Protein AF-A0A085LKD1-F1 (afdb_monomer)

pLDDT: mean 79.9, std 15.81, range [29.48, 95.31]

Solvent-accessible surface area (backbone atoms only — not comparable to full-atom values): 47089 Å² total; per-residue (Å²): 135,89,86,89,82,88,84,86,87,85,82,93,73,91,76,84,74,83,77,72,67,35,49,76,41,69,80,47,36,40,89,38,89,47,85,38,79,27,17,23,39,38,70,87,76,50,39,68,40,81,48,63,28,10,81,38,84,50,58,74,22,63,25,82,37,66,65,57,32,49,74,74,32,82,59,75,80,79,73,93,65,62,33,53,79,41,70,80,49,37,39,89,38,84,48,86,41,78,30,21,22,42,37,72,89,79,70,41,60,43,81,44,64,28,10,82,38,83,54,64,70,20,62,24,86,39,57,65,60,30,31,72,71,62,52,80,79,75,87,76,77,64,37,49,77,45,73,77,48,35,40,90,39,87,47,83,40,76,27,16,23,40,37,74,91,73,74,41,64,41,80,45,65,28,10,81,40,87,55,61,74,20,62,24,84,37,59,66,57,26,33,69,75,51,54,59,79,68,82,71,75,58,35,51,77,42,68,79,48,38,46,62,84,80,45,86,41,80,29,17,25,42,37,71,89,79,67,43,69,42,78,47,65,30,10,82,48,81,59,57,71,19,60,25,86,37,67,67,57,30,34,64,67,50,62,45,61,88,68,73,82,71,53,38,37,71,41,70,71,45,34,38,89,40,86,47,89,40,78,27,15,23,31,39,63,92,74,73,43,64,41,79,46,66,31,11,82,40,88,51,54,75,18,62,23,83,37,61,68,58,24,38,76,73,48,50,75,88,61,86,57,76,54,37,52,76,42,66,78,46,35,41,92,41,87,46,84,39,80,25,20,23,40,38,72,90,80,70,42,68,42,78,47,64,30,10,80,40,86,52,58,76,19,58,24,82,40,65,66,60,31,38,62,73,60,57,70,86,79,82,79,87,71,59,40,55,76,41,65,80,44,32,39,90,39,85,46,86,39,80,28,18,21,39,36,76,88,78,71,40,62,42,78,44,64,28,10,80,39,81,44,56,73,19,60,23,90,36,63,66,57,28,35,64,74,51,61,73,72,67,73,78,72,61,36,47,81,42,68,80,46,32,41,89,39,85,48,87,38,82,28,16,23,41,37,76,92,76,71,42,56,43,78,46,66,30,11,84,40,85,49,56,73,19,60,26,88,35,57,67,58,34,33,66,73,57,63,75,73,84,64,85,87,56,56,46,44,72,42,67,78,47,37,41,90,39,93,44,80,43,79,29,18,22,37,37,67,92,75,68,40,64,40,78,46,62,26,11,82,38,86,54,55,72,17,60,22,87,37,65,66,60,28,35,70,72,45,61,63,82,71,74,72,82,71,55,42,52,76,40,68,78,46,35,42,90,39,88,46,86,39,81,27,18,21,40,37,74,88,78,73,42,65,40,79,45,63,30,10,81,39,84,51,56,75,19,61,24,87,37,63,67,56,27,39,69,74,53,62,77,81,69,80,78,69,63,35,46,75,4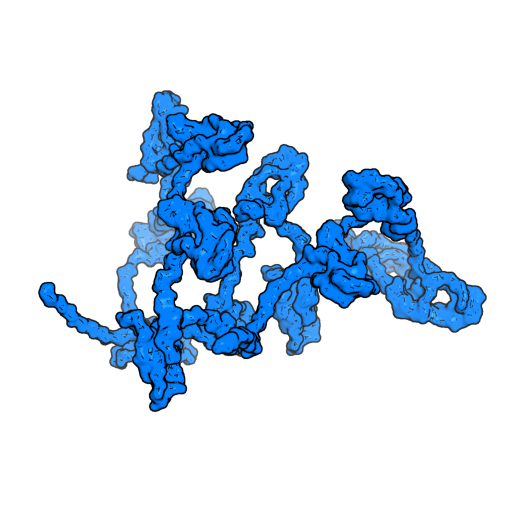2,68,77,46,34,40,90,40,84,46,88,37,81,27,16,23,35,39,66,94,76,70,43,62,42,79,46,66,29,10,81,40,86,49,57,76,22,62,23,85,36,61,68,56,27,40,75,73,53,52,75,93,80,70,81,71,59,37,52,74,43,69,78,46,34,40,88,38,88,46,87,38,79,26,18,21,39,38,74,90,80,66,41,65,44,78,47,64,28,11,82,39,82,52,58,74,20,58,25,83,41,64,66,58,30,36,61,74,58,62,71,78,87,76,98,66,86,77,77,65,41,51,75,42,67,80,45,38,40,89,38,89,45,89,38,80,29,15,21,38,38,75,86,80,64,40,61,43,80,45,64,28,11,80,39,86,49,57,75,19,60,24,86,38,61,67,58,27,42,72,73,48,64,70,88,76,82,82,80,89,80,83,88,80,137

Nearest PDB structures (foldseek):
  4bd9-assembly1_B  TM=3.444E-01  e=9.748E-18  Sabellastarte magnifica
  2ody-assembly2_F  TM=4.723E-01  e=2.040E-12  Rhipicephalus microplus
  1tfx-assembly2_D  TM=9.568E-01  e=2.236E-05  Homo sapiens
  6q61-assembly1_A  TM=9.335E-01  e=1.307E-04  Conus striatus
  3m7q-assembly1_B  TM=8.864E-01  e=9.481E-05  Stichodactyla helianthus

Mean predicted aligned error: 26.65 Å

Structure (mmCIF, N/CA/C/O backbone):
data_AF-A0A085LKD1-F1
#
_entry.id   AF-A0A085LKD1-F1
#
loop_
_atom_site.group_PDB
_atom_site.id
_atom_site.type_symbol
_atom_site.label_atom_id
_atom_site.label_alt_id
_atom_site.label_comp_id
_atom_site.label_asym_id
_atom_site.label_entity_id
_atom_site.label_seq_id
_atom_site.pdbx_PDB_ins_code
_atom_site.Cartn_x
_atom_site.Cartn_y
_atom_site.Cartn_z
_atom_site.occupancy
_atom_site.B_iso_or_equiv
_atom_site.auth_seq_id
_atom_site.auth_comp_id
_atom_site.auth_asym_id
_atom_site.auth_atom_id
_atom_site.pdbx_PDB_model_num
ATOM 1 N N . MET A 1 1 ? -53.765 -31.384 -52.758 1.00 35.12 1 MET A N 1
ATOM 2 C CA . MET A 1 1 ? -52.908 -32.591 -52.743 1.00 35.12 1 MET A CA 1
ATOM 3 C C . MET A 1 1 ? -51.467 -32.168 -53.005 1.00 35.12 1 MET A C 1
ATOM 5 O O . MET A 1 1 ? -51.264 -31.487 -53.996 1.00 35.12 1 MET A O 1
ATOM 9 N N . LYS A 1 2 ? -50.537 -32.622 -52.140 1.00 29.50 2 LYS A N 1
ATOM 10 C CA . LYS A 1 2 ? -49.051 -32.571 -52.216 1.00 29.50 2 LYS A CA 1
ATOM 11 C C . LYS A 1 2 ? -48.419 -31.167 -52.047 1.00 29.50 2 LYS A C 1
ATOM 13 O O . LYS A 1 2 ? -48.647 -30.319 -52.889 1.00 29.50 2 LYS A O 1
ATOM 18 N N . VAL A 1 3 ? -47.817 -30.770 -50.913 1.00 31.39 3 VAL A N 1
ATOM 19 C CA . VAL A 1 3 ? -46.668 -31.255 -50.090 1.00 31.39 3 VAL A CA 1
ATOM 20 C C . VAL A 1 3 ? -45.416 -30.379 -50.326 1.00 31.39 3 VAL A C 1
ATOM 22 O O . VAL A 1 3 ? -44.868 -30.365 -51.419 1.00 31.39 3 VAL A O 1
ATOM 25 N N . THR A 1 4 ? -45.024 -29.678 -49.245 1.00 36.53 4 THR A N 1
ATOM 26 C CA . THR A 1 4 ? -43.712 -29.097 -48.851 1.00 36.53 4 THR A CA 1
ATOM 27 C C . THR A 1 4 ? -42.954 -28.122 -49.763 1.00 36.53 4 THR A C 1
ATOM 29 O O . THR A 1 4 ? -42.397 -28.534 -50.771 1.00 36.53 4 THR A O 1
ATOM 32 N N . ALA A 1 5 ? -42.755 -26.889 -49.271 1.00 29.48 5 ALA A N 1
ATOM 33 C CA . ALA A 1 5 ? -41.447 -26.218 -49.167 1.00 29.48 5 ALA A CA 1
ATOM 34 C C . ALA A 1 5 ? -41.590 -24.929 -48.327 1.00 29.48 5 ALA A C 1
ATOM 36 O O . ALA A 1 5 ? -42.319 -24.014 -48.701 1.00 29.48 5 ALA A O 1
ATOM 37 N N . ILE A 1 6 ? -40.920 -24.880 -47.173 1.00 34.69 6 ILE A N 1
ATOM 38 C CA . ILE A 1 6 ? -40.811 -23.692 -46.317 1.00 34.69 6 ILE A CA 1
ATOM 39 C C . ILE A 1 6 ? -39.774 -22.756 -46.946 1.00 34.69 6 ILE A C 1
ATOM 41 O O . ILE A 1 6 ? -38.615 -23.135 -47.110 1.00 34.69 6 ILE A O 1
ATOM 45 N N . LEU A 1 7 ? -40.208 -21.542 -47.294 1.00 33.16 7 LEU A N 1
ATOM 46 C CA . LEU A 1 7 ? -39.348 -20.426 -47.677 1.00 33.16 7 LEU A CA 1
ATOM 47 C C . LEU A 1 7 ? -38.733 -19.817 -46.405 1.00 33.16 7 LEU A C 1
ATOM 49 O O . LEU A 1 7 ? -39.444 -19.287 -45.554 1.00 33.16 7 LEU A O 1
ATOM 53 N N . LEU A 1 8 ? -37.409 -19.910 -46.291 1.00 35.84 8 LEU A N 1
ATOM 54 C CA . LEU A 1 8 ? -36.569 -19.097 -45.410 1.00 35.84 8 LEU A CA 1
ATOM 55 C C . LEU A 1 8 ? -36.327 -17.723 -46.051 1.00 35.84 8 LEU A C 1
ATOM 57 O O . LEU A 1 8 ? -36.202 -17.667 -47.271 1.00 35.84 8 LEU A O 1
ATOM 61 N N . LEU A 1 9 ? -36.231 -16.686 -45.204 1.00 33.69 9 LEU A N 1
ATOM 62 C CA . LEU A 1 9 ? -35.660 -15.322 -45.337 1.00 33.69 9 LEU A CA 1
ATOM 63 C C . LEU A 1 9 ? -36.594 -14.386 -44.537 1.00 33.69 9 LEU A C 1
ATOM 65 O O . LEU A 1 9 ? -37.790 -14.385 -44.786 1.00 33.69 9 LEU A O 1
ATOM 69 N N . LEU A 1 10 ? -36.218 -13.569 -43.555 1.00 35.81 10 LEU A N 1
ATOM 70 C CA . LEU A 1 10 ? -34.977 -13.013 -43.010 1.00 35.81 10 LEU A CA 1
ATOM 71 C C . LEU A 1 10 ? -35.333 -12.525 -41.592 1.00 35.81 10 LEU A C 1
ATOM 73 O O . LEU A 1 10 ? -36.463 -12.102 -41.403 1.00 35.81 10 LEU A O 1
ATOM 77 N N . PHE A 1 11 ? -34.402 -12.513 -40.638 1.00 33.31 11 PHE A N 1
ATOM 78 C CA . PHE A 1 11 ? -34.105 -11.338 -39.800 1.00 33.31 11 PHE A CA 1
ATOM 79 C C . PHE A 1 11 ? -32.856 -11.636 -38.969 1.00 33.31 11 PHE A C 1
ATOM 81 O O . PHE A 1 11 ? -32.752 -12.662 -38.300 1.00 33.31 11 PHE A O 1
ATOM 88 N N . GLY A 1 12 ? -31.872 -10.750 -39.106 1.00 45.75 12 GLY A N 1
ATOM 89 C CA . GLY A 1 12 ? -30.569 -10.865 -38.480 1.00 45.75 12 GLY A CA 1
ATOM 90 C C . GLY A 1 12 ? -30.642 -10.718 -36.966 1.00 45.75 12 GLY A C 1
ATOM 91 O O . GLY A 1 12 ? -31.277 -9.807 -36.443 1.00 45.75 12 GLY A O 1
ATOM 92 N N . ALA A 1 13 ? -29.914 -11.593 -36.285 1.00 32.91 13 ALA A N 1
ATOM 93 C CA . ALA A 1 13 ? -29.449 -11.381 -34.930 1.00 32.91 13 ALA A CA 1
ATOM 94 C C . ALA A 1 13 ? -27.926 -11.531 -34.954 1.00 32.91 13 ALA A C 1
ATOM 96 O O . ALA A 1 13 ? -27.387 -12.545 -35.398 1.00 32.91 13 ALA A O 1
ATOM 97 N N . THR A 1 14 ? -27.235 -10.481 -34.529 1.00 37.97 14 THR A N 1
ATOM 98 C CA . THR A 1 14 ? -25.791 -10.450 -34.311 1.00 37.97 14 THR A CA 1
ATOM 99 C C . THR A 1 14 ? -25.410 -11.492 -33.262 1.00 37.97 14 THR A C 1
ATOM 101 O O . THR A 1 14 ? -25.705 -11.328 -32.080 1.00 37.97 14 THR A O 1
ATOM 104 N N . ILE A 1 15 ? -24.766 -12.571 -33.707 1.00 35.28 15 ILE A N 1
ATOM 105 C CA . ILE A 1 15 ? -24.223 -13.639 -32.864 1.00 35.28 15 ILE A CA 1
ATOM 106 C C . ILE A 1 15 ? -22.947 -13.120 -32.195 1.00 35.28 15 ILE A C 1
ATOM 108 O O . ILE A 1 15 ? -21.928 -12.915 -32.855 1.00 35.28 15 ILE A O 1
ATOM 112 N N . THR A 1 16 ? -22.969 -12.939 -30.878 1.00 37.75 16 THR A N 1
ATOM 113 C CA . THR A 1 16 ? -21.749 -12.827 -30.072 1.00 37.75 16 THR A CA 1
ATOM 114 C C . THR A 1 16 ? -21.164 -14.225 -29.857 1.00 37.75 16 THR A C 1
ATOM 116 O O . THR A 1 16 ? -21.511 -14.938 -28.919 1.00 37.75 16 THR A O 1
ATOM 119 N N . LEU A 1 17 ? -20.269 -14.636 -30.760 1.00 35.34 17 LEU A N 1
ATOM 120 C CA . LEU A 1 17 ? -19.422 -15.821 -30.600 1.00 35.34 17 LEU A CA 1
ATOM 121 C C . LEU A 1 17 ? -18.491 -15.624 -29.393 1.00 35.34 17 LEU A C 1
ATOM 123 O O . LEU A 1 17 ? -17.621 -14.752 -29.412 1.00 35.34 17 LEU A O 1
ATOM 127 N N . GLN A 1 18 ? -18.635 -16.452 -28.355 1.00 41.47 18 GLN A N 1
ATOM 128 C CA . GLN A 1 18 ? -17.573 -16.623 -27.365 1.00 41.47 18 GLN A CA 1
ATOM 129 C C . GLN A 1 18 ? -16.357 -17.223 -28.078 1.00 41.47 18 GLN A C 1
ATOM 131 O O . GLN A 1 18 ? -16.382 -18.359 -28.542 1.00 41.47 18 GLN A O 1
ATOM 136 N N . LYS A 1 19 ? -15.304 -16.417 -28.221 1.00 42.38 19 LYS A N 1
ATOM 137 C CA . LYS A 1 19 ? -14.072 -16.793 -28.913 1.00 42.38 19 LYS A CA 1
ATOM 138 C C . LYS A 1 19 ? -13.268 -17.728 -28.004 1.00 42.38 19 LYS A C 1
ATOM 140 O O . LYS A 1 19 ? -12.699 -17.278 -27.010 1.00 42.38 19 LYS A O 1
ATOM 145 N N . GLU A 1 20 ? -13.249 -19.023 -28.318 1.00 62.41 20 GLU A N 1
ATOM 146 C CA . GLU A 1 20 ? -12.341 -19.982 -27.677 1.00 62.41 20 GLU A CA 1
ATOM 147 C C . GLU A 1 20 ? -10.892 -19.492 -27.802 1.00 62.41 20 GLU A C 1
ATOM 149 O O . GLU A 1 20 ? -10.513 -18.932 -28.832 1.00 62.41 20 GLU A O 1
ATOM 154 N N . ASN A 1 21 ? -10.084 -19.666 -26.749 1.00 79.25 21 ASN A N 1
ATOM 155 C CA . ASN A 1 21 ? -8.690 -19.220 -26.747 1.00 79.25 21 ASN A CA 1
ATOM 156 C C . ASN A 1 21 ? -7.899 -19.997 -27.821 1.00 79.25 21 ASN A C 1
ATOM 158 O O . ASN A 1 21 ? -7.660 -21.194 -27.621 1.00 79.25 21 ASN A O 1
ATOM 162 N N . PRO A 1 22 ? -7.443 -19.340 -28.906 1.00 85.38 22 PRO A N 1
ATOM 163 C CA . PRO A 1 22 ? -6.765 -20.008 -30.015 1.00 85.38 22 PRO A CA 1
ATOM 164 C C . PRO A 1 22 ? -5.536 -20.804 -29.573 1.00 85.38 22 PRO A C 1
ATOM 166 O O . PRO A 1 22 ? -5.267 -21.877 -30.092 1.00 85.38 22 PRO A O 1
ATOM 169 N N . CYS A 1 23 ? -4.834 -20.343 -28.539 1.00 89.19 23 CYS A N 1
ATOM 170 C CA . CYS A 1 23 ? -3.598 -20.947 -28.046 1.00 89.19 23 CYS A CA 1
ATOM 171 C C . CYS A 1 23 ? -3.794 -22.306 -27.358 1.00 89.19 23 CYS A C 1
ATOM 173 O O . CYS A 1 23 ? -2.817 -22.984 -27.058 1.00 89.19 23 CYS A O 1
ATOM 175 N N . LYS A 1 24 ? -5.035 -22.702 -27.053 1.00 85.38 24 LYS A N 1
ATOM 176 C CA . LYS A 1 24 ? -5.347 -24.008 -26.448 1.00 85.38 24 LYS A CA 1
ATOM 177 C C . LYS A 1 24 ? -5.798 -25.054 -27.469 1.00 85.38 24 LYS A C 1
ATOM 179 O O . LYS A 1 24 ? -6.004 -26.204 -27.090 1.00 85.38 24 LYS A O 1
ATOM 184 N N . LEU A 1 25 ? -5.966 -24.670 -28.734 1.00 88.38 25 LEU A N 1
ATOM 185 C CA . LEU A 1 25 ? -6.400 -25.570 -29.802 1.00 88.38 25 LEU A CA 1
ATOM 186 C C . LEU A 1 25 ? -5.196 -26.350 -30.371 1.00 88.38 25 LEU A C 1
ATOM 188 O O . LEU A 1 25 ? -4.072 -25.858 -30.307 1.00 88.38 25 LEU A O 1
ATOM 192 N N . PRO A 1 26 ? -5.374 -27.561 -30.921 1.00 89.88 26 PRO A N 1
ATOM 193 C CA . PRO A 1 26 ? -4.290 -28.295 -31.580 1.00 89.88 26 PRO A CA 1
ATOM 194 C C . PRO A 1 26 ? -3.935 -27.681 -32.945 1.00 89.88 26 PRO A C 1
ATOM 196 O O . PRO A 1 26 ? -4.736 -26.948 -33.520 1.00 89.88 26 PRO A O 1
ATOM 199 N N . ALA A 1 27 ? -2.772 -28.027 -33.507 1.00 91.69 27 ALA A N 1
ATOM 200 C CA . ALA A 1 27 ? -2.513 -27.771 -34.926 1.00 91.69 27 ALA A CA 1
ATOM 201 C C . ALA A 1 27 ? -3.553 -28.501 -35.784 1.00 91.69 27 ALA A C 1
ATOM 203 O O . ALA A 1 27 ? -3.780 -29.696 -35.585 1.00 91.69 27 ALA A O 1
ATOM 204 N N . ASP A 1 28 ? -4.148 -27.806 -36.750 1.00 95.19 28 ASP A N 1
ATOM 205 C CA . ASP A 1 28 ? -5.132 -28.396 -37.656 1.00 95.19 28 ASP A CA 1
ATOM 206 C C . ASP A 1 28 ? -4.796 -28.069 -39.111 1.00 95.19 28 ASP A C 1
ATOM 208 O O . ASP A 1 28 ? -4.939 -26.934 -39.575 1.00 95.19 28 ASP A O 1
ATOM 212 N N . THR A 1 29 ? -4.322 -29.087 -39.833 1.00 93.88 29 THR A N 1
ATOM 213 C CA . THR A 1 29 ? -4.005 -29.008 -41.262 1.00 93.88 29 THR A CA 1
ATOM 214 C C . THR A 1 29 ? -5.253 -28.739 -42.109 1.00 93.88 29 THR A C 1
ATOM 216 O O . THR A 1 29 ? -5.126 -28.153 -43.181 1.00 93.88 29 THR A O 1
ATOM 219 N N . GLY A 1 30 ? -6.454 -29.073 -41.635 1.00 90.88 30 GLY A N 1
ATOM 220 C CA . GLY A 1 30 ? -7.687 -28.949 -42.405 1.00 90.88 30 GLY A CA 1
ATOM 221 C C . GLY A 1 30 ? -7.795 -29.964 -43.552 1.00 90.88 30 GLY A C 1
ATOM 222 O O . GLY A 1 30 ? -6.888 -30.753 -43.815 1.00 90.88 30 GLY A O 1
ATOM 223 N N . ALA A 1 31 ? -8.940 -29.968 -44.239 1.00 86.75 31 ALA A N 1
ATOM 224 C CA . ALA A 1 31 ? -9.285 -31.000 -45.227 1.00 86.75 31 ALA A CA 1
ATOM 225 C C . ALA A 1 31 ? -8.671 -30.798 -46.629 1.00 86.75 31 ALA A C 1
ATOM 227 O O . ALA A 1 31 ? -8.758 -31.689 -47.478 1.00 86.75 31 ALA A O 1
ATOM 228 N N . CYS A 1 32 ? -8.086 -29.630 -46.909 1.00 92.62 32 CYS A N 1
ATOM 229 C CA . CYS A 1 32 ? -7.493 -29.334 -48.213 1.00 92.62 32 CYS A CA 1
ATOM 230 C C . CYS A 1 32 ? -6.060 -29.873 -48.354 1.00 92.62 32 CYS A C 1
ATOM 232 O O . CYS A 1 32 ? -5.358 -30.098 -47.376 1.00 92.62 32 CYS A O 1
ATOM 234 N N . LYS A 1 33 ? -5.621 -30.073 -49.605 1.00 89.81 33 LYS A N 1
ATOM 235 C CA . LYS A 1 33 ? -4.317 -30.676 -49.959 1.00 89.81 33 LYS A CA 1
ATOM 236 C C . LYS A 1 33 ? -3.232 -29.655 -50.336 1.00 89.81 33 LYS A C 1
ATOM 238 O O . LYS A 1 33 ? -2.241 -30.020 -50.964 1.00 89.81 33 LYS A O 1
ATOM 243 N N . GLY A 1 34 ? -3.432 -28.378 -50.016 1.00 81.75 34 GLY A N 1
ATOM 244 C CA . GLY A 1 34 ? -2.398 -27.355 -50.158 1.00 81.75 34 GLY A CA 1
ATOM 245 C C . GLY A 1 34 ? -1.259 -27.566 -49.158 1.00 81.75 34 GLY A C 1
ATOM 246 O O . GLY A 1 34 ? -1.418 -28.258 -48.159 1.00 81.75 34 GLY A O 1
ATOM 247 N N . SER A 1 35 ? -0.096 -26.976 -49.428 1.00 90.12 35 SER A N 1
ATOM 248 C CA . SER A 1 35 ? 1.066 -27.057 -48.539 1.00 90.12 35 SER A CA 1
ATOM 249 C C . SER A 1 35 ? 1.542 -25.655 -48.199 1.00 90.12 35 SER A C 1
ATOM 251 O O . SER A 1 35 ? 2.404 -25.098 -48.878 1.00 90.12 35 SER A O 1
ATOM 253 N N . PHE A 1 36 ? 0.960 -25.080 -47.150 1.00 90.00 36 PHE A N 1
ATOM 254 C CA . PHE A 1 36 ? 1.289 -23.738 -46.685 1.00 90.00 36 PHE A CA 1
ATOM 255 C C . PHE A 1 36 ? 2.011 -23.817 -45.333 1.00 90.00 36 PHE A C 1
ATOM 257 O O . PHE A 1 36 ? 1.398 -24.251 -44.354 1.00 90.00 36 PHE A O 1
ATOM 264 N N . PRO A 1 37 ? 3.290 -23.405 -45.243 1.00 91.94 37 PRO A N 1
ATOM 265 C CA . PRO A 1 37 ? 3.985 -23.284 -43.966 1.00 91.94 37 PRO A CA 1
ATOM 266 C C . PRO A 1 37 ? 3.269 -22.273 -43.064 1.00 91.94 37 PRO A C 1
ATOM 268 O O . PRO A 1 37 ? 3.077 -21.121 -43.451 1.00 91.94 37 PRO A O 1
ATOM 271 N N . ARG A 1 38 ? 2.851 -22.710 -41.877 1.00 95.25 38 ARG A N 1
ATOM 272 C CA . ARG A 1 38 ? 2.171 -21.896 -40.860 1.00 95.25 38 ARG A CA 1
ATOM 273 C C . ARG A 1 38 ? 2.729 -22.214 -39.481 1.00 95.25 38 ARG A C 1
ATOM 275 O O . ARG A 1 38 ? 3.439 -23.201 -39.319 1.00 95.25 38 ARG A O 1
ATOM 282 N N . TYR A 1 39 ? 2.403 -21.404 -38.483 1.00 94.19 39 TYR A N 1
ATOM 283 C CA . TYR A 1 39 ? 2.813 -21.614 -37.096 1.00 94.19 39 TYR A CA 1
ATOM 284 C C . TYR A 1 39 ? 1.598 -21.860 -36.205 1.00 94.19 39 TYR A C 1
ATOM 286 O O . TYR A 1 39 ? 0.545 -21.274 -36.423 1.00 94.19 39 TYR A O 1
ATOM 294 N N . TYR A 1 40 ? 1.739 -22.707 -35.194 1.00 93.12 40 TYR A N 1
ATOM 295 C CA . TYR A 1 40 ? 0.739 -22.918 -34.149 1.00 93.12 40 TYR A CA 1
ATOM 296 C C . TYR A 1 40 ? 1.426 -22.932 -32.785 1.00 93.12 40 TYR A C 1
ATOM 298 O O . TYR A 1 40 ? 2.612 -23.247 -32.675 1.00 93.12 40 TYR A O 1
ATOM 306 N N . TYR A 1 41 ? 0.688 -22.593 -31.738 1.00 92.19 41 TYR A N 1
ATOM 307 C CA . TYR A 1 41 ? 1.160 -22.656 -30.367 1.00 92.19 41 TYR A CA 1
ATOM 308 C C . TYR A 1 41 ? 0.944 -24.058 -29.792 1.00 92.19 41 TYR A C 1
ATOM 310 O O . TYR A 1 41 ? -0.191 -24.500 -29.611 1.00 92.19 41 TYR A O 1
ATOM 318 N N . ASP A 1 42 ? 2.031 -24.760 -29.487 1.00 86.62 42 ASP A N 1
ATOM 319 C CA . ASP A 1 42 ? 1.993 -26.048 -28.804 1.00 86.62 42 ASP A CA 1
ATOM 320 C C . ASP A 1 42 ? 1.837 -25.811 -27.298 1.00 86.62 42 ASP A C 1
ATOM 322 O O . ASP A 1 42 ? 2.768 -25.385 -26.607 1.00 86.62 42 ASP A O 1
ATOM 326 N N . TRP A 1 43 ? 0.639 -26.091 -26.783 1.00 77.00 43 TRP A N 1
ATOM 327 C CA . TRP A 1 43 ? 0.299 -25.875 -25.379 1.00 77.00 43 TRP A CA 1
ATOM 328 C C . TRP A 1 43 ? 1.146 -26.707 -24.407 1.00 77.00 43 TRP A C 1
ATOM 330 O O . TRP A 1 43 ? 1.312 -26.292 -23.257 1.00 77.00 43 TRP A O 1
ATOM 340 N N . ASN A 1 44 ? 1.681 -27.853 -24.838 1.00 77.75 44 ASN A N 1
ATOM 341 C CA . ASN A 1 44 ? 2.484 -28.727 -23.985 1.00 77.75 44 ASN A CA 1
ATOM 342 C C . ASN A 1 44 ? 3.923 -28.230 -23.877 1.00 77.75 44 ASN A C 1
ATOM 344 O O . ASN A 1 44 ? 4.493 -28.256 -22.790 1.00 77.75 44 ASN A O 1
ATOM 348 N N . SER A 1 45 ? 4.502 -27.754 -24.981 1.00 74.94 45 SER A N 1
ATOM 349 C CA . SER A 1 45 ? 5.859 -27.198 -24.972 1.00 74.94 45 SER A CA 1
ATOM 350 C C . SER A 1 45 ? 5.911 -25.691 -24.743 1.00 74.94 45 SER A C 1
ATOM 352 O O . SER A 1 45 ? 7.006 -25.146 -24.705 1.00 74.94 45 SER A O 1
ATOM 354 N N . LYS A 1 46 ? 4.758 -25.013 -24.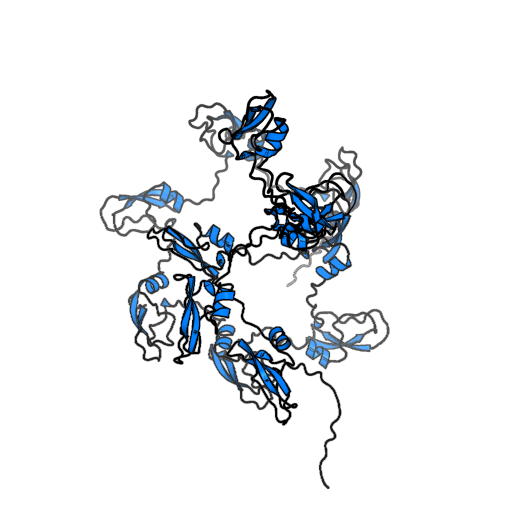657 1.00 81.94 46 LYS A N 1
ATOM 355 C CA . LYS A 1 46 ? 4.634 -23.549 -24.535 1.00 81.94 46 LYS A CA 1
ATOM 356 C C . LYS A 1 46 ? 5.397 -22.780 -25.620 1.00 81.94 46 LYS A C 1
ATOM 358 O O . LYS A 1 46 ? 5.931 -21.701 -25.386 1.00 81.94 46 LYS A O 1
ATOM 363 N N . GLN A 1 47 ? 5.459 -23.348 -26.825 1.00 82.06 47 GLN A N 1
ATOM 364 C CA . GLN A 1 47 ? 6.268 -22.828 -27.929 1.00 82.06 47 GLN A CA 1
ATOM 365 C C . GLN A 1 47 ? 5.465 -22.764 -29.222 1.00 82.06 47 GLN A C 1
ATOM 367 O O . GLN A 1 47 ? 4.684 -23.660 -29.533 1.00 82.06 47 GLN A O 1
ATOM 372 N N . CYS A 1 48 ? 5.733 -21.733 -30.016 1.00 89.38 48 CYS A N 1
ATOM 373 C CA . CYS A 1 48 ? 5.249 -21.642 -31.385 1.00 89.38 48 CYS A CA 1
ATOM 374 C C . CYS A 1 48 ? 6.074 -22.541 -32.309 1.00 89.38 48 CYS A C 1
ATOM 376 O O . CYS A 1 48 ? 7.291 -22.380 -32.415 1.00 89.38 48 CYS A O 1
ATOM 378 N N . ARG A 1 49 ? 5.411 -23.482 -32.981 1.00 90.44 49 ARG A N 1
ATOM 379 C CA . ARG A 1 49 ? 6.018 -24.476 -33.874 1.00 90.44 49 ARG A CA 1
ATOM 380 C C . ARG A 1 49 ? 5.433 -24.366 -35.272 1.00 90.44 49 ARG A C 1
ATOM 382 O O . ARG A 1 49 ? 4.272 -24.006 -35.436 1.00 90.44 49 ARG A O 1
ATOM 389 N N . GLN A 1 50 ? 6.237 -24.684 -36.281 1.00 93.81 50 GLN A N 1
ATOM 390 C CA . GLN A 1 50 ? 5.780 -24.703 -37.666 1.00 93.81 50 GLN A CA 1
ATOM 391 C C . GLN A 1 50 ? 4.977 -25.983 -37.950 1.00 93.81 50 GLN A C 1
ATOM 393 O O . GLN A 1 50 ? 5.358 -27.067 -37.511 1.00 93.81 50 GLN A O 1
ATOM 398 N N . PHE A 1 51 ? 3.890 -25.867 -38.707 1.00 93.62 51 PHE A N 1
ATOM 399 C CA . PHE A 1 51 ? 3.118 -26.981 -39.252 1.00 93.62 51 PHE A CA 1
ATOM 400 C C . PHE A 1 51 ? 2.700 -26.692 -40.702 1.00 93.62 51 PHE A C 1
ATOM 402 O O . PHE A 1 51 ? 2.834 -25.569 -41.192 1.00 93.62 51 PHE A O 1
ATOM 409 N N . THR A 1 52 ? 2.218 -27.719 -41.405 1.00 93.44 52 THR A N 1
ATOM 410 C CA . THR A 1 52 ? 1.700 -27.568 -42.772 1.00 93.44 52 THR A CA 1
ATOM 411 C C . THR A 1 52 ? 0.189 -27.400 -42.721 1.00 93.44 52 THR A C 1
ATOM 413 O O . THR A 1 52 ? -0.519 -28.296 -42.256 1.00 93.44 52 THR A O 1
ATOM 416 N N . TYR A 1 53 ? -0.299 -26.265 -43.211 1.00 94.81 53 TYR A N 1
ATOM 417 C CA . TYR A 1 53 ? -1.720 -25.995 -43.369 1.00 94.81 53 TYR A CA 1
ATOM 418 C C . TYR A 1 53 ? -2.179 -26.330 -44.791 1.00 94.81 53 TYR A C 1
ATOM 420 O O . TYR A 1 53 ? -1.548 -25.935 -45.772 1.00 94.81 53 TYR A O 1
ATOM 428 N N . GLY A 1 54 ? -3.304 -27.036 -44.882 1.00 90.38 54 GLY A N 1
ATOM 429 C CA . GLY A 1 54 ? -3.913 -27.561 -46.100 1.00 90.38 54 GLY A CA 1
ATOM 430 C C . GLY A 1 54 ? -4.551 -26.508 -47.004 1.00 90.38 54 GLY A C 1
ATOM 431 O O . GLY A 1 54 ? -4.862 -26.795 -48.158 1.00 90.38 54 GLY A O 1
ATOM 432 N N . GLY A 1 55 ? -4.753 -25.280 -46.513 1.00 85.81 55 GLY A N 1
ATOM 433 C CA . GLY A 1 55 ? -5.317 -24.161 -47.281 1.00 85.81 55 GLY A CA 1
ATOM 434 C C . GLY A 1 55 ? -6.836 -23.990 -47.182 1.00 85.81 55 GLY A C 1
ATOM 435 O O . GLY A 1 55 ? -7.371 -23.061 -47.779 1.00 85.81 55 GLY A O 1
ATOM 436 N N . CYS A 1 56 ? -7.539 -24.846 -46.437 1.00 86.75 56 CYS A N 1
ATOM 437 C CA . CYS A 1 56 ? -8.939 -24.630 -46.068 1.00 86.75 56 CYS A CA 1
ATOM 438 C C . CYS A 1 56 ? -9.289 -25.352 -44.762 1.00 86.75 56 CYS A C 1
ATOM 440 O O . CYS A 1 56 ? -8.597 -26.291 -44.373 1.00 86.75 56 CYS A O 1
ATOM 442 N N . GLN A 1 57 ? -10.391 -24.943 -44.120 1.00 89.31 57 GLN A N 1
ATOM 443 C CA . GLN A 1 57 ? -10.777 -25.375 -42.767 1.00 89.31 57 GLN A CA 1
ATOM 444 C C . GLN A 1 57 ? -9.680 -25.042 -41.742 1.00 89.31 57 GLN A C 1
ATOM 446 O O . GLN A 1 57 ? -9.057 -23.988 -41.857 1.00 89.31 57 GLN A O 1
ATOM 451 N N . GLY A 1 58 ? -9.437 -25.890 -40.747 1.00 86.31 58 GLY A N 1
ATOM 452 C CA . GLY A 1 58 ? -8.506 -25.584 -39.670 1.00 86.31 58 GLY A CA 1
ATOM 453 C C . GLY A 1 58 ? -9.184 -24.897 -38.488 1.00 86.31 58 GLY A C 1
ATOM 454 O O . GLY A 1 58 ? -10.402 -24.706 -38.451 1.00 86.31 58 GLY A O 1
ATOM 455 N N . ASN A 1 59 ? -8.363 -24.462 -37.538 1.00 91.75 59 ASN A N 1
ATOM 456 C CA . ASN A 1 59 ? -8.805 -23.709 -36.373 1.00 91.75 59 ASN A CA 1
ATOM 457 C C . ASN A 1 59 ? -7.950 -22.446 -36.162 1.00 91.75 59 ASN A C 1
ATOM 459 O O . ASN A 1 59 ? -7.038 -22.155 -36.938 1.00 91.75 59 ASN A O 1
ATOM 463 N N . ALA A 1 60 ? -8.273 -21.670 -35.124 1.00 92.19 60 ALA A N 1
ATOM 464 C CA . ALA A 1 60 ? -7.650 -20.371 -34.876 1.00 92.19 60 ALA A CA 1
ATOM 465 C C . ALA A 1 60 ? -6.173 -20.444 -34.428 1.00 92.19 60 ALA A C 1
ATOM 467 O O . ALA A 1 60 ? -5.513 -19.408 -34.404 1.00 92.19 60 ALA A O 1
ATOM 468 N N . ASN A 1 61 ? -5.632 -21.625 -34.099 1.00 93.00 61 ASN A N 1
ATOM 469 C CA . ASN A 1 61 ? -4.213 -21.811 -33.783 1.00 93.00 61 ASN A CA 1
ATOM 470 C C . ASN A 1 61 ? -3.369 -21.959 -35.059 1.00 93.00 61 ASN A C 1
ATOM 472 O O . ASN A 1 61 ? -2.746 -22.991 -35.307 1.00 93.00 61 ASN A O 1
ATOM 476 N N . ASN A 1 62 ? -3.419 -20.945 -35.918 1.00 94.25 62 ASN A N 1
ATOM 477 C CA . ASN A 1 62 ? -2.785 -20.945 -37.231 1.00 94.25 62 ASN A CA 1
ATOM 478 C C . ASN A 1 62 ? -2.348 -19.522 -37.598 1.00 94.25 62 ASN A C 1
ATOM 480 O O . ASN A 1 62 ? -3.158 -18.697 -38.015 1.00 94.25 62 ASN A O 1
ATOM 484 N N . TYR A 1 63 ? -1.053 -19.263 -37.472 1.00 94.81 63 TYR A N 1
ATOM 485 C CA . TYR A 1 63 ? -0.420 -17.961 -37.655 1.00 94.81 63 TYR A CA 1
ATOM 486 C C . TYR A 1 63 ? 0.483 -17.967 -38.887 1.00 94.81 63 TYR A C 1
ATOM 488 O O . TYR A 1 63 ? 1.103 -18.985 -39.218 1.00 94.81 63 TYR A O 1
ATOM 496 N N . ALA A 1 64 ? 0.565 -16.835 -39.583 1.00 90.69 64 ALA A N 1
ATOM 497 C CA . ALA A 1 64 ? 1.375 -16.710 -40.791 1.00 90.69 64 ALA A CA 1
ATOM 498 C C . ALA A 1 64 ? 2.875 -16.625 -40.473 1.00 90.69 64 ALA A C 1
ATOM 500 O O . ALA A 1 64 ? 3.695 -17.045 -41.289 1.00 90.69 64 ALA A O 1
ATOM 501 N N . SER A 1 65 ? 3.240 -16.134 -39.283 1.00 90.25 65 SER A N 1
ATOM 502 C CA . SER A 1 65 ? 4.631 -16.020 -38.840 1.00 90.25 65 SER A CA 1
ATOM 503 C C . SER A 1 65 ? 4.844 -16.488 -37.398 1.00 90.25 65 SER A C 1
ATOM 505 O O . SER A 1 65 ? 3.925 -16.545 -36.575 1.00 90.25 65 SER A O 1
ATOM 507 N N . LEU A 1 66 ? 6.101 -16.810 -37.081 1.00 83.12 66 LEU A N 1
ATOM 508 C CA . LEU A 1 66 ? 6.524 -17.144 -35.723 1.00 83.12 66 LEU A CA 1
ATOM 509 C C . LEU A 1 66 ? 6.287 -15.978 -34.748 1.00 83.12 66 LEU A C 1
ATOM 511 O O . LEU A 1 66 ? 5.933 -16.210 -33.594 1.00 83.12 66 LEU A O 1
ATOM 515 N N . GLU A 1 67 ? 6.480 -14.739 -35.203 1.00 84.50 67 GLU A N 1
ATOM 516 C CA . GLU A 1 67 ? 6.283 -13.524 -34.403 1.00 84.50 67 GLU A CA 1
ATOM 517 C C . GLU A 1 67 ? 4.809 -13.301 -34.064 1.00 84.50 67 GLU A C 1
ATOM 519 O O . GLU A 1 67 ? 4.483 -13.033 -32.912 1.00 84.50 67 GLU A O 1
ATOM 524 N N . GLU A 1 68 ? 3.912 -13.501 -35.032 1.00 86.19 68 GLU A N 1
ATOM 525 C CA . GLU A 1 68 ? 2.466 -13.384 -34.833 1.00 86.19 68 GLU A CA 1
ATOM 526 C C . GLU A 1 68 ? 1.959 -14.419 -33.818 1.00 86.19 68 GLU A C 1
ATOM 528 O O . GLU A 1 68 ? 1.193 -14.090 -32.910 1.00 86.19 68 GLU A O 1
ATOM 533 N N . CYS A 1 69 ? 2.456 -15.657 -33.908 1.00 87.75 69 CYS A N 1
ATOM 534 C CA . CYS A 1 69 ? 2.147 -16.701 -32.935 1.00 87.75 69 CYS A CA 1
ATOM 535 C C . CYS A 1 69 ? 2.630 -16.334 -31.519 1.00 87.75 69 CYS A C 1
ATOM 537 O O . CYS A 1 69 ? 1.876 -16.471 -30.555 1.00 87.75 69 CYS A O 1
ATOM 539 N N . LYS A 1 70 ? 3.870 -15.836 -31.386 1.00 84.12 70 LYS A N 1
ATOM 540 C CA . LYS A 1 70 ? 4.459 -15.435 -30.094 1.00 84.12 70 LYS A CA 1
ATOM 541 C C . LYS A 1 70 ? 3.789 -14.200 -29.487 1.00 84.12 70 LYS A C 1
ATOM 543 O O . LYS A 1 70 ? 3.707 -14.101 -28.271 1.00 84.12 70 LYS A O 1
ATOM 548 N N . ALA A 1 71 ? 3.329 -13.265 -30.314 1.00 81.50 71 ALA A N 1
ATOM 549 C CA . ALA A 1 71 ? 2.604 -12.082 -29.858 1.00 81.50 71 ALA A CA 1
ATOM 550 C C . ALA A 1 71 ? 1.184 -12.426 -29.382 1.00 81.50 71 ALA A C 1
ATOM 552 O O . ALA A 1 71 ? 0.655 -11.776 -28.483 1.00 81.50 71 ALA A O 1
ATOM 553 N N . THR A 1 72 ? 0.567 -13.449 -29.982 1.00 83.44 72 THR A N 1
ATOM 554 C CA . THR A 1 72 ? -0.826 -13.827 -29.701 1.00 83.44 72 THR A CA 1
ATOM 555 C C . THR A 1 72 ? -0.955 -14.813 -28.537 1.00 83.44 72 THR A C 1
ATOM 557 O O . THR A 1 72 ? -1.954 -14.786 -27.817 1.00 83.44 72 THR A O 1
ATOM 560 N N . CYS A 1 73 ? 0.042 -15.678 -28.327 1.00 85.62 73 CYS A N 1
ATOM 561 C CA . CYS A 1 73 ? 0.022 -16.720 -27.303 1.00 85.62 73 CYS A CA 1
ATOM 562 C C . CYS A 1 73 ? 1.130 -16.533 -26.259 1.00 85.62 73 CYS A C 1
ATOM 564 O O . CYS A 1 73 ? 2.243 -16.168 -26.625 1.00 85.62 73 CYS A O 1
ATOM 566 N N . PRO A 1 74 ? 0.865 -16.812 -24.967 1.00 74.75 74 PRO A N 1
ATOM 567 C CA . PRO A 1 74 ? 1.821 -16.544 -23.895 1.00 74.75 74 PRO A CA 1
ATOM 568 C C . PRO A 1 74 ? 3.127 -17.328 -24.099 1.00 74.75 74 PRO A C 1
ATOM 570 O O . PRO A 1 74 ? 3.121 -18.559 -24.109 1.00 74.75 74 PRO A O 1
ATOM 573 N N . GLY A 1 75 ? 4.244 -16.623 -24.278 1.00 55.12 75 GLY A N 1
ATOM 574 C CA . GLY A 1 75 ? 5.588 -17.206 -24.219 1.00 55.12 75 GLY A CA 1
ATOM 575 C C . GLY A 1 75 ? 6.033 -17.448 -22.773 1.00 55.12 75 GLY A C 1
ATOM 576 O O . GLY A 1 75 ? 5.423 -16.918 -21.847 1.00 55.12 75 GLY A O 1
ATOM 577 N N . GLU A 1 76 ? 7.076 -18.258 -22.578 1.00 37.94 76 GLU A N 1
ATOM 578 C CA . GLU A 1 76 ? 7.754 -18.381 -21.279 1.00 37.94 76 GLU A CA 1
ATOM 579 C C . GLU A 1 76 ? 8.106 -16.990 -20.723 1.00 37.94 76 GLU A C 1
ATOM 581 O O . GLU A 1 76 ? 8.720 -16.178 -21.419 1.00 37.94 76 GLU A O 1
ATOM 586 N N . GLU A 1 77 ? 7.749 -16.732 -19.460 1.00 34.16 77 GLU A N 1
ATOM 587 C CA . GLU A 1 77 ? 8.493 -15.774 -18.644 1.00 34.16 77 GLU A CA 1
ATOM 588 C C . GLU A 1 77 ? 9.946 -16.261 -18.625 1.00 34.16 77 GLU A C 1
ATOM 590 O O . GLU A 1 77 ? 10.234 -17.371 -18.172 1.00 34.16 77 GLU A O 1
ATOM 595 N N . GLN A 1 78 ? 10.862 -15.465 -19.175 1.00 35.03 78 GLN A N 1
ATOM 596 C CA . GLN A 1 78 ? 12.283 -15.693 -18.963 1.00 35.03 78 GLN A CA 1
ATOM 597 C C . GLN A 1 78 ? 12.554 -15.467 -17.475 1.00 35.03 78 GLN A C 1
ATOM 599 O O . GLN A 1 78 ? 12.534 -14.336 -17.001 1.00 35.03 78 GLN A O 1
ATOM 604 N N . ASN A 1 79 ? 12.780 -16.553 -16.738 1.00 34.25 79 ASN A N 1
ATOM 605 C CA . ASN A 1 79 ? 13.526 -16.481 -15.492 1.00 34.25 79 ASN A CA 1
ATOM 606 C C . ASN A 1 79 ? 14.946 -16.023 -15.849 1.00 34.25 79 ASN A C 1
ATOM 608 O O . ASN A 1 79 ? 15.674 -16.748 -16.529 1.00 34.25 79 ASN A O 1
ATOM 612 N N . ASP A 1 80 ? 15.313 -14.824 -15.400 1.00 40.00 80 ASP A N 1
ATOM 613 C CA . ASP A 1 80 ? 16.664 -14.250 -15.451 1.00 40.00 80 ASP A CA 1
ATOM 614 C C . ASP A 1 80 ? 17.628 -14.995 -14.499 1.00 40.00 80 ASP A C 1
ATOM 616 O O . ASP A 1 80 ? 18.288 -14.398 -13.650 1.00 40.00 80 ASP A O 1
ATOM 620 N N . GLU A 1 81 ? 17.720 -16.321 -14.604 1.00 56.28 81 GLU A N 1
ATOM 621 C CA . GLU A 1 81 ? 18.834 -17.071 -14.022 1.00 56.28 81 GLU A CA 1
ATOM 622 C C . GLU A 1 81 ? 19.864 -17.335 -15.120 1.00 56.28 81 GLU A C 1
ATOM 624 O O . GLU A 1 81 ? 19.573 -18.002 -16.117 1.00 56.28 81 GLU A O 1
ATOM 629 N N . ASP A 1 82 ? 21.068 -16.776 -14.950 1.00 76.69 82 ASP A N 1
ATOM 630 C CA . ASP A 1 82 ? 22.173 -16.905 -15.900 1.00 76.69 82 ASP A CA 1
ATOM 631 C C . ASP A 1 82 ? 22.461 -18.394 -16.185 1.00 76.69 82 ASP A C 1
ATOM 633 O O . ASP A 1 82 ? 22.880 -19.124 -15.281 1.00 76.69 82 ASP A O 1
ATOM 637 N N . PRO A 1 83 ? 22.279 -18.872 -17.433 1.00 80.25 83 PRO A N 1
ATOM 638 C CA . PRO A 1 83 ? 22.576 -20.246 -17.822 1.00 80.25 83 PRO A CA 1
ATOM 639 C C . PRO A 1 83 ? 23.977 -20.716 -17.435 1.00 80.25 83 PRO A C 1
ATOM 641 O O . PRO A 1 83 ? 24.175 -21.901 -17.195 1.00 80.25 83 PRO A O 1
ATOM 644 N N . CYS A 1 84 ? 24.946 -19.807 -17.364 1.00 87.19 84 CYS A N 1
ATOM 645 C CA . CYS A 1 84 ? 26.329 -20.117 -17.027 1.00 87.19 84 CYS A CA 1
ATOM 646 C C . CYS A 1 84 ? 26.542 -20.335 -15.513 1.00 87.19 84 CYS A C 1
ATOM 648 O O . CYS A 1 84 ? 27.596 -20.802 -15.091 1.00 87.19 84 CYS A O 1
ATOM 650 N N . GLU A 1 85 ? 25.541 -20.044 -14.682 1.00 83.44 85 GLU A N 1
ATOM 651 C CA . GLU A 1 85 ? 25.577 -20.224 -13.225 1.00 83.44 85 GLU A CA 1
ATOM 652 C C . GLU A 1 85 ? 24.842 -21.498 -12.761 1.00 83.44 85 GLU A C 1
ATOM 654 O O . GLU A 1 85 ? 24.957 -21.910 -11.606 1.00 83.44 85 GLU A O 1
ATOM 659 N N . LEU A 1 86 ? 24.115 -22.161 -13.666 1.00 84.44 86 LEU A N 1
ATOM 660 C CA . LEU A 1 86 ? 23.286 -23.334 -13.374 1.00 84.44 86 LEU A CA 1
ATOM 661 C C . LEU A 1 86 ? 24.069 -24.662 -13.519 1.00 84.44 86 LEU A C 1
ATOM 663 O O . LEU A 1 86 ? 25.034 -24.729 -14.273 1.00 84.44 86 LEU A O 1
ATOM 667 N N . PRO A 1 87 ? 23.679 -25.768 -12.854 1.00 88.50 87 PRO A N 1
ATOM 668 C CA . PRO A 1 87 ? 24.342 -27.072 -13.011 1.00 88.50 87 PRO A CA 1
ATOM 669 C C . PRO A 1 87 ? 23.903 -27.816 -14.286 1.00 88.50 87 PRO A C 1
ATOM 671 O O . PRO A 1 87 ? 22.820 -27.566 -14.807 1.00 88.50 87 PRO A O 1
ATOM 674 N N . ALA A 1 88 ? 24.671 -28.807 -14.754 1.00 89.94 88 ALA A N 1
ATOM 675 C CA . ALA A 1 88 ? 24.214 -29.711 -15.819 1.00 89.94 88 ALA A CA 1
ATOM 676 C C . ALA A 1 88 ? 23.082 -30.630 -15.329 1.00 89.94 88 ALA A C 1
ATOM 678 O O . ALA A 1 88 ? 23.269 -31.405 -14.389 1.00 89.94 88 ALA A O 1
ATOM 679 N N . VAL A 1 89 ? 21.922 -30.613 -15.996 1.00 92.56 89 VAL A N 1
ATOM 680 C CA . VAL A 1 89 ? 20.772 -31.458 -15.626 1.00 92.56 89 VAL A CA 1
ATOM 681 C C . VAL A 1 89 ? 20.403 -32.419 -16.753 1.00 92.56 89 VAL A C 1
ATOM 683 O O . VAL A 1 89 ? 19.951 -32.012 -17.824 1.00 92.56 89 VAL A O 1
ATOM 686 N N . ARG A 1 90 ? 20.538 -33.727 -16.488 1.00 89.88 90 ARG A N 1
ATOM 687 C CA . ARG A 1 90 ? 20.188 -34.805 -17.432 1.00 89.88 90 ARG A CA 1
ATOM 688 C C . ARG A 1 90 ? 18.685 -34.882 -17.736 1.00 89.88 90 ARG A C 1
ATOM 690 O O . ARG A 1 90 ? 18.335 -35.233 -18.858 1.00 89.88 90 ARG A O 1
ATOM 697 N N . GLY A 1 91 ? 17.826 -34.528 -16.779 1.00 84.12 91 GLY A N 1
ATOM 698 C CA . GLY A 1 91 ? 16.366 -34.661 -16.882 1.00 84.12 91 GLY A CA 1
ATOM 699 C C . GLY A 1 91 ? 15.878 -36.113 -16.770 1.00 84.12 91 GLY A C 1
ATOM 700 O O . GLY A 1 91 ? 16.686 -37.044 -16.757 1.00 84.12 91 GLY A O 1
ATOM 701 N N . ARG A 1 92 ? 14.557 -36.330 -16.660 1.00 79.75 92 ARG A N 1
ATOM 702 C CA . ARG A 1 92 ? 13.985 -37.677 -16.438 1.00 79.75 92 ARG A CA 1
ATOM 703 C C . ARG A 1 92 ? 14.045 -38.625 -17.640 1.00 79.75 92 ARG A C 1
ATOM 705 O O . ARG A 1 92 ? 13.890 -39.837 -17.474 1.00 79.75 92 ARG A O 1
ATOM 712 N N . CYS A 1 93 ? 14.188 -38.098 -18.855 1.00 88.69 93 CYS A N 1
ATOM 713 C CA . CYS A 1 93 ? 14.200 -38.926 -20.059 1.00 88.69 93 CYS A CA 1
ATOM 714 C C . CYS A 1 93 ? 15.521 -39.700 -20.210 1.00 88.69 93 CYS A C 1
ATOM 716 O O . CYS A 1 93 ? 16.544 -39.360 -19.618 1.00 88.69 93 CYS A O 1
ATOM 718 N N . LYS A 1 94 ? 15.489 -40.792 -20.983 1.00 86.25 94 LYS A N 1
ATOM 719 C CA . LYS A 1 94 ? 16.590 -41.771 -21.071 1.00 86.25 94 LYS A CA 1
ATOM 720 C C . LYS A 1 94 ? 17.329 -41.778 -22.414 1.00 86.25 94 LYS A C 1
ATOM 722 O O . LYS A 1 94 ? 18.105 -42.698 -22.658 1.00 86.25 94 LYS A O 1
ATOM 727 N N . ALA A 1 95 ? 17.115 -40.785 -23.278 1.00 77.75 95 ALA A N 1
ATOM 728 C CA . ALA A 1 95 ? 17.919 -40.641 -24.489 1.00 77.75 95 ALA A CA 1
ATOM 729 C C . ALA A 1 95 ? 19.381 -40.311 -24.126 1.00 77.75 95 ALA A C 1
ATOM 731 O O . ALA A 1 95 ? 19.660 -39.770 -23.056 1.00 77.75 95 ALA A O 1
ATOM 732 N N . TYR A 1 96 ? 20.322 -40.669 -24.999 1.00 86.81 96 TYR A N 1
ATOM 733 C CA . TYR A 1 96 ? 21.743 -40.366 -24.820 1.00 86.81 96 TYR A CA 1
ATOM 734 C C . TYR A 1 96 ? 22.158 -39.286 -25.819 1.00 86.81 96 TYR A C 1
ATOM 736 O O . TYR A 1 96 ? 22.712 -39.577 -26.877 1.00 86.81 96 TYR A O 1
ATOM 744 N N . ILE A 1 97 ? 21.814 -38.035 -25.508 1.00 86.06 97 ILE A N 1
ATOM 745 C CA . ILE A 1 97 ? 22.086 -36.886 -26.374 1.00 86.06 97 ILE A CA 1
ATOM 746 C C . ILE A 1 97 ? 23.276 -36.127 -25.796 1.00 86.06 97 ILE A C 1
ATOM 748 O O . ILE A 1 97 ? 23.192 -35.579 -24.700 1.00 86.06 97 ILE A O 1
ATOM 752 N N . VAL A 1 98 ? 24.398 -36.107 -26.511 1.00 88.62 98 VAL A N 1
ATOM 753 C CA . VAL A 1 98 ? 25.602 -35.398 -26.063 1.00 88.62 98 VAL A CA 1
ATOM 754 C C . VAL A 1 98 ? 25.466 -33.914 -26.391 1.00 88.62 98 VAL A C 1
ATOM 756 O O . VAL A 1 98 ? 25.330 -33.541 -27.553 1.00 88.62 98 VAL A O 1
ATOM 759 N N . VAL A 1 99 ? 25.511 -33.082 -25.358 1.00 92.19 99 VAL A N 1
ATOM 760 C CA . VAL A 1 99 ? 25.404 -31.616 -25.415 1.00 92.19 99 VAL A CA 1
ATOM 761 C C . VAL A 1 99 ? 26.489 -31.001 -24.527 1.00 92.19 99 VAL A C 1
ATOM 763 O O . VAL A 1 99 ? 27.154 -31.717 -23.782 1.00 92.19 99 VAL A O 1
ATOM 766 N N . PHE A 1 100 ? 26.694 -29.692 -24.603 1.00 93.88 100 PHE A N 1
ATOM 767 C CA . PHE A 1 100 ? 27.679 -28.956 -23.811 1.00 93.88 100 PHE A CA 1
ATOM 768 C C . PHE A 1 100 ? 27.008 -28.192 -22.669 1.00 93.88 100 PHE A C 1
ATOM 770 O O . PHE A 1 100 ? 25.869 -27.753 -22.803 1.00 93.88 100 PHE A O 1
ATOM 777 N N . TYR A 1 101 ? 27.712 -28.010 -21.561 1.00 93.19 101 TYR A N 1
ATOM 778 C CA . TYR A 1 101 ? 27.326 -27.110 -20.477 1.00 93.19 101 TYR A CA 1
ATOM 779 C C . TYR A 1 101 ? 28.562 -26.369 -19.978 1.00 93.19 101 TYR A C 1
ATOM 781 O O . TYR A 1 101 ? 29.681 -26.873 -20.080 1.00 93.19 101 TYR A O 1
ATOM 789 N N . TYR A 1 102 ? 28.372 -25.176 -19.434 1.00 93.44 102 TYR A N 1
ATOM 790 C CA . TYR A 1 102 ? 29.442 -24.437 -18.797 1.00 93.44 102 TYR A CA 1
ATOM 791 C C . TYR A 1 102 ? 29.656 -24.943 -17.375 1.00 93.44 102 TYR A C 1
ATOM 793 O O . TYR A 1 102 ? 28.783 -24.853 -16.513 1.00 93.44 102 TYR A O 1
ATOM 801 N N . ASN A 1 103 ? 30.839 -25.478 -17.124 1.00 90.75 103 ASN A N 1
ATOM 802 C CA . ASN A 1 103 ? 31.255 -25.922 -15.816 1.00 90.75 103 ASN A CA 1
ATOM 803 C C . ASN A 1 103 ? 31.957 -24.767 -15.094 1.00 90.75 103 ASN A C 1
ATOM 805 O O . ASN A 1 103 ? 33.075 -24.379 -15.436 1.00 90.75 103 ASN A O 1
ATOM 809 N N . LYS A 1 104 ? 31.297 -24.228 -14.066 1.00 84.19 104 LYS A N 1
ATOM 810 C CA . LYS A 1 104 ? 31.808 -23.107 -13.268 1.00 84.19 104 LYS A CA 1
ATOM 811 C C . LYS A 1 104 ? 33.103 -23.440 -12.517 1.00 84.19 104 LYS A C 1
ATOM 813 O O . LYS A 1 104 ? 33.921 -22.547 -12.300 1.00 84.19 104 LYS A O 1
ATOM 818 N N . GLU A 1 105 ? 33.310 -24.704 -12.146 1.00 83.25 105 GLU A N 1
ATOM 819 C CA . GLU A 1 105 ? 34.504 -25.150 -11.421 1.00 83.25 105 GLU A CA 1
ATOM 820 C C . GLU A 1 105 ? 35.731 -25.186 -12.341 1.00 83.25 105 GLU A C 1
ATOM 822 O O . GLU A 1 105 ? 36.795 -24.676 -11.990 1.00 83.25 105 GLU A O 1
ATOM 827 N N . SER A 1 106 ? 35.571 -25.706 -13.562 1.00 82.44 106 SER A N 1
ATOM 828 C CA . SER A 1 106 ? 36.652 -25.761 -14.556 1.00 82.44 106 SER A CA 1
ATOM 829 C C . SER A 1 106 ? 36.778 -24.485 -15.400 1.00 82.44 106 SER A C 1
ATOM 831 O O . SER A 1 106 ? 37.797 -24.299 -16.071 1.00 82.44 106 SER A O 1
ATOM 833 N N . LYS A 1 107 ? 35.767 -23.604 -15.359 1.00 83.88 107 LYS A N 1
ATOM 834 C CA . LYS A 1 107 ? 35.586 -22.428 -16.233 1.00 83.88 107 LYS A CA 1
ATOM 835 C C . LYS A 1 107 ? 35.630 -22.782 -17.721 1.00 83.88 107 LYS A C 1
ATOM 837 O O . LYS A 1 107 ? 36.170 -22.030 -18.535 1.00 83.88 107 LYS A O 1
ATOM 842 N N . LYS A 1 108 ? 35.111 -23.959 -18.076 1.00 89.88 108 LYS A N 1
ATOM 843 C CA . LYS A 1 108 ? 35.133 -24.504 -19.438 1.00 89.88 108 LYS A CA 1
ATOM 844 C C . LYS A 1 108 ? 33.780 -25.076 -19.823 1.00 89.88 108 LYS A C 1
ATOM 846 O O . LYS A 1 108 ? 32.960 -25.411 -18.976 1.00 89.88 108 LYS A O 1
ATOM 851 N N . CYS A 1 109 ? 33.574 -25.199 -21.125 1.00 93.31 109 CYS A N 1
ATOM 852 C CA . CYS A 1 109 ? 32.410 -25.855 -21.690 1.00 93.31 109 CYS A CA 1
ATOM 853 C C . CYS A 1 109 ? 32.665 -27.355 -21.850 1.00 93.31 109 CYS A C 1
ATOM 855 O O . CYS A 1 109 ? 33.357 -27.779 -22.775 1.00 93.31 109 CYS A O 1
ATOM 857 N N . ASP A 1 110 ? 32.092 -28.149 -20.947 1.00 94.25 110 ASP A N 1
ATOM 858 C CA . ASP A 1 110 ? 32.253 -29.601 -20.881 1.00 94.25 110 ASP A CA 1
ATOM 859 C C . ASP A 1 110 ? 31.050 -30.316 -21.525 1.00 94.25 110 ASP A C 1
ATOM 861 O O . ASP A 1 110 ? 29.940 -29.785 -21.586 1.00 94.25 110 ASP A O 1
ATOM 865 N N . LYS A 1 111 ? 31.246 -31.543 -22.026 1.00 93.44 111 LYS A N 1
ATOM 866 C CA . LYS A 1 111 ? 30.155 -32.364 -22.585 1.00 93.44 111 LYS A CA 1
ATOM 867 C C . LYS A 1 111 ? 29.395 -33.089 -21.473 1.00 93.44 111 LYS A C 1
ATOM 869 O O . LYS A 1 111 ? 30.018 -33.675 -20.593 1.00 93.44 111 LYS A O 1
ATOM 874 N N . PHE A 1 112 ? 28.068 -33.161 -21.567 1.00 91.88 112 PHE A N 1
ATOM 875 C CA . PHE A 1 112 ? 27.245 -34.025 -20.717 1.00 91.88 112 PHE A CA 1
ATOM 876 C C . PHE A 1 112 ? 26.155 -34.768 -21.507 1.00 91.88 112 PHE A C 1
ATOM 878 O O . PHE A 1 112 ? 25.739 -34.351 -22.590 1.00 91.88 112 PHE A O 1
ATOM 885 N N . ALA A 1 113 ? 25.710 -35.908 -20.966 1.00 91.88 113 ALA A N 1
ATOM 886 C CA . ALA A 1 113 ? 24.661 -36.733 -21.560 1.00 91.88 113 ALA A CA 1
ATOM 887 C C . ALA A 1 113 ? 23.276 -36.254 -21.104 1.00 91.88 113 ALA A C 1
ATOM 889 O O . ALA A 1 113 ? 22.858 -36.516 -19.974 1.00 91.88 113 ALA A O 1
ATOM 890 N N . TYR A 1 114 ? 22.560 -35.579 -21.997 1.00 92.06 114 TYR A N 1
ATOM 891 C CA . TYR A 1 114 ? 21.200 -35.109 -21.788 1.00 92.06 114 TYR A CA 1
ATOM 892 C C . TYR A 1 114 ? 20.166 -36.175 -22.161 1.00 92.06 114 TYR A C 1
ATOM 894 O O . TYR A 1 114 ? 20.237 -36.806 -23.217 1.00 92.06 114 TYR A O 1
ATOM 902 N N . GLY A 1 115 ? 19.182 -36.343 -21.279 1.00 87.31 115 GLY A N 1
ATOM 903 C CA . GLY A 1 115 ? 18.138 -37.358 -21.337 1.00 87.31 115 GLY A CA 1
ATOM 904 C C . GLY A 1 115 ? 17.089 -37.150 -22.426 1.00 87.31 115 GLY A C 1
ATOM 905 O O . GLY A 1 115 ? 16.333 -38.076 -22.712 1.00 87.31 115 GLY A O 1
ATOM 906 N N . GLY A 1 116 ? 17.022 -35.963 -23.039 1.00 80.06 116 GLY A N 1
ATOM 907 C CA . GLY A 1 116 ? 16.076 -35.631 -24.114 1.00 80.06 116 GLY A CA 1
ATOM 908 C C . GLY A 1 116 ? 14.763 -34.981 -23.666 1.00 80.06 116 GLY A C 1
ATOM 909 O O . GLY A 1 116 ? 13.937 -34.656 -24.513 1.00 80.06 116 GLY A O 1
ATOM 910 N N . CYS A 1 117 ? 14.560 -34.767 -22.365 1.00 81.19 117 CYS A N 1
ATOM 911 C CA . CYS A 1 117 ? 13.488 -33.918 -21.844 1.00 81.19 117 CYS A CA 1
ATOM 912 C C . CYS A 1 117 ? 13.866 -33.328 -20.480 1.00 81.19 117 CYS A C 1
ATOM 914 O O . CYS A 1 117 ? 14.771 -33.842 -19.823 1.00 81.19 117 CYS A O 1
ATOM 916 N N . GLU A 1 118 ? 13.155 -32.277 -20.057 1.00 78.88 118 GLU A N 1
ATOM 917 C CA . GLU A 1 118 ? 13.423 -31.509 -18.826 1.00 78.88 118 GLU A CA 1
ATOM 918 C C . GLU A 1 118 ? 14.836 -30.878 -18.819 1.00 78.88 118 GLU A C 1
ATOM 920 O O . GLU A 1 118 ? 15.429 -30.654 -19.877 1.00 78.88 118 GLU A O 1
ATOM 925 N N . GLY A 1 119 ? 15.376 -30.527 -17.653 1.00 78.19 119 GLY A N 1
ATOM 926 C CA . GLY A 1 119 ? 16.664 -29.841 -17.512 1.00 78.19 119 GLY A CA 1
ATOM 927 C C . GLY A 1 119 ? 16.555 -28.316 -17.519 1.00 78.19 119 GLY A C 1
ATOM 928 O O . GLY A 1 119 ? 15.457 -27.773 -17.542 1.00 78.19 119 GLY A O 1
ATOM 929 N N . ASN A 1 120 ? 17.697 -27.633 -17.471 1.00 84.44 120 ASN A N 1
ATOM 930 C CA . ASN A 1 120 ? 17.779 -26.179 -17.311 1.00 84.44 120 ASN A CA 1
ATOM 931 C C . ASN A 1 120 ? 18.533 -25.506 -18.476 1.00 84.44 120 ASN A C 1
ATOM 933 O O . ASN A 1 120 ? 18.862 -26.153 -19.475 1.00 84.44 120 ASN A O 1
ATOM 937 N N . GLY A 1 121 ? 18.761 -24.194 -18.348 1.00 85.69 121 GLY A N 1
ATOM 938 C CA . GLY A 1 121 ? 19.371 -23.352 -19.378 1.00 85.69 121 GLY A CA 1
ATOM 939 C C . GLY A 1 121 ? 20.849 -23.631 -19.660 1.00 85.69 121 GLY A C 1
ATOM 940 O O . GLY A 1 121 ? 21.314 -23.263 -20.737 1.00 85.69 121 GLY A O 1
ATOM 941 N N . ASN A 1 122 ? 21.581 -24.315 -18.767 1.00 91.56 122 ASN A N 1
ATOM 942 C CA . ASN A 1 122 ? 22.995 -24.650 -18.977 1.00 91.56 122 ASN A CA 1
ATOM 943 C C . ASN A 1 122 ? 23.163 -25.851 -19.919 1.00 91.56 122 ASN A C 1
ATOM 945 O O . ASN A 1 122 ? 23.617 -26.933 -19.539 1.00 91.56 122 ASN A O 1
ATOM 949 N N . ARG A 1 123 ? 22.693 -25.691 -21.155 1.00 91.75 123 ARG A N 1
ATOM 950 C CA . ARG A 1 123 ? 22.672 -26.742 -22.164 1.00 91.75 123 ARG A CA 1
ATOM 951 C C . ARG A 1 123 ? 22.791 -26.139 -23.557 1.00 91.75 123 ARG A C 1
ATOM 953 O O . ARG A 1 123 ? 21.852 -25.540 -24.074 1.00 91.75 123 ARG A O 1
ATOM 960 N N . PHE A 1 124 ? 23.920 -26.390 -24.198 1.00 92.69 124 PHE A N 1
ATOM 961 C CA . PHE A 1 124 ? 24.294 -25.862 -25.502 1.00 92.69 124 PHE A CA 1
ATOM 962 C C . PHE A 1 124 ? 24.521 -27.003 -26.488 1.00 92.69 124 PHE A C 1
ATOM 964 O O . PHE A 1 124 ? 25.054 -28.054 -26.137 1.00 92.69 124 PHE A O 1
ATOM 971 N N . THR A 1 125 ? 24.119 -26.819 -27.741 1.00 87.44 125 THR A N 1
ATOM 972 C CA . THR A 1 125 ? 24.257 -27.886 -28.747 1.00 87.44 125 THR A CA 1
ATOM 973 C C . THR A 1 125 ? 25.675 -27.993 -29.302 1.00 87.44 125 THR A C 1
ATOM 975 O O . THR A 1 125 ? 26.071 -29.062 -29.762 1.00 87.44 125 THR A O 1
ATOM 978 N N . THR A 1 126 ? 26.466 -26.922 -29.200 1.00 87.12 126 THR A N 1
ATOM 979 C CA . THR A 1 126 ? 27.868 -26.889 -29.628 1.00 87.12 126 THR A CA 1
ATOM 980 C C . THR A 1 126 ? 28.763 -26.252 -28.568 1.00 87.12 126 THR A C 1
ATOM 982 O O . THR A 1 126 ? 28.310 -25.461 -27.737 1.00 87.12 126 THR A O 1
ATOM 985 N N . GLN A 1 127 ? 30.053 -26.593 -28.611 1.00 88.19 127 GLN A N 1
ATOM 986 C CA . GLN A 1 127 ? 31.067 -26.002 -27.739 1.00 88.19 127 GLN A CA 1
ATOM 987 C C . GLN A 1 127 ? 31.161 -24.488 -27.949 1.00 88.19 127 GLN A C 1
ATOM 989 O O . GLN A 1 127 ? 31.144 -23.744 -26.980 1.00 88.19 127 GLN A O 1
ATOM 994 N N . GLU A 1 128 ? 31.156 -24.032 -29.203 1.00 83.75 128 GLU A N 1
ATOM 995 C CA . GLU A 1 128 ? 31.222 -22.611 -29.571 1.00 83.75 128 GLU A CA 1
ATOM 996 C C . GLU A 1 128 ? 30.039 -21.808 -29.025 1.00 83.75 128 GLU A C 1
ATOM 998 O O . GLU A 1 128 ? 30.224 -20.689 -28.563 1.00 83.75 128 GLU A O 1
ATOM 1003 N N . GLN A 1 129 ? 28.824 -22.372 -29.026 1.00 85.00 129 GLN A N 1
ATOM 1004 C CA . GLN A 1 129 ? 27.655 -21.717 -28.428 1.00 85.00 129 GLN A CA 1
ATOM 1005 C C . GLN A 1 129 ? 27.817 -21.546 -26.918 1.00 85.00 129 GLN A C 1
ATOM 1007 O O . GLN A 1 129 ? 27.474 -20.498 -26.378 1.00 85.00 129 GLN A O 1
ATOM 1012 N N . CYS A 1 130 ? 28.345 -22.571 -26.247 1.00 88.50 130 CYS A N 1
ATOM 1013 C CA . CYS A 1 130 ? 28.625 -22.515 -24.820 1.00 88.50 130 CYS A CA 1
ATOM 1014 C C . CYS A 1 130 ? 29.743 -21.510 -24.513 1.00 88.50 130 CYS A C 1
ATOM 1016 O O . CYS A 1 130 ? 29.602 -20.678 -23.622 1.00 88.50 130 CYS A O 1
ATOM 1018 N N . GLU A 1 131 ? 30.838 -21.540 -25.272 1.00 87.94 131 GLU A N 1
ATOM 1019 C CA . GLU A 1 131 ? 31.986 -20.660 -25.063 1.00 87.94 131 GLU A CA 1
ATOM 1020 C C . GLU A 1 131 ? 31.642 -19.205 -25.392 1.00 87.94 131 GLU A C 1
ATOM 1022 O O . GLU A 1 131 ? 31.931 -18.321 -24.597 1.00 87.94 131 GLU A O 1
ATOM 1027 N N . ALA A 1 132 ? 30.935 -18.935 -26.489 1.00 81.88 132 ALA A N 1
ATOM 1028 C CA . ALA A 1 132 ? 30.480 -17.586 -26.818 1.00 81.88 132 ALA A CA 1
ATOM 1029 C C . ALA A 1 132 ? 29.513 -17.020 -25.767 1.00 81.88 132 ALA A C 1
ATOM 1031 O O . ALA A 1 132 ? 29.484 -15.809 -25.549 1.00 81.88 132 ALA A O 1
ATOM 1032 N N . LYS A 1 133 ? 28.716 -17.884 -25.121 1.00 83.56 133 LYS A N 1
ATOM 1033 C CA . LYS A 1 133 ? 27.749 -17.466 -24.102 1.00 83.56 133 LYS A CA 1
ATOM 1034 C C . LYS A 1 133 ? 28.369 -17.314 -22.711 1.00 83.56 133 LYS A C 1
ATOM 1036 O O . LYS A 1 133 ? 28.002 -16.377 -22.013 1.00 83.56 133 LYS A O 1
ATOM 1041 N N . CYS A 1 134 ? 29.284 -18.203 -22.325 1.00 84.75 134 CYS A N 1
ATOM 1042 C CA . CYS A 1 134 ? 29.772 -18.335 -20.947 1.00 84.75 134 CYS A CA 1
ATOM 1043 C C . CYS A 1 134 ? 31.282 -18.105 -20.772 1.00 84.75 134 CYS A C 1
ATOM 1045 O O . CYS A 1 134 ? 31.746 -17.857 -19.662 1.00 84.75 134 CYS A O 1
ATOM 1047 N N . VAL A 1 135 ? 32.067 -18.159 -21.851 1.00 80.62 135 VAL A N 1
ATOM 1048 C CA . VAL A 1 135 ? 33.524 -17.955 -21.858 1.00 80.62 135 VAL A CA 1
ATOM 1049 C C . VAL A 1 135 ? 33.837 -16.648 -22.596 1.00 80.62 135 VAL A C 1
ATOM 1051 O O . VAL A 1 135 ? 34.298 -16.624 -23.736 1.00 80.62 135 VAL A O 1
ATOM 1054 N N . GLY A 1 136 ? 33.583 -15.518 -21.933 1.00 61.50 136 GLY A N 1
ATOM 1055 C CA . GLY A 1 136 ? 33.927 -14.194 -22.459 1.00 61.50 136 GLY A CA 1
ATOM 1056 C C . GLY A 1 136 ? 35.444 -14.008 -22.593 1.00 61.50 136 GLY A C 1
ATOM 1057 O O . GLY A 1 136 ? 36.174 -14.011 -21.600 1.00 61.50 136 GLY A O 1
ATOM 1058 N N . GLN A 1 137 ? 35.935 -13.837 -23.823 1.00 49.72 137 GLN A N 1
ATOM 1059 C CA . GLN A 1 137 ? 37.340 -13.541 -24.104 1.00 49.72 137 GLN A CA 1
ATOM 1060 C C . GLN A 1 137 ? 37.691 -12.060 -23.855 1.00 49.72 137 GLN A C 1
ATOM 1062 O O . GLN A 1 137 ? 36.979 -11.166 -24.289 1.00 49.72 137 GLN A O 1
ATOM 1067 N N . LYS A 1 138 ? 38.859 -11.863 -23.219 1.00 41.62 138 LYS A N 1
ATOM 1068 C CA . LYS A 1 138 ? 39.829 -10.744 -23.299 1.00 41.62 138 LYS A CA 1
ATOM 1069 C C . LYS A 1 138 ? 39.323 -9.299 -23.108 1.00 41.62 138 LYS A C 1
ATOM 1071 O O . LYS A 1 138 ? 38.654 -8.724 -23.952 1.00 41.62 138 LYS A O 1
ATOM 1076 N N . LYS A 1 139 ? 39.828 -8.658 -22.041 1.00 43.00 139 LYS A N 1
ATOM 1077 C CA . LYS A 1 139 ? 39.950 -7.193 -21.919 1.00 43.00 139 LYS A CA 1
ATOM 1078 C C . LYS A 1 139 ? 40.609 -6.629 -23.187 1.00 43.00 139 LYS A C 1
ATOM 1080 O O . LYS A 1 139 ? 41.799 -6.860 -23.394 1.00 43.00 139 LYS A O 1
ATOM 1085 N N . GLU A 1 140 ? 39.865 -5.876 -23.989 1.00 40.50 140 GLU A N 1
ATOM 1086 C CA . GLU A 1 140 ? 40.457 -4.885 -24.886 1.00 40.50 140 GLU A CA 1
ATOM 1087 C C . GLU A 1 140 ? 41.155 -3.823 -24.026 1.00 40.50 140 GLU A C 1
ATOM 1089 O O . GLU A 1 140 ? 40.577 -3.295 -23.068 1.00 40.50 140 GLU A O 1
ATOM 1094 N N . GLU A 1 141 ? 42.424 -3.539 -24.319 1.00 56.97 141 GLU A N 1
ATOM 1095 C CA . GLU A 1 141 ? 43.101 -2.388 -23.731 1.00 56.97 141 GLU A CA 1
ATOM 1096 C C . GLU A 1 141 ? 42.370 -1.119 -24.159 1.00 56.97 141 GLU A C 1
ATOM 1098 O O . GLU A 1 141 ? 42.059 -0.928 -25.332 1.00 56.97 141 GLU A O 1
ATOM 1103 N N . ASN A 1 142 ? 42.069 -0.265 -23.182 1.00 68.25 142 ASN A N 1
ATOM 1104 C CA . ASN A 1 142 ? 41.315 0.959 -23.398 1.00 68.25 142 ASN A CA 1
ATOM 1105 C C . ASN A 1 142 ? 42.032 1.836 -24.453 1.00 68.25 142 ASN A C 1
ATOM 1107 O O . ASN A 1 142 ? 43.115 2.345 -24.145 1.00 68.25 142 ASN A O 1
ATOM 1111 N N . PRO A 1 143 ? 41.431 2.067 -25.641 1.00 77.50 143 PRO A N 1
ATOM 1112 C CA . PRO A 1 143 ? 42.014 2.875 -26.715 1.00 77.50 143 PRO A CA 1
ATOM 1113 C C . PRO A 1 143 ? 42.506 4.241 -26.243 1.00 77.50 143 PRO A C 1
ATOM 1115 O O . PRO A 1 143 ? 43.544 4.720 -26.674 1.00 77.50 143 PRO A O 1
ATOM 1118 N N . CYS A 1 144 ? 41.811 4.832 -25.278 1.00 84.38 144 CYS A N 1
ATOM 1119 C CA . CYS A 1 144 ? 42.086 6.158 -24.742 1.00 84.38 144 CYS A CA 1
ATOM 1120 C C . CYS A 1 144 ? 43.373 6.239 -23.906 1.00 84.38 144 CYS A C 1
ATOM 1122 O O . CYS A 1 144 ? 43.765 7.331 -23.508 1.00 84.38 144 CYS A O 1
ATOM 1124 N N . LYS A 1 145 ? 44.008 5.102 -23.589 1.00 80.94 145 LYS A N 1
ATOM 1125 C CA . LYS A 1 145 ? 45.277 5.027 -22.843 1.00 80.94 145 LYS A CA 1
ATOM 1126 C C . LYS A 1 145 ? 46.496 4.791 -23.740 1.00 80.94 145 LYS A C 1
ATOM 1128 O O . LYS A 1 145 ? 47.615 4.755 -23.236 1.00 80.94 145 LYS A O 1
ATOM 1133 N N . LEU A 1 146 ? 46.290 4.624 -25.045 1.00 83.75 146 LEU A N 1
ATOM 1134 C CA . LEU A 1 146 ? 47.364 4.429 -26.018 1.00 83.75 146 LEU A CA 1
ATOM 1135 C C . LEU A 1 146 ? 47.936 5.791 -26.465 1.00 83.75 146 LEU A C 1
ATOM 1137 O O . LEU A 1 146 ? 47.213 6.786 -26.448 1.00 83.75 146 LEU A O 1
ATOM 1141 N N . PRO A 1 147 ? 49.215 5.890 -26.857 1.00 87.56 147 PRO A N 1
ATOM 1142 C CA . PRO A 1 147 ? 49.783 7.134 -27.379 1.00 87.56 147 PRO A CA 1
ATOM 1143 C C . PRO A 1 147 ? 49.236 7.466 -28.776 1.00 87.56 147 PRO A C 1
ATOM 1145 O O . PRO A 1 147 ? 48.894 6.566 -29.539 1.00 87.56 147 PRO A O 1
ATOM 1148 N N . ALA A 1 148 ? 49.213 8.747 -29.153 1.00 90.12 148 ALA A N 1
ATOM 1149 C CA . ALA A 1 148 ? 48.909 9.137 -30.530 1.00 90.12 148 ALA A CA 1
ATOM 1150 C C . ALA A 1 148 ? 49.989 8.613 -31.482 1.00 90.12 148 ALA A C 1
ATOM 1152 O O . ALA A 1 148 ? 51.177 8.857 -31.270 1.00 90.12 148 ALA A O 1
ATOM 1153 N N . GLU A 1 149 ? 49.586 7.921 -32.545 1.00 92.88 149 GLU A N 1
ATOM 1154 C CA . GLU A 1 149 ? 50.524 7.336 -33.499 1.00 92.88 149 GLU A CA 1
ATOM 1155 C C . GLU A 1 149 ? 50.198 7.786 -34.923 1.00 92.88 149 GLU A C 1
ATOM 1157 O O . GLU A 1 149 ? 49.182 7.406 -35.505 1.00 92.88 149 GLU A O 1
ATOM 1162 N N . THR A 1 150 ? 51.086 8.595 -35.505 1.00 92.31 150 THR A N 1
ATOM 1163 C CA . THR A 1 150 ? 50.962 9.073 -36.891 1.00 92.31 150 THR A CA 1
ATOM 1164 C C . THR A 1 150 ? 51.018 7.924 -37.902 1.00 92.31 150 THR A C 1
ATOM 1166 O O . THR A 1 150 ? 50.419 8.022 -38.968 1.00 92.31 150 THR A O 1
ATOM 1169 N N . GLY A 1 151 ? 51.680 6.813 -37.572 1.00 88.50 151 GLY A N 1
ATOM 1170 C CA . GLY A 1 151 ? 51.912 5.710 -38.504 1.00 88.50 151 GLY A CA 1
ATOM 1171 C C . GLY A 1 151 ? 52.943 6.057 -39.595 1.00 88.50 151 GLY A C 1
ATOM 1172 O O . GLY A 1 151 ? 53.439 7.182 -39.659 1.00 88.50 151 GLY A O 1
ATOM 1173 N N . PRO A 1 152 ? 53.325 5.091 -40.451 1.00 85.81 152 PRO A N 1
ATOM 1174 C CA . PRO A 1 152 ? 54.429 5.250 -41.403 1.00 85.81 152 PRO A CA 1
ATOM 1175 C C . PRO A 1 152 ? 54.040 5.930 -42.727 1.00 85.81 152 PRO A C 1
ATOM 1177 O O . PRO A 1 152 ? 54.921 6.251 -43.527 1.00 85.81 152 PRO A O 1
ATOM 1180 N N . CYS A 1 153 ? 52.746 6.105 -43.005 1.00 89.62 153 CYS A N 1
ATOM 1181 C CA . CYS A 1 153 ? 52.286 6.781 -44.219 1.00 89.62 153 CYS A CA 1
ATOM 1182 C C . CYS A 1 153 ? 52.435 8.311 -44.110 1.00 89.62 153 CYS A C 1
ATOM 1184 O O . CYS A 1 153 ? 52.556 8.860 -43.019 1.00 89.62 153 CYS A O 1
ATOM 1186 N N . LYS A 1 154 ? 52.463 9.006 -45.256 1.00 88.81 154 LYS A N 1
ATOM 1187 C CA . LYS A 1 154 ? 52.789 10.445 -45.352 1.00 88.81 154 LYS A CA 1
ATOM 1188 C C . LYS A 1 154 ? 51.593 11.351 -45.679 1.00 88.81 154 LYS A C 1
ATOM 1190 O O . LYS A 1 154 ? 51.795 12.488 -46.098 1.00 88.81 154 LYS A O 1
ATOM 1195 N N . ALA A 1 155 ? 50.360 10.865 -45.542 1.00 81.75 155 ALA A N 1
ATOM 1196 C CA . ALA A 1 155 ? 49.194 11.738 -45.644 1.00 81.75 155 ALA A CA 1
ATOM 1197 C C . ALA A 1 155 ? 49.140 12.684 -44.431 1.00 81.75 155 ALA A C 1
ATOM 1199 O O . ALA A 1 155 ? 49.641 12.357 -43.361 1.00 81.75 155 ALA A O 1
ATOM 1200 N N . SER A 1 156 ? 48.546 13.864 -44.591 1.00 88.56 156 SER A N 1
ATOM 1201 C CA . SER A 1 156 ? 48.395 14.838 -43.503 1.00 88.56 156 SER A CA 1
ATOM 1202 C C . SER A 1 156 ? 46.925 14.955 -43.122 1.00 88.56 156 SER A C 1
ATOM 1204 O O . SER A 1 156 ? 46.263 15.933 -43.467 1.00 88.56 156 SER A O 1
ATOM 1206 N N . LEU A 1 157 ? 46.401 13.921 -42.462 1.00 89.38 157 LEU A N 1
ATOM 1207 C CA . LEU A 1 157 ? 45.003 13.870 -42.040 1.00 89.38 157 LEU A CA 1
ATOM 1208 C C . LEU A 1 157 ? 44.883 14.367 -40.601 1.00 89.38 157 LEU A C 1
ATOM 1210 O O . LEU A 1 157 ? 45.511 13.813 -39.701 1.00 89.38 157 LEU A O 1
ATOM 1214 N N . THR A 1 158 ? 44.066 15.392 -40.368 1.00 92.94 158 THR A N 1
ATOM 1215 C CA . THR A 1 158 ? 43.739 15.826 -39.007 1.00 92.94 158 THR A CA 1
ATOM 1216 C C . THR A 1 158 ? 42.835 14.789 -38.354 1.00 92.94 158 THR A C 1
ATOM 1218 O O . THR A 1 158 ? 41.742 14.511 -38.843 1.00 92.94 158 THR A O 1
ATOM 1221 N N . ARG A 1 159 ? 43.310 14.207 -37.257 1.00 94.12 159 ARG A N 1
ATOM 1222 C CA . ARG A 1 159 ? 42.585 13.253 -36.416 1.00 94.12 159 ARG A CA 1
ATOM 1223 C C . ARG A 1 159 ? 42.663 13.707 -34.969 1.00 94.12 159 ARG A C 1
ATOM 1225 O O . ARG A 1 159 ? 43.430 14.608 -34.647 1.00 94.12 159 ARG A O 1
ATOM 1232 N N . TYR A 1 160 ? 41.877 13.102 -34.096 1.00 94.00 160 TYR A N 1
ATOM 1233 C CA . TYR A 1 160 ? 41.826 13.450 -32.680 1.00 94.00 160 TYR A CA 1
ATOM 1234 C C . TYR A 1 160 ? 42.251 12.251 -31.847 1.00 94.00 160 TYR A C 1
ATOM 1236 O O . TYR A 1 160 ? 41.919 11.120 -32.178 1.00 94.00 160 TYR A O 1
ATOM 1244 N N . HIS A 1 161 ? 42.992 12.484 -30.774 1.00 92.50 161 HIS A N 1
ATOM 1245 C CA . HIS A 1 161 ? 43.345 11.452 -29.806 1.00 92.50 161 HIS A CA 1
ATOM 1246 C C . HIS A 1 161 ? 43.111 11.986 -28.397 1.00 92.50 161 HIS A C 1
ATOM 1248 O O . HIS A 1 161 ? 43.154 13.195 -28.159 1.00 92.50 161 HIS A O 1
ATOM 1254 N N . TYR A 1 162 ? 42.882 11.093 -27.447 1.00 91.19 162 TYR A N 1
ATOM 1255 C CA . TYR A 1 162 ? 42.809 11.458 -26.044 1.00 91.19 162 TYR A CA 1
ATOM 1256 C C . TYR A 1 162 ? 44.226 11.622 -25.489 1.00 91.19 162 TYR A C 1
ATOM 1258 O O . TYR A 1 162 ? 44.999 10.661 -25.444 1.00 91.19 162 TYR A O 1
ATOM 1266 N N . ALA A 1 163 ? 44.587 12.847 -25.114 1.00 87.19 163 ALA A N 1
ATOM 1267 C CA . ALA A 1 163 ? 45.859 13.168 -24.483 1.00 87.19 163 ALA A CA 1
ATOM 1268 C C . ALA A 1 163 ? 45.709 12.984 -22.969 1.00 87.19 163 ALA A C 1
ATOM 1270 O O . ALA A 1 163 ? 45.046 13.779 -22.300 1.00 87.19 163 ALA A O 1
ATOM 1271 N N . TRP A 1 164 ? 46.274 11.898 -22.437 1.00 70.69 164 TRP A N 1
ATOM 1272 C CA . TRP A 1 164 ? 46.079 11.504 -21.037 1.00 70.69 164 TRP A CA 1
ATOM 1273 C C . TRP A 1 164 ? 46.685 12.510 -20.044 1.00 70.69 164 TRP A C 1
ATOM 1275 O O . TRP A 1 164 ? 46.127 12.748 -18.977 1.00 70.69 164 TRP A O 1
ATOM 1285 N N . ASP A 1 165 ? 47.788 13.148 -20.427 1.00 79.62 165 ASP A N 1
ATOM 1286 C CA . ASP A 1 165 ? 48.474 14.221 -19.702 1.00 79.62 165 ASP A CA 1
ATOM 1287 C C . ASP A 1 165 ? 47.651 15.515 -19.625 1.00 79.62 165 ASP A C 1
ATOM 1289 O O . ASP A 1 165 ? 47.693 16.227 -18.623 1.00 79.62 165 ASP A O 1
ATOM 1293 N N . LEU A 1 166 ? 46.860 15.800 -20.661 1.00 78.69 166 LEU A N 1
ATOM 1294 C CA . LEU A 1 166 ? 46.007 16.987 -20.737 1.00 78.69 166 LEU A CA 1
ATOM 1295 C C . LEU A 1 166 ? 44.540 16.707 -20.381 1.00 78.69 166 LEU A C 1
ATOM 1297 O O . LEU A 1 166 ? 43.739 17.643 -20.349 1.00 78.69 166 LEU A O 1
ATOM 1301 N N . LYS A 1 167 ? 44.189 15.436 -20.146 1.00 78.88 167 LYS A N 1
ATOM 1302 C CA . LYS A 1 167 ? 42.829 14.932 -19.892 1.00 78.88 167 LYS A CA 1
ATOM 1303 C C . LYS A 1 167 ? 41.779 15.461 -20.878 1.00 78.88 167 LYS A C 1
ATOM 1305 O O . LYS A 1 167 ? 40.657 15.786 -20.495 1.00 78.88 167 LYS A O 1
ATOM 1310 N N . LYS A 1 168 ? 42.150 15.595 -22.152 1.00 86.44 168 LYS A N 1
ATOM 1311 C CA . LYS A 1 168 ? 41.266 16.119 -23.202 1.00 86.44 168 LYS A CA 1
ATOM 1312 C C . LYS A 1 168 ? 41.601 15.532 -24.562 1.00 86.44 168 LYS A C 1
ATOM 1314 O O . LYS A 1 168 ? 42.722 15.085 -24.802 1.00 86.44 168 LYS A O 1
ATOM 1319 N N . CYS A 1 169 ? 40.632 15.582 -25.464 1.00 90.75 169 CYS A N 1
ATOM 1320 C CA . CYS A 1 169 ? 40.847 15.244 -26.860 1.00 90.75 169 CYS A CA 1
ATOM 1321 C C . CYS A 1 169 ? 41.599 16.368 -27.573 1.00 90.75 169 CYS A C 1
ATOM 1323 O O . CYS A 1 169 ? 41.201 17.532 -27.518 1.00 90.75 169 CYS A O 1
ATOM 1325 N N . VAL A 1 170 ? 42.706 16.024 -28.227 1.00 92.75 170 VAL A N 1
ATOM 1326 C CA . VAL A 1 170 ? 43.576 16.965 -28.940 1.00 92.75 170 VAL A CA 1
ATOM 1327 C C . VAL A 1 170 ? 43.759 16.485 -30.375 1.00 92.75 170 VAL A C 1
ATOM 1329 O O . VAL A 1 170 ? 43.816 15.284 -30.639 1.00 92.75 170 VAL A O 1
ATOM 1332 N N . ALA A 1 171 ? 43.813 17.427 -31.315 1.00 93.31 171 ALA A N 1
ATOM 1333 C CA . ALA A 1 171 ? 44.078 17.118 -32.711 1.00 93.31 171 ALA A CA 1
ATOM 1334 C C . ALA A 1 171 ? 45.553 16.730 -32.918 1.00 93.31 171 ALA A C 1
ATOM 1336 O O . ALA A 1 171 ? 46.449 17.370 -32.368 1.00 93.31 171 ALA A O 1
ATOM 1337 N N . PHE A 1 172 ? 45.807 15.733 -33.760 1.00 93.31 172 PHE A N 1
ATOM 1338 C CA . PHE A 1 172 ? 47.136 15.360 -34.235 1.00 93.31 172 PHE A CA 1
ATOM 1339 C C . PHE A 1 172 ? 47.109 15.020 -35.730 1.00 93.31 172 PHE A C 1
ATOM 1341 O O . PHE A 1 172 ? 46.049 14.809 -36.328 1.00 93.31 172 PHE A O 1
ATOM 1348 N N . THR A 1 173 ? 48.291 14.974 -36.343 1.00 92.62 173 THR A N 1
ATOM 1349 C CA . THR A 1 173 ? 48.446 14.597 -37.751 1.00 92.62 173 THR A CA 1
ATOM 1350 C C . THR A 1 173 ? 48.620 13.086 -37.874 1.00 92.62 173 THR A C 1
ATOM 1352 O O . THR A 1 173 ? 49.612 12.527 -37.399 1.00 92.62 173 THR A O 1
ATOM 1355 N N . TYR A 1 174 ? 47.675 12.434 -38.547 1.00 94.50 174 TYR A N 1
ATOM 1356 C CA . TYR A 1 174 ? 47.710 11.015 -38.880 1.00 94.50 174 TYR A CA 1
ATOM 1357 C C . TYR A 1 174 ? 48.148 10.795 -40.333 1.00 94.50 174 TYR A C 1
ATOM 1359 O O . TYR A 1 174 ? 47.609 11.388 -41.268 1.00 94.50 174 TYR A O 1
ATOM 1367 N N . GLY A 1 175 ? 49.108 9.885 -40.502 1.00 89.69 175 GLY A N 1
ATOM 1368 C CA . GLY A 1 175 ? 49.786 9.537 -41.746 1.00 89.69 175 GLY A CA 1
ATOM 1369 C C . GLY A 1 175 ? 48.923 8.801 -42.769 1.00 89.69 175 GLY A C 1
ATOM 1370 O O . GLY A 1 175 ? 49.319 8.687 -43.928 1.00 89.69 175 GLY A O 1
ATOM 1371 N N . GLY A 1 176 ? 47.754 8.292 -42.364 1.00 83.12 176 GLY A N 1
ATOM 1372 C CA . GLY A 1 176 ? 46.788 7.615 -43.239 1.00 83.12 176 GLY A CA 1
ATOM 1373 C C . GLY A 1 176 ? 46.899 6.088 -43.300 1.00 83.12 176 GLY A C 1
ATOM 1374 O O . GLY A 1 176 ? 46.113 5.464 -44.006 1.00 83.12 176 GLY A O 1
ATOM 1375 N N . CYS A 1 177 ? 47.831 5.463 -42.571 1.00 82.94 177 CYS A N 1
ATOM 1376 C CA . CYS A 1 177 ? 47.875 4.005 -42.421 1.00 82.94 177 CYS A CA 1
ATOM 1377 C C . CYS A 1 177 ? 48.560 3.562 -41.115 1.00 82.94 177 CYS A C 1
ATOM 1379 O O . CYS A 1 177 ? 49.415 4.275 -40.588 1.00 82.94 177 CYS A O 1
ATOM 1381 N N . LYS A 1 178 ? 48.246 2.339 -40.658 1.00 88.25 178 LYS A N 1
ATOM 1382 C CA . LYS A 1 178 ? 48.662 1.762 -39.361 1.00 88.25 178 LYS A CA 1
ATOM 1383 C C . LYS A 1 178 ? 48.246 2.648 -38.174 1.00 88.25 178 LYS A C 1
ATOM 1385 O O . LYS A 1 178 ? 47.154 3.197 -38.197 1.00 88.25 178 LYS A O 1
ATOM 1390 N N . GLY A 1 179 ? 49.069 2.753 -37.134 1.00 84.75 179 GLY A N 1
ATOM 1391 C CA . GLY A 1 179 ? 48.696 3.419 -35.893 1.00 84.75 179 GLY A CA 1
ATOM 1392 C C . GLY A 1 179 ? 47.916 2.504 -34.953 1.00 84.75 179 GLY A C 1
ATOM 1393 O O . GLY A 1 179 ? 47.871 1.285 -35.133 1.00 84.75 179 GLY A O 1
ATOM 1394 N N . ASN A 1 180 ? 47.286 3.116 -33.957 1.00 87.88 180 ASN A N 1
ATOM 1395 C CA . ASN A 1 180 ? 46.511 2.427 -32.935 1.00 87.88 180 ASN A CA 1
ATOM 1396 C C . ASN A 1 180 ? 45.128 3.070 -32.743 1.00 87.88 180 ASN A C 1
ATOM 1398 O O . ASN A 1 180 ? 44.774 4.041 -33.413 1.00 87.88 180 ASN A O 1
ATOM 1402 N N . SER A 1 181 ? 44.340 2.502 -31.830 1.00 89.00 181 SER A N 1
ATOM 1403 C CA . SER A 1 181 ? 42.933 2.857 -31.633 1.00 89.00 181 SER A CA 1
ATOM 1404 C C . SER A 1 181 ? 42.695 4.228 -30.975 1.00 89.00 181 SER A C 1
ATOM 1406 O O . SER A 1 181 ? 41.543 4.652 -30.914 1.00 89.00 181 SER A O 1
ATOM 1408 N N . ASN A 1 182 ? 43.729 4.950 -30.513 1.00 90.81 182 ASN A N 1
ATOM 1409 C CA . ASN A 1 182 ? 43.603 6.345 -30.057 1.00 90.81 182 ASN A CA 1
ATOM 1410 C C . ASN A 1 182 ? 43.664 7.325 -31.243 1.00 90.81 182 ASN A C 1
ATOM 1412 O O . ASN A 1 182 ? 44.552 8.172 -31.341 1.00 90.81 182 ASN A O 1
ATOM 1416 N N . ASN A 1 183 ? 42.760 7.146 -32.203 1.00 92.94 183 ASN A N 1
ATOM 1417 C CA . ASN A 1 183 ? 42.727 7.887 -33.460 1.00 92.94 183 ASN A CA 1
ATOM 1418 C C . ASN A 1 183 ? 41.276 8.007 -33.939 1.00 92.94 183 ASN A C 1
ATOM 1420 O O . ASN A 1 183 ? 40.724 7.081 -34.531 1.00 92.94 183 ASN A O 1
ATOM 1424 N N . PHE A 1 184 ? 40.667 9.155 -33.667 1.00 93.62 184 PHE A N 1
ATOM 1425 C CA . PHE A 1 184 ? 39.259 9.458 -33.904 1.00 93.62 184 PHE A CA 1
ATOM 1426 C C . PHE A 1 184 ? 39.103 10.478 -35.029 1.00 93.62 184 PHE A C 1
ATOM 1428 O O . PHE A 1 184 ? 39.962 11.343 -35.232 1.00 93.62 184 PHE A O 1
ATOM 1435 N N . GLU A 1 185 ? 38.002 10.399 -35.771 1.00 91.50 185 GLU A N 1
ATOM 1436 C CA . GLU A 1 185 ? 37.783 11.259 -36.941 1.00 91.50 185 GLU A CA 1
ATOM 1437 C C . GLU A 1 185 ? 37.297 12.655 -36.554 1.00 91.50 185 GLU A C 1
ATOM 1439 O O . GLU A 1 185 ? 37.534 13.624 -37.275 1.00 91.50 185 GLU A O 1
ATOM 1444 N N . SER A 1 186 ? 36.673 12.776 -35.382 1.00 90.56 186 SER A N 1
ATOM 1445 C CA . SER A 1 186 ? 36.199 14.044 -34.840 1.00 90.56 186 SER A CA 1
ATOM 1446 C C . SER A 1 186 ? 36.495 14.178 -33.349 1.00 90.56 186 SER A C 1
ATOM 1448 O O . SER A 1 186 ? 36.640 13.189 -32.625 1.00 90.56 186 SER A O 1
ATOM 1450 N N . ILE A 1 187 ? 36.549 15.426 -32.877 1.00 86.31 187 ILE A N 1
ATOM 1451 C CA . ILE A 1 187 ? 36.679 15.720 -31.448 1.00 86.31 187 ILE A CA 1
ATOM 1452 C C . ILE A 1 187 ? 35.485 15.178 -30.655 1.00 86.31 187 ILE A C 1
ATOM 1454 O O . ILE A 1 187 ? 35.694 14.626 -29.585 1.00 86.31 187 ILE A O 1
ATOM 1458 N N . ALA A 1 188 ? 34.270 15.238 -31.211 1.00 82.50 188 ALA A N 1
ATOM 1459 C CA . ALA A 1 188 ? 33.061 14.719 -30.576 1.00 82.50 188 ALA A CA 1
ATOM 1460 C C . ALA A 1 188 ? 33.121 13.196 -30.393 1.00 82.50 188 ALA A C 1
ATOM 1462 O O . ALA A 1 188 ? 32.805 12.702 -29.320 1.00 82.50 188 ALA A O 1
ATOM 1463 N N . GLU A 1 189 ? 33.603 12.455 -31.395 1.00 88.12 189 GLU A N 1
ATOM 1464 C CA . GLU A 1 189 ? 33.786 11.002 -31.290 1.00 88.12 189 GLU A CA 1
ATOM 1465 C C . GLU A 1 189 ? 34.855 10.642 -30.246 1.00 88.12 189 GLU A C 1
ATOM 1467 O O . GLU A 1 189 ? 34.678 9.713 -29.455 1.00 88.12 189 GLU A O 1
ATOM 1472 N N . CYS A 1 190 ? 35.957 11.398 -30.213 1.00 87.44 190 CYS A N 1
ATOM 1473 C CA . CYS A 1 190 ? 36.988 11.243 -29.192 1.00 87.44 190 CYS A CA 1
ATOM 1474 C C . CYS A 1 190 ? 36.435 11.542 -27.790 1.00 87.44 190 CYS A C 1
ATOM 1476 O O . CYS A 1 190 ? 36.691 10.796 -26.849 1.00 87.44 190 CYS A O 1
ATOM 1478 N N . GLU A 1 191 ? 35.655 12.610 -27.626 1.00 86.38 191 GLU A N 1
ATOM 1479 C CA . GLU A 1 191 ? 35.058 12.998 -26.346 1.00 86.38 191 GLU A CA 1
ATOM 1480 C C . GLU A 1 191 ? 33.949 12.032 -25.907 1.00 86.38 191 GLU A C 1
ATOM 1482 O O . GLU A 1 191 ? 33.821 11.727 -24.727 1.00 86.38 191 GLU A O 1
ATOM 1487 N N . GLU A 1 192 ? 33.189 11.469 -26.837 1.00 83.38 192 GLU A N 1
ATOM 1488 C CA . GLU A 1 192 ? 32.175 10.460 -26.540 1.00 83.38 192 GLU A CA 1
ATOM 1489 C C . GLU A 1 192 ? 32.815 9.139 -26.081 1.00 83.38 192 GLU A C 1
ATOM 1491 O O . GLU A 1 192 ? 32.390 8.536 -25.090 1.00 83.38 192 GLU A O 1
ATOM 1496 N N . LYS A 1 193 ? 33.876 8.697 -26.771 1.00 80.50 193 LYS A N 1
ATOM 1497 C CA . LYS A 1 193 ? 34.554 7.424 -26.478 1.00 80.50 193 LYS A CA 1
ATOM 1498 C C . LYS A 1 193 ? 35.531 7.520 -25.305 1.00 80.50 193 LYS A C 1
ATOM 1500 O O . LYS A 1 193 ? 35.604 6.594 -24.496 1.00 80.50 193 LYS A O 1
ATOM 1505 N N . CYS A 1 194 ? 36.258 8.630 -25.195 1.00 82.00 194 CYS A N 1
ATOM 1506 C CA . CYS A 1 194 ? 37.339 8.839 -24.229 1.00 82.00 194 CYS A CA 1
ATOM 1507 C C . CYS A 1 194 ? 37.100 9.990 -23.252 1.00 82.00 194 CYS A C 1
ATOM 1509 O O . CYS A 1 194 ? 37.614 9.947 -22.139 1.00 82.00 194 CYS A O 1
ATOM 1511 N N . GLY A 1 195 ? 36.289 10.980 -23.618 1.00 68.00 195 GLY A N 1
ATOM 1512 C CA . GLY A 1 195 ? 35.892 12.106 -22.762 1.00 68.00 195 GLY A CA 1
ATOM 1513 C C . GLY A 1 195 ? 34.814 11.758 -21.731 1.00 68.00 195 GLY A C 1
ATOM 1514 O O . GLY A 1 195 ? 34.092 12.639 -21.257 1.00 68.00 195 GLY A O 1
ATOM 1515 N N . LYS A 1 196 ? 34.727 10.485 -21.315 1.00 55.62 196 LYS A N 1
ATOM 1516 C CA . LYS A 1 196 ? 34.069 10.149 -20.051 1.00 55.62 196 LYS A CA 1
ATOM 1517 C C . LYS A 1 196 ? 34.811 10.904 -18.954 1.00 55.62 196 LYS A C 1
ATOM 1519 O O . LYS A 1 196 ? 35.980 10.622 -18.706 1.00 55.62 196 LYS A O 1
ATOM 1524 N N . LYS A 1 197 ? 34.129 11.843 -18.290 1.00 46.12 197 LYS A N 1
ATOM 1525 C CA . LYS A 1 197 ? 34.592 12.401 -17.015 1.00 46.12 197 LYS A CA 1
ATOM 1526 C C . LYS A 1 197 ? 34.933 11.218 -16.114 1.00 46.12 197 LYS A C 1
ATOM 1528 O O . LYS A 1 197 ? 34.041 10.436 -15.776 1.00 46.12 197 LYS A O 1
ATOM 1533 N N . GLU A 1 198 ? 36.217 11.038 -15.809 1.00 41.34 198 GLU A N 1
ATOM 1534 C CA . GLU A 1 198 ? 36.633 10.061 -14.811 1.00 41.34 198 GLU A CA 1
ATOM 1535 C C . GLU A 1 198 ? 35.813 10.321 -13.544 1.00 41.34 198 GLU A C 1
ATOM 1537 O O . GLU A 1 198 ? 35.524 11.471 -13.202 1.00 41.34 198 GLU A O 1
ATOM 1542 N N . LYS A 1 199 ? 35.400 9.248 -12.862 1.00 43.38 199 LYS A N 1
ATOM 1543 C CA . LYS A 1 199 ? 35.054 9.358 -11.449 1.00 43.38 199 LYS A CA 1
ATOM 1544 C C . LYS A 1 199 ? 36.280 9.974 -10.786 1.00 43.38 199 LYS A C 1
ATOM 1546 O O . LYS A 1 199 ? 37.287 9.285 -10.656 1.00 43.38 199 LYS A O 1
ATOM 1551 N N . ASP A 1 200 ? 36.198 11.262 -10.464 1.00 38.84 200 ASP A N 1
ATOM 1552 C CA . ASP A 1 200 ? 37.173 11.944 -9.628 1.00 38.84 200 ASP A CA 1
ATOM 1553 C C . ASP A 1 200 ? 37.390 11.048 -8.406 1.00 38.84 200 ASP A C 1
ATOM 1555 O O . ASP A 1 200 ? 36.450 10.809 -7.640 1.00 38.84 200 ASP A O 1
ATOM 1559 N N . GLU A 1 201 ? 38.597 10.502 -8.240 1.00 57.41 201 GLU A N 1
ATOM 1560 C CA . GLU A 1 201 ? 38.993 10.004 -6.928 1.00 57.41 201 GLU A CA 1
ATOM 1561 C C . GLU A 1 201 ? 38.777 11.160 -5.966 1.00 57.41 201 GLU A C 1
ATOM 1563 O O . GLU A 1 201 ? 39.287 12.261 -6.192 1.00 57.41 201 GLU A O 1
ATOM 1568 N N . ASN A 1 202 ? 37.923 10.929 -4.969 1.00 68.69 202 ASN A N 1
ATOM 1569 C CA . ASN A 1 202 ? 37.423 11.976 -4.102 1.00 68.69 202 ASN A CA 1
ATOM 1570 C C . ASN A 1 202 ? 38.623 12.718 -3.497 1.00 68.69 202 ASN A C 1
ATOM 1572 O O . ASN A 1 202 ? 39.344 12.120 -2.694 1.00 68.69 202 ASN A O 1
ATOM 1576 N N . PRO A 1 203 ? 38.860 13.999 -3.846 1.00 77.94 203 PRO A N 1
ATOM 1577 C CA . PRO A 1 203 ? 40.011 14.745 -3.342 1.00 77.94 203 PRO A CA 1
ATOM 1578 C C . PRO A 1 203 ? 40.072 14.757 -1.813 1.00 77.94 203 PRO A C 1
ATOM 1580 O O . PRO A 1 203 ? 41.139 14.806 -1.222 1.00 77.94 203 PRO A O 1
ATOM 1583 N N . CYS A 1 204 ? 38.915 14.623 -1.173 1.00 84.88 204 CYS A N 1
ATOM 1584 C CA . CYS A 1 204 ? 38.726 14.598 0.268 1.00 84.88 204 CYS A CA 1
ATOM 1585 C C . CYS A 1 204 ? 39.146 13.267 0.924 1.00 84.88 204 CYS A C 1
ATOM 1587 O O . CYS A 1 204 ? 39.127 13.138 2.146 1.00 84.88 204 CYS A O 1
ATOM 1589 N N . GLU A 1 205 ? 39.507 12.254 0.136 1.00 80.62 205 GLU A N 1
ATOM 1590 C CA . GLU A 1 205 ? 39.997 10.958 0.619 1.00 80.62 205 GLU A CA 1
ATOM 1591 C C . GLU A 1 205 ? 41.514 10.793 0.467 1.00 80.62 205 GLU A C 1
ATOM 1593 O O . GLU A 1 205 ? 42.078 9.832 0.993 1.00 80.62 205 GLU A O 1
ATOM 1598 N N . LEU A 1 206 ? 42.178 11.740 -0.202 1.00 83.00 206 LEU A N 1
ATOM 1599 C CA . LEU A 1 206 ? 43.621 11.739 -0.438 1.00 83.00 206 LEU A CA 1
ATOM 1600 C C . LEU A 1 206 ? 44.371 12.430 0.722 1.00 83.00 206 LEU A C 1
ATOM 1602 O O . LEU A 1 206 ? 43.803 13.285 1.398 1.00 83.00 206 LEU A O 1
ATOM 1606 N N . PRO A 1 207 ? 45.640 12.090 1.003 1.00 84.75 207 PRO A N 1
ATOM 1607 C CA . PRO A 1 207 ? 46.436 12.765 2.037 1.00 84.75 207 PRO A CA 1
ATOM 1608 C C . PRO A 1 207 ? 46.892 14.168 1.595 1.00 84.75 207 PRO A C 1
ATOM 1610 O O . PRO A 1 207 ? 46.963 14.443 0.406 1.00 84.75 207 PRO A O 1
ATOM 1613 N N . ALA A 1 208 ? 47.276 15.054 2.519 1.00 86.94 208 ALA A N 1
ATOM 1614 C CA . ALA A 1 208 ? 47.909 16.325 2.142 1.00 86.94 208 ALA A CA 1
ATOM 1615 C C . ALA A 1 208 ? 49.330 16.097 1.600 1.00 86.94 208 ALA A C 1
ATOM 1617 O O . ALA A 1 208 ? 50.187 15.572 2.314 1.00 86.94 208 ALA A O 1
ATOM 1618 N N . GLU A 1 209 ? 49.608 16.537 0.371 1.00 88.44 209 GLU A N 1
ATOM 1619 C CA . GLU A 1 209 ? 50.934 16.413 -0.244 1.00 88.44 209 GLU A CA 1
ATOM 1620 C C . GLU A 1 209 ? 51.590 17.772 -0.502 1.00 88.44 209 GLU A C 1
ATOM 1622 O O . GLU A 1 209 ? 51.230 18.509 -1.417 1.00 88.44 209 GLU A O 1
ATOM 1627 N N . THR A 1 210 ? 52.618 18.082 0.292 1.00 81.69 210 THR A N 1
ATOM 1628 C CA . THR A 1 210 ? 53.404 19.324 0.204 1.00 81.69 210 THR A CA 1
ATOM 1629 C C . THR A 1 210 ? 54.161 19.471 -1.122 1.00 81.69 210 THR A C 1
ATOM 1631 O O . THR A 1 210 ? 54.361 20.594 -1.580 1.00 81.69 210 THR A O 1
ATOM 1634 N N . GLY A 1 211 ? 54.579 18.367 -1.753 1.00 75.00 211 GLY A N 1
ATOM 1635 C CA . GLY A 1 211 ? 55.449 18.387 -2.936 1.00 75.00 211 GLY A CA 1
ATOM 1636 C C . GLY A 1 211 ? 56.859 18.964 -2.669 1.00 75.00 211 GLY A C 1
ATOM 1637 O O . GLY A 1 211 ? 57.178 19.360 -1.542 1.00 75.00 211 GLY A O 1
ATOM 1638 N N . PRO A 1 212 ? 57.748 19.005 -3.681 1.00 72.50 212 PRO A N 1
ATOM 1639 C CA . PRO A 1 212 ? 59.100 19.548 -3.554 1.00 72.50 212 PRO A CA 1
ATOM 1640 C C . PRO A 1 212 ? 59.083 21.060 -3.307 1.00 72.50 212 PRO A C 1
ATOM 1642 O O . PRO A 1 212 ? 58.365 21.812 -3.965 1.00 72.50 212 PRO A O 1
ATOM 1645 N N . ARG A 1 213 ? 59.904 21.527 -2.363 1.00 62.88 213 ARG A N 1
ATOM 1646 C CA . ARG A 1 213 ? 59.855 22.902 -1.848 1.00 62.88 213 ARG A CA 1
ATOM 1647 C C . ARG A 1 213 ? 60.588 23.887 -2.767 1.00 62.88 213 ARG A C 1
ATOM 1649 O O . ARG A 1 213 ? 61.743 24.221 -2.525 1.00 62.88 213 ARG A O 1
ATOM 1656 N N . MET A 1 214 ? 59.910 24.342 -3.820 1.00 60.62 214 MET A N 1
ATOM 1657 C CA . MET A 1 214 ? 60.411 25.392 -4.722 1.00 60.62 214 MET A CA 1
ATOM 1658 C C . MET A 1 214 ? 59.756 26.762 -4.476 1.00 60.62 214 MET A C 1
ATOM 1660 O O . MET A 1 214 ? 60.344 27.788 -4.807 1.00 60.62 214 MET A O 1
ATOM 1664 N N . ALA A 1 215 ? 58.578 26.785 -3.849 1.00 64.31 215 ALA A N 1
ATOM 1665 C CA . ALA A 1 215 ? 57.866 27.968 -3.362 1.00 64.31 215 ALA A CA 1
ATOM 1666 C C . ALA A 1 215 ? 57.047 27.606 -2.101 1.00 64.31 215 ALA A C 1
ATOM 1668 O O . ALA A 1 215 ? 56.968 26.435 -1.738 1.00 64.31 215 ALA A O 1
ATOM 1669 N N . SER A 1 216 ? 56.475 28.588 -1.394 1.00 78.50 216 SER A N 1
ATOM 1670 C CA . SER A 1 216 ? 55.706 28.355 -0.159 1.00 78.50 216 SER A CA 1
ATOM 1671 C C . SER A 1 216 ? 54.336 29.018 -0.242 1.00 78.50 216 SER A C 1
ATOM 1673 O O . SER A 1 216 ? 54.205 30.210 0.029 1.00 78.50 216 SER A O 1
ATOM 1675 N N . PHE A 1 217 ? 53.315 28.240 -0.598 1.00 82.38 217 PHE A N 1
ATOM 1676 C CA . PHE A 1 217 ? 51.928 28.696 -0.663 1.00 82.38 217 PHE A CA 1
ATOM 1677 C C . PHE A 1 217 ? 51.120 28.101 0.489 1.00 82.38 217 PHE A C 1
ATOM 1679 O O . PHE A 1 217 ? 51.206 26.902 0.745 1.00 82.38 217 PHE A O 1
ATOM 1686 N N . ILE A 1 218 ? 50.327 28.921 1.180 1.00 86.38 218 ILE A N 1
ATOM 1687 C CA . ILE A 1 218 ? 49.351 28.418 2.154 1.00 86.38 218 ILE A CA 1
ATOM 1688 C C . ILE A 1 218 ? 48.133 27.929 1.368 1.00 86.38 218 ILE A C 1
ATOM 1690 O O . ILE A 1 218 ? 47.541 28.692 0.608 1.00 86.38 218 ILE A O 1
ATOM 1694 N N . ARG A 1 219 ? 47.795 26.651 1.533 1.00 91.56 219 ARG A N 1
ATOM 1695 C CA . ARG A 1 219 ? 46.664 25.972 0.888 1.00 91.56 219 ARG A CA 1
ATOM 1696 C C . ARG A 1 219 ? 45.823 25.255 1.937 1.00 91.56 219 ARG A C 1
ATOM 1698 O O . ARG A 1 219 ? 46.243 25.143 3.088 1.00 91.56 219 ARG A O 1
ATOM 1705 N N . PHE A 1 220 ? 44.647 24.775 1.553 1.00 92.12 220 PHE A N 1
ATOM 1706 C CA . PHE A 1 220 ? 43.734 24.041 2.429 1.00 92.12 220 PHE A CA 1
ATOM 1707 C C . PHE A 1 220 ? 43.625 22.582 1.982 1.00 92.12 220 PHE A C 1
ATOM 1709 O O . PHE A 1 220 ? 43.685 22.298 0.794 1.00 92.12 220 PHE A O 1
ATOM 1716 N N . TYR A 1 221 ? 43.467 21.653 2.917 1.00 91.19 221 TYR A N 1
ATOM 1717 C CA . TYR A 1 221 ? 43.204 20.241 2.645 1.00 91.19 221 TYR A CA 1
ATOM 1718 C C . TYR A 1 221 ? 42.167 19.715 3.636 1.00 91.19 221 TYR A C 1
ATOM 1720 O O . TYR A 1 221 ? 42.062 20.206 4.761 1.00 91.19 221 TYR A O 1
ATOM 1728 N N . TYR A 1 222 ? 41.401 18.711 3.236 1.00 90.19 222 TYR A N 1
ATOM 1729 C CA . TYR A 1 222 ? 40.442 18.046 4.099 1.00 90.19 222 TYR A CA 1
ATOM 1730 C C . TYR A 1 222 ? 41.118 16.943 4.912 1.00 90.19 222 TYR A C 1
ATOM 1732 O O . TYR A 1 222 ? 41.630 15.970 4.357 1.00 90.19 222 TYR A O 1
ATOM 1740 N N . ASP A 1 223 ? 41.097 17.079 6.235 1.00 89.00 223 ASP A N 1
ATOM 1741 C CA . ASP A 1 223 ? 41.573 16.047 7.148 1.00 89.00 223 ASP A CA 1
ATOM 1742 C C . ASP A 1 223 ? 40.426 15.100 7.514 1.00 89.00 223 ASP A C 1
ATOM 1744 O O . ASP A 1 223 ? 39.521 15.448 8.280 1.00 89.00 223 ASP A O 1
ATOM 1748 N N . LYS A 1 224 ? 40.493 13.871 6.994 1.00 81.62 224 LYS A N 1
ATOM 1749 C CA . LYS A 1 224 ? 39.498 12.817 7.224 1.00 81.62 224 LYS A CA 1
ATOM 1750 C C . LYS A 1 224 ? 39.370 12.423 8.700 1.00 81.62 224 LYS A C 1
ATOM 1752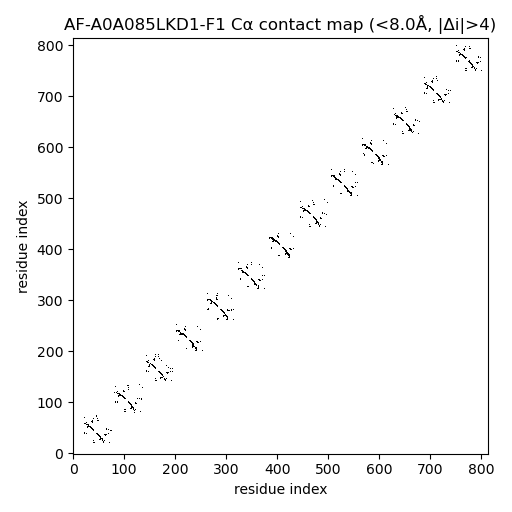 O O . LYS A 1 224 ? 38.290 11.995 9.105 1.00 81.62 224 LYS A O 1
ATOM 1757 N N . GLN A 1 225 ? 40.425 12.569 9.511 1.00 81.25 225 GLN A N 1
ATOM 1758 C CA . GLN A 1 225 ? 40.377 12.207 10.933 1.00 81.25 225 GLN A CA 1
ATOM 1759 C C . GLN A 1 225 ? 39.559 13.214 11.741 1.00 81.25 225 GLN A C 1
ATOM 1761 O O . GLN A 1 225 ? 38.700 12.820 12.528 1.00 81.25 225 GLN A O 1
ATOM 1766 N N . SER A 1 226 ? 39.780 14.512 11.520 1.00 80.06 226 SER A N 1
ATOM 1767 C CA . SER A 1 226 ? 39.014 15.561 12.201 1.00 80.06 226 SER A CA 1
ATOM 1768 C C . SER A 1 226 ? 37.743 15.985 11.466 1.00 80.06 226 SER A C 1
ATOM 1770 O O . SER A 1 226 ? 36.976 16.769 12.015 1.00 80.06 226 SER A O 1
ATOM 1772 N N . LYS A 1 227 ? 37.524 15.501 10.235 1.00 81.50 227 LYS A N 1
ATOM 1773 C CA . LYS A 1 227 ? 36.429 15.899 9.331 1.00 81.50 227 LYS A CA 1
ATOM 1774 C C . LYS A 1 227 ? 36.355 17.413 9.094 1.00 81.50 227 LYS A C 1
ATOM 1776 O O . LYS A 1 227 ? 35.270 17.981 9.018 1.00 81.50 227 LYS A O 1
ATOM 1781 N N . GLN A 1 228 ? 37.509 18.071 9.014 1.00 84.56 228 GLN A N 1
ATOM 1782 C CA . GLN A 1 228 ? 37.613 19.527 8.880 1.00 84.56 228 GLN A CA 1
ATOM 1783 C C . GLN A 1 228 ? 38.663 19.891 7.837 1.00 84.56 228 GLN A C 1
ATOM 1785 O O . GLN A 1 228 ? 39.665 19.191 7.683 1.00 84.56 228 GLN A O 1
ATOM 1790 N N . CYS A 1 229 ? 38.450 21.017 7.162 1.00 90.62 229 CYS A N 1
ATOM 1791 C CA . CYS A 1 229 ? 39.445 21.615 6.287 1.00 90.62 229 CYS A CA 1
ATOM 1792 C C . CYS A 1 229 ? 40.508 22.352 7.109 1.00 90.62 229 CYS A C 1
ATOM 1794 O O . CYS A 1 229 ? 40.196 23.232 7.908 1.00 90.62 229 CYS A O 1
ATOM 1796 N N . LYS A 1 230 ? 41.775 21.984 6.918 1.00 92.06 230 LYS A N 1
ATOM 1797 C CA . LYS A 1 230 ? 42.943 22.540 7.614 1.00 92.06 230 LYS A CA 1
ATOM 1798 C C . LYS A 1 230 ? 43.914 23.148 6.613 1.00 92.06 230 LYS A C 1
ATOM 1800 O O . LYS A 1 230 ? 43.909 22.792 5.440 1.00 92.06 230 LYS A O 1
ATOM 1805 N N . THR A 1 231 ? 44.770 24.057 7.066 1.00 91.62 231 THR A N 1
ATOM 1806 C CA . THR A 1 231 ? 45.818 24.633 6.218 1.00 91.62 231 THR A CA 1
ATOM 1807 C C . THR A 1 231 ? 47.061 23.745 6.165 1.00 91.62 231 THR A C 1
ATOM 1809 O O . THR A 1 231 ? 47.404 23.066 7.133 1.00 91.62 231 THR A O 1
ATOM 1812 N N . PHE A 1 232 ? 47.769 23.772 5.038 1.00 90.19 232 PHE A N 1
ATOM 1813 C CA . PHE A 1 232 ? 49.106 23.200 4.898 1.00 90.19 232 PHE A CA 1
ATOM 1814 C C . PHE A 1 232 ? 49.971 24.041 3.948 1.00 90.19 232 PHE A C 1
ATOM 1816 O O . PHE A 1 232 ? 49.478 24.915 3.232 1.00 90.19 232 PHE A O 1
ATOM 1823 N N . THR A 1 233 ? 51.286 23.806 3.976 1.00 85.25 233 THR A N 1
ATOM 1824 C CA . THR A 1 233 ? 52.232 24.480 3.073 1.00 85.25 233 THR A CA 1
ATOM 1825 C C . THR A 1 233 ? 52.388 23.657 1.801 1.00 85.25 233 THR A C 1
ATOM 1827 O O . THR A 1 233 ? 52.788 22.503 1.889 1.00 85.25 233 THR A O 1
ATOM 1830 N N . TYR A 1 234 ? 52.141 24.253 0.637 1.00 86.62 234 TYR A N 1
ATOM 1831 C CA . TYR A 1 234 ? 52.315 23.625 -0.671 1.00 86.62 234 TYR A CA 1
ATOM 1832 C C . TYR A 1 234 ? 53.512 24.216 -1.435 1.00 86.62 234 TYR A C 1
ATOM 1834 O O . TYR A 1 234 ? 53.678 25.436 -1.524 1.00 86.62 234 TYR A O 1
ATOM 1842 N N . GLY A 1 235 ? 54.338 23.330 -1.998 1.00 79.94 235 GLY A N 1
ATOM 1843 C CA . GLY A 1 235 ? 55.625 23.600 -2.644 1.00 79.94 235 GLY A CA 1
ATOM 1844 C C . GLY A 1 235 ? 55.557 24.236 -4.037 1.00 79.94 235 GLY A C 1
ATOM 1845 O O . GLY A 1 235 ? 56.584 24.668 -4.562 1.00 79.94 235 GLY A O 1
ATOM 1846 N N . GLY A 1 236 ? 54.362 24.307 -4.639 1.00 69.88 236 GLY A N 1
ATOM 1847 C CA . GLY A 1 236 ? 54.103 24.969 -5.923 1.00 69.88 236 GLY A CA 1
ATOM 1848 C C . GLY A 1 236 ? 54.169 24.077 -7.172 1.00 69.88 236 GLY A C 1
ATOM 1849 O O . GLY A 1 236 ? 53.775 24.537 -8.242 1.00 69.88 236 GLY A O 1
ATOM 1850 N N . ARG A 1 237 ? 54.631 22.822 -7.068 1.00 73.81 237 ARG A N 1
ATOM 1851 C CA . ARG A 1 237 ? 54.576 21.790 -8.129 1.00 73.81 237 ARG A CA 1
ATOM 1852 C C . ARG A 1 237 ? 54.412 20.392 -7.506 1.00 73.81 237 ARG A C 1
ATOM 1854 O O . ARG A 1 237 ? 54.893 20.178 -6.397 1.00 73.81 237 ARG A O 1
ATOM 1861 N N . GLN A 1 238 ? 53.841 19.444 -8.263 1.00 71.25 238 GLN A N 1
ATOM 1862 C CA . GLN A 1 238 ? 53.482 18.073 -7.823 1.00 71.25 238 GLN A CA 1
ATOM 1863 C C . GLN A 1 238 ? 52.378 18.054 -6.743 1.00 71.25 238 GLN A C 1
ATOM 1865 O O . GLN A 1 238 ? 51.724 19.063 -6.536 1.00 71.25 238 GLN A O 1
ATOM 1870 N N . GLY A 1 239 ? 52.117 16.918 -6.093 1.00 71.94 239 GLY A N 1
ATOM 1871 C CA . GLY A 1 239 ? 51.043 16.769 -5.105 1.00 71.94 239 GLY A CA 1
ATOM 1872 C C . GLY A 1 239 ? 49.738 16.225 -5.689 1.00 71.94 239 GLY A C 1
ATOM 1873 O O . GLY A 1 239 ? 49.643 15.942 -6.886 1.00 71.94 239 GLY A O 1
ATOM 1874 N N . ASN A 1 240 ? 48.732 16.072 -4.830 1.00 83.56 240 ASN A N 1
ATOM 1875 C CA . ASN A 1 240 ? 47.443 15.480 -5.182 1.00 83.56 240 ASN A CA 1
ATOM 1876 C C . ASN A 1 240 ? 46.280 16.480 -5.044 1.00 83.56 240 ASN A C 1
ATOM 1878 O O . ASN A 1 240 ? 46.476 17.656 -4.731 1.00 83.56 240 ASN A O 1
ATOM 1882 N N . ALA A 1 241 ? 45.061 16.016 -5.329 1.00 84.56 241 ALA A N 1
ATOM 1883 C CA . ALA A 1 241 ? 43.883 16.873 -5.412 1.00 84.56 241 ALA A CA 1
ATOM 1884 C C . ALA A 1 241 ? 43.370 17.387 -4.051 1.00 84.56 241 ALA A C 1
ATOM 1886 O O . ALA A 1 241 ? 42.539 18.296 -4.049 1.00 84.56 241 ALA A O 1
ATOM 1887 N N . ASN A 1 242 ? 43.856 16.875 -2.908 1.00 88.56 242 ASN A N 1
ATOM 1888 C CA . ASN A 1 242 ? 43.522 17.411 -1.581 1.00 88.56 242 ASN A CA 1
ATOM 1889 C C . ASN A 1 242 ? 44.316 18.697 -1.280 1.00 88.56 242 ASN A C 1
ATOM 1891 O O . ASN A 1 242 ? 45.104 18.774 -0.337 1.00 88.56 242 ASN A O 1
ATOM 1895 N N . ASN A 1 243 ? 44.177 19.686 -2.160 1.00 90.19 243 ASN A N 1
ATOM 1896 C CA . ASN A 1 243 ? 44.956 20.916 -2.180 1.00 90.19 243 ASN A CA 1
ATOM 1897 C C . ASN A 1 243 ? 44.108 22.053 -2.771 1.00 90.19 243 ASN A C 1
ATOM 1899 O O . ASN A 1 243 ? 44.106 22.291 -3.978 1.00 90.19 243 ASN A O 1
ATOM 1903 N N . PHE A 1 244 ? 43.381 22.748 -1.903 1.00 91.06 244 PHE A N 1
ATOM 1904 C CA . PHE A 1 244 ? 42.413 23.790 -2.235 1.00 91.06 244 PHE A CA 1
ATOM 1905 C C . PHE A 1 244 ? 42.985 25.190 -2.018 1.00 91.06 244 PHE A C 1
ATOM 1907 O O . PHE A 1 244 ? 43.821 25.418 -1.136 1.00 91.06 244 PHE A O 1
ATOM 1914 N N . GLU A 1 245 ? 42.515 26.151 -2.810 1.00 86.94 245 GLU A N 1
ATOM 1915 C CA . GLU A 1 245 ? 42.998 27.536 -2.767 1.00 86.94 245 GLU A CA 1
ATOM 1916 C C . GLU A 1 245 ? 42.393 28.337 -1.621 1.00 86.94 245 GLU A C 1
ATOM 1918 O O . GLU A 1 245 ? 43.010 29.283 -1.131 1.00 86.94 245 GLU A O 1
ATOM 1923 N N . SER A 1 246 ? 41.217 27.931 -1.146 1.00 86.00 246 SER A N 1
ATOM 1924 C CA . SER A 1 246 ? 40.519 28.593 -0.049 1.00 86.00 246 SER A CA 1
ATOM 1925 C C . SER A 1 246 ? 39.820 27.601 0.876 1.00 86.00 246 SER A C 1
ATOM 1927 O O . SER A 1 246 ? 39.480 26.482 0.485 1.00 86.00 246 SER A O 1
ATOM 1929 N N . LEU A 1 247 ? 39.567 28.045 2.111 1.00 84.38 247 LEU A N 1
ATOM 1930 C CA . LEU A 1 247 ? 38.762 27.299 3.074 1.00 84.38 247 LEU A CA 1
ATOM 1931 C C . LEU A 1 247 ? 37.364 27.010 2.514 1.00 84.38 247 LEU A C 1
ATOM 1933 O O . LEU A 1 247 ? 36.913 25.876 2.581 1.00 84.38 247 LEU A O 1
ATOM 1937 N N . GLN A 1 248 ? 36.732 28.005 1.885 1.00 79.50 248 GLN A N 1
ATOM 1938 C CA . GLN A 1 248 ? 35.392 27.887 1.308 1.00 79.50 248 GLN A CA 1
ATOM 1939 C C . GLN A 1 248 ? 35.331 26.840 0.188 1.00 79.50 248 GLN A C 1
ATOM 1941 O O . GLN A 1 248 ? 34.371 26.083 0.110 1.00 79.50 248 GLN A O 1
ATOM 1946 N N . GLU A 1 249 ? 36.358 26.766 -0.662 1.00 85.31 249 GLU A N 1
ATOM 1947 C CA . GLU A 1 249 ? 36.448 25.742 -1.707 1.00 85.31 249 GLU A CA 1
ATOM 1948 C C . GLU A 1 249 ? 36.630 24.342 -1.106 1.00 85.31 249 GLU A C 1
ATOM 1950 O O . GLU A 1 249 ? 35.951 23.405 -1.523 1.00 85.31 249 GLU A O 1
ATOM 1955 N N . CYS A 1 250 ? 37.499 24.204 -0.099 1.00 85.12 250 CYS A N 1
ATOM 1956 C CA . CYS A 1 250 ? 37.697 22.940 0.609 1.00 85.12 250 CYS A CA 1
ATOM 1957 C C . CYS A 1 250 ? 36.415 22.482 1.319 1.00 85.12 250 CYS A C 1
ATOM 1959 O O . CYS A 1 250 ? 36.014 21.326 1.200 1.00 85.12 250 CYS A O 1
ATOM 1961 N N . GLU A 1 251 ? 35.738 23.381 2.035 1.00 84.69 251 GLU A N 1
ATOM 1962 C CA . GLU A 1 251 ? 34.512 23.073 2.772 1.00 84.69 251 GLU A CA 1
ATOM 1963 C C . GLU A 1 251 ? 33.367 22.721 1.820 1.00 84.69 251 GLU A C 1
ATOM 1965 O O . GLU A 1 251 ? 32.767 21.658 1.969 1.00 84.69 251 GLU A O 1
ATOM 1970 N N . ALA A 1 252 ? 33.142 23.523 0.776 1.00 76.12 252 ALA A N 1
ATOM 1971 C CA . ALA A 1 252 ? 32.122 23.249 -0.236 1.00 76.12 252 ALA A CA 1
ATOM 1972 C C . ALA A 1 252 ? 32.376 21.929 -0.983 1.00 76.12 252 ALA A C 1
ATOM 1974 O O . ALA A 1 252 ? 31.441 21.260 -1.426 1.00 76.12 252 ALA A O 1
ATOM 1975 N N . ARG A 1 253 ? 33.648 21.542 -1.144 1.00 79.25 253 ARG A N 1
ATOM 1976 C CA . ARG A 1 253 ? 34.025 20.330 -1.875 1.00 79.25 253 ARG A CA 1
ATOM 1977 C C . ARG A 1 253 ? 34.101 19.081 -0.998 1.00 79.25 253 ARG A C 1
ATOM 1979 O O . ARG A 1 253 ? 33.865 18.002 -1.534 1.00 79.25 253 ARG A O 1
ATOM 1986 N N . CYS A 1 254 ? 34.390 19.208 0.301 1.00 79.75 254 CYS A N 1
ATOM 1987 C CA . CYS A 1 254 ? 34.688 18.081 1.198 1.00 79.75 254 CYS A CA 1
ATOM 1988 C C . CYS A 1 254 ? 33.879 18.017 2.499 1.00 79.75 254 CYS A C 1
ATOM 1990 O O . CYS A 1 254 ? 33.638 16.923 3.005 1.00 79.75 254 CYS A O 1
ATOM 1992 N N . VAL A 1 255 ? 33.455 19.152 3.053 1.00 71.81 255 VAL A N 1
ATOM 1993 C CA . VAL A 1 255 ? 32.614 19.207 4.264 1.00 71.81 255 VAL A CA 1
ATOM 1994 C C . VAL A 1 255 ? 31.129 19.144 3.882 1.00 71.81 255 VAL A C 1
ATOM 1996 O O . VAL A 1 255 ? 30.352 18.462 4.548 1.00 71.81 255 VAL A O 1
ATOM 1999 N N . ASP A 1 256 ? 30.759 19.736 2.742 1.00 60.19 256 ASP A N 1
ATOM 2000 C CA . ASP A 1 256 ? 29.402 19.730 2.172 1.00 60.19 256 ASP A CA 1
ATOM 2001 C C . ASP A 1 256 ? 29.035 18.445 1.399 1.00 60.19 256 ASP A C 1
ATOM 2003 O O . ASP A 1 256 ? 27.955 18.345 0.815 1.00 60.19 256 ASP A O 1
ATOM 2007 N N . GLN A 1 257 ? 29.864 17.393 1.442 1.00 53.03 257 GLN A N 1
ATOM 2008 C CA . GLN A 1 257 ? 29.544 16.096 0.816 1.00 53.03 257 GLN A CA 1
ATOM 2009 C C . GLN A 1 257 ? 28.409 15.312 1.509 1.00 53.03 257 GLN A C 1
ATOM 2011 O O . GLN A 1 257 ? 28.060 14.221 1.070 1.00 53.03 257 GLN A O 1
ATOM 2016 N N . ASN A 1 258 ? 27.747 15.893 2.515 1.00 46.56 258 ASN A N 1
ATOM 2017 C CA . ASN A 1 258 ? 26.410 15.460 2.940 1.00 46.56 258 ASN A CA 1
ATOM 2018 C C . ASN A 1 258 ? 25.260 16.079 2.110 1.00 46.56 258 ASN A C 1
ATOM 2020 O O . ASN A 1 258 ? 24.098 15.896 2.464 1.00 46.56 258 ASN A O 1
ATOM 2024 N N . LYS A 1 259 ? 25.542 16.755 0.984 1.00 47.91 259 LYS A N 1
ATOM 2025 C CA . LYS A 1 259 ? 24.535 17.188 -0.005 1.00 47.91 259 LYS A CA 1
ATOM 2026 C C . LYS A 1 259 ? 24.930 16.884 -1.457 1.00 47.91 259 LYS A C 1
ATOM 2028 O O . LYS A 1 259 ? 25.153 17.778 -2.267 1.00 47.91 259 LYS A O 1
ATOM 2033 N N . LYS A 1 260 ? 24.981 15.594 -1.795 1.00 38.44 260 LYS A N 1
ATOM 2034 C CA . LYS A 1 260 ? 24.766 14.994 -3.136 1.00 38.44 260 LYS A CA 1
ATOM 2035 C C . LYS A 1 260 ? 24.879 13.480 -2.920 1.00 38.44 260 LYS A C 1
ATOM 2037 O O . LYS A 1 260 ? 25.979 12.961 -2.855 1.00 38.44 260 LYS A O 1
ATOM 2042 N N . GLU A 1 261 ? 23.825 12.728 -2.639 1.00 40.06 261 GLU A N 1
ATOM 2043 C CA . GLU A 1 261 ? 22.519 12.679 -3.290 1.00 40.06 261 GLU A CA 1
ATOM 2044 C C . GLU A 1 261 ? 21.384 12.961 -2.289 1.00 40.06 261 GLU A C 1
ATOM 2046 O O . GLU A 1 261 ? 20.873 12.055 -1.629 1.00 40.06 261 GLU A O 1
ATOM 2051 N N . GLU A 1 262 ? 20.917 14.209 -2.191 1.00 52.12 262 GLU A N 1
ATOM 2052 C CA . GLU A 1 262 ? 19.531 14.386 -1.757 1.00 52.12 262 GLU A CA 1
ATOM 2053 C C . GLU A 1 262 ? 18.670 13.909 -2.920 1.00 52.12 262 GLU A C 1
ATOM 2055 O O . GLU A 1 262 ? 18.602 14.552 -3.968 1.00 52.12 262 GLU A O 1
ATOM 2060 N N . ASN A 1 263 ? 18.096 12.718 -2.748 1.00 65.19 263 ASN A N 1
ATOM 2061 C CA . ASN A 1 263 ? 17.103 12.159 -3.648 1.00 65.19 263 ASN A CA 1
ATOM 2062 C C . ASN A 1 263 ? 16.140 13.298 -4.058 1.00 65.19 263 ASN A C 1
ATOM 2064 O O . ASN A 1 263 ? 15.498 13.853 -3.161 1.00 65.19 263 ASN A O 1
ATOM 2068 N N . PRO A 1 264 ? 16.033 13.666 -5.356 1.00 74.75 264 PRO A N 1
ATOM 2069 C CA . PRO A 1 264 ? 15.141 14.731 -5.822 1.00 74.75 264 PRO A CA 1
ATOM 2070 C C . PRO A 1 264 ? 13.726 14.573 -5.267 1.00 74.75 264 PRO A C 1
ATOM 2072 O O . PRO A 1 264 ? 13.062 15.537 -4.919 1.00 74.75 264 PRO A O 1
ATOM 2075 N N . CYS A 1 265 ? 13.319 13.330 -5.064 1.00 83.38 265 CYS A N 1
ATOM 2076 C CA . CYS A 1 265 ? 12.022 12.914 -4.572 1.00 83.38 265 CYS A CA 1
ATOM 2077 C C . CYS A 1 265 ? 11.819 13.168 -3.065 1.00 83.38 265 CYS A C 1
ATOM 2079 O O . CYS A 1 265 ? 10.717 13.034 -2.549 1.00 83.38 265 CYS A O 1
ATOM 2081 N N . LYS A 1 266 ? 12.870 13.533 -2.327 1.00 78.31 266 LYS A N 1
ATOM 2082 C CA . LYS A 1 266 ? 12.806 13.937 -0.912 1.00 78.31 266 LYS A CA 1
ATOM 2083 C C . LYS A 1 266 ? 12.823 15.453 -0.723 1.00 78.31 266 LYS A C 1
ATOM 2085 O O . LYS A 1 266 ? 12.607 15.929 0.389 1.00 78.31 266 LYS A O 1
ATOM 2090 N N . LEU A 1 267 ? 13.079 16.214 -1.786 1.00 80.31 267 LEU A N 1
ATOM 2091 C CA . LEU A 1 267 ? 13.023 17.672 -1.755 1.00 80.31 267 LEU A CA 1
ATOM 2092 C C . LEU A 1 267 ? 11.561 18.128 -1.854 1.00 80.31 267 LEU A C 1
ATOM 2094 O O . LEU A 1 267 ? 10.728 17.441 -2.430 1.00 80.31 267 LEU A O 1
ATOM 2098 N N . ARG A 1 268 ? 11.211 19.297 -1.317 1.00 81.44 268 ARG A N 1
ATOM 2099 C CA . ARG A 1 268 ? 9.893 19.905 -1.592 1.00 81.44 268 ARG A CA 1
ATOM 2100 C C . ARG A 1 268 ? 9.911 20.566 -2.964 1.00 81.44 268 ARG A C 1
ATOM 2102 O O . ARG A 1 268 ? 10.960 21.050 -3.358 1.00 81.44 268 ARG A O 1
ATOM 2109 N N . ALA A 1 269 ? 8.783 20.645 -3.664 1.00 86.94 269 ALA A N 1
ATOM 2110 C CA . ALA A 1 269 ? 8.720 21.403 -4.915 1.00 86.94 269 ALA A CA 1
ATOM 2111 C C . ALA A 1 269 ? 9.110 22.870 -4.680 1.00 86.94 269 ALA A C 1
ATOM 2113 O O . ALA A 1 269 ? 8.574 23.507 -3.770 1.00 86.94 269 ALA A O 1
ATOM 2114 N N . ASP A 1 270 ? 10.011 23.401 -5.503 1.00 90.31 270 ASP A N 1
ATOM 2115 C CA . ASP A 1 270 ? 10.413 24.807 -5.460 1.00 90.31 270 ASP A CA 1
ATOM 2116 C C . ASP A 1 270 ? 10.093 25.490 -6.801 1.00 90.31 270 ASP A C 1
ATOM 2118 O O . ASP A 1 270 ? 10.737 25.195 -7.814 1.00 90.31 270 ASP A O 1
ATOM 2122 N N . PRO A 1 271 ? 9.082 26.379 -6.834 1.00 88.38 271 PRO A N 1
ATOM 2123 C CA . PRO A 1 271 ? 8.718 27.157 -8.015 1.00 88.38 271 PRO A CA 1
ATOM 2124 C C . PRO A 1 271 ? 9.819 28.089 -8.538 1.00 88.38 271 PRO A C 1
ATOM 2126 O O . PRO A 1 271 ? 9.739 28.492 -9.698 1.00 88.38 271 PRO A O 1
ATOM 2129 N N . GLY A 1 272 ? 10.817 28.435 -7.719 1.00 85.69 272 GLY A N 1
ATOM 2130 C CA . GLY A 1 272 ? 11.801 29.467 -8.035 1.00 85.69 272 GLY A CA 1
ATOM 2131 C C . GLY A 1 272 ? 11.220 30.894 -8.014 1.00 85.69 272 GLY A C 1
ATOM 2132 O O . GLY A 1 272 ? 10.018 31.089 -7.804 1.00 85.69 272 GLY A O 1
ATOM 2133 N N . PRO A 1 273 ? 12.056 31.930 -8.212 1.00 81.88 273 PRO A N 1
ATOM 2134 C CA . PRO A 1 273 ? 11.660 33.332 -8.064 1.00 81.88 273 PRO A CA 1
ATOM 2135 C C . PRO A 1 273 ? 10.983 33.923 -9.311 1.00 81.88 273 PRO A C 1
ATOM 2137 O O . PRO A 1 273 ? 10.381 34.999 -9.235 1.00 81.88 273 PRO A O 1
ATOM 2140 N N . CYS A 1 274 ? 11.082 33.261 -10.467 1.00 89.25 274 CYS A N 1
ATOM 2141 C CA . CYS A 1 274 ? 10.427 33.716 -11.691 1.00 89.25 274 CYS A CA 1
ATOM 2142 C C . CYS A 1 274 ? 8.902 33.493 -11.653 1.00 89.25 274 CYS A C 1
ATOM 2144 O O . CYS A 1 274 ? 8.382 32.711 -10.864 1.00 89.25 274 CYS A O 1
ATOM 2146 N N . LYS A 1 275 ? 8.163 34.219 -12.504 1.00 86.25 275 LYS A N 1
ATOM 2147 C CA . LYS A 1 275 ? 6.684 34.259 -12.492 1.00 86.25 275 LYS A CA 1
ATOM 2148 C C . LYS A 1 275 ? 6.023 33.706 -13.760 1.00 86.25 275 LYS A C 1
ATOM 2150 O O . LYS A 1 275 ? 4.850 33.987 -14.003 1.00 86.25 275 LYS A O 1
ATOM 2155 N N . ALA A 1 276 ? 6.753 32.959 -14.588 1.00 72.19 276 ALA A N 1
ATOM 2156 C CA . ALA A 1 276 ? 6.145 32.241 -15.703 1.00 72.19 276 ALA A CA 1
ATOM 2157 C C . ALA A 1 276 ? 5.325 31.046 -15.182 1.00 72.19 276 ALA A C 1
ATOM 2159 O O . ALA A 1 276 ? 5.557 30.555 -14.081 1.00 72.19 276 ALA A O 1
ATOM 2160 N N . VAL A 1 277 ? 4.339 30.591 -15.956 1.00 83.75 277 VAL A N 1
ATOM 2161 C CA . VAL A 1 277 ? 3.437 29.504 -15.547 1.00 83.75 277 VAL A CA 1
ATOM 2162 C C . VAL A 1 277 ? 3.760 28.262 -16.368 1.00 83.75 277 VAL A C 1
ATOM 2164 O O . VAL A 1 277 ? 3.169 28.037 -17.422 1.00 83.75 277 VAL A O 1
ATOM 2167 N N . PHE A 1 278 ? 4.707 27.456 -15.887 1.00 81.81 278 PHE A N 1
ATOM 2168 C CA . PHE A 1 278 ? 4.995 26.137 -16.448 1.00 81.81 278 PHE A CA 1
ATOM 2169 C C . PHE A 1 278 ? 4.415 25.052 -15.543 1.00 81.81 278 PHE A C 1
ATOM 2171 O O . PHE A 1 278 ? 4.732 25.000 -14.358 1.00 81.81 278 PHE A O 1
ATOM 2178 N N . ILE A 1 279 ? 3.572 24.169 -16.081 1.00 86.38 279 ILE A N 1
ATOM 2179 C CA . ILE A 1 279 ? 3.083 23.013 -15.321 1.00 86.38 279 ILE A CA 1
ATOM 2180 C C . ILE A 1 279 ? 4.170 21.940 -15.323 1.00 86.38 279 ILE A C 1
ATOM 2182 O O . ILE A 1 279 ? 4.571 21.458 -16.380 1.00 86.38 279 ILE A O 1
ATOM 2186 N N . ARG A 1 280 ? 4.648 21.591 -14.133 1.00 92.62 280 ARG A N 1
ATOM 2187 C CA . ARG A 1 280 ? 5.666 20.568 -13.881 1.00 92.62 280 ARG A CA 1
ATOM 2188 C C . ARG A 1 280 ? 5.149 19.581 -12.840 1.00 92.62 280 ARG A C 1
ATOM 2190 O O . ARG A 1 280 ? 4.089 19.796 -12.257 1.00 92.62 280 ARG A O 1
ATOM 2197 N N . TYR A 1 281 ? 5.874 18.498 -12.613 1.00 91.44 281 TYR A N 1
ATOM 2198 C CA . TYR A 1 281 ? 5.536 17.453 -11.651 1.00 91.44 281 TYR A CA 1
ATOM 2199 C C . TYR A 1 281 ? 6.627 17.343 -10.589 1.00 91.44 281 TYR A C 1
ATOM 2201 O O . TYR A 1 281 ? 7.788 17.596 -10.873 1.00 91.44 281 TYR A O 1
ATOM 2209 N N . TYR A 1 282 ? 6.280 16.981 -9.366 1.00 90.44 282 TYR A N 1
ATOM 2210 C CA . TYR A 1 282 ? 7.212 16.749 -8.270 1.00 90.44 282 TYR A CA 1
ATOM 2211 C C . TYR A 1 282 ? 6.726 15.546 -7.466 1.00 90.44 282 TYR A C 1
ATOM 2213 O O . TYR A 1 282 ? 5.525 15.298 -7.379 1.00 90.44 282 TYR A O 1
ATOM 2221 N N . TYR A 1 283 ? 7.634 14.788 -6.876 1.00 88.00 283 TYR A N 1
ATOM 2222 C CA . TYR A 1 283 ? 7.286 13.674 -6.012 1.00 88.00 283 TYR A CA 1
ATOM 2223 C C . TYR A 1 283 ? 7.070 14.161 -4.588 1.00 88.00 283 TYR A C 1
ATOM 2225 O O . TYR A 1 283 ? 7.965 14.729 -3.962 1.00 88.00 283 TYR A O 1
ATOM 2233 N N . ASN A 1 284 ? 5.873 13.944 -4.067 1.00 80.88 284 ASN A N 1
ATOM 2234 C CA . ASN A 1 284 ? 5.553 14.261 -2.694 1.00 80.88 284 ASN A CA 1
ATOM 2235 C C . ASN A 1 284 ? 5.939 13.075 -1.804 1.00 80.88 284 ASN A C 1
ATOM 2237 O O . ASN A 1 284 ? 5.272 12.044 -1.819 1.00 80.88 284 ASN A O 1
ATOM 2241 N N . TRP A 1 285 ? 7.003 13.228 -1.014 1.00 63.06 285 TRP A N 1
ATOM 2242 C CA . TRP A 1 285 ? 7.485 12.172 -0.121 1.00 63.06 285 TRP A CA 1
ATOM 2243 C C . TRP A 1 285 ? 6.463 11.759 0.953 1.00 63.06 285 TRP A C 1
ATOM 2245 O O . TRP A 1 285 ? 6.418 10.587 1.324 1.00 63.06 285 TRP A O 1
ATOM 2255 N N . ASP A 1 286 ? 5.618 12.685 1.417 1.00 68.12 286 ASP A N 1
ATOM 2256 C CA . ASP A 1 286 ? 4.618 12.408 2.457 1.00 68.12 286 ASP A CA 1
ATOM 2257 C C . ASP A 1 286 ? 3.494 11.495 1.938 1.00 68.12 286 ASP A C 1
ATOM 2259 O O . ASP A 1 286 ? 2.939 10.697 2.692 1.00 68.12 286 ASP A O 1
ATOM 2263 N N . TRP A 1 287 ? 3.179 11.583 0.641 1.00 65.00 287 TRP A N 1
ATOM 2264 C CA . TRP A 1 287 ? 2.115 10.802 -0.008 1.00 65.00 287 TRP A CA 1
ATOM 2265 C C . TRP A 1 287 ? 2.631 9.726 -0.960 1.00 65.00 287 TRP A C 1
ATOM 2267 O O . TRP A 1 287 ? 1.850 8.913 -1.436 1.00 65.00 287 TRP A O 1
ATOM 2277 N N . LYS A 1 288 ? 3.947 9.676 -1.187 1.00 73.31 288 LYS A N 1
ATOM 2278 C CA . LYS A 1 288 ? 4.624 8.729 -2.084 1.00 73.31 288 LYS A CA 1
ATOM 2279 C C . LYS A 1 288 ? 4.068 8.741 -3.512 1.00 73.31 288 LYS A C 1
ATOM 2281 O O . LYS A 1 288 ? 4.009 7.708 -4.174 1.00 73.31 288 LYS A O 1
ATOM 2286 N N . GLU A 1 289 ? 3.676 9.919 -3.987 1.00 77.25 289 GLU A N 1
ATOM 2287 C CA . GLU A 1 289 ? 3.022 10.104 -5.284 1.00 77.25 289 GLU A CA 1
ATOM 2288 C C . GLU A 1 289 ? 3.574 11.317 -6.036 1.00 77.25 289 GLU A C 1
ATOM 2290 O O . GLU A 1 289 ? 4.006 12.311 -5.446 1.00 77.25 289 GLU A O 1
ATOM 2295 N N . CYS A 1 290 ? 3.531 11.243 -7.366 1.00 85.31 290 CYS A N 1
ATOM 2296 C CA . CYS A 1 290 ? 3.891 12.341 -8.255 1.00 85.31 290 CYS A CA 1
ATOM 2297 C C . CYS A 1 290 ? 2.723 13.308 -8.450 1.00 85.31 290 CYS A C 1
ATOM 2299 O O . CYS A 1 290 ? 1.662 12.948 -8.951 1.00 85.31 290 CYS A O 1
ATOM 2301 N N . MET A 1 291 ? 2.941 14.571 -8.105 1.00 83.50 291 MET A N 1
ATOM 2302 C CA . MET A 1 291 ? 1.942 15.635 -8.120 1.00 83.50 291 MET A CA 1
ATOM 2303 C C . MET A 1 291 ? 2.346 16.771 -9.055 1.00 83.50 291 MET A C 1
ATOM 2305 O O . MET A 1 291 ? 3.527 17.014 -9.260 1.00 83.50 291 MET A O 1
ATOM 2309 N N . LYS A 1 292 ? 1.382 17.522 -9.600 1.00 90.38 292 LYS A N 1
ATOM 2310 C CA . LYS A 1 292 ? 1.669 18.706 -10.431 1.00 90.38 292 LYS A CA 1
ATOM 2311 C C . LYS A 1 292 ? 1.886 19.973 -9.593 1.00 90.38 292 LYS A C 1
ATOM 2313 O O . LYS A 1 292 ? 1.181 20.186 -8.610 1.00 90.38 292 LYS A O 1
ATOM 2318 N N . PHE A 1 293 ? 2.788 20.851 -10.023 1.00 90.06 293 PHE A N 1
ATOM 2319 C CA . PHE A 1 293 ? 2.998 22.189 -9.462 1.00 90.06 293 PHE A CA 1
ATOM 2320 C C . PHE A 1 293 ? 3.339 23.216 -10.554 1.00 90.06 293 PHE A C 1
ATOM 2322 O O . PHE A 1 293 ? 3.668 22.855 -11.686 1.00 90.06 293 PHE A O 1
ATOM 2329 N N . THR A 1 294 ? 3.232 24.505 -10.219 1.00 88.00 294 THR A N 1
ATOM 2330 C CA . THR A 1 294 ? 3.589 25.605 -11.124 1.00 88.00 294 THR A CA 1
ATOM 2331 C C . THR A 1 294 ? 5.046 25.994 -10.913 1.00 88.00 294 THR A C 1
ATOM 2333 O O . THR A 1 294 ? 5.402 26.488 -9.845 1.00 88.00 294 THR A O 1
ATOM 2336 N N . TYR A 1 295 ? 5.868 25.807 -11.939 1.00 91.88 295 TYR A N 1
ATOM 2337 C CA . TYR A 1 295 ? 7.255 26.243 -11.973 1.00 91.88 295 TYR A CA 1
ATOM 2338 C C . TYR A 1 295 ? 7.379 27.619 -12.634 1.00 91.88 295 TYR A C 1
ATOM 2340 O O . TYR A 1 295 ? 6.879 27.837 -13.739 1.00 91.88 295 TYR A O 1
ATOM 2348 N N . GLY A 1 296 ? 8.082 28.524 -11.953 1.00 84.56 296 GLY A N 1
ATOM 2349 C CA . GLY A 1 296 ? 8.253 29.931 -12.299 1.00 84.56 296 GLY A CA 1
ATOM 2350 C C . GLY A 1 296 ? 9.102 30.198 -13.540 1.00 84.56 296 GLY A C 1
ATOM 2351 O O . GLY A 1 296 ? 9.076 31.313 -14.060 1.00 84.56 296 GLY A O 1
ATOM 2352 N N . GLY A 1 297 ? 9.847 29.201 -14.030 1.00 81.12 297 GLY A N 1
ATOM 2353 C CA . GLY A 1 297 ? 10.662 29.292 -15.248 1.00 81.12 297 GLY A CA 1
ATOM 2354 C C . GLY A 1 297 ? 12.137 29.646 -15.038 1.00 81.12 297 GLY A C 1
ATOM 2355 O O . GLY A 1 297 ? 12.869 29.735 -16.019 1.00 81.12 297 GLY A O 1
ATOM 2356 N N . CYS A 1 298 ? 12.586 29.837 -13.796 1.00 82.62 298 CYS A N 1
ATOM 2357 C CA . CYS A 1 298 ? 14.005 29.944 -13.456 1.00 82.62 298 CYS A CA 1
ATOM 2358 C C . CYS A 1 298 ? 14.265 29.463 -12.021 1.00 82.62 298 CYS A C 1
ATOM 2360 O O . CYS A 1 298 ? 13.351 29.470 -11.197 1.00 82.62 298 CYS A O 1
ATOM 2362 N N . GLU A 1 299 ? 15.508 29.062 -11.739 1.00 87.69 299 GLU A N 1
ATOM 2363 C CA . GLU A 1 299 ? 15.960 28.491 -10.456 1.00 87.69 299 GLU A CA 1
ATOM 2364 C C . GLU A 1 299 ? 15.098 27.299 -9.989 1.00 87.69 299 GLU A C 1
ATOM 2366 O O . GLU A 1 299 ? 14.674 26.497 -10.822 1.00 87.69 299 GLU A O 1
ATOM 2371 N N . GLY A 1 300 ? 14.873 27.136 -8.684 1.00 82.50 300 GLY A N 1
ATOM 2372 C CA . GLY A 1 300 ? 14.178 25.990 -8.098 1.00 82.50 300 GLY A CA 1
ATOM 2373 C C . GLY A 1 300 ? 15.109 24.822 -7.762 1.00 82.50 300 GLY A C 1
ATOM 2374 O O . GLY A 1 300 ? 16.335 24.945 -7.786 1.00 82.50 300 GLY A O 1
ATOM 2375 N N . ASN A 1 301 ? 14.526 23.663 -7.451 1.00 85.12 301 ASN A N 1
ATOM 2376 C CA . ASN A 1 301 ? 15.274 22.454 -7.102 1.00 85.12 301 ASN A CA 1
ATOM 2377 C C . ASN A 1 301 ? 14.929 21.254 -7.996 1.00 85.12 301 ASN A C 1
ATOM 2379 O O . ASN A 1 301 ? 14.109 21.342 -8.909 1.00 85.12 301 ASN A O 1
ATOM 2383 N N . ALA A 1 302 ? 15.601 20.127 -7.743 1.00 87.19 302 ALA A N 1
ATOM 2384 C CA . ALA A 1 302 ? 15.544 18.944 -8.596 1.00 87.19 302 ALA A CA 1
ATOM 2385 C C . ALA A 1 302 ? 14.205 18.184 -8.548 1.00 87.19 302 ALA A C 1
ATOM 2387 O O . ALA A 1 302 ? 13.984 17.328 -9.403 1.00 87.19 302 ALA A O 1
ATOM 2388 N N . ASN A 1 303 ? 13.299 18.488 -7.607 1.00 89.19 303 ASN A N 1
ATOM 2389 C CA . ASN A 1 303 ? 11.956 17.906 -7.584 1.00 89.19 303 ASN A CA 1
ATOM 2390 C C . ASN A 1 303 ? 11.021 18.629 -8.565 1.00 89.19 303 ASN A C 1
ATOM 2392 O O . ASN A 1 303 ? 10.046 19.275 -8.182 1.00 89.19 303 ASN A O 1
ATOM 2396 N N . ASN A 1 304 ? 11.400 18.603 -9.840 1.00 91.12 304 ASN A N 1
ATOM 2397 C CA . ASN A 1 304 ? 10.789 19.373 -10.913 1.00 91.12 304 ASN A CA 1
ATOM 2398 C C . ASN A 1 304 ? 10.916 18.615 -12.244 1.00 91.12 304 ASN A C 1
ATOM 2400 O O . ASN A 1 304 ? 11.889 18.763 -12.982 1.00 91.12 304 ASN A O 1
ATOM 2404 N N . PHE A 1 305 ? 9.914 17.799 -12.543 1.00 92.81 305 PHE A N 1
ATOM 2405 C CA . PHE A 1 305 ? 9.822 16.907 -13.692 1.00 92.81 305 PHE A CA 1
ATOM 2406 C C . PHE A 1 305 ? 8.883 17.465 -14.762 1.00 92.81 305 PHE A C 1
ATOM 2408 O O . PHE A 1 305 ? 7.888 18.125 -14.469 1.00 92.81 305 PHE A O 1
ATOM 2415 N N . GLU A 1 306 ? 9.173 17.180 -16.025 1.00 88.88 306 GLU A N 1
ATOM 2416 C CA . GLU A 1 306 ? 8.390 17.669 -17.163 1.00 88.88 306 GLU A CA 1
ATOM 2417 C C . GLU A 1 306 ? 7.082 16.889 -17.354 1.00 88.88 306 GLU A C 1
ATOM 2419 O O . GLU A 1 306 ? 6.087 17.430 -17.832 1.00 88.88 306 GLU A O 1
ATOM 2424 N N . SER A 1 307 ? 7.054 15.628 -16.917 1.00 88.06 307 SER A N 1
ATOM 2425 C CA . SER A 1 307 ? 5.878 14.762 -17.000 1.00 88.06 307 SER A CA 1
ATOM 2426 C C . SER A 1 307 ? 5.704 13.903 -15.752 1.00 88.06 307 SER A C 1
ATOM 2428 O O . SER A 1 307 ? 6.665 13.608 -15.036 1.00 88.06 307 SER A O 1
ATOM 2430 N N . ILE A 1 308 ? 4.467 13.453 -15.526 1.00 83.12 308 ILE A N 1
ATOM 2431 C CA . ILE A 1 308 ? 4.154 12.494 -14.464 1.00 83.12 308 ILE A CA 1
ATOM 2432 C C . ILE A 1 308 ? 4.944 11.192 -14.640 1.00 83.12 308 ILE A C 1
ATOM 2434 O O . ILE A 1 308 ? 5.514 10.709 -13.674 1.00 83.12 308 ILE A O 1
ATOM 2438 N N . ALA A 1 309 ? 5.110 10.702 -15.874 1.00 78.25 309 ALA A N 1
ATOM 2439 C CA . ALA A 1 309 ? 5.881 9.495 -16.167 1.00 78.25 309 ALA A CA 1
ATOM 2440 C C . ALA A 1 309 ? 7.375 9.649 -15.838 1.00 78.25 309 ALA A C 1
ATOM 2442 O O . ALA A 1 309 ? 7.997 8.711 -15.351 1.00 78.25 309 ALA A O 1
ATOM 2443 N N . GLN A 1 310 ? 7.961 10.829 -16.073 1.00 85.88 310 GLN A N 1
ATOM 2444 C CA . GLN A 1 310 ? 9.351 11.109 -15.698 1.00 85.88 310 GLN A CA 1
ATOM 2445 C C . GLN A 1 310 ? 9.511 11.179 -14.178 1.00 85.88 310 GLN A C 1
ATOM 2447 O O . GLN A 1 310 ? 10.479 10.643 -13.641 1.00 85.88 310 GLN A O 1
ATOM 2452 N N . CYS A 1 311 ? 8.559 11.816 -13.494 1.00 85.50 311 CYS A N 1
ATOM 2453 C CA . CYS A 1 311 ? 8.505 11.844 -12.039 1.00 85.50 311 CYS A CA 1
ATOM 2454 C C . CYS A 1 311 ? 8.379 10.423 -11.474 1.00 85.50 311 CYS A C 1
ATOM 2456 O O . CYS A 1 311 ? 9.182 10.029 -10.641 1.00 85.50 311 CYS A O 1
ATOM 2458 N N . GLU A 1 312 ? 7.442 9.615 -11.970 1.00 84.56 312 GLU A N 1
ATOM 2459 C CA . GLU A 1 312 ? 7.230 8.240 -11.515 1.00 84.56 312 GLU A CA 1
ATOM 2460 C C . GLU A 1 312 ? 8.438 7.354 -11.828 1.00 84.56 312 GLU A C 1
ATOM 2462 O O . GLU A 1 312 ? 8.914 6.630 -10.966 1.00 84.56 312 GLU A O 1
ATOM 2467 N N . ALA A 1 313 ? 9.014 7.441 -13.026 1.00 78.25 313 ALA A N 1
ATOM 2468 C CA . ALA A 1 313 ? 10.195 6.655 -13.376 1.00 78.25 313 ALA A CA 1
ATOM 2469 C C . ALA A 1 313 ? 11.424 6.999 -12.514 1.00 78.25 313 ALA A C 1
ATOM 2471 O O . ALA A 1 313 ? 12.264 6.129 -12.286 1.00 78.25 313 ALA A O 1
ATOM 2472 N N . THR A 1 314 ? 11.523 8.252 -12.059 1.00 80.75 314 THR A N 1
ATOM 2473 C CA . THR A 1 314 ? 12.655 8.764 -11.273 1.00 80.75 314 THR A CA 1
ATOM 2474 C C . THR A 1 314 ? 12.440 8.597 -9.765 1.00 80.75 314 THR A C 1
ATOM 2476 O O . THR A 1 314 ? 13.404 8.373 -9.037 1.00 80.75 314 THR A O 1
ATOM 2479 N N . CYS A 1 315 ? 11.192 8.699 -9.297 1.00 80.25 315 CYS A N 1
ATOM 2480 C CA . CYS A 1 315 ? 10.837 8.810 -7.884 1.00 80.25 315 CYS A CA 1
ATOM 2481 C C . CYS A 1 315 ? 9.894 7.750 -7.343 1.00 80.25 315 CYS A C 1
ATOM 2483 O O . CYS A 1 315 ? 9.875 7.550 -6.128 1.00 80.25 315 CYS A O 1
ATOM 2485 N N . ALA A 1 316 ? 9.112 7.080 -8.192 1.00 69.81 316 ALA A N 1
ATOM 2486 C CA . ALA A 1 316 ? 8.355 5.932 -7.730 1.00 69.81 316 ALA A CA 1
ATOM 2487 C C . ALA A 1 316 ? 9.371 4.849 -7.373 1.00 69.81 316 ALA A C 1
ATOM 2489 O O . ALA A 1 316 ? 10.086 4.335 -8.238 1.00 69.81 316 ALA A O 1
ATOM 2490 N N . ASP A 1 317 ? 9.465 4.542 -6.081 1.00 59.16 317 ASP A N 1
ATOM 2491 C CA . ASP A 1 317 ? 10.349 3.513 -5.555 1.00 59.16 317 ASP A CA 1
ATOM 2492 C C . ASP A 1 317 ? 10.119 2.201 -6.319 1.00 59.16 317 ASP A C 1
ATOM 2494 O O . ASP A 1 317 ? 9.198 1.432 -6.035 1.00 59.16 317 ASP A O 1
ATOM 2498 N N . LYS A 1 318 ? 11.012 1.878 -7.261 1.00 45.62 318 LYS A N 1
ATOM 2499 C CA . LYS A 1 318 ? 11.159 0.519 -7.790 1.00 45.62 318 LYS A CA 1
ATOM 2500 C C . LYS A 1 318 ? 11.902 -0.339 -6.770 1.00 45.62 318 LYS A C 1
ATOM 2502 O O . LYS A 1 318 ? 12.959 -0.900 -7.032 1.00 45.62 318 LYS A O 1
ATOM 2507 N N . LYS A 1 319 ? 11.291 -0.481 -5.598 1.00 39.50 319 LYS A N 1
ATOM 2508 C CA . LYS A 1 319 ? 11.331 -1.719 -4.834 1.00 39.50 319 LYS A CA 1
ATOM 2509 C C . LYS A 1 319 ? 9.924 -2.300 -4.860 1.00 39.50 319 LYS A C 1
ATOM 2511 O O . LYS A 1 319 ? 9.154 -2.130 -3.923 1.00 39.50 319 LYS A O 1
ATOM 2516 N N . LYS A 1 320 ? 9.662 -3.149 -5.856 1.00 40.47 320 LYS A N 1
ATOM 2517 C CA . LYS A 1 320 ? 9.154 -4.470 -5.480 1.00 40.47 320 LYS A CA 1
ATOM 2518 C C . LYS A 1 320 ? 10.280 -5.145 -4.687 1.00 40.47 320 LYS A C 1
ATOM 2520 O O . LYS A 1 320 ? 11.079 -5.885 -5.238 1.00 40.47 320 LYS A O 1
ATOM 2525 N N . LYS A 1 321 ? 10.409 -4.792 -3.407 1.00 37.88 321 LYS A N 1
ATOM 2526 C CA . LYS A 1 321 ? 10.679 -5.826 -2.418 1.00 37.88 321 LYS A CA 1
ATOM 2527 C C . LYS A 1 321 ? 9.342 -6.521 -2.278 1.00 37.88 321 LYS A C 1
ATOM 2529 O O . LYS A 1 321 ? 8.332 -5.819 -2.167 1.00 37.88 321 LYS A O 1
ATOM 2534 N N . ASP A 1 322 ? 9.341 -7.841 -2.395 1.00 47.44 322 ASP A N 1
ATOM 2535 C CA . ASP A 1 322 ? 8.162 -8.652 -2.135 1.00 47.44 322 ASP A CA 1
ATOM 2536 C C . ASP A 1 322 ? 7.453 -8.072 -0.924 1.00 47.44 322 ASP A C 1
ATOM 2538 O O . ASP A 1 322 ? 8.067 -7.846 0.120 1.00 47.44 322 ASP A O 1
ATOM 2542 N N . ASN A 1 323 ? 6.194 -7.686 -1.116 1.00 64.62 323 ASN A N 1
ATOM 2543 C CA . ASN A 1 323 ? 5.369 -7.213 -0.023 1.00 64.62 323 ASN A CA 1
ATOM 2544 C C . ASN A 1 323 ? 5.566 -8.216 1.129 1.00 64.62 323 ASN A C 1
ATOM 2546 O O . ASN A 1 323 ? 5.400 -9.406 0.885 1.00 64.62 323 ASN A O 1
ATOM 2550 N N . PRO A 1 324 ? 5.981 -7.803 2.339 1.00 76.25 324 PRO A N 1
ATOM 2551 C CA . PRO A 1 324 ? 6.277 -8.740 3.423 1.00 76.25 324 PRO A CA 1
ATOM 2552 C C . PRO A 1 324 ? 5.114 -9.690 3.708 1.00 76.25 324 PRO A C 1
ATOM 2554 O O . PRO A 1 324 ? 5.294 -10.873 3.953 1.00 76.25 324 PRO A O 1
ATOM 2557 N N . CYS A 1 325 ? 3.895 -9.195 3.521 1.00 84.44 325 CYS A N 1
ATOM 2558 C CA . CYS A 1 325 ? 2.652 -9.948 3.630 1.00 84.44 325 CYS A CA 1
ATOM 2559 C C . CYS A 1 325 ? 2.480 -11.010 2.528 1.00 84.44 325 CYS A C 1
ATOM 2561 O O . CYS A 1 325 ? 1.549 -11.814 2.558 1.00 84.44 325 CYS A O 1
ATOM 2563 N N . ASP A 1 326 ? 3.341 -10.979 1.512 1.00 80.12 326 ASP A N 1
ATOM 2564 C CA . ASP A 1 326 ? 3.364 -11.907 0.404 1.00 80.12 326 ASP A CA 1
ATOM 2565 C C . ASP A 1 326 ? 4.302 -13.117 0.596 1.00 80.12 326 ASP A C 1
ATOM 2567 O O . ASP A 1 326 ? 4.156 -14.108 -0.131 1.00 80.12 326 ASP A O 1
ATOM 2571 N N . LEU A 1 327 ? 5.188 -13.063 1.595 1.00 82.62 327 LEU A N 1
ATOM 2572 C CA . LEU A 1 327 ? 6.214 -14.064 1.910 1.00 82.62 327 LEU A CA 1
ATOM 2573 C C . LEU A 1 327 ? 5.710 -15.116 2.933 1.00 82.62 327 LEU A C 1
ATOM 2575 O O . LEU A 1 327 ? 4.729 -14.863 3.629 1.00 82.62 327 LEU A O 1
ATOM 2579 N N . PRO A 1 328 ? 6.313 -16.315 3.042 1.00 86.81 328 PRO A N 1
ATOM 2580 C CA . PRO A 1 328 ? 5.968 -17.305 4.075 1.00 86.81 328 PRO A CA 1
ATOM 2581 C C . PRO A 1 328 ? 6.589 -16.966 5.444 1.00 86.81 328 PRO A C 1
ATOM 2583 O O . PRO A 1 328 ? 7.522 -16.177 5.512 1.00 86.81 328 PRO A O 1
ATOM 2586 N N . ALA A 1 329 ? 6.135 -17.593 6.535 1.00 89.75 329 ALA A N 1
ATOM 2587 C CA . ALA A 1 329 ? 6.877 -17.560 7.803 1.00 89.7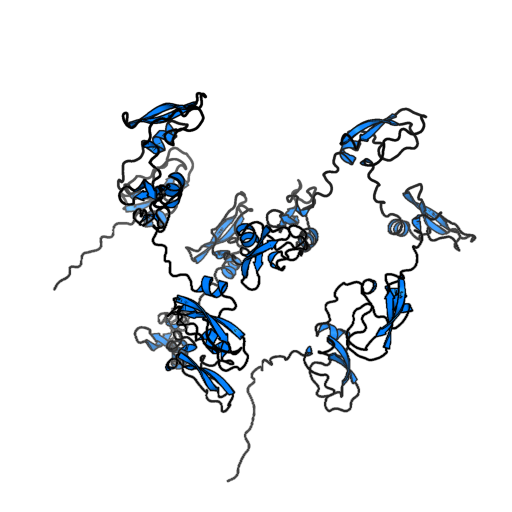5 329 ALA A CA 1
ATOM 2588 C C . ALA A 1 329 ? 8.188 -18.352 7.677 1.00 89.75 329 ALA A C 1
ATOM 2590 O O . ALA A 1 329 ? 8.151 -19.542 7.360 1.00 89.75 329 ALA A O 1
ATOM 2591 N N . GLU A 1 330 ? 9.331 -17.730 7.978 1.00 92.50 330 GLU A N 1
ATOM 2592 C CA . GLU A 1 330 ? 10.639 -18.396 7.946 1.00 92.50 330 GLU A CA 1
ATOM 2593 C C . GLU A 1 330 ? 11.350 -18.351 9.306 1.00 92.50 330 GLU A C 1
ATOM 2595 O O . GLU A 1 330 ? 11.865 -17.303 9.701 1.00 92.50 330 GLU A O 1
ATOM 2600 N N . PRO A 1 331 ? 11.440 -19.492 10.018 1.00 89.94 331 PRO A N 1
ATOM 2601 C CA . PRO A 1 331 ? 12.183 -19.596 11.273 1.00 89.94 331 PRO A CA 1
ATOM 2602 C C . PRO A 1 331 ? 13.683 -19.288 11.150 1.00 89.94 331 PRO A C 1
ATOM 2604 O O . PRO A 1 331 ? 14.290 -18.872 12.129 1.00 89.94 331 PRO A O 1
ATOM 2607 N N . GLY A 1 332 ? 14.290 -19.472 9.976 1.00 85.38 332 GLY A N 1
ATOM 2608 C CA . GLY A 1 332 ? 15.745 -19.400 9.810 1.00 85.38 332 GLY A CA 1
ATOM 2609 C C . GLY A 1 332 ? 16.488 -20.599 10.436 1.00 85.38 332 GLY A C 1
ATOM 2610 O O . GLY A 1 332 ? 15.872 -21.455 11.076 1.00 85.38 332 GLY A O 1
ATOM 2611 N N . PRO A 1 333 ? 17.814 -20.715 10.236 1.00 83.25 333 PRO A N 1
ATOM 2612 C CA . PRO A 1 333 ? 18.598 -21.888 10.634 1.00 83.25 333 PRO A CA 1
ATOM 2613 C C . PRO A 1 333 ? 19.072 -21.852 12.096 1.00 83.25 333 PRO A C 1
ATOM 2615 O O . PRO A 1 333 ? 19.578 -22.855 12.609 1.00 83.25 333 PRO A O 1
ATOM 2618 N N . CYS A 1 334 ? 18.949 -20.709 12.777 1.00 88.31 334 CYS A N 1
ATOM 2619 C CA . CYS A 1 334 ? 19.329 -20.580 14.180 1.00 88.31 334 CYS A CA 1
ATOM 2620 C C . CYS A 1 334 ? 18.315 -21.243 15.128 1.00 88.31 334 CYS A C 1
ATOM 2622 O O . CYS A 1 334 ? 17.172 -21.513 14.775 1.00 88.31 334 CYS A O 1
ATOM 2624 N N . ARG A 1 335 ? 18.763 -21.538 16.357 1.00 85.31 335 ARG A N 1
ATOM 2625 C CA . ARG A 1 335 ? 18.015 -22.328 17.357 1.00 85.31 335 ARG A CA 1
ATOM 2626 C C . ARG A 1 335 ? 17.501 -21.519 18.552 1.00 85.31 335 ARG A C 1
ATOM 2628 O O . ARG A 1 335 ? 17.107 -22.111 19.555 1.00 85.31 335 ARG A O 1
ATOM 2635 N N . ALA A 1 336 ? 17.546 -20.190 18.492 1.00 71.62 336 ALA A N 1
ATOM 2636 C CA . ALA A 1 336 ? 16.869 -19.367 19.489 1.00 71.62 336 ALA A CA 1
ATOM 2637 C C . ALA A 1 336 ? 15.349 -19.426 19.259 1.00 71.62 336 ALA A C 1
ATOM 2639 O O . ALA A 1 336 ? 14.896 -19.777 18.177 1.00 71.62 336 ALA A O 1
ATOM 2640 N N . SER A 1 337 ? 14.548 -19.120 20.277 1.00 86.69 337 SER A N 1
ATOM 2641 C CA . SER A 1 337 ? 13.087 -19.197 20.183 1.00 86.69 337 SER A CA 1
ATOM 2642 C C . SER A 1 337 ? 12.482 -17.835 20.482 1.00 86.69 337 SER A C 1
ATOM 2644 O O . SER A 1 337 ? 12.231 -17.505 21.640 1.00 86.69 337 SER A O 1
ATOM 2646 N N . PHE A 1 338 ? 12.243 -17.051 19.434 1.00 83.44 338 PHE A N 1
ATOM 2647 C CA . PHE A 1 338 ? 11.541 -15.774 19.521 1.00 83.44 338 PHE A CA 1
ATOM 2648 C C . PHE A 1 338 ? 10.135 -15.920 18.945 1.00 83.44 338 PHE A C 1
ATOM 2650 O O . PHE A 1 338 ? 9.975 -16.364 17.813 1.00 83.44 338 PHE A O 1
ATOM 2657 N N . ILE A 1 339 ? 9.108 -15.532 19.700 1.00 83.56 339 ILE A N 1
ATOM 2658 C CA . ILE A 1 339 ? 7.745 -15.464 19.161 1.00 83.56 339 ILE A CA 1
ATOM 2659 C C . ILE A 1 339 ? 7.657 -14.212 18.285 1.00 83.56 339 ILE A C 1
ATOM 2661 O O . ILE A 1 339 ? 7.906 -13.105 18.759 1.00 83.56 339 ILE A O 1
ATOM 2665 N N . ARG A 1 340 ? 7.325 -14.398 17.008 1.00 91.25 340 ARG A N 1
ATOM 2666 C CA . ARG A 1 340 ? 7.091 -13.335 16.022 1.00 91.25 340 ARG A CA 1
ATOM 2667 C C . ARG A 1 340 ? 5.719 -13.523 15.385 1.00 91.25 340 ARG A C 1
ATOM 2669 O O . ARG A 1 340 ? 5.141 -14.603 15.477 1.00 91.25 340 ARG A O 1
ATOM 2676 N N . TYR A 1 341 ? 5.206 -12.487 14.740 1.00 92.06 341 TYR A N 1
ATOM 2677 C CA . TYR A 1 341 ? 3.957 -12.502 13.987 1.00 92.06 341 TYR A CA 1
ATOM 2678 C C . TYR A 1 341 ? 4.255 -12.497 12.488 1.00 92.06 341 TYR A C 1
ATOM 2680 O O . TYR A 1 341 ? 5.195 -11.847 12.049 1.00 92.06 341 TYR A O 1
ATOM 2688 N N . TYR A 1 342 ? 3.462 -13.200 11.693 1.00 93.12 342 TYR A N 1
ATOM 2689 C CA . TYR A 1 342 ? 3.542 -13.186 10.236 1.00 93.12 342 TYR A CA 1
ATOM 2690 C C . TYR A 1 342 ? 2.136 -13.151 9.645 1.00 93.12 342 TYR A C 1
ATOM 2692 O O . TYR A 1 342 ? 1.181 -13.659 10.234 1.00 93.12 342 TYR A O 1
ATOM 2700 N N . TYR A 1 343 ? 1.990 -12.557 8.470 1.00 91.94 343 TYR A N 1
ATOM 2701 C CA . TYR A 1 343 ? 0.729 -12.546 7.753 1.00 91.94 343 TYR A CA 1
ATOM 2702 C C . TYR A 1 343 ? 0.552 -13.838 6.958 1.00 91.94 343 TYR A C 1
ATOM 2704 O O . TYR A 1 343 ? 1.300 -14.123 6.019 1.00 91.94 343 TYR A O 1
ATOM 2712 N N . ASN A 1 344 ? -0.478 -14.601 7.303 1.00 89.38 344 ASN A N 1
ATOM 2713 C CA . ASN A 1 344 ? -0.853 -15.816 6.606 1.00 89.38 344 ASN A CA 1
ATOM 2714 C C . ASN A 1 344 ? -1.877 -15.494 5.506 1.00 89.38 344 ASN A C 1
ATOM 2716 O O . ASN A 1 344 ? -3.027 -15.138 5.770 1.00 89.38 344 ASN A O 1
ATOM 2720 N N . LYS A 1 345 ? -1.483 -15.673 4.241 1.00 80.88 345 LYS A N 1
ATOM 2721 C CA . LYS A 1 345 ? -2.363 -15.459 3.076 1.00 80.88 345 LYS A CA 1
ATOM 2722 C C . LYS A 1 345 ? -3.605 -16.343 3.049 1.00 80.88 345 LYS A C 1
ATOM 2724 O O . LYS A 1 345 ? -4.618 -15.939 2.478 1.00 80.88 345 LYS A O 1
ATOM 2729 N N . GLN A 1 346 ? -3.513 -17.556 3.590 1.00 78.62 346 GLN A N 1
ATOM 2730 C CA . GLN A 1 346 ? -4.590 -18.544 3.537 1.00 78.62 346 GLN A CA 1
ATOM 2731 C C . GLN A 1 346 ? -5.707 -18.155 4.504 1.00 78.62 346 GLN A C 1
ATOM 2733 O O . GLN A 1 346 ? -6.878 -18.140 4.125 1.00 78.62 346 GLN A O 1
ATOM 2738 N N . SER A 1 347 ? -5.344 -17.767 5.727 1.00 79.38 347 SER A N 1
ATOM 2739 C CA . SER A 1 347 ? -6.299 -17.302 6.738 1.00 79.38 347 SER A CA 1
ATOM 2740 C C . SER A 1 347 ? -6.627 -15.809 6.620 1.00 79.38 347 SER A C 1
ATOM 2742 O O . SER A 1 347 ? -7.640 -15.366 7.164 1.00 79.38 347 SER A O 1
ATOM 2744 N N . LYS A 1 348 ? -5.810 -15.047 5.878 1.00 79.81 348 LYS A N 1
ATOM 2745 C CA . LYS A 1 348 ? -5.835 -13.578 5.767 1.00 79.81 348 LYS A CA 1
ATOM 2746 C C . LYS A 1 348 ? -5.673 -12.876 7.120 1.00 79.81 348 LYS A C 1
ATOM 2748 O O . LYS A 1 348 ? -6.251 -11.808 7.325 1.00 79.81 348 LYS A O 1
ATOM 2753 N N . LYS A 1 349 ? -4.926 -13.485 8.043 1.00 84.56 349 LYS A N 1
ATOM 2754 C CA . LYS A 1 349 ? -4.711 -13.001 9.412 1.00 84.56 349 LYS A CA 1
ATOM 2755 C C . LYS A 1 349 ? -3.229 -12.967 9.756 1.00 84.56 349 LYS A C 1
ATOM 2757 O O . LYS A 1 349 ? -2.431 -13.678 9.152 1.00 84.56 349 LYS A O 1
ATOM 2762 N N . CYS A 1 350 ? -2.895 -12.161 10.754 1.00 90.56 350 CYS A N 1
ATOM 2763 C CA . CYS A 1 350 ? -1.599 -12.206 11.408 1.00 90.56 350 CYS A CA 1
ATOM 2764 C C . CYS A 1 350 ? -1.588 -13.314 12.464 1.00 90.56 350 CYS A C 1
ATOM 2766 O O . CYS A 1 350 ? -2.430 -13.341 13.359 1.00 90.56 350 CYS A O 1
ATOM 2768 N N . GLU A 1 351 ? -0.659 -14.252 12.326 1.00 93.31 351 GLU A N 1
ATOM 2769 C CA . GLU A 1 351 ? -0.505 -15.440 13.170 1.00 93.31 351 GLU A CA 1
ATOM 2770 C C . GLU A 1 351 ? 0.903 -15.470 13.768 1.00 93.31 351 GLU A C 1
ATOM 2772 O O . GLU A 1 351 ? 1.809 -14.823 13.250 1.00 93.31 351 GLU A O 1
ATOM 2777 N N . THR A 1 352 ? 1.112 -16.205 14.860 1.00 90.19 352 THR A N 1
ATOM 2778 C CA . THR A 1 352 ? 2.440 -16.328 15.473 1.00 90.19 352 THR A CA 1
ATOM 2779 C C . THR A 1 352 ? 3.261 -17.456 14.848 1.00 90.19 352 THR A C 1
ATOM 2781 O O . THR A 1 352 ? 2.725 -18.481 14.429 1.00 90.19 352 THR A O 1
ATOM 2784 N N . PHE A 1 353 ? 4.582 -17.294 14.819 1.00 92.88 353 PHE A N 1
ATOM 2785 C CA . PHE A 1 353 ? 5.537 -18.355 14.501 1.00 92.88 353 PHE A CA 1
ATOM 2786 C C . PHE A 1 353 ? 6.805 -18.222 15.361 1.00 92.88 353 PHE A C 1
ATOM 2788 O O . PHE A 1 353 ? 7.050 -17.183 15.979 1.00 92.88 353 PHE A O 1
ATOM 2795 N N . VAL A 1 354 ? 7.605 -19.293 15.426 1.00 89.19 354 VAL A N 1
ATOM 2796 C CA . VAL A 1 354 ? 8.880 -19.306 16.160 1.00 89.19 354 VAL A CA 1
ATOM 2797 C C . VAL A 1 354 ? 10.009 -18.903 15.218 1.00 89.19 354 VAL A C 1
ATOM 2799 O O . VAL A 1 354 ? 10.331 -19.630 14.281 1.00 89.19 354 VAL A O 1
ATOM 2802 N N . TYR A 1 355 ? 10.622 -17.757 15.489 1.00 92.50 355 TYR A N 1
ATOM 2803 C CA . TYR A 1 355 ? 11.803 -17.267 14.796 1.00 92.50 355 TYR A CA 1
ATOM 2804 C C . TYR A 1 355 ? 13.082 -17.708 15.520 1.00 92.50 355 TYR A C 1
ATOM 2806 O O . TYR A 1 355 ? 13.265 -17.452 16.712 1.00 92.50 355 TYR A O 1
ATOM 2814 N N . GLY A 1 356 ? 13.973 -18.340 14.760 1.00 86.94 356 GLY A N 1
ATOM 2815 C CA . GLY A 1 356 ? 15.231 -18.968 15.158 1.00 86.94 356 GLY A CA 1
ATOM 2816 C C . GLY A 1 356 ? 16.310 -18.007 15.656 1.00 86.94 356 GLY A C 1
ATOM 2817 O O . GLY A 1 356 ? 17.315 -18.446 16.214 1.00 86.94 356 GLY A O 1
ATOM 2818 N N . GLY A 1 357 ? 16.130 -16.696 15.462 1.00 78.81 357 GLY A N 1
ATOM 2819 C CA . GLY A 1 357 ? 17.055 -15.652 15.918 1.00 78.81 357 GLY A CA 1
ATOM 2820 C C . GLY A 1 357 ? 18.112 -15.212 14.906 1.00 78.81 357 GLY A C 1
ATOM 2821 O O . GLY A 1 357 ? 18.878 -14.301 15.209 1.00 78.81 357 GLY A O 1
ATOM 2822 N N . CYS A 1 358 ? 18.156 -15.816 13.719 1.00 79.50 358 CYS A N 1
ATOM 2823 C CA . CYS A 1 358 ? 18.952 -15.333 12.594 1.00 79.50 358 CYS A CA 1
ATOM 2824 C C . CYS A 1 358 ? 18.305 -15.715 11.256 1.00 79.50 358 CYS A C 1
ATOM 2826 O O . CYS A 1 358 ? 17.532 -16.671 11.197 1.00 79.50 358 CYS A O 1
ATOM 2828 N N . GLU A 1 359 ? 18.679 -14.994 10.196 1.00 84.06 359 GLU A N 1
ATOM 2829 C CA . GLU A 1 359 ? 18.123 -15.119 8.839 1.00 84.06 359 GLU A CA 1
ATOM 2830 C C . GLU A 1 359 ? 16.594 -14.933 8.794 1.00 84.06 359 GLU A C 1
ATOM 2832 O O . GLU A 1 359 ? 16.067 -14.040 9.455 1.00 84.06 359 GLU A O 1
ATOM 2837 N N . GLY A 1 360 ? 15.889 -15.714 7.976 1.00 81.19 360 GLY A N 1
ATOM 2838 C CA . GLY A 1 360 ? 14.465 -15.546 7.704 1.00 81.19 360 GLY A CA 1
ATOM 2839 C C . GLY A 1 360 ? 14.169 -14.404 6.731 1.00 81.19 360 GLY A C 1
ATOM 2840 O O . GLY A 1 360 ? 15.057 -13.881 6.053 1.00 81.19 360 GLY A O 1
ATOM 2841 N N . ASN A 1 361 ? 12.897 -14.014 6.666 1.00 85.62 361 ASN A N 1
ATOM 2842 C CA . ASN A 1 361 ? 12.405 -13.022 5.714 1.00 85.62 361 ASN A CA 1
ATOM 2843 C C . ASN A 1 361 ? 11.598 -11.898 6.394 1.00 85.62 361 ASN A C 1
ATOM 2845 O O . ASN A 1 361 ? 11.438 -11.865 7.615 1.00 85.62 361 ASN A O 1
ATOM 2849 N N . GLU A 1 362 ? 11.114 -10.937 5.598 1.00 86.62 362 GLU A N 1
ATOM 2850 C CA . GLU A 1 362 ? 10.438 -9.737 6.114 1.00 86.62 362 GLU A CA 1
ATOM 2851 C C . GLU A 1 362 ? 9.020 -10.001 6.660 1.00 86.62 362 GLU A C 1
ATOM 2853 O O . GLU A 1 362 ? 8.472 -9.120 7.322 1.00 86.62 362 GLU A O 1
ATOM 2858 N N . ASN A 1 363 ? 8.433 -11.193 6.463 1.00 90.81 363 ASN A N 1
ATOM 2859 C CA . ASN A 1 363 ? 7.168 -11.586 7.101 1.00 90.81 363 ASN A CA 1
ATOM 2860 C C . ASN A 1 363 ? 7.396 -12.052 8.548 1.00 90.81 363 ASN A C 1
ATOM 2862 O O . ASN A 1 363 ? 7.082 -13.178 8.928 1.00 90.81 363 ASN A O 1
ATOM 2866 N N . SER A 1 364 ? 8.025 -11.189 9.343 1.00 90.62 364 SER A N 1
ATOM 2867 C CA . SER A 1 364 ? 8.430 -11.459 10.720 1.00 90.62 364 SER A CA 1
ATOM 2868 C C . SER A 1 364 ? 8.344 -10.184 11.554 1.00 90.62 364 SER A C 1
ATOM 2870 O O . SER A 1 364 ? 9.304 -9.426 11.701 1.00 90.62 364 SER A O 1
ATOM 2872 N N . PHE A 1 365 ? 7.163 -9.941 12.104 1.00 92.31 365 PHE A N 1
ATOM 2873 C CA . PHE A 1 365 ? 6.815 -8.775 12.906 1.00 92.31 365 PHE A CA 1
ATOM 2874 C C . PHE A 1 365 ? 6.974 -9.068 14.399 1.00 92.31 365 PHE A C 1
ATOM 2876 O O . PHE A 1 365 ? 6.762 -10.188 14.861 1.00 92.31 365 PHE A O 1
ATOM 2883 N N . GLU A 1 366 ? 7.369 -8.064 15.174 1.00 85.75 366 GLU A N 1
ATOM 2884 C CA . GLU A 1 366 ? 7.548 -8.202 16.623 1.00 85.75 366 GLU A CA 1
ATOM 2885 C C . GLU A 1 366 ? 6.209 -8.192 17.369 1.00 85.75 366 GLU A C 1
ATOM 2887 O O . GLU A 1 366 ? 6.040 -8.912 18.353 1.00 85.75 366 GLU A O 1
ATOM 2892 N N . THR A 1 367 ? 5.227 -7.449 16.851 1.00 81.69 367 THR A N 1
ATOM 2893 C CA . THR A 1 367 ? 3.894 -7.329 17.443 1.00 81.69 367 THR A CA 1
ATOM 2894 C C . THR A 1 367 ? 2.788 -7.674 16.445 1.00 81.69 367 THR A C 1
ATOM 2896 O O . THR A 1 367 ? 2.966 -7.607 15.225 1.00 81.69 367 THR A O 1
ATOM 2899 N N . LEU A 1 368 ? 1.621 -8.047 16.978 1.00 83.06 368 LEU A N 1
ATOM 2900 C CA . LEU A 1 368 ? 0.411 -8.247 16.183 1.00 83.06 368 LEU A CA 1
ATOM 2901 C C . LEU A 1 368 ? 0.001 -6.947 15.476 1.00 83.06 368 LEU A C 1
ATOM 2903 O O . LEU A 1 368 ? -0.314 -6.983 14.295 1.00 83.06 368 LEU A O 1
ATOM 2907 N N . GLU A 1 369 ? 0.069 -5.813 16.175 1.00 77.56 369 GLU A N 1
ATOM 2908 C CA . GLU A 1 369 ? -0.307 -4.494 15.653 1.00 77.56 369 GLU A CA 1
ATOM 2909 C C . GLU A 1 369 ? 0.543 -4.099 14.440 1.00 77.56 369 GLU A C 1
ATOM 2911 O O . GLU A 1 369 ? -0.007 -3.685 13.422 1.00 77.56 369 GLU A O 1
ATOM 2916 N N . ASP A 1 370 ? 1.859 -4.334 14.487 1.00 78.25 370 ASP A N 1
ATOM 2917 C CA . ASP A 1 370 ? 2.750 -4.069 13.351 1.00 78.25 370 ASP A CA 1
ATOM 2918 C C . ASP A 1 370 ? 2.401 -4.939 12.139 1.00 78.25 370 ASP A C 1
ATOM 2920 O O . ASP A 1 370 ? 2.399 -4.464 11.002 1.00 78.25 370 ASP A O 1
ATOM 2924 N N . CYS A 1 371 ? 2.073 -6.213 12.373 1.00 86.00 371 CYS A N 1
ATOM 2925 C CA . CYS A 1 371 ? 1.646 -7.120 11.314 1.00 86.00 371 CYS A CA 1
ATOM 2926 C C . CYS A 1 371 ? 0.299 -6.687 10.708 1.00 86.00 371 CYS A C 1
ATOM 2928 O O . CYS A 1 371 ? 0.152 -6.630 9.485 1.00 86.00 371 CYS A O 1
ATOM 2930 N N . GLU A 1 372 ? -0.692 -6.355 11.540 1.00 85.44 372 GLU A N 1
ATOM 2931 C CA . GLU A 1 372 ? -2.032 -5.970 11.088 1.00 85.44 372 GLU A CA 1
ATOM 2932 C C . GLU A 1 372 ? -2.022 -4.616 10.369 1.00 85.44 372 GLU A C 1
ATOM 2934 O O . GLU A 1 372 ? -2.567 -4.500 9.268 1.00 85.44 372 GLU A O 1
ATOM 2939 N N . ALA A 1 373 ? -1.328 -3.618 10.915 1.00 75.06 373 ALA A N 1
ATOM 2940 C CA . ALA A 1 373 ? -1.153 -2.319 10.273 1.00 75.06 373 ALA A CA 1
ATOM 2941 C C . ALA A 1 373 ? -0.449 -2.460 8.917 1.00 75.06 373 ALA A C 1
ATOM 2943 O O . ALA A 1 373 ? -0.820 -1.814 7.935 1.00 75.06 373 ALA A O 1
ATOM 2944 N N . ARG A 1 374 ? 0.544 -3.355 8.822 1.00 81.06 374 ARG A N 1
ATOM 2945 C CA . ARG A 1 374 ? 1.315 -3.540 7.591 1.00 81.06 374 ARG A CA 1
ATOM 2946 C C . ARG A 1 374 ? 0.592 -4.363 6.523 1.00 81.06 374 ARG A C 1
ATOM 2948 O O . ARG A 1 374 ? 0.836 -4.117 5.336 1.00 81.06 374 ARG A O 1
ATOM 2955 N N . CYS A 1 375 ? -0.256 -5.316 6.921 1.00 81.88 375 CYS A N 1
ATOM 2956 C CA . CYS A 1 375 ? -0.808 -6.346 6.033 1.00 81.88 375 CYS A CA 1
ATOM 2957 C C . CYS A 1 375 ? -2.342 -6.398 5.928 1.00 81.88 375 CYS A C 1
ATOM 2959 O O . CYS A 1 375 ? -2.858 -6.983 4.973 1.00 81.88 375 CYS A O 1
ATOM 2961 N N . ILE A 1 376 ? -3.084 -5.789 6.858 1.00 78.44 376 ILE A N 1
ATOM 2962 C CA . ILE A 1 376 ? -4.558 -5.806 6.897 1.00 78.44 376 ILE A CA 1
ATOM 2963 C C . ILE A 1 376 ? -5.155 -4.440 6.508 1.00 78.44 376 ILE A C 1
ATOM 2965 O O . ILE A 1 376 ? -6.156 -4.405 5.787 1.00 78.44 376 ILE A O 1
ATOM 2969 N N . GLU A 1 377 ? -4.528 -3.314 6.868 1.00 62.28 377 GLU A N 1
ATOM 2970 C CA . GLU A 1 377 ? -5.100 -1.964 6.663 1.00 62.28 377 GLU A CA 1
ATOM 2971 C C . GLU A 1 377 ? -5.022 -1.372 5.236 1.00 62.28 377 GLU A C 1
ATOM 2973 O O . GLU A 1 377 ? -5.463 -0.249 5.009 1.00 62.28 377 GLU A O 1
ATOM 2978 N N . HIS A 1 378 ? -4.598 -2.121 4.211 1.00 48.94 378 HIS A N 1
ATOM 2979 C CA . HIS A 1 378 ? -4.577 -1.621 2.819 1.00 48.94 378 HIS A CA 1
ATOM 2980 C C . HIS A 1 378 ? -5.698 -2.142 1.901 1.00 48.94 378 HIS A C 1
ATOM 2982 O O . HIS A 1 378 ? -5.606 -2.040 0.677 1.00 48.94 378 HIS A O 1
ATOM 2988 N N . LYS A 1 379 ? -6.813 -2.651 2.447 1.00 49.12 379 LYS A N 1
ATOM 2989 C CA . LYS A 1 379 ? -8.018 -2.958 1.646 1.00 49.12 379 LYS A CA 1
ATOM 2990 C C . LYS A 1 379 ? -9.312 -2.430 2.270 1.00 49.12 379 LYS A C 1
ATOM 2992 O O . LYS A 1 379 ? -10.161 -3.224 2.666 1.00 49.12 379 LYS A O 1
ATOM 2997 N N . LYS A 1 380 ? -9.471 -1.099 2.289 1.00 46.25 380 LYS A N 1
ATOM 2998 C CA . LYS A 1 380 ? -10.714 -0.326 2.027 1.00 46.25 380 LYS A CA 1
ATOM 2999 C C . LYS A 1 380 ? -10.605 1.080 2.630 1.00 46.25 380 LYS A C 1
ATOM 3001 O O . LYS A 1 380 ? -10.839 1.218 3.818 1.00 46.25 380 LYS A O 1
ATOM 3006 N N . THR A 1 381 ? -10.415 2.097 1.789 1.00 36.31 381 THR A N 1
ATOM 3007 C CA . THR A 1 381 ? -11.224 3.333 1.786 1.00 36.31 381 THR A CA 1
ATOM 3008 C C . THR A 1 381 ? -10.900 4.150 0.534 1.00 36.31 381 THR A C 1
ATOM 3010 O O . THR A 1 381 ? -10.094 5.071 0.585 1.00 36.31 381 THR A O 1
ATOM 3013 N N . GLU A 1 382 ? -11.583 3.878 -0.577 1.00 42.50 382 GLU A N 1
ATOM 3014 C CA . GLU A 1 382 ? -12.025 4.996 -1.411 1.00 42.50 382 GLU A CA 1
ATOM 3015 C C . GLU A 1 382 ? -13.254 5.571 -0.701 1.00 42.50 382 GLU A C 1
ATOM 3017 O O . GLU A 1 382 ? -14.341 4.988 -0.742 1.00 42.50 382 GLU A O 1
ATOM 3022 N N . LYS A 1 383 ? -13.088 6.660 0.058 1.00 51.44 383 LYS A N 1
ATOM 3023 C CA . LYS A 1 383 ? -14.255 7.473 0.413 1.00 51.44 383 LYS A CA 1
ATOM 3024 C C . LYS A 1 383 ? -14.642 8.197 -0.864 1.00 51.44 383 LYS A C 1
ATOM 3026 O O . LYS A 1 383 ? -13.829 8.940 -1.394 1.00 51.44 383 LYS A O 1
ATOM 3031 N N . ASN A 1 384 ? -15.855 7.948 -1.352 1.00 67.25 384 ASN A N 1
ATOM 3032 C CA . ASN A 1 384 ? -16.373 8.590 -2.553 1.00 67.25 384 ASN A CA 1
ATOM 3033 C C . ASN A 1 384 ? -16.142 10.117 -2.451 1.00 67.25 384 ASN A C 1
ATOM 3035 O O . ASN A 1 384 ? -16.565 10.706 -1.455 1.00 67.25 384 ASN A O 1
ATOM 3039 N N . PRO A 1 385 ? -15.491 10.772 -3.428 1.00 79.88 385 PRO A N 1
ATOM 3040 C CA . PRO A 1 385 ? -15.249 12.217 -3.420 1.00 79.88 385 PRO A CA 1
ATOM 3041 C C . PRO A 1 385 ? -16.516 13.038 -3.173 1.00 79.88 385 PRO A C 1
ATOM 3043 O O . PRO A 1 385 ? -16.511 14.009 -2.424 1.00 79.88 385 PRO A O 1
ATOM 3046 N N . CYS A 1 386 ? -17.645 12.579 -3.712 1.00 85.44 386 CYS A N 1
ATOM 3047 C CA . CYS A 1 386 ? -18.959 13.194 -3.543 1.00 85.44 386 CYS A CA 1
ATOM 3048 C C . CYS A 1 386 ? -19.475 13.105 -2.097 1.00 85.44 386 CYS A C 1
ATOM 3050 O O . CYS A 1 386 ? -20.476 13.733 -1.745 1.00 85.44 386 CYS A O 1
ATOM 3052 N N . ASP A 1 387 ? -18.805 12.312 -1.252 1.00 82.25 387 ASP A N 1
ATOM 3053 C CA . ASP A 1 387 ? -19.143 12.152 0.145 1.00 82.25 387 ASP A CA 1
ATOM 3054 C C . ASP A 1 387 ? -18.512 13.188 1.093 1.00 82.25 387 ASP A C 1
ATOM 3056 O O . ASP A 1 387 ? -18.912 13.267 2.264 1.00 82.25 387 ASP A O 1
ATOM 3060 N N . LEU A 1 388 ? -17.560 13.976 0.592 1.00 84.19 388 LEU A N 1
ATOM 3061 C CA . LEU A 1 388 ? -16.732 14.913 1.353 1.00 84.19 388 LEU A CA 1
ATOM 3062 C C . LEU A 1 388 ? -17.351 16.331 1.370 1.00 84.19 388 LEU A C 1
ATOM 3064 O O . LEU A 1 388 ? -18.186 16.645 0.526 1.00 84.19 388 LEU A O 1
ATOM 3068 N N . PRO A 1 389 ? -17.019 17.209 2.334 1.00 88.06 389 PRO A N 1
ATOM 3069 C CA . PRO A 1 389 ? -17.501 18.598 2.345 1.00 88.06 389 PRO A CA 1
ATOM 3070 C C . PRO A 1 389 ? -16.773 19.471 1.308 1.00 88.06 389 PRO A C 1
ATOM 3072 O O . PRO A 1 389 ? -15.675 19.126 0.894 1.00 88.06 389 PRO A O 1
ATOM 3075 N N . ALA A 1 390 ? -17.314 20.637 0.938 1.00 88.94 390 ALA A N 1
ATOM 3076 C CA . ALA A 1 390 ? -16.517 21.638 0.218 1.00 88.94 390 ALA A CA 1
ATOM 3077 C C . ALA A 1 390 ? -15.360 22.107 1.109 1.00 88.94 390 ALA A C 1
ATOM 3079 O O . ALA A 1 390 ? -15.587 22.521 2.248 1.00 88.94 390 ALA A O 1
ATOM 3080 N N . ASP A 1 391 ? -14.136 22.063 0.592 1.00 93.06 391 ASP A N 1
ATOM 3081 C CA . ASP A 1 391 ? -12.942 22.426 1.349 1.00 93.06 391 ASP A CA 1
ATOM 3082 C C . ASP A 1 391 ? -12.083 23.412 0.564 1.00 93.06 391 ASP A C 1
ATOM 3084 O O . ASP A 1 391 ? -11.457 23.077 -0.445 1.00 93.06 391 ASP A O 1
ATOM 3088 N N . ALA A 1 392 ? -12.091 24.662 1.028 1.00 89.62 392 ALA A N 1
ATOM 3089 C CA . ALA A 1 392 ? -11.314 25.742 0.439 1.00 89.62 392 ALA A CA 1
ATOM 3090 C C . ALA A 1 392 ? -9.804 25.546 0.642 1.00 89.62 392 ALA A C 1
ATOM 3092 O O . ALA A 1 392 ? -9.017 26.104 -0.123 1.00 89.62 392 ALA A O 1
ATOM 3093 N N . GLY A 1 393 ? -9.403 24.757 1.639 1.00 84.19 393 GLY A N 1
ATOM 3094 C CA . GLY A 1 393 ? -8.027 24.658 2.087 1.00 84.19 393 GLY A CA 1
ATOM 3095 C C . GLY A 1 393 ? -7.466 25.969 2.667 1.00 84.19 393 GLY A C 1
ATOM 3096 O O . GLY A 1 393 ? -8.171 26.972 2.796 1.00 84.19 393 GLY A O 1
ATOM 3097 N N . PRO A 1 394 ? -6.183 25.980 3.063 1.00 73.94 394 PRO A N 1
ATOM 3098 C CA . PRO A 1 394 ? -5.544 27.075 3.788 1.00 73.94 394 PRO A CA 1
ATOM 3099 C C . PRO A 1 394 ? -5.032 28.205 2.881 1.00 73.94 394 PRO A C 1
ATOM 3101 O O . PRO A 1 394 ? -4.683 29.279 3.377 1.00 73.94 394 PRO A O 1
ATOM 3104 N N . CYS A 1 395 ? -4.948 27.983 1.564 1.00 84.88 395 CYS A N 1
ATOM 3105 C CA . CYS A 1 395 ? -4.525 29.019 0.624 1.00 84.88 395 CYS A CA 1
ATOM 3106 C C . CYS A 1 395 ? -5.622 30.073 0.402 1.00 84.88 395 CYS A C 1
ATOM 3108 O O . CYS A 1 395 ? -6.796 29.854 0.685 1.00 84.88 395 CYS A O 1
ATOM 3110 N N . LYS A 1 396 ? -5.224 31.254 -0.087 1.00 85.38 396 LYS A N 1
ATOM 3111 C CA . LYS A 1 396 ? -6.093 32.442 -0.182 1.00 85.38 396 LYS A CA 1
ATOM 3112 C C . LYS A 1 396 ? -6.390 32.890 -1.618 1.00 85.38 396 LYS A C 1
ATOM 3114 O O . LYS A 1 396 ? -6.800 34.030 -1.823 1.00 85.38 396 LYS A O 1
ATOM 3119 N N . ALA A 1 397 ? -6.158 32.037 -2.616 1.00 71.19 397 ALA A N 1
ATOM 3120 C CA . ALA A 1 397 ? -6.606 32.320 -3.975 1.00 71.19 397 ALA A CA 1
ATOM 3121 C C . ALA A 1 397 ? -8.140 32.234 -4.044 1.00 71.19 397 ALA A C 1
ATOM 3123 O O . ALA A 1 397 ? -8.755 31.454 -3.327 1.00 71.19 397 ALA A O 1
ATOM 3124 N N . SER A 1 398 ? -8.767 33.040 -4.900 1.00 86.56 398 SER A N 1
ATOM 3125 C CA . SER A 1 398 ? -10.221 33.006 -5.096 1.00 86.56 398 SER A CA 1
ATOM 3126 C C . SER A 1 398 ? -10.540 32.265 -6.389 1.00 86.56 398 SER A C 1
ATOM 3128 O O . SER A 1 398 ? -10.713 32.883 -7.440 1.00 86.56 398 SER A O 1
ATOM 3130 N N . ILE A 1 399 ? -10.523 30.930 -6.337 1.00 85.06 399 ILE A N 1
ATOM 3131 C CA . ILE A 1 399 ? -10.747 30.083 -7.514 1.00 85.06 399 ILE A CA 1
ATOM 3132 C C . ILE A 1 399 ? -12.160 29.492 -7.433 1.00 85.06 399 ILE A C 1
ATOM 3134 O O . ILE A 1 399 ? -12.401 28.644 -6.574 1.00 85.06 399 ILE A O 1
ATOM 3138 N N . PRO A 1 400 ? -13.109 29.894 -8.298 1.00 87.56 400 PRO A N 1
ATOM 3139 C CA . PRO A 1 400 ? -14.438 29.296 -8.309 1.00 87.56 400 PRO A CA 1
ATOM 3140 C C . PRO A 1 400 ? -14.352 27.831 -8.755 1.00 87.56 400 PRO A C 1
ATOM 3142 O O . PRO A 1 400 ? -13.801 27.520 -9.812 1.00 87.56 400 PRO A O 1
ATOM 3145 N N . ARG A 1 401 ? -14.882 26.929 -7.930 1.00 93.25 401 ARG A N 1
ATOM 3146 C CA . ARG A 1 401 ? -14.935 25.479 -8.157 1.00 93.25 401 ARG A CA 1
ATOM 3147 C C . ARG A 1 401 ? -16.326 24.950 -7.838 1.00 93.25 401 ARG A C 1
ATOM 3149 O O . ARG A 1 401 ? -17.116 25.642 -7.204 1.00 93.25 401 ARG A O 1
ATOM 3156 N N . TYR A 1 402 ? -16.624 23.731 -8.269 1.00 93.19 402 TYR A N 1
ATOM 3157 C CA . TYR A 1 402 ? -17.888 23.053 -7.985 1.00 93.19 402 TYR A CA 1
ATOM 3158 C C . TYR A 1 402 ? -17.663 21.922 -6.985 1.00 93.19 402 TYR A C 1
ATOM 3160 O O . TYR A 1 402 ? -16.639 21.251 -7.042 1.00 93.19 402 TYR A O 1
ATOM 3168 N N . TYR A 1 403 ? -18.610 21.689 -6.085 1.00 92.88 403 TYR A N 1
ATOM 3169 C CA . TYR A 1 403 ? -18.614 20.535 -5.190 1.00 92.88 403 TYR A CA 1
ATOM 3170 C C . TYR A 1 403 ? -20.023 19.960 -5.101 1.00 92.88 403 TYR A C 1
ATOM 3172 O O . TYR A 1 403 ? -21.018 20.677 -5.214 1.00 92.88 403 TYR A O 1
ATOM 3180 N N . TYR A 1 404 ? -20.125 18.657 -4.890 1.00 92.06 404 TYR A N 1
ATOM 3181 C CA . TYR A 1 404 ? -21.387 17.986 -4.661 1.00 92.06 404 TYR A CA 1
ATOM 3182 C C . TYR A 1 404 ? -21.844 18.193 -3.221 1.00 92.06 404 TYR A C 1
ATOM 3184 O O . TYR A 1 404 ? -21.274 17.661 -2.267 1.00 92.06 404 TYR A O 1
ATOM 3192 N N . ASN A 1 405 ? -22.907 18.964 -3.058 1.00 87.44 405 ASN A N 1
ATOM 3193 C CA . ASN A 1 405 ? -23.517 19.215 -1.773 1.00 87.44 405 ASN A CA 1
ATOM 3194 C C . ASN A 1 405 ? -24.561 18.133 -1.480 1.00 87.44 405 ASN A C 1
ATOM 3196 O O . ASN A 1 405 ? -25.623 18.064 -2.101 1.00 87.44 405 ASN A O 1
ATOM 3200 N N . LYS A 1 406 ? -24.283 17.300 -0.475 1.00 81.00 406 LYS A N 1
ATOM 3201 C CA . LYS A 1 406 ? -25.194 16.233 -0.033 1.00 81.00 406 LYS A CA 1
ATOM 3202 C C . LYS A 1 406 ? -26.563 16.720 0.416 1.00 81.00 406 LYS A C 1
ATOM 3204 O O . LYS A 1 406 ? -27.535 15.979 0.285 1.00 81.00 406 LYS A O 1
ATOM 3209 N N . ASN A 1 407 ? -26.634 17.927 0.974 1.00 79.56 407 ASN A N 1
ATOM 3210 C CA . ASN A 1 407 ? -27.872 18.463 1.528 1.00 79.56 407 ASN A CA 1
ATOM 3211 C C . ASN A 1 407 ? -28.810 18.916 0.407 1.00 79.56 407 ASN A C 1
ATOM 3213 O O . ASN A 1 407 ? -30.001 18.617 0.447 1.00 79.56 407 ASN A O 1
ATOM 3217 N N . SER A 1 408 ? -28.272 19.591 -0.613 1.00 77.69 408 SER A N 1
ATOM 3218 C CA . SER A 1 408 ? -29.040 20.017 -1.789 1.00 77.69 408 SER A CA 1
ATOM 3219 C C . SER A 1 408 ? -29.164 18.920 -2.854 1.00 77.69 408 SER A C 1
ATOM 3221 O O . SER A 1 408 ? -30.008 19.034 -3.744 1.00 77.69 408 SER A O 1
ATOM 3223 N N . LYS A 1 409 ? -28.348 17.857 -2.760 1.00 78.94 409 LYS A N 1
ATOM 3224 C CA . LYS A 1 409 ? -28.149 16.821 -3.790 1.00 78.94 409 LYS A CA 1
ATOM 3225 C C . LYS A 1 409 ? -27.780 17.415 -5.154 1.00 78.94 409 LYS A C 1
ATOM 3227 O O . LYS A 1 409 ? -28.181 16.902 -6.198 1.00 78.94 409 LYS A O 1
ATOM 3232 N N . LYS A 1 410 ? -27.061 18.538 -5.145 1.00 86.25 410 LYS A N 1
ATOM 3233 C CA . LYS A 1 410 ? -26.670 19.290 -6.338 1.00 86.25 410 LYS A CA 1
ATOM 3234 C C . LYS A 1 410 ? -25.198 19.658 -6.274 1.00 86.25 410 LYS A C 1
ATOM 3236 O O . LYS A 1 410 ? -24.589 19.702 -5.210 1.00 86.25 410 LYS A O 1
ATOM 3241 N N . CYS A 1 411 ? -24.646 19.922 -7.446 1.00 91.25 411 CYS A N 1
ATOM 3242 C CA . CYS A 1 411 ? -23.325 20.501 -7.587 1.00 91.25 411 CYS A CA 1
ATOM 3243 C C . CYS A 1 411 ? -23.413 22.017 -7.422 1.00 91.25 411 CYS A C 1
ATOM 3245 O O . CYS A 1 411 ? -23.910 22.702 -8.315 1.00 91.25 411 CYS A O 1
ATOM 3247 N N . ASP A 1 412 ? -22.948 22.511 -6.279 1.00 92.56 412 ASP A N 1
ATOM 3248 C CA . ASP A 1 412 ? -22.941 23.927 -5.921 1.00 92.56 412 ASP A CA 1
ATOM 3249 C C . ASP A 1 412 ? -21.532 24.512 -6.119 1.00 92.56 412 ASP A C 1
ATOM 3251 O O . ASP A 1 412 ? -20.533 23.790 -6.106 1.00 92.56 412 ASP A O 1
ATOM 3255 N N . THR A 1 413 ? -21.424 25.828 -6.302 1.00 91.12 413 THR A N 1
ATOM 3256 C CA . THR A 1 413 ? -20.120 26.502 -6.401 1.00 91.12 413 THR A CA 1
ATOM 3257 C C . THR A 1 413 ? -19.540 26.811 -5.024 1.00 91.12 413 THR A C 1
ATOM 3259 O O . THR A 1 413 ? -20.269 27.237 -4.128 1.00 91.12 413 THR A O 1
ATOM 3262 N N . PHE A 1 414 ? -18.224 26.706 -4.872 1.00 91.88 414 PHE A N 1
ATOM 3263 C CA . PHE A 1 414 ? -17.487 27.190 -3.707 1.00 91.88 414 PHE A CA 1
ATOM 3264 C C . PHE A 1 414 ? -16.172 27.866 -4.124 1.00 91.88 414 PHE A C 1
ATOM 3266 O O . PHE A 1 414 ? -15.679 27.673 -5.238 1.00 91.88 414 PHE A O 1
ATOM 3273 N N . VAL A 1 415 ? -15.614 28.692 -3.236 1.00 89.88 415 VAL A N 1
ATOM 3274 C CA . VAL A 1 415 ? -14.324 29.355 -3.464 1.00 89.88 415 VAL A CA 1
ATOM 3275 C C . VAL A 1 415 ? -13.216 28.447 -2.954 1.00 89.88 415 VAL A C 1
ATOM 3277 O O . VAL A 1 415 ? -13.062 28.258 -1.749 1.00 89.88 415 VAL A O 1
ATOM 3280 N N . TYR A 1 416 ? -12.443 27.891 -3.878 1.00 91.81 416 TYR A N 1
ATOM 3281 C CA . TYR A 1 416 ? -11.267 27.106 -3.563 1.00 91.81 416 TYR A CA 1
ATOM 3282 C C . TYR A 1 416 ? -10.050 28.015 -3.384 1.00 91.81 416 TYR A C 1
ATOM 3284 O O . TYR A 1 416 ? -9.684 28.768 -4.288 1.00 91.81 416 TYR A O 1
ATOM 3292 N N . GLY A 1 417 ? -9.402 27.888 -2.227 1.00 85.25 417 GLY A N 1
ATOM 3293 C CA . GLY A 1 417 ? -8.223 28.642 -1.812 1.00 85.25 417 GLY A CA 1
ATOM 3294 C C . GLY A 1 417 ? -6.984 28.402 -2.671 1.00 85.25 417 GLY A C 1
ATOM 3295 O O . GLY A 1 417 ? -6.032 29.176 -2.599 1.00 85.25 417 GLY A O 1
ATOM 3296 N N . GLY A 1 418 ? -6.979 27.348 -3.493 1.00 77.69 418 GLY A N 1
ATOM 3297 C C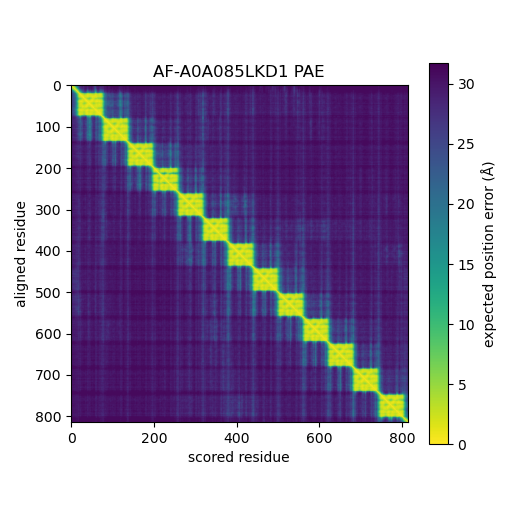A . GLY A 1 418 ? -5.903 27.018 -4.431 1.00 77.69 418 GLY A CA 1
ATOM 3298 C C . GLY A 1 418 ? -4.898 25.975 -3.937 1.00 77.69 418 GLY A C 1
ATOM 3299 O O . GLY A 1 418 ? -4.004 25.616 -4.698 1.00 77.69 418 GLY A O 1
ATOM 3300 N N . CYS A 1 419 ? -5.038 25.464 -2.710 1.00 76.12 419 CYS A N 1
ATOM 3301 C CA . CYS A 1 419 ? -4.249 24.336 -2.201 1.00 76.12 419 CYS A CA 1
ATOM 3302 C C . CYS A 1 419 ? -4.989 23.586 -1.080 1.00 76.12 419 CYS A C 1
ATOM 3304 O O . CYS A 1 419 ? -5.907 24.150 -0.496 1.00 76.12 419 CYS A O 1
ATOM 3306 N N . HIS A 1 420 ? -4.588 22.338 -0.788 1.00 75.50 420 HIS A N 1
ATOM 3307 C CA . HIS A 1 420 ? -5.100 21.468 0.295 1.00 75.50 420 HIS A CA 1
ATOM 3308 C C . HIS A 1 420 ? -6.626 21.509 0.509 1.00 75.50 420 HIS A C 1
ATOM 3310 O O . HIS A 1 420 ? -7.088 21.666 1.633 1.00 75.50 420 HIS A O 1
ATOM 3316 N N . GLY A 1 421 ? -7.391 21.388 -0.576 1.00 80.94 421 GLY A N 1
ATOM 3317 C CA . GLY A 1 421 ? -8.816 21.062 -0.501 1.00 80.94 421 GLY A CA 1
ATOM 3318 C C . GLY A 1 421 ? -8.989 19.575 -0.777 1.00 80.94 421 GLY A C 1
ATOM 3319 O O . GLY A 1 421 ? -8.093 18.951 -1.349 1.00 80.94 421 GLY A O 1
ATOM 3320 N N . ASN A 1 422 ? -10.121 19.008 -0.387 1.00 86.31 422 ASN A N 1
ATOM 3321 C CA . ASN A 1 422 ? -10.422 17.603 -0.641 1.00 86.31 422 ASN A CA 1
ATOM 3322 C C . ASN A 1 422 ? -10.962 17.349 -2.066 1.00 86.31 422 ASN A C 1
ATOM 3324 O O . ASN A 1 422 ? -11.131 18.272 -2.865 1.00 86.31 422 ASN A O 1
ATOM 3328 N N . GLU A 1 423 ? -11.217 16.077 -2.384 1.00 88.31 423 GLU A N 1
ATOM 3329 C CA . GLU A 1 423 ? -11.588 15.620 -3.731 1.00 88.31 423 GLU A CA 1
ATOM 3330 C C . GLU A 1 423 ? -12.996 16.036 -4.190 1.00 88.31 423 GLU A C 1
ATOM 3332 O O . GLU A 1 423 ? -13.309 15.901 -5.373 1.00 88.31 423 GLU A O 1
ATOM 3337 N N . ASN A 1 424 ? -13.838 16.595 -3.310 1.00 91.19 424 ASN A N 1
ATOM 3338 C CA . ASN A 1 424 ? -15.107 17.210 -3.704 1.00 91.19 424 ASN A CA 1
ATOM 3339 C C . ASN A 1 424 ? -14.872 18.611 -4.298 1.00 91.19 424 ASN A C 1
ATOM 3341 O O . ASN A 1 424 ? -15.301 19.629 -3.754 1.00 91.19 424 ASN A O 1
ATOM 3345 N N . ASN A 1 425 ? -14.097 18.670 -5.381 1.00 91.94 425 ASN A N 1
ATOM 3346 C CA . ASN A 1 425 ? -13.610 19.901 -5.993 1.00 91.94 425 ASN A CA 1
ATOM 3347 C C . ASN A 1 425 ? -13.425 19.715 -7.505 1.00 91.94 425 ASN A C 1
ATOM 3349 O O . ASN A 1 425 ? -12.389 19.250 -7.982 1.00 91.94 425 ASN A O 1
ATOM 3353 N N . PHE A 1 426 ? -14.432 20.122 -8.265 1.00 93.31 426 PHE A N 1
ATOM 3354 C CA . PHE A 1 426 ? -14.529 19.937 -9.708 1.00 93.31 426 PHE A CA 1
ATOM 3355 C C . PHE A 1 426 ? -14.337 21.257 -10.453 1.00 93.31 426 PHE A C 1
ATOM 3357 O O . PHE A 1 426 ? -14.712 22.333 -9.972 1.00 93.31 426 PHE A O 1
ATOM 3364 N N . GLY A 1 427 ? -13.740 21.178 -11.643 1.00 86.69 427 GLY A N 1
ATOM 3365 C CA . GLY A 1 427 ? -13.467 22.347 -12.478 1.00 86.69 427 GLY A CA 1
ATOM 3366 C C . GLY A 1 427 ? -14.715 22.905 -13.164 1.00 86.69 427 GLY A C 1
ATOM 3367 O O . GLY A 1 427 ? -14.748 24.088 -13.496 1.00 86.69 427 GLY A O 1
ATOM 3368 N N . SER A 1 428 ? -15.751 22.081 -13.346 1.00 88.44 428 SER A N 1
ATOM 3369 C CA . SER A 1 428 ? -17.004 22.469 -13.995 1.00 88.44 428 SER A CA 1
ATOM 3370 C C . SER A 1 428 ? -18.229 21.812 -13.353 1.00 88.44 428 SER A C 1
ATOM 3372 O O . SER A 1 428 ? -18.137 20.786 -12.672 1.00 88.44 428 SER A O 1
ATOM 3374 N N . LEU A 1 429 ? -19.398 22.409 -13.602 1.00 86.19 429 LEU A N 1
ATOM 3375 C CA . LEU A 1 429 ? -20.689 21.856 -13.196 1.00 86.19 429 LEU A CA 1
ATOM 3376 C C . LEU A 1 429 ? -20.927 20.473 -13.819 1.00 86.19 429 LEU A C 1
ATOM 3378 O O . LEU A 1 429 ? -21.380 19.569 -13.125 1.00 86.19 429 LEU A O 1
ATOM 3382 N N . GLU A 1 430 ? -20.585 20.305 -15.098 1.00 82.38 430 GLU A N 1
ATOM 3383 C CA . GLU A 1 430 ? -20.728 19.045 -15.838 1.00 82.38 430 GLU A CA 1
ATOM 3384 C C . GLU A 1 430 ? -19.840 17.942 -15.264 1.00 82.38 430 GLU A C 1
ATOM 3386 O O . GLU A 1 430 ? -20.301 16.819 -15.100 1.00 82.38 430 GLU A O 1
ATOM 3391 N N . GLU A 1 431 ? -18.595 18.254 -14.891 1.00 85.00 431 GLU A N 1
ATOM 3392 C CA . GLU A 1 431 ? -17.686 17.285 -14.271 1.00 85.00 431 GLU A CA 1
ATOM 3393 C C . GLU A 1 431 ? -18.218 16.829 -12.907 1.00 85.00 431 GLU A C 1
ATOM 3395 O O . GLU A 1 431 ? -18.247 15.633 -12.614 1.00 85.00 431 GLU A O 1
ATOM 3400 N N . CYS A 1 432 ? -18.687 17.778 -12.093 1.00 88.38 432 CYS A N 1
ATOM 3401 C CA . CYS A 1 432 ? -19.297 17.472 -10.806 1.00 88.38 432 CYS A CA 1
ATOM 3402 C C . CYS A 1 432 ? -20.563 16.621 -10.973 1.00 88.38 432 CYS A C 1
ATOM 3404 O O . CYS A 1 432 ? -20.753 15.635 -10.263 1.00 88.38 432 CYS A O 1
ATOM 3406 N N . GLN A 1 433 ? -21.432 16.969 -11.925 1.00 86.06 433 GLN A N 1
ATOM 3407 C CA . GLN A 1 433 ? -22.663 16.225 -12.180 1.00 86.06 433 GLN A CA 1
ATOM 3408 C C . GLN A 1 433 ? -22.372 14.835 -12.754 1.00 86.06 433 GLN A C 1
ATOM 3410 O O . GLN A 1 433 ? -22.951 13.863 -12.288 1.00 86.06 433 GLN A O 1
ATOM 3415 N N . ALA A 1 434 ? -21.440 14.694 -13.692 1.00 78.38 434 ALA A N 1
ATOM 3416 C CA . ALA A 1 434 ? -21.066 13.392 -14.236 1.00 78.38 434 ALA A CA 1
ATOM 3417 C C . ALA A 1 434 ? -20.475 12.469 -13.156 1.00 78.38 434 ALA A C 1
ATOM 3419 O O . ALA A 1 434 ? -20.813 11.292 -13.102 1.00 78.38 434 ALA A O 1
ATOM 3420 N N . LYS A 1 435 ? -19.635 13.004 -12.259 1.00 81.88 435 LYS A N 1
ATOM 3421 C CA . LYS A 1 435 ? -19.001 12.212 -11.192 1.00 81.88 435 LYS A CA 1
ATOM 3422 C C . LYS A 1 435 ? -19.924 11.926 -10.004 1.00 81.88 435 LYS A C 1
ATOM 3424 O O . LYS A 1 435 ? -19.819 10.858 -9.410 1.00 81.88 435 LYS A O 1
ATOM 3429 N N . CYS A 1 436 ? -20.818 12.852 -9.650 1.00 82.31 436 CYS A N 1
ATOM 3430 C CA . CYS A 1 436 ? -21.606 12.773 -8.413 1.00 82.31 436 CYS A CA 1
ATOM 3431 C C . CYS A 1 436 ? -23.122 12.671 -8.605 1.00 82.31 436 CYS A C 1
ATOM 3433 O O . CYS A 1 436 ? -23.811 12.165 -7.719 1.00 82.31 436 CYS A O 1
ATOM 3435 N N . ALA A 1 437 ? -23.663 13.119 -9.740 1.00 70.38 437 ALA A N 1
ATOM 3436 C CA . ALA A 1 437 ? -25.089 13.007 -10.053 1.00 70.38 437 ALA A CA 1
ATOM 3437 C C . ALA A 1 437 ? -25.469 11.655 -10.697 1.00 70.38 437 ALA A C 1
ATOM 3439 O O . ALA A 1 437 ? -26.658 11.355 -10.801 1.00 70.38 437 ALA A O 1
ATOM 3440 N N . GLU A 1 438 ? -24.501 10.786 -11.023 1.00 56.62 438 GLU A N 1
ATOM 3441 C CA . GLU A 1 438 ? -24.730 9.382 -11.423 1.00 56.62 438 GLU A CA 1
ATOM 3442 C C . GLU A 1 438 ? -24.956 8.423 -10.233 1.00 56.62 438 GLU A C 1
ATOM 3444 O O . GLU A 1 438 ? -24.618 7.243 -10.262 1.00 56.62 438 GLU A O 1
ATOM 3449 N N . GLN A 1 439 ? -25.631 8.891 -9.182 1.00 51.41 439 GLN A N 1
ATOM 3450 C CA . GLN A 1 439 ? -26.353 8.000 -8.266 1.00 51.41 439 GLN A CA 1
ATOM 3451 C C . GLN A 1 439 ? -27.864 8.085 -8.481 1.00 51.41 439 GLN A C 1
ATOM 3453 O O . GLN A 1 439 ? -28.649 8.206 -7.540 1.00 51.41 439 GLN A O 1
ATOM 3458 N N . LYS A 1 440 ? -28.296 7.927 -9.737 1.00 40.75 440 LYS A N 1
ATOM 3459 C CA . LYS A 1 440 ? -29.621 7.370 -10.008 1.00 40.75 440 LYS A CA 1
ATOM 3460 C C . LYS A 1 440 ? -29.548 5.857 -9.802 1.00 40.75 440 LYS A C 1
ATOM 3462 O O . LYS A 1 440 ? -29.342 5.097 -10.742 1.00 40.75 440 LYS A O 1
ATOM 3467 N N . LYS A 1 441 ? -29.830 5.393 -8.578 1.00 44.78 441 LYS A N 1
ATOM 3468 C CA . LYS A 1 441 ? -30.665 4.187 -8.495 1.00 44.78 441 LYS A CA 1
ATOM 3469 C C . LYS A 1 441 ? -31.933 4.540 -9.259 1.00 44.78 441 LYS A C 1
ATOM 3471 O O . LYS A 1 441 ? -32.583 5.523 -8.920 1.00 44.78 441 LYS A O 1
ATOM 3476 N N . GLN A 1 442 ? -32.205 3.795 -10.319 1.00 39.47 442 GLN A N 1
ATOM 3477 C CA . GLN A 1 442 ? -33.423 3.888 -11.110 1.00 39.47 442 GLN A CA 1
ATOM 3478 C C . GLN A 1 442 ? -34.612 3.906 -10.131 1.00 39.47 442 GLN A C 1
ATOM 3480 O O . GLN A 1 442 ? -34.893 2.892 -9.487 1.00 39.47 442 GLN A O 1
ATOM 3485 N N . GLU A 1 443 ? -35.236 5.071 -9.909 1.00 51.66 443 GLU A N 1
ATOM 3486 C CA . GLU A 1 443 ? -36.485 5.128 -9.147 1.00 51.66 443 GLU A CA 1
ATOM 3487 C C . GLU A 1 443 ? -37.468 4.237 -9.894 1.00 51.66 443 GLU A C 1
ATOM 3489 O O . GLU A 1 443 ? -37.615 4.373 -11.108 1.00 51.66 443 GLU A O 1
ATOM 3494 N N . ASN A 1 444 ? -38.046 3.260 -9.191 1.00 63.75 444 ASN A N 1
ATOM 3495 C CA . ASN A 1 444 ? -38.907 2.258 -9.803 1.00 63.75 444 ASN A CA 1
ATOM 3496 C C . ASN A 1 444 ? -40.055 2.986 -10.529 1.00 63.75 444 ASN A C 1
ATOM 3498 O O . ASN A 1 444 ? -40.896 3.558 -9.829 1.00 63.75 444 ASN A O 1
ATOM 3502 N N . PRO A 1 445 ? -40.109 2.968 -11.878 1.00 76.00 445 PRO A N 1
ATOM 3503 C CA . PRO A 1 445 ? -41.094 3.719 -12.657 1.00 76.00 445 PRO A CA 1
ATOM 3504 C C . PRO A 1 445 ? -42.516 3.455 -12.186 1.00 76.00 445 PRO A C 1
ATOM 3506 O O . PRO A 1 445 ? -43.324 4.364 -12.078 1.00 76.00 445 PRO A O 1
ATOM 3509 N N . CYS A 1 446 ? -42.776 2.217 -11.779 1.00 83.31 446 CYS A N 1
ATOM 3510 C CA . CYS A 1 446 ? -44.071 1.764 -11.321 1.00 83.31 446 CYS A CA 1
ATOM 3511 C C . CYS A 1 446 ? -44.564 2.515 -10.080 1.00 83.31 446 CYS A C 1
ATOM 3513 O O . CYS A 1 446 ? -45.763 2.545 -9.866 1.00 83.31 446 CYS A O 1
ATOM 3515 N N . MET A 1 447 ? -43.680 3.082 -9.242 1.00 77.75 447 MET A N 1
ATOM 3516 C CA . MET A 1 447 ? -44.005 3.809 -7.995 1.00 77.75 447 MET A CA 1
ATOM 3517 C C . MET A 1 447 ? -44.310 5.296 -8.185 1.00 77.75 447 MET A C 1
ATOM 3519 O O . MET A 1 447 ? -44.604 5.985 -7.208 1.00 77.75 447 MET A O 1
ATOM 3523 N N . LEU A 1 448 ? -44.250 5.789 -9.419 1.00 82.00 448 LEU A N 1
ATOM 3524 C CA . LEU A 1 448 ? -44.582 7.169 -9.753 1.00 82.00 448 LEU A CA 1
ATOM 3525 C C . LEU A 1 448 ? -46.089 7.290 -10.063 1.00 82.00 448 LEU A C 1
ATOM 3527 O O . LEU A 1 448 ? -46.695 6.318 -10.505 1.00 82.00 448 LEU A O 1
ATOM 3531 N N . PRO A 1 449 ? -46.736 8.442 -9.831 1.00 85.00 449 PRO A N 1
ATOM 3532 C CA . PRO A 1 449 ? -48.143 8.638 -10.194 1.00 85.00 449 PRO A CA 1
ATOM 3533 C C . PRO A 1 449 ? -48.326 8.723 -11.717 1.00 85.00 449 PRO A C 1
ATOM 3535 O O . PRO A 1 449 ? -47.385 9.062 -12.428 1.00 85.00 449 PRO A O 1
ATOM 3538 N N . ALA A 1 450 ? -49.539 8.502 -12.227 1.00 88.50 450 ALA A N 1
ATOM 3539 C CA . ALA A 1 450 ? -49.854 8.836 -13.617 1.00 88.50 450 ALA A CA 1
ATOM 3540 C C . ALA A 1 450 ? -49.670 10.342 -13.854 1.00 88.50 450 ALA A C 1
ATOM 3542 O O . ALA A 1 450 ? -50.280 11.154 -13.156 1.00 88.50 450 ALA A O 1
ATOM 3543 N N . ASP A 1 451 ? -48.848 10.716 -14.832 1.00 93.31 451 ASP A N 1
ATOM 3544 C CA . ASP A 1 451 ? -48.593 12.117 -15.168 1.00 93.31 451 ASP A CA 1
ATOM 3545 C C . ASP A 1 451 ? -48.881 12.378 -16.645 1.00 93.31 451 ASP A C 1
ATOM 3547 O O . ASP A 1 451 ? -48.151 11.950 -17.542 1.00 93.31 451 ASP A O 1
ATOM 3551 N N . SER A 1 452 ? -49.983 13.085 -16.888 1.00 92.06 452 SER A N 1
ATOM 3552 C CA . SER A 1 452 ? -50.437 13.472 -18.220 1.00 92.06 452 SER A CA 1
ATOM 3553 C C . SER A 1 452 ? -49.509 14.484 -18.895 1.00 92.06 452 SER A C 1
ATOM 3555 O O . SER A 1 452 ? -49.575 14.626 -20.115 1.00 92.06 452 SER A O 1
ATOM 3557 N N . GLY A 1 453 ? -48.641 15.170 -18.145 1.00 88.62 453 GLY A N 1
ATOM 3558 C CA . GLY A 1 453 ? -47.839 16.276 -18.654 1.00 88.62 453 GLY A CA 1
ATOM 3559 C C . GLY A 1 453 ? -48.681 17.491 -19.089 1.00 88.62 453 GLY A C 1
ATOM 3560 O O . GLY A 1 453 ? -49.911 17.483 -19.004 1.00 88.62 453 GLY A O 1
ATOM 3561 N N . PRO A 1 454 ? -48.037 18.583 -19.543 1.00 82.88 454 PRO A N 1
ATOM 3562 C CA . PRO A 1 454 ? -48.715 19.846 -19.840 1.00 82.88 454 PRO A CA 1
ATOM 3563 C C . PRO A 1 454 ? -49.292 19.937 -21.262 1.00 82.88 454 PRO A C 1
ATOM 3565 O O . PRO A 1 454 ? -50.036 20.875 -21.560 1.00 82.88 454 PRO A O 1
ATOM 3568 N N . CYS A 1 455 ? -48.937 19.017 -22.165 1.00 89.69 455 CYS A N 1
ATOM 3569 C CA . CYS A 1 455 ? -49.464 19.015 -23.530 1.00 89.69 455 CYS A CA 1
ATOM 3570 C C . CYS A 1 455 ? -50.925 18.536 -23.582 1.00 89.69 455 CYS A C 1
ATOM 3572 O O . CYS A 1 455 ? -51.397 17.826 -22.702 1.00 89.69 455 CYS A O 1
ATOM 3574 N N . LYS A 1 456 ? -51.661 18.958 -24.621 1.00 86.94 456 LYS A N 1
ATOM 3575 C CA . LYS A 1 456 ? -53.119 18.751 -24.743 1.00 86.94 456 LYS A CA 1
ATOM 3576 C C . LYS A 1 456 ? -53.533 17.690 -25.770 1.00 86.94 456 LYS A C 1
ATOM 3578 O O . LYS A 1 456 ? -54.720 17.578 -26.069 1.00 86.94 456 LYS A O 1
ATOM 3583 N N . ALA A 1 457 ? -52.589 16.951 -26.351 1.00 77.00 457 ALA A N 1
ATOM 3584 C CA . ALA A 1 457 ? -52.936 15.823 -27.211 1.00 77.00 457 ALA A CA 1
ATOM 3585 C C . ALA A 1 457 ? -53.462 14.659 -26.351 1.00 77.00 457 ALA A C 1
ATOM 3587 O O . ALA A 1 457 ? -53.151 14.578 -25.169 1.00 77.00 457 ALA A O 1
ATOM 3588 N N . SER A 1 458 ? -54.293 13.781 -26.913 1.00 89.50 458 SER A N 1
ATOM 3589 C CA . SER A 1 458 ? -54.924 12.694 -26.153 1.00 89.50 458 SER A CA 1
ATOM 3590 C C . SER A 1 458 ? -54.397 11.347 -26.623 1.00 89.50 458 SER A C 1
ATOM 3592 O O . SER A 1 458 ? -54.826 10.828 -27.654 1.00 89.50 458 SER A O 1
ATOM 3594 N N . PHE A 1 459 ? -53.450 10.790 -25.871 1.00 89.81 459 PHE A N 1
ATOM 3595 C CA . PHE A 1 459 ? -52.923 9.448 -26.095 1.00 89.81 459 PHE A CA 1
ATOM 3596 C C . PHE A 1 459 ? -53.349 8.533 -24.951 1.00 89.81 459 PHE A C 1
ATOM 3598 O O . PHE A 1 459 ? -53.117 8.848 -23.786 1.00 89.81 459 PHE A O 1
ATOM 3605 N N . THR A 1 460 ? -53.958 7.388 -25.264 1.00 91.19 460 THR A N 1
ATOM 3606 C CA . THR A 1 460 ? -54.249 6.372 -24.241 1.00 91.19 460 THR A CA 1
ATOM 3607 C C . THR A 1 460 ? -52.971 5.596 -23.946 1.00 91.19 460 THR A C 1
ATOM 3609 O O . THR A 1 460 ? -52.407 4.980 -24.847 1.00 91.19 460 THR A O 1
ATOM 3612 N N . LYS A 1 461 ? -52.512 5.658 -22.698 1.00 93.88 461 LYS A N 1
ATOM 3613 C CA . LYS A 1 461 ? -51.323 4.961 -22.189 1.00 93.88 461 LYS A CA 1
ATOM 3614 C C . LYS A 1 461 ? -51.680 4.176 -20.940 1.00 93.88 461 LYS A C 1
ATOM 3616 O O . LYS A 1 461 ? -52.753 4.376 -20.380 1.00 93.88 461 LYS A O 1
ATOM 3621 N N . TYR A 1 462 ? -50.794 3.304 -20.489 1.00 93.19 462 TYR A N 1
ATOM 3622 C CA . TYR A 1 462 ? -50.964 2.519 -19.271 1.00 93.19 462 TYR A CA 1
ATOM 3623 C C . TYR A 1 462 ? -50.010 3.008 -18.183 1.00 93.19 462 TYR A C 1
ATOM 3625 O O . TYR A 1 462 ? -48.874 3.361 -18.473 1.00 93.19 462 TYR A O 1
ATOM 3633 N N . TYR A 1 463 ? -50.455 3.010 -16.933 1.00 92.19 463 TYR A N 1
ATOM 3634 C CA . TYR A 1 463 ? -49.597 3.207 -15.768 1.00 92.19 463 TYR A CA 1
ATOM 3635 C C . TYR A 1 463 ? -49.944 2.171 -14.702 1.00 92.19 463 TYR A C 1
ATOM 3637 O O . TYR A 1 463 ? -51.063 1.654 -14.651 1.00 92.19 463 TYR A O 1
ATOM 3645 N N . TYR A 1 464 ? -48.977 1.844 -13.858 1.00 89.94 464 TYR A N 1
ATOM 3646 C CA . TYR A 1 464 ? -49.170 0.942 -12.740 1.00 89.94 464 TYR A CA 1
ATOM 3647 C C . TYR A 1 464 ? -49.737 1.697 -11.542 1.00 89.94 464 TYR A C 1
ATOM 3649 O O . TYR A 1 464 ? -49.066 2.548 -10.957 1.00 89.94 464 TYR A O 1
ATOM 3657 N N . ASP A 1 465 ? -50.967 1.366 -11.168 1.00 84.88 465 ASP A N 1
ATOM 3658 C CA . ASP A 1 465 ? -51.624 1.920 -9.995 1.00 84.88 465 ASP A CA 1
ATOM 3659 C C . ASP A 1 465 ? -51.329 1.038 -8.776 1.00 84.88 465 ASP A C 1
ATOM 3661 O O . ASP A 1 465 ? -51.648 -0.155 -8.763 1.00 84.88 465 ASP A O 1
ATOM 3665 N N . TRP A 1 466 ? -50.693 1.608 -7.750 1.00 71.50 466 TRP A N 1
ATOM 3666 C CA . TRP A 1 466 ? -50.319 0.866 -6.541 1.00 71.50 466 TRP A CA 1
ATOM 3667 C C . TRP A 1 466 ? -51.487 0.552 -5.620 1.00 71.50 466 TRP A C 1
ATOM 3669 O O . TRP A 1 466 ? -51.441 -0.478 -4.940 1.00 71.50 466 TRP A O 1
ATOM 3679 N N . ASP A 1 467 ? -52.514 1.399 -5.598 1.00 79.31 467 ASP A N 1
ATOM 3680 C CA . ASP A 1 467 ? -53.692 1.182 -4.762 1.00 79.31 467 ASP A CA 1
ATOM 3681 C C . ASP A 1 467 ? -54.504 0.006 -5.313 1.00 79.31 467 ASP A C 1
ATOM 3683 O O . ASP A 1 467 ? -54.979 -0.850 -4.562 1.00 79.31 467 ASP A O 1
ATOM 3687 N N . LEU A 1 468 ? -54.574 -0.101 -6.642 1.00 78.81 468 LEU A N 1
ATOM 3688 C CA . LEU A 1 468 ? -55.248 -1.194 -7.343 1.00 78.81 468 LEU A CA 1
ATOM 3689 C C . LEU A 1 468 ? -54.339 -2.399 -7.633 1.00 78.81 468 LEU A C 1
ATOM 3691 O O . LEU A 1 468 ? -54.839 -3.472 -7.975 1.00 78.81 468 LEU A O 1
ATOM 3695 N N . LYS A 1 469 ? -53.017 -2.235 -7.496 1.00 79.00 469 LYS A N 1
ATOM 3696 C CA . LYS A 1 469 ? -51.974 -3.219 -7.845 1.00 79.00 469 LYS A CA 1
ATOM 3697 C C . LYS A 1 469 ? -52.136 -3.776 -9.263 1.00 79.00 469 LYS A C 1
ATOM 3699 O O . LYS A 1 469 ? -52.005 -4.982 -9.484 1.00 79.00 469 LYS A O 1
ATOM 3704 N N . LYS A 1 470 ? -52.475 -2.907 -10.217 1.00 86.50 470 LYS A N 1
ATOM 3705 C CA . LYS A 1 470 ? -52.749 -3.286 -11.606 1.00 86.50 470 LYS A CA 1
ATOM 3706 C C . LYS A 1 470 ? -52.366 -2.162 -12.564 1.00 86.50 470 LYS A C 1
ATOM 3708 O O . LYS A 1 470 ? -52.467 -0.986 -12.229 1.00 86.50 470 LYS A O 1
ATOM 3713 N N . CYS A 1 471 ? -51.983 -2.538 -13.779 1.00 90.69 471 CYS A N 1
ATOM 3714 C CA . CYS A 1 471 ? -51.853 -1.606 -14.888 1.00 90.69 471 CYS A CA 1
ATOM 3715 C C . CYS A 1 471 ? -53.223 -1.135 -15.378 1.00 90.69 471 CYS A C 1
ATOM 3717 O O . CYS A 1 471 ? -54.070 -1.938 -15.776 1.00 90.69 471 CYS A O 1
ATOM 3719 N N . VAL A 1 472 ? -53.433 0.176 -15.353 1.00 92.81 472 VAL A N 1
ATOM 3720 C CA . VAL A 1 472 ? -54.677 0.843 -15.752 1.00 92.81 472 VAL A CA 1
ATOM 3721 C C . VAL A 1 472 ? -54.375 1.924 -16.787 1.00 92.81 472 VAL A C 1
ATOM 3723 O O . VAL A 1 472 ? -53.259 2.432 -16.866 1.00 92.81 472 VAL A O 1
ATOM 3726 N N . THR A 1 473 ? -55.354 2.258 -17.624 1.00 93.12 473 THR A N 1
ATOM 3727 C CA . THR A 1 473 ? -55.178 3.276 -18.667 1.00 93.12 473 THR A CA 1
ATOM 3728 C C . THR A 1 473 ? -55.304 4.691 -18.113 1.00 93.12 473 THR A C 1
ATOM 3730 O O . THR A 1 473 ? -56.192 4.953 -17.303 1.00 93.12 473 THR A O 1
ATOM 3733 N N . PHE A 1 474 ? -54.516 5.626 -18.633 1.00 92.62 474 PHE A N 1
ATOM 3734 C CA . PHE A 1 474 ? -54.678 7.063 -18.424 1.00 92.62 474 PHE A CA 1
ATOM 3735 C C . PHE A 1 474 ? -54.466 7.845 -19.729 1.00 92.62 474 PHE A C 1
ATOM 3737 O O . PHE A 1 474 ? -53.982 7.306 -20.727 1.00 92.62 474 PHE A O 1
ATOM 3744 N N . THR A 1 475 ? -54.863 9.121 -19.734 1.00 92.62 475 THR A N 1
ATOM 3745 C CA . THR A 1 475 ? -54.651 10.019 -20.881 1.00 92.62 475 THR A CA 1
ATOM 3746 C C . THR A 1 475 ? -53.326 10.756 -20.724 1.00 92.62 475 THR A C 1
ATOM 3748 O O . THR A 1 475 ? -53.157 11.536 -19.786 1.00 92.62 475 THR A O 1
ATOM 3751 N N . TYR A 1 476 ? -52.401 10.530 -21.652 1.00 93.50 476 TYR A N 1
ATOM 3752 C CA . TYR A 1 476 ? -51.125 11.227 -21.742 1.00 93.50 476 TYR A CA 1
ATOM 3753 C C . TYR A 1 476 ? -51.187 12.344 -22.789 1.00 93.50 476 TYR A C 1
ATOM 3755 O O . TYR A 1 476 ? -51.599 12.124 -23.928 1.00 93.50 476 TYR A O 1
ATOM 3763 N N . GLY A 1 477 ? -50.736 13.532 -22.385 1.00 88.81 477 GLY A N 1
ATOM 3764 C CA . GLY A 1 477 ? -50.777 14.796 -23.117 1.00 88.81 477 GLY A CA 1
ATOM 3765 C C . GLY A 1 477 ? -49.876 14.874 -24.349 1.00 88.81 477 GLY A C 1
ATOM 3766 O O . GLY A 1 477 ? -50.031 15.777 -25.173 1.00 88.81 477 GLY A O 1
ATOM 3767 N N . GLY A 1 478 ? -48.908 13.957 -24.471 1.00 81.69 478 GLY A N 1
ATOM 3768 C CA . GLY A 1 478 ? -47.950 13.889 -25.580 1.00 81.69 478 GLY A CA 1
ATOM 3769 C C . GLY A 1 478 ? -46.593 14.546 -25.327 1.00 81.69 478 GLY A C 1
ATOM 3770 O O . GLY A 1 478 ? -45.722 14.464 -26.188 1.00 81.69 478 GLY A O 1
ATOM 3771 N N . CYS A 1 479 ? -46.385 15.184 -24.172 1.00 81.44 479 CYS A N 1
ATOM 3772 C CA . CYS A 1 479 ? -45.072 15.688 -23.774 1.00 81.44 479 CYS A CA 1
ATOM 3773 C C . CYS A 1 479 ? -44.896 15.701 -22.250 1.00 81.44 479 CYS A C 1
ATOM 3775 O O . CYS A 1 479 ? -45.872 15.821 -21.512 1.00 81.44 479 CYS A O 1
ATOM 3777 N N . GLN A 1 480 ? -43.636 15.660 -21.804 1.00 85.69 480 GLN A N 1
ATOM 3778 C CA . GLN A 1 480 ? -43.233 15.533 -20.396 1.00 85.69 480 GLN A CA 1
ATOM 3779 C C . GLN A 1 480 ? -43.801 14.262 -19.743 1.00 85.69 480 GLN A C 1
ATOM 3781 O O . GLN A 1 480 ? -43.680 13.187 -20.321 1.00 85.69 480 GLN A O 1
ATOM 3786 N N . GLY A 1 481 ? -44.361 14.352 -18.538 1.00 83.94 481 GLY A N 1
ATOM 3787 C CA . GLY A 1 481 ? -44.781 13.184 -17.778 1.00 83.94 481 GLY A CA 1
ATOM 3788 C C . GLY A 1 481 ? -43.627 12.521 -17.026 1.00 83.94 481 GLY A C 1
ATOM 3789 O O . GLY A 1 481 ? -42.520 13.057 -16.915 1.00 83.94 481 GLY A O 1
ATOM 3790 N N . ASN A 1 482 ? -43.887 11.316 -16.526 1.00 86.31 482 ASN A N 1
ATOM 3791 C CA . ASN A 1 482 ? -42.893 10.495 -15.846 1.00 86.31 482 ASN A CA 1
ATOM 3792 C C . ASN A 1 482 ? -42.871 9.059 -16.395 1.00 86.31 482 ASN A C 1
ATOM 3794 O O . ASN A 1 482 ? -43.600 8.720 -17.325 1.00 86.31 482 AS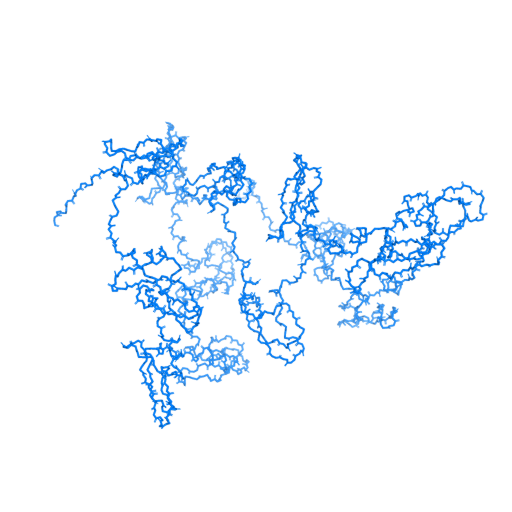N A O 1
ATOM 3798 N N . ALA A 1 483 ? -41.990 8.228 -15.835 1.00 86.81 483 ALA A N 1
ATOM 3799 C CA . ALA A 1 483 ? -41.702 6.896 -16.356 1.00 86.81 483 ALA A CA 1
ATOM 3800 C C . ALA A 1 483 ? -42.812 5.850 -16.105 1.00 86.81 483 ALA A C 1
ATOM 3802 O O . ALA A 1 483 ? -42.722 4.760 -16.663 1.00 86.81 483 ALA A O 1
ATOM 3803 N N . ASN A 1 484 ? -43.856 6.147 -15.315 1.00 89.88 484 ASN A N 1
ATOM 3804 C CA . ASN A 1 484 ? -45.035 5.279 -15.189 1.00 89.88 484 ASN A CA 1
ATOM 3805 C C . ASN A 1 484 ? -45.996 5.499 -16.369 1.00 89.88 484 ASN A C 1
ATOM 3807 O O . ASN A 1 484 ? -47.119 5.972 -16.207 1.00 89.88 484 ASN A O 1
ATOM 3811 N N . ASN A 1 485 ? -45.508 5.257 -17.581 1.00 91.50 485 ASN A N 1
ATOM 3812 C CA . ASN A 1 485 ? -46.206 5.567 -18.820 1.00 91.50 485 ASN A CA 1
ATOM 3813 C C . ASN A 1 485 ? -45.796 4.555 -19.895 1.00 91.50 485 ASN A C 1
ATOM 3815 O O . ASN A 1 485 ? -44.716 4.653 -20.471 1.00 91.50 485 ASN A O 1
ATOM 3819 N N . PHE A 1 486 ? -46.657 3.571 -20.128 1.00 92.38 486 PHE A N 1
ATOM 3820 C CA . PHE A 1 486 ? -46.410 2.407 -20.973 1.00 92.38 486 PHE A CA 1
ATOM 3821 C C . PHE A 1 486 ? -47.355 2.388 -22.175 1.00 92.38 486 PHE A C 1
ATOM 3823 O O . PHE A 1 486 ? -48.507 2.825 -22.089 1.00 92.38 486 PHE A O 1
ATOM 3830 N N . GLU A 1 487 ? -46.896 1.833 -23.296 1.00 89.06 487 GLU A N 1
ATOM 3831 C CA . GLU A 1 487 ? -47.697 1.740 -24.524 1.00 89.06 487 GLU A CA 1
ATOM 3832 C C . GLU A 1 487 ? -48.817 0.701 -24.401 1.00 89.06 487 GLU A C 1
ATOM 3834 O O . GLU A 1 487 ? -49.878 0.842 -25.009 1.00 89.06 487 GLU A O 1
ATOM 3839 N N . SER A 1 488 ? -48.604 -0.347 -23.600 1.00 89.88 488 SER A N 1
ATOM 3840 C CA . SER A 1 488 ? -49.545 -1.460 -23.469 1.00 89.88 488 SER A CA 1
ATOM 3841 C C . SER A 1 488 ? -49.665 -1.986 -22.039 1.00 89.88 488 SER A C 1
ATOM 3843 O O . SER A 1 488 ? -48.737 -1.885 -21.233 1.00 89.88 488 SER A O 1
ATOM 3845 N N . ALA A 1 489 ? -50.804 -2.618 -21.740 1.00 84.50 489 ALA A N 1
ATOM 3846 C CA . ALA A 1 489 ? -51.014 -3.312 -20.470 1.00 84.50 489 ALA A CA 1
ATOM 3847 C C . ALA A 1 489 ? -49.957 -4.402 -20.232 1.00 84.50 489 ALA A C 1
ATOM 3849 O O . ALA A 1 489 ? -49.458 -4.514 -19.123 1.00 84.50 489 ALA A O 1
ATOM 3850 N N . ALA A 1 490 ? -49.574 -5.156 -21.269 1.00 81.06 490 ALA A N 1
ATOM 3851 C CA . ALA A 1 490 ? -48.600 -6.244 -21.159 1.00 81.06 490 ALA A CA 1
ATOM 3852 C C . ALA A 1 490 ? -47.189 -5.741 -20.821 1.00 81.06 490 ALA A C 1
ATOM 3854 O O . ALA A 1 490 ? -46.503 -6.345 -20.005 1.00 81.06 490 ALA A O 1
ATOM 3855 N N . GLU A 1 491 ? -46.766 -4.621 -21.411 1.00 86.38 491 GLU A N 1
ATOM 3856 C CA . GLU A 1 491 ? -45.484 -3.982 -21.093 1.00 86.38 491 GLU A CA 1
ATOM 3857 C C . GLU A 1 491 ? -45.474 -3.444 -19.659 1.00 86.38 491 GLU A C 1
ATOM 3859 O O . GLU A 1 491 ? -44.530 -3.684 -18.904 1.00 86.38 491 GLU A O 1
ATOM 3864 N N . CYS A 1 492 ? -46.556 -2.771 -19.264 1.00 87.38 492 CYS A N 1
ATOM 3865 C CA . CYS A 1 492 ? -46.732 -2.288 -17.902 1.00 87.38 492 CYS A CA 1
ATOM 3866 C C . CYS A 1 492 ? -46.729 -3.452 -16.895 1.00 87.38 492 CYS A C 1
ATOM 3868 O O . CYS A 1 492 ? -46.050 -3.386 -15.874 1.00 87.38 492 CYS A O 1
ATOM 3870 N N . GLU A 1 493 ? -47.441 -4.546 -17.176 1.00 85.56 493 GLU A N 1
ATOM 3871 C CA . GLU A 1 493 ? -47.518 -5.712 -16.292 1.00 85.56 493 GLU A CA 1
ATOM 3872 C C . GLU A 1 493 ? -46.182 -6.459 -16.235 1.00 85.56 493 GLU A C 1
ATOM 3874 O O . GLU A 1 493 ? -45.716 -6.778 -15.148 1.00 85.56 493 GLU A O 1
ATOM 3879 N N . ALA A 1 494 ? -45.496 -6.664 -17.358 1.00 78.56 494 ALA A N 1
ATOM 3880 C CA . ALA A 1 494 ? -44.163 -7.266 -17.356 1.00 78.56 494 ALA A CA 1
ATOM 3881 C C . ALA A 1 494 ? -43.152 -6.423 -16.560 1.00 78.56 494 ALA A C 1
ATOM 3883 O O . ALA A 1 494 ? -42.307 -6.966 -15.849 1.00 78.56 494 ALA A O 1
ATOM 3884 N N . THR A 1 495 ? -43.262 -5.094 -16.639 1.00 80.94 495 THR A N 1
ATOM 3885 C CA . THR A 1 495 ? -42.350 -4.173 -15.947 1.00 80.94 495 THR A CA 1
ATOM 3886 C C . THR A 1 495 ? -42.689 -4.022 -14.460 1.00 80.94 495 THR A C 1
ATOM 3888 O O . THR A 1 495 ? -41.787 -3.901 -13.631 1.00 80.94 495 THR A O 1
ATOM 3891 N N . CYS A 1 496 ? -43.977 -4.040 -14.099 1.00 81.81 496 CYS A N 1
ATOM 3892 C CA . CYS A 1 496 ? -44.454 -3.654 -12.768 1.00 81.81 496 CYS A CA 1
ATOM 3893 C C . CYS A 1 496 ? -45.125 -4.770 -11.954 1.00 81.81 496 CYS A C 1
ATOM 3895 O O . CYS A 1 496 ? -45.143 -4.689 -10.725 1.00 81.81 496 CYS A O 1
ATOM 3897 N N . ALA A 1 497 ? -45.658 -5.815 -12.593 1.00 70.44 497 ALA A N 1
ATOM 3898 C CA . ALA A 1 497 ? -46.325 -6.938 -11.927 1.00 70.44 497 ALA A CA 1
ATOM 3899 C C . ALA A 1 497 ? -45.349 -8.048 -11.477 1.00 70.44 497 ALA A C 1
ATOM 3901 O O . ALA A 1 497 ? -45.683 -8.854 -10.604 1.00 70.44 497 ALA A O 1
ATOM 3902 N N . GLU A 1 498 ? -44.111 -8.055 -11.979 1.00 58.72 498 GLU A N 1
ATOM 3903 C CA . GLU A 1 498 ? -43.040 -8.991 -11.602 1.00 58.72 498 GLU A CA 1
ATOM 3904 C C . GLU A 1 498 ? -42.313 -8.546 -10.313 1.00 58.72 498 GLU A C 1
ATOM 3906 O O . GLU A 1 498 ? -41.107 -8.310 -10.268 1.00 58.72 498 GLU A O 1
ATOM 3911 N N . ARG A 1 499 ? -43.054 -8.451 -9.202 1.00 55.84 499 ARG A N 1
ATOM 3912 C CA . ARG A 1 499 ? -42.477 -8.498 -7.842 1.00 55.84 499 ARG A CA 1
ATOM 3913 C C . ARG A 1 499 ? -43.184 -9.522 -6.969 1.00 55.84 499 ARG A C 1
ATOM 3915 O O . ARG A 1 499 ? -43.676 -9.222 -5.884 1.00 55.84 499 ARG A O 1
ATOM 3922 N N . LYS A 1 500 ? -43.197 -10.771 -7.435 1.00 47.69 500 LYS A N 1
ATOM 3923 C CA . LYS A 1 500 ? -43.480 -11.931 -6.574 1.00 47.69 500 LYS A CA 1
ATOM 3924 C C . LYS A 1 500 ? -42.292 -12.867 -6.344 1.00 47.69 500 LYS A C 1
ATOM 3926 O O . LYS A 1 500 ? -42.449 -13.822 -5.594 1.00 47.69 500 LYS A O 1
ATOM 3931 N N . ASN A 1 501 ? -41.109 -12.588 -6.896 1.00 46.50 501 ASN A N 1
ATOM 3932 C CA . ASN A 1 501 ? -39.945 -13.468 -6.714 1.00 46.50 501 ASN A CA 1
ATOM 3933 C C . ASN A 1 501 ? -38.589 -12.756 -6.578 1.00 46.50 501 ASN A C 1
ATOM 3935 O O . ASN A 1 501 ? -37.549 -13.370 -6.781 1.00 46.50 501 ASN A O 1
ATOM 3939 N N . SER A 1 502 ? -38.575 -11.483 -6.183 1.00 43.44 502 SER A N 1
ATOM 3940 C CA . SER A 1 502 ? -37.321 -10.776 -5.866 1.00 43.44 502 SER A CA 1
ATOM 3941 C C . SER A 1 502 ? -36.917 -10.868 -4.386 1.00 43.44 502 SER A C 1
ATOM 3943 O O . SER A 1 502 ? -35.839 -10.400 -4.041 1.00 43.44 502 SER A O 1
ATOM 3945 N N . ASP A 1 503 ? -37.741 -11.498 -3.538 1.00 50.78 503 ASP A N 1
ATOM 3946 C CA . ASP A 1 503 ? -37.470 -11.694 -2.100 1.00 50.78 503 ASP A CA 1
ATOM 3947 C C . ASP A 1 503 ? -37.197 -13.158 -1.707 1.00 50.78 503 ASP A C 1
ATOM 3949 O O . ASP A 1 503 ? -36.923 -13.442 -0.544 1.00 50.78 503 ASP A O 1
ATOM 3953 N N . LYS A 1 504 ? -37.248 -14.106 -2.653 1.00 54.81 504 LYS A N 1
ATOM 3954 C CA . LYS A 1 504 ? -36.893 -15.510 -2.401 1.00 54.81 504 LYS A CA 1
ATOM 3955 C C . LYS A 1 504 ? -35.570 -15.821 -3.070 1.00 54.81 504 LYS A C 1
ATOM 3957 O O . LYS A 1 504 ? -35.457 -15.770 -4.292 1.00 54.81 504 LYS A O 1
ATOM 3962 N N . GLY A 1 505 ? -34.564 -16.119 -2.253 1.00 69.38 505 GLY A N 1
ATOM 3963 C CA . GLY A 1 505 ? -33.243 -16.477 -2.749 1.00 69.38 505 GLY A CA 1
ATOM 3964 C C . GLY A 1 505 ? -33.292 -17.717 -3.656 1.00 69.38 505 GLY A C 1
ATOM 3965 O O . GLY A 1 505 ? -34.248 -18.491 -3.590 1.00 69.38 505 GLY A O 1
ATOM 3966 N N . PRO A 1 506 ? -32.239 -17.967 -4.456 1.00 81.44 506 PRO A N 1
ATOM 3967 C CA . PRO A 1 506 ? -32.114 -19.139 -5.334 1.00 81.44 506 PRO A CA 1
ATOM 3968 C C . PRO A 1 506 ? -32.497 -20.470 -4.676 1.00 81.44 506 PRO A C 1
ATOM 3970 O O . PRO A 1 506 ? -32.997 -21.372 -5.322 1.00 81.44 506 PRO A O 1
ATOM 3973 N N . CYS A 1 507 ? -32.296 -20.568 -3.369 1.00 85.44 507 CYS A N 1
ATOM 3974 C CA . CYS A 1 507 ? -32.496 -21.752 -2.546 1.00 85.44 507 CYS A CA 1
ATOM 3975 C C . CYS A 1 507 ? -33.953 -21.970 -2.107 1.00 85.44 507 CYS A C 1
ATOM 3977 O O . CYS A 1 507 ? -34.280 -22.979 -1.496 1.00 85.44 507 CYS A O 1
ATOM 3979 N N . GLU A 1 508 ? -34.840 -21.020 -2.379 1.00 80.88 508 GLU A N 1
ATOM 3980 C CA . GLU A 1 508 ? -36.257 -21.088 -2.013 1.00 80.88 508 GLU A CA 1
ATOM 3981 C C . GLU A 1 508 ? -37.174 -21.344 -3.214 1.00 80.88 508 GLU A C 1
ATOM 3983 O O . GLU A 1 508 ? -38.391 -21.470 -3.050 1.00 80.88 508 GLU A O 1
ATOM 3988 N N . LEU A 1 509 ? -36.595 -21.423 -4.414 1.00 83.50 509 LEU A N 1
ATOM 3989 C CA . LEU A 1 509 ? -37.292 -21.709 -5.664 1.00 83.50 509 LEU A CA 1
ATOM 3990 C C . LEU A 1 509 ? -37.380 -23.236 -5.890 1.00 83.50 509 LEU A C 1
ATOM 3992 O O . LEU A 1 509 ? -36.572 -23.980 -5.339 1.00 83.50 509 LEU A O 1
ATOM 3996 N N . PRO A 1 510 ? -38.347 -23.758 -6.662 1.00 86.25 510 PRO A N 1
ATOM 3997 C CA . PRO A 1 510 ? -38.411 -25.187 -6.997 1.00 86.25 510 PRO A CA 1
ATOM 3998 C C . PRO A 1 510 ? -37.331 -25.586 -8.018 1.00 86.25 510 PRO A C 1
ATOM 4000 O O . PRO A 1 510 ? -36.802 -24.727 -8.714 1.00 86.25 510 PRO A O 1
ATOM 4003 N N . ALA A 1 511 ? -37.032 -26.881 -8.172 1.00 87.69 511 ALA A N 1
ATOM 4004 C CA . ALA A 1 511 ? -36.254 -27.340 -9.329 1.00 87.69 511 ALA A CA 1
ATOM 4005 C C . ALA A 1 511 ? -37.080 -27.116 -10.603 1.00 87.69 511 ALA A C 1
ATOM 4007 O O . ALA A 1 511 ? -38.212 -27.594 -10.682 1.00 87.69 511 ALA A O 1
ATOM 4008 N N . ASP A 1 512 ? -36.527 -26.410 -11.585 1.00 90.00 512 ASP A N 1
ATOM 4009 C CA . ASP A 1 512 ? -37.217 -26.112 -12.839 1.00 90.00 512 ASP A CA 1
ATOM 4010 C C . ASP A 1 512 ? -36.426 -26.658 -14.024 1.00 90.00 512 ASP A C 1
ATOM 4012 O O . ASP A 1 512 ? -35.304 -26.232 -14.302 1.00 90.00 512 ASP A O 1
ATOM 4016 N N . THR A 1 513 ? -37.026 -27.642 -14.695 1.00 88.81 513 THR A N 1
ATOM 4017 C CA . THR A 1 513 ? -36.434 -28.335 -15.845 1.00 88.81 513 THR A CA 1
ATOM 4018 C C . THR A 1 513 ? -36.334 -27.415 -17.063 1.00 88.81 513 THR A C 1
ATOM 4020 O O . THR A 1 513 ? -35.442 -27.613 -17.883 1.00 88.81 513 THR A O 1
ATOM 4023 N N . GLY A 1 514 ? -37.166 -26.373 -17.158 1.00 82.50 514 GLY A N 1
ATOM 4024 C CA . GLY A 1 514 ? -37.298 -25.562 -18.365 1.00 82.50 514 GLY A CA 1
ATOM 4025 C C . GLY A 1 514 ? -37.987 -26.311 -19.522 1.00 82.50 514 GLY A C 1
ATOM 4026 O O . GLY A 1 514 ? -38.276 -27.501 -19.402 1.00 82.50 514 GLY A O 1
ATOM 4027 N N . PRO A 1 515 ? -38.286 -25.626 -20.644 1.00 72.44 515 PRO A N 1
ATOM 4028 C CA . PRO A 1 515 ? -39.081 -26.172 -21.748 1.00 72.44 515 PRO A CA 1
ATOM 4029 C C . PRO A 1 515 ? -38.260 -26.897 -22.825 1.00 72.44 515 PRO A C 1
ATOM 4031 O O . PRO A 1 515 ? -38.838 -27.356 -23.804 1.00 72.44 515 PRO A O 1
ATOM 4034 N N . CYS A 1 516 ? -36.930 -26.940 -22.707 1.00 81.50 516 CYS A N 1
ATOM 4035 C CA . CYS A 1 516 ? -36.077 -27.644 -23.665 1.00 81.50 516 CYS A CA 1
ATOM 4036 C C . CYS A 1 516 ? -35.925 -29.130 -23.311 1.00 81.50 516 CYS A C 1
ATOM 4038 O O . CYS A 1 516 ? -35.967 -29.503 -22.142 1.00 81.50 516 CYS A O 1
ATOM 4040 N N . ASP A 1 517 ? -35.663 -29.961 -24.322 1.00 84.19 517 ASP A N 1
ATOM 4041 C CA . ASP A 1 517 ? -35.614 -31.428 -24.195 1.00 84.19 517 ASP A CA 1
ATOM 4042 C C . ASP A 1 517 ? -34.216 -31.994 -23.860 1.00 84.19 517 ASP A C 1
ATOM 4044 O O . ASP A 1 517 ? -33.943 -33.185 -24.028 1.00 84.19 517 ASP A O 1
ATOM 4048 N N . GLY A 1 518 ? -33.290 -31.154 -23.394 1.00 67.81 518 GLY A N 1
ATOM 4049 C CA . GLY A 1 518 ? -31.983 -31.598 -22.910 1.00 67.81 518 GLY A CA 1
ATOM 4050 C C . GLY A 1 518 ? -32.084 -32.402 -21.607 1.00 67.81 518 GLY A C 1
ATOM 4051 O O . GLY A 1 518 ? -33.012 -32.253 -20.820 1.00 67.81 518 GLY A O 1
ATOM 4052 N N . SER A 1 519 ? -31.107 -33.270 -21.338 1.00 82.12 519 SER A N 1
ATOM 4053 C CA . SER A 1 519 ? -31.068 -34.066 -20.099 1.00 82.12 519 SER A CA 1
ATOM 4054 C C . SER A 1 519 ? -29.760 -33.848 -19.340 1.00 82.12 519 SER A C 1
ATOM 4056 O O . SER A 1 519 ? -29.018 -34.793 -19.064 1.00 82.12 519 SER A O 1
ATOM 4058 N N . LEU A 1 520 ? -29.474 -32.591 -18.998 1.00 74.06 520 LEU A N 1
ATOM 4059 C CA . LEU A 1 520 ? -28.304 -32.225 -18.202 1.00 74.06 520 LEU A CA 1
ATOM 4060 C C . LEU A 1 520 ? -28.567 -32.520 -16.723 1.00 74.06 520 LEU A C 1
ATOM 4062 O O . LEU A 1 520 ? -29.578 -32.088 -16.177 1.00 74.06 520 LEU A O 1
ATOM 4066 N N . ILE A 1 521 ? -27.662 -33.227 -16.047 1.00 81.81 521 ILE A N 1
ATOM 4067 C CA . ILE A 1 521 ? -27.772 -33.417 -14.595 1.00 81.81 521 ILE A CA 1
ATOM 4068 C C . ILE A 1 521 ? -27.278 -32.146 -13.902 1.00 81.81 521 ILE A C 1
ATOM 4070 O O . ILE A 1 521 ? -26.120 -31.762 -14.046 1.00 81.81 521 ILE A O 1
ATOM 4074 N N . ARG A 1 522 ? -28.169 -31.493 -13.156 1.00 89.56 522 ARG A N 1
ATOM 4075 C CA . ARG A 1 522 ? -27.898 -30.286 -12.363 1.00 89.56 522 ARG A CA 1
ATOM 4076 C C . ARG A 1 522 ? -28.299 -30.512 -10.912 1.00 89.56 522 ARG A C 1
ATOM 4078 O O . ARG A 1 522 ? -28.962 -31.495 -10.598 1.00 89.56 522 ARG A O 1
ATOM 4085 N N . PHE A 1 523 ? -27.898 -29.616 -10.022 1.00 91.06 523 PHE A N 1
ATOM 4086 C CA . PHE A 1 523 ? -28.213 -29.662 -8.598 1.00 91.06 523 PHE A CA 1
ATOM 4087 C C . PHE A 1 523 ? -29.204 -28.557 -8.239 1.00 91.06 523 PHE A C 1
ATOM 4089 O O . PHE A 1 523 ? -29.102 -27.447 -8.744 1.00 91.06 523 PHE A O 1
ATOM 4096 N N . TYR A 1 524 ? -30.149 -28.842 -7.355 1.00 91.69 524 TYR A N 1
ATOM 4097 C CA . TYR A 1 524 ? -31.066 -27.861 -6.784 1.00 91.69 524 TYR A CA 1
ATOM 4098 C C . TYR A 1 524 ? -31.177 -28.086 -5.278 1.00 91.69 524 TYR A C 1
ATOM 4100 O O . TYR A 1 524 ? -31.071 -29.214 -4.789 1.00 91.69 524 TYR A O 1
ATOM 4108 N N . TYR A 1 525 ? -31.393 -27.022 -4.522 1.00 91.50 525 TYR A N 1
ATOM 4109 C CA . TYR A 1 525 ? -31.644 -27.088 -3.097 1.00 91.50 525 TYR A CA 1
ATOM 4110 C C . TYR A 1 525 ? -33.096 -27.474 -2.837 1.00 91.50 525 TYR A C 1
ATOM 4112 O O . TYR A 1 525 ? -34.027 -26.736 -3.157 1.00 91.50 525 TYR A O 1
ATOM 4120 N N . ASN A 1 526 ? -33.301 -28.641 -2.239 1.00 88.31 526 ASN A N 1
ATOM 4121 C CA . ASN A 1 526 ? -34.619 -29.086 -1.832 1.00 88.31 526 ASN A CA 1
ATOM 4122 C C . ASN A 1 526 ? -34.888 -28.585 -0.407 1.00 88.31 526 ASN A C 1
ATOM 4124 O O . ASN A 1 526 ? -34.329 -29.119 0.553 1.00 88.31 526 ASN A O 1
ATOM 4128 N N . LYS A 1 527 ? -35.751 -27.571 -0.283 1.00 79.06 527 LYS A N 1
ATOM 4129 C CA . LYS A 1 527 ? -36.100 -26.936 0.996 1.00 79.06 527 LYS A CA 1
ATOM 4130 C C . LYS A 1 527 ? -36.688 -27.915 2.016 1.00 79.06 527 LYS A C 1
ATOM 4132 O O . LYS A 1 527 ? -36.341 -27.824 3.189 1.00 79.06 527 LYS A O 1
ATOM 4137 N N . ASP A 1 528 ? -37.513 -28.864 1.579 1.00 82.50 528 ASP A N 1
ATOM 4138 C CA . ASP A 1 528 ? -38.160 -29.838 2.472 1.00 82.50 528 ASP A CA 1
ATOM 4139 C C . ASP A 1 528 ? -37.159 -30.856 3.028 1.00 82.50 528 ASP A C 1
ATOM 4141 O O . ASP A 1 528 ? -37.252 -31.284 4.174 1.00 82.50 528 ASP A O 1
ATOM 4145 N N . ALA A 1 529 ? -36.162 -31.224 2.222 1.00 78.12 529 ALA A N 1
ATOM 4146 C CA . ALA A 1 529 ? -35.093 -32.128 2.627 1.00 78.12 529 ALA A CA 1
ATOM 4147 C C . ALA A 1 529 ? -33.899 -31.409 3.278 1.00 78.12 529 ALA A C 1
ATOM 4149 O O . ALA A 1 529 ? -32.962 -32.080 3.711 1.00 78.12 529 ALA A O 1
ATOM 4150 N N . GLY A 1 530 ? -33.890 -30.072 3.278 1.00 79.50 530 GLY A N 1
ATOM 4151 C CA . GLY A 1 530 ? -32.793 -29.242 3.775 1.00 79.50 530 GLY A CA 1
ATOM 4152 C C . GLY A 1 530 ? -31.452 -29.446 3.059 1.00 79.50 530 GLY A C 1
ATOM 4153 O O . GLY A 1 530 ? -30.421 -29.055 3.600 1.00 79.50 530 GLY A O 1
ATOM 4154 N N . LYS A 1 531 ? -31.439 -30.073 1.874 1.00 85.81 531 LYS A N 1
ATOM 4155 C CA . LYS A 1 531 ? -30.211 -30.501 1.184 1.00 85.81 531 LYS A CA 1
ATOM 4156 C C . LYS A 1 531 ? -30.287 -30.343 -0.326 1.00 85.81 531 LYS A C 1
ATOM 4158 O O . LYS A 1 531 ? -31.363 -30.400 -0.926 1.00 85.81 531 LYS A O 1
ATOM 4163 N N . CYS A 1 532 ? -29.119 -30.215 -0.940 1.00 90.12 532 CYS A N 1
ATOM 4164 C CA . CYS A 1 532 ? -28.974 -30.218 -2.385 1.00 90.12 532 CYS A CA 1
ATOM 4165 C C . CYS A 1 532 ? -29.190 -31.621 -2.962 1.00 90.12 532 CYS A C 1
ATOM 4167 O O . CYS A 1 532 ? -28.677 -32.613 -2.447 1.00 90.12 532 CYS A O 1
ATOM 4169 N N . LYS A 1 533 ? -29.987 -31.709 -4.026 1.00 90.69 533 LYS A N 1
ATOM 4170 C CA . LYS A 1 533 ? -30.299 -32.939 -4.765 1.00 90.69 533 LYS A CA 1
ATOM 4171 C C . LYS A 1 533 ? -30.082 -32.707 -6.254 1.00 90.69 533 LYS A C 1
ATOM 4173 O O . LYS A 1 533 ? -30.087 -31.568 -6.707 1.00 90.69 533 LYS A O 1
ATOM 4178 N N . THR A 1 534 ? -29.914 -33.775 -7.024 1.00 89.44 534 THR A N 1
ATOM 4179 C CA . THR A 1 534 ? -29.838 -33.680 -8.483 1.00 89.44 534 THR A CA 1
ATOM 4180 C C . THR A 1 534 ? -31.227 -33.600 -9.120 1.00 89.44 534 THR A C 1
ATOM 4182 O O . THR A 1 534 ? -32.199 -34.137 -8.588 1.00 89.44 534 THR A O 1
ATOM 4185 N N . PHE A 1 535 ? -31.325 -32.943 -10.273 1.00 90.88 535 PHE A N 1
ATOM 4186 C CA . PHE A 1 535 ? -32.491 -32.964 -11.153 1.00 90.88 535 PHE A CA 1
ATOM 4187 C C . PHE A 1 535 ? -32.052 -32.897 -12.625 1.00 90.88 535 PHE A C 1
ATOM 4189 O O . PHE A 1 535 ? -30.906 -32.550 -12.926 1.00 90.88 535 PHE A O 1
ATOM 4196 N N . LYS A 1 536 ? -32.948 -33.275 -13.544 1.00 87.81 536 LYS A N 1
ATOM 4197 C CA . LYS A 1 536 ? -32.708 -33.175 -14.990 1.00 87.81 536 LYS A CA 1
ATOM 4198 C C . LYS A 1 536 ? -33.092 -31.779 -15.462 1.00 87.81 536 LYS A C 1
ATOM 4200 O O . LYS A 1 536 ? -34.225 -31.365 -15.262 1.00 87.81 536 LYS A O 1
ATOM 4205 N N . TYR A 1 537 ? -32.155 -31.079 -16.081 1.00 87.94 537 TYR A N 1
ATOM 4206 C CA . TYR A 1 5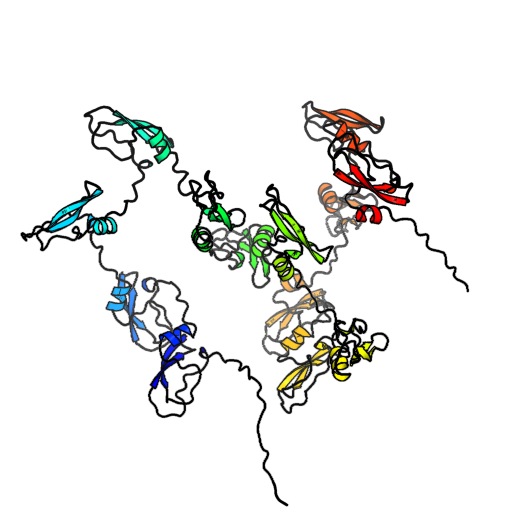37 ? -32.348 -29.759 -16.655 1.00 87.94 537 TYR A CA 1
ATOM 4207 C C . TYR A 1 537 ? -32.353 -29.836 -18.184 1.00 87.94 537 TYR A C 1
ATOM 4209 O O . TYR A 1 537 ? -31.417 -30.362 -18.793 1.00 87.94 537 TYR A O 1
ATOM 4217 N N . GLY A 1 538 ? -33.395 -29.248 -18.771 1.00 81.88 538 GLY A N 1
ATOM 4218 C CA . GLY A 1 538 ? -33.714 -29.185 -20.196 1.00 81.88 538 GLY A CA 1
ATOM 4219 C C . GLY A 1 538 ? -32.682 -28.478 -21.068 1.00 81.88 538 GLY A C 1
ATOM 4220 O O . GLY A 1 538 ? -32.707 -28.595 -22.288 1.00 81.88 538 GLY A O 1
ATOM 4221 N N . GLY A 1 539 ? -31.756 -27.730 -20.464 1.00 73.81 539 GLY A N 1
ATOM 4222 C CA . GLY A 1 539 ? -30.718 -26.987 -21.181 1.00 73.81 539 GLY A CA 1
ATOM 4223 C C . GLY A 1 539 ? -31.124 -25.580 -21.624 1.00 73.81 539 GLY A C 1
ATOM 4224 O O . GLY A 1 539 ? -30.292 -24.880 -22.193 1.00 73.81 539 GLY A O 1
ATOM 4225 N N . CYS A 1 540 ? -32.351 -25.133 -21.335 1.00 71.25 540 CYS A N 1
ATOM 4226 C CA . CYS A 1 540 ? -32.753 -23.737 -21.514 1.00 71.25 540 CYS A CA 1
ATOM 4227 C C . CYS A 1 540 ? -33.824 -23.296 -20.504 1.00 71.25 540 CYS A C 1
ATOM 4229 O O . CYS A 1 540 ? -34.527 -24.127 -19.931 1.00 71.25 540 CYS A O 1
ATOM 4231 N N . LEU A 1 541 ? -33.948 -21.976 -20.310 1.00 78.12 541 LEU A N 1
ATOM 4232 C CA . LEU A 1 541 ? -34.798 -21.320 -19.300 1.00 78.12 541 LEU A CA 1
ATOM 4233 C C . LEU A 1 541 ? -34.615 -21.933 -17.898 1.00 78.12 541 LEU A C 1
ATOM 4235 O O . LEU A 1 541 ? -33.510 -22.343 -17.551 1.00 78.12 541 LEU A O 1
ATOM 4239 N N . GLY A 1 542 ? -35.652 -21.965 -17.068 1.00 78.00 542 GLY A N 1
ATOM 4240 C CA . GLY A 1 542 ? -35.567 -22.426 -15.687 1.00 78.00 542 GLY A CA 1
ATOM 4241 C C . GLY A 1 542 ? -35.345 -21.289 -14.691 1.00 78.00 542 GLY A C 1
ATOM 4242 O O . GLY A 1 542 ? -35.317 -20.111 -15.049 1.00 78.00 542 GLY A O 1
ATOM 4243 N N . ASN A 1 543 ? -35.167 -21.646 -13.421 1.00 84.94 543 ASN A N 1
ATOM 4244 C CA . ASN A 1 543 ? -34.963 -20.680 -12.345 1.00 84.94 543 ASN A CA 1
ATOM 4245 C C . ASN A 1 543 ? -33.588 -20.829 -11.669 1.00 84.94 543 ASN A C 1
ATOM 4247 O O . ASN A 1 543 ? -32.777 -21.683 -12.026 1.00 84.94 543 ASN A O 1
ATOM 4251 N N . GLN A 1 544 ? -33.309 -19.957 -10.696 1.00 85.12 544 GLN A N 1
ATOM 4252 C CA . GLN A 1 544 ? -31.989 -19.848 -10.069 1.00 85.12 544 GLN A CA 1
ATOM 4253 C C . GLN A 1 544 ? -31.640 -21.011 -9.123 1.00 85.12 544 GLN A C 1
ATOM 4255 O O . GLN A 1 544 ? -30.481 -21.108 -8.717 1.00 85.12 544 GLN A O 1
ATOM 4260 N N . ASN A 1 545 ? -32.582 -21.908 -8.798 1.00 90.06 545 ASN A N 1
ATOM 4261 C CA . ASN A 1 545 ? -32.302 -23.147 -8.068 1.00 90.06 545 ASN A CA 1
ATOM 4262 C C . ASN A 1 545 ? -31.751 -24.237 -9.002 1.00 90.06 545 ASN A C 1
ATOM 4264 O O . ASN A 1 545 ? -32.280 -25.342 -9.101 1.00 90.06 545 ASN A O 1
ATOM 4268 N N . ASN A 1 546 ? -30.712 -23.888 -9.752 1.00 90.31 546 ASN A N 1
ATOM 4269 C CA . ASN A 1 546 ? -30.083 -24.731 -10.754 1.00 90.31 546 ASN A CA 1
ATOM 4270 C C . ASN A 1 546 ? -28.575 -24.485 -10.709 1.00 90.31 546 ASN A C 1
ATOM 4272 O O . ASN A 1 546 ? -28.069 -23.470 -11.187 1.00 90.31 546 ASN A O 1
ATOM 4276 N N . PHE A 1 547 ? -27.860 -25.420 -10.103 1.00 91.06 547 PHE A N 1
ATOM 4277 C CA . PHE A 1 547 ? -26.433 -25.360 -9.849 1.00 91.06 547 PHE A CA 1
ATOM 4278 C C . PHE A 1 547 ? -25.711 -26.437 -10.647 1.00 91.06 547 PHE A C 1
ATOM 4280 O O . PHE A 1 547 ? -26.182 -27.561 -10.805 1.00 91.06 547 PHE A O 1
ATOM 4287 N N . GLU A 1 548 ? -24.530 -26.093 -11.136 1.00 86.19 548 GLU A N 1
ATOM 4288 C CA . GLU A 1 548 ? -23.699 -26.999 -11.926 1.00 86.19 548 GLU A CA 1
ATOM 4289 C C . GLU A 1 548 ? -23.039 -28.096 -11.077 1.00 86.19 548 GLU A C 1
ATOM 4291 O O . GLU A 1 548 ? -22.785 -29.191 -11.570 1.00 86.19 548 GLU A O 1
ATOM 4296 N N . SER A 1 549 ? -22.816 -27.838 -9.785 1.00 85.62 549 SER A N 1
ATOM 4297 C CA . SER A 1 549 ? -22.185 -28.779 -8.860 1.00 85.62 549 SER A CA 1
ATOM 4298 C C . SER A 1 549 ? -22.882 -28.805 -7.500 1.00 85.62 549 SER A C 1
ATOM 4300 O O . SER A 1 549 ? -23.488 -27.817 -7.069 1.00 85.62 549 SER A O 1
ATOM 4302 N N . LEU A 1 550 ? -22.749 -29.938 -6.802 1.00 83.38 550 LEU A N 1
ATOM 4303 C CA . LEU A 1 550 ? -23.218 -30.099 -5.426 1.00 83.38 550 LEU A CA 1
ATOM 4304 C C . LEU A 1 550 ? -22.605 -29.034 -4.507 1.00 83.38 550 LEU A C 1
ATOM 4306 O O . LEU A 1 550 ? -23.333 -28.379 -3.771 1.00 83.38 550 LEU A O 1
ATOM 4310 N N . GLN A 1 551 ? -21.297 -28.788 -4.635 1.00 79.19 551 GLN A N 1
ATOM 4311 C CA . GLN A 1 551 ? -20.560 -27.805 -3.838 1.00 79.19 551 GLN A CA 1
ATOM 4312 C C . GLN A 1 551 ? -21.104 -26.380 -4.015 1.00 79.19 551 GLN A C 1
ATOM 4314 O O . GLN A 1 551 ? -21.252 -25.659 -3.033 1.00 79.19 551 GLN A O 1
ATOM 4319 N N . ASN A 1 552 ? -21.455 -25.975 -5.241 1.00 81.56 552 ASN A N 1
ATOM 4320 C CA . ASN A 1 552 ? -22.022 -24.647 -5.495 1.00 81.56 552 ASN A CA 1
ATOM 4321 C C . ASN A 1 552 ? -23.436 -24.517 -4.922 1.00 81.56 552 ASN A C 1
ATOM 4323 O O . ASN A 1 552 ? -23.791 -23.464 -4.395 1.00 81.56 552 ASN A O 1
ATOM 4327 N N . CYS A 1 553 ? -24.226 -25.589 -5.005 1.00 83.81 553 CYS A N 1
ATOM 4328 C CA . CYS A 1 553 ? -25.544 -25.644 -4.390 1.00 83.81 553 CYS A CA 1
ATOM 4329 C C . CYS A 1 553 ? -25.442 -25.557 -2.860 1.00 83.81 553 CYS A C 1
ATOM 4331 O O . CYS A 1 553 ? -26.118 -24.742 -2.237 1.00 83.81 553 CYS A O 1
ATOM 4333 N N . GLU A 1 554 ? -24.567 -26.350 -2.242 1.00 84.62 554 GLU A N 1
ATOM 4334 C CA . GLU A 1 554 ? -24.398 -26.388 -0.789 1.00 84.62 554 GLU A CA 1
ATOM 4335 C C . GLU A 1 554 ? -23.795 -25.086 -0.257 1.00 84.62 554 GLU A C 1
ATOM 4337 O O . GLU A 1 554 ? -24.344 -24.497 0.670 1.00 84.62 554 GLU A O 1
ATOM 4342 N N . ALA A 1 555 ? -22.750 -24.551 -0.888 1.00 78.94 555 ALA A N 1
ATOM 4343 C CA . ALA A 1 555 ? -22.157 -23.275 -0.491 1.00 78.94 555 ALA A CA 1
ATOM 4344 C C . ALA A 1 555 ? -23.167 -22.117 -0.556 1.00 78.94 555 ALA A C 1
ATOM 4346 O O . ALA A 1 555 ? -23.146 -21.220 0.287 1.00 78.94 555 ALA A O 1
ATOM 4347 N N . LYS A 1 556 ? -24.065 -22.138 -1.549 1.00 82.06 556 LYS A N 1
ATOM 4348 C CA . LYS A 1 556 ? -25.052 -21.076 -1.763 1.00 82.06 556 LYS A CA 1
ATOM 4349 C C . LYS A 1 556 ? -26.320 -21.251 -0.924 1.00 82.06 556 LYS A C 1
ATOM 4351 O O . LYS A 1 556 ? -26.913 -20.248 -0.538 1.00 82.06 556 LYS A O 1
ATOM 4356 N N . CYS A 1 557 ? -26.717 -22.488 -0.620 1.00 81.94 557 CYS A N 1
ATOM 4357 C CA . CYS A 1 557 ? -28.019 -22.797 -0.021 1.00 81.94 557 CYS A CA 1
ATOM 4358 C C . CYS A 1 557 ? -27.978 -23.532 1.317 1.00 81.94 557 CYS A C 1
ATOM 4360 O O . CYS A 1 557 ? -28.845 -23.304 2.159 1.00 81.94 557 CYS A O 1
ATOM 4362 N N . ALA A 1 558 ? -26.959 -24.351 1.574 1.00 70.00 558 ALA A N 1
ATOM 4363 C CA . ALA A 1 558 ? -26.778 -25.008 2.870 1.00 70.00 558 ALA A CA 1
ATOM 4364 C C . ALA A 1 558 ? -26.245 -24.047 3.961 1.00 70.00 558 ALA A C 1
ATOM 4366 O O . ALA A 1 558 ? -26.074 -24.445 5.109 1.00 70.00 558 ALA A O 1
ATOM 4367 N N . GLY A 1 559 ? -26.030 -22.763 3.634 1.00 58.78 559 GLY A N 1
ATOM 4368 C CA . GLY A 1 559 ? -25.518 -21.731 4.543 1.00 58.78 559 GLY A CA 1
ATOM 4369 C C . GLY A 1 559 ? -26.554 -20.943 5.362 1.00 58.78 559 GLY A C 1
ATOM 4370 O O . GLY A 1 559 ? -26.148 -20.095 6.152 1.00 58.78 559 GLY A O 1
ATOM 4371 N N . GLN A 1 560 ? -27.868 -21.176 5.217 1.00 50.34 560 GLN A N 1
ATOM 4372 C CA . GLN A 1 560 ? -28.893 -20.319 5.855 1.00 50.34 560 GLN A CA 1
ATOM 4373 C C . GLN A 1 560 ? -29.572 -20.872 7.121 1.00 50.34 560 GLN A C 1
ATOM 4375 O O . GLN A 1 560 ? -30.492 -20.250 7.647 1.00 50.34 560 GLN A O 1
ATOM 4380 N N . LYS A 1 561 ? -29.052 -21.955 7.710 1.00 42.16 561 LYS A N 1
ATOM 4381 C CA . LYS A 1 561 ? -29.238 -22.256 9.141 1.00 42.16 561 LYS A CA 1
ATOM 4382 C C . LYS A 1 561 ? -27.970 -22.876 9.732 1.00 42.16 561 LYS A C 1
ATOM 4384 O O . LYS A 1 561 ? -27.919 -24.075 9.968 1.00 42.16 561 LYS A O 1
ATOM 4389 N N . LYS A 1 562 ? -26.967 -22.053 10.054 1.00 35.06 562 LYS A N 1
ATOM 4390 C CA . LYS A 1 562 ? -26.099 -22.374 11.195 1.00 35.06 562 LYS A CA 1
ATOM 4391 C C . LYS A 1 562 ? -26.804 -21.893 12.461 1.00 35.06 562 LYS A C 1
ATOM 4393 O O . LYS A 1 562 ? -26.525 -20.815 12.971 1.00 35.06 562 LYS A O 1
ATOM 4398 N N . THR A 1 563 ? -27.693 -22.718 13.007 1.00 37.16 563 THR A N 1
ATOM 4399 C CA . THR A 1 563 ? -27.550 -22.973 14.442 1.00 37.16 563 THR A CA 1
ATOM 4400 C C . THR A 1 563 ? -26.164 -23.584 14.571 1.00 37.16 563 THR A C 1
ATOM 4402 O O . THR A 1 563 ? -25.927 -24.654 14.015 1.00 37.16 563 THR A O 1
ATOM 4405 N N . GLN A 1 564 ? -25.219 -22.848 15.155 1.00 43.41 564 GLN A N 1
ATOM 4406 C CA . GLN A 1 564 ? -23.913 -23.389 15.517 1.00 43.41 564 GLN A CA 1
ATOM 4407 C C . GLN A 1 564 ? -24.154 -24.538 16.500 1.00 43.41 564 GLN A C 1
ATOM 4409 O O . GLN A 1 564 ? -24.221 -24.320 17.705 1.00 43.41 564 GLN A O 1
ATOM 4414 N N . GLN A 1 565 ? -24.368 -25.745 15.983 1.00 52.31 565 GLN A N 1
ATOM 4415 C CA . GLN A 1 565 ? -24.257 -26.943 16.788 1.00 52.31 565 GLN A CA 1
ATOM 4416 C C . GLN A 1 565 ? -22.767 -27.243 16.840 1.00 52.31 565 GLN A C 1
ATOM 4418 O O . GLN A 1 565 ? -22.129 -27.411 15.800 1.00 52.31 565 GLN A O 1
ATOM 4423 N N . SER A 1 566 ? -22.203 -27.136 18.040 1.00 70.38 566 SER A N 1
ATOM 4424 C CA . SER A 1 566 ? -20.763 -27.247 18.245 1.00 70.38 566 SER A CA 1
ATOM 4425 C C . SER A 1 566 ? -20.271 -28.599 17.711 1.00 70.38 566 SER A C 1
ATOM 4427 O O . SER A 1 566 ? -20.939 -29.605 17.965 1.00 70.38 566 SER A O 1
ATOM 4429 N N . PRO A 1 567 ? -19.113 -28.667 17.024 1.00 81.25 567 PRO A N 1
ATOM 4430 C CA . PRO A 1 567 ? -18.480 -29.931 16.636 1.00 81.25 567 PRO A CA 1
ATOM 4431 C C . PRO A 1 567 ? -18.415 -30.938 17.790 1.00 81.25 567 PRO A C 1
ATOM 4433 O O . PRO A 1 567 ? -18.602 -32.130 17.602 1.00 81.25 567 PRO A O 1
ATOM 4436 N N . CYS A 1 568 ? -18.275 -30.442 19.015 1.00 86.06 568 CYS A N 1
ATOM 4437 C CA . CYS A 1 568 ? -18.190 -31.213 20.251 1.00 86.06 568 CYS A CA 1
ATOM 4438 C C . CYS A 1 568 ? -19.518 -31.860 20.690 1.00 86.06 568 CYS A C 1
ATOM 4440 O O . CYS A 1 568 ? -19.566 -32.596 21.672 1.00 86.06 568 CYS A O 1
ATOM 4442 N N . GLU A 1 569 ? -20.621 -31.570 20.001 1.00 82.25 569 GLU A N 1
ATOM 4443 C CA . GLU A 1 569 ? -21.929 -32.190 20.232 1.00 82.25 569 GLU A CA 1
ATOM 4444 C C . GLU A 1 569 ? -22.243 -33.312 19.232 1.00 82.25 569 GLU A C 1
ATOM 4446 O O . GLU A 1 569 ? -23.237 -34.020 19.413 1.00 82.25 569 GLU A O 1
ATOM 4451 N N . LEU A 1 570 ? -21.413 -33.482 18.197 1.00 86.06 570 LEU A N 1
ATOM 4452 C CA . LEU A 1 570 ? -21.570 -34.505 17.161 1.00 86.06 570 LEU A CA 1
ATOM 4453 C C . LEU A 1 570 ? -20.944 -35.844 17.616 1.00 86.06 570 LEU A C 1
ATOM 4455 O O . LEU A 1 570 ? -20.064 -35.846 18.473 1.00 86.06 570 LEU A O 1
ATOM 4459 N N . PRO A 1 571 ? -21.377 -37.006 17.099 1.00 89.75 571 PRO A N 1
ATOM 4460 C CA . PRO A 1 571 ? -20.759 -38.302 17.412 1.00 89.75 571 PRO A CA 1
ATOM 4461 C C . PRO A 1 571 ? -19.449 -38.526 16.634 1.00 89.75 571 PRO A C 1
ATOM 4463 O O . PRO A 1 571 ? -19.274 -37.953 15.564 1.00 89.75 571 PRO A O 1
ATOM 4466 N N . ALA A 1 572 ? -18.561 -39.415 17.096 1.00 90.56 572 ALA A N 1
ATOM 4467 C CA . ALA A 1 572 ? -17.456 -39.895 16.255 1.00 90.56 572 ALA A CA 1
ATOM 4468 C C . ALA A 1 572 ? -18.006 -40.640 15.030 1.00 90.56 572 ALA A C 1
ATOM 4470 O O . ALA A 1 572 ? -18.841 -41.536 15.172 1.00 90.56 572 ALA A O 1
ATOM 4471 N N . GLU A 1 573 ? -17.519 -40.306 13.835 1.00 94.25 573 GLU A N 1
ATOM 4472 C CA . GLU A 1 573 ? -17.996 -40.908 12.590 1.00 94.25 573 GLU A CA 1
ATOM 4473 C C . GLU A 1 573 ? -16.834 -41.357 11.705 1.00 94.25 573 GLU A C 1
ATOM 4475 O O . GLU A 1 573 ? -16.102 -40.546 11.139 1.00 94.25 573 GLU A O 1
ATOM 4480 N N . THR A 1 574 ? -16.673 -42.677 11.573 1.00 92.88 574 THR A N 1
ATOM 4481 C CA . THR A 1 574 ? -15.626 -43.297 10.749 1.00 92.88 574 THR A CA 1
ATOM 4482 C C . THR A 1 574 ? -15.778 -42.955 9.264 1.00 92.88 574 THR A C 1
ATOM 4484 O O . THR A 1 574 ? -14.777 -42.844 8.568 1.00 92.88 574 THR A O 1
ATOM 4487 N N . GLY A 1 575 ? -16.998 -42.727 8.773 1.00 87.19 575 GLY A N 1
ATOM 4488 C CA . GLY A 1 575 ? -17.267 -42.558 7.342 1.00 87.19 575 GLY A CA 1
ATOM 4489 C C . GLY A 1 575 ? -17.174 -43.880 6.554 1.00 87.19 575 GLY A C 1
ATOM 4490 O O . GLY A 1 575 ? -16.841 -44.919 7.125 1.00 87.19 575 GLY A O 1
ATOM 4491 N N . PRO A 1 576 ? -17.506 -43.888 5.248 1.00 81.56 576 PRO A N 1
ATOM 4492 C CA . PRO A 1 576 ? -17.661 -45.116 4.461 1.00 81.56 576 PRO A CA 1
ATOM 4493 C C . PRO A 1 576 ? -16.367 -45.617 3.803 1.00 81.56 576 PRO A C 1
ATOM 4495 O O . PRO A 1 576 ? -16.376 -46.675 3.175 1.00 81.56 576 PRO A O 1
ATOM 4498 N N . CYS A 1 577 ? -15.270 -44.861 3.882 1.00 87.44 577 CYS A N 1
ATOM 4499 C CA . CYS A 1 577 ? -13.983 -45.293 3.340 1.00 87.44 577 CYS A CA 1
ATOM 4500 C C . CYS A 1 577 ? -13.271 -46.285 4.272 1.00 87.44 577 CYS A C 1
ATOM 4502 O O . CYS A 1 577 ? -13.523 -46.325 5.473 1.00 87.44 577 CYS A O 1
ATOM 4504 N N . MET A 1 578 ? -12.373 -47.094 3.699 1.00 86.25 578 MET A N 1
ATOM 4505 C CA . MET A 1 578 ? -11.704 -48.209 4.387 1.00 86.25 578 MET A CA 1
ATOM 4506 C C . MET A 1 578 ? -10.257 -47.908 4.815 1.00 86.25 578 MET A C 1
ATOM 4508 O O . MET A 1 578 ? -9.511 -48.830 5.141 1.00 86.25 578 MET A O 1
ATOM 4512 N N . ALA A 1 579 ? -9.823 -46.644 4.795 1.00 68.56 579 ALA A N 1
ATOM 4513 C CA . ALA A 1 579 ? -8.528 -46.280 5.367 1.00 68.56 579 ALA A CA 1
ATOM 4514 C C . ALA A 1 579 ? -8.622 -46.251 6.903 1.00 68.56 579 ALA A C 1
ATOM 4516 O O . ALA A 1 579 ? -9.690 -46.028 7.456 1.00 68.56 579 ALA A O 1
ATOM 4517 N N . SER A 1 580 ? -7.518 -46.488 7.610 1.00 88.00 580 SER A N 1
ATOM 4518 C CA . SER A 1 580 ? -7.516 -46.557 9.077 1.00 88.00 580 SER A CA 1
ATOM 4519 C C . SER A 1 580 ? -6.637 -45.458 9.657 1.00 88.00 580 SER A C 1
ATOM 4521 O O . SER A 1 580 ? -5.443 -45.663 9.875 1.00 88.00 580 SER A O 1
ATOM 4523 N N . PHE A 1 581 ? -7.226 -44.292 9.914 1.00 88.06 581 PHE A N 1
ATOM 4524 C CA . PHE A 1 581 ? -6.553 -43.175 10.575 1.00 88.06 581 PHE A CA 1
ATOM 4525 C C . PHE A 1 581 ? -6.999 -43.074 12.033 1.00 88.06 581 PHE A C 1
ATOM 4527 O O . PHE A 1 581 ? -8.191 -42.969 12.303 1.00 88.06 581 PHE A O 1
ATOM 4534 N N . ILE A 1 582 ? -6.064 -43.067 12.983 1.00 88.38 582 ILE A N 1
ATOM 4535 C CA . ILE A 1 582 ? -6.396 -42.781 14.384 1.00 88.38 582 ILE A CA 1
ATOM 4536 C C . ILE A 1 582 ? -6.617 -41.273 14.512 1.00 88.38 582 ILE A C 1
ATOM 4538 O O . ILE A 1 582 ? -5.731 -40.484 14.190 1.00 88.38 582 ILE A O 1
ATOM 4542 N N . ARG A 1 583 ? -7.809 -40.880 14.954 1.00 94.50 583 ARG A N 1
ATOM 4543 C CA . ARG A 1 583 ? -8.226 -39.489 15.168 1.00 94.50 583 ARG A CA 1
ATOM 4544 C C . ARG A 1 583 ? -8.789 -39.326 16.571 1.00 94.50 583 ARG A C 1
ATOM 4546 O O . ARG A 1 583 ? -9.089 -40.318 17.225 1.00 94.50 583 ARG A O 1
ATOM 4553 N N . PHE A 1 584 ? -8.933 -38.092 17.031 1.00 94.19 584 PHE A N 1
ATOM 4554 C CA . PHE A 1 584 ? -9.530 -37.757 18.321 1.00 94.19 584 PHE A CA 1
ATOM 4555 C C . PHE A 1 584 ? -10.934 -37.192 18.118 1.00 94.19 584 PHE A C 1
ATOM 4557 O O . PHE A 1 584 ? -11.173 -36.452 17.171 1.00 94.19 584 PHE A O 1
ATOM 4564 N N . TYR A 1 585 ? -11.865 -37.520 19.001 1.00 93.12 585 TYR A N 1
ATOM 4565 C CA . TYR A 1 585 ? -13.198 -36.929 19.039 1.00 93.12 585 TYR A CA 1
ATOM 4566 C C . TYR A 1 585 ? -13.584 -36.648 20.487 1.00 93.12 585 TYR A C 1
ATOM 4568 O O . TYR A 1 585 ? -13.146 -37.331 21.413 1.00 93.12 585 TYR A O 1
ATOM 4576 N N . TYR A 1 586 ? -14.415 -35.639 20.698 1.00 91.38 586 TYR A N 1
ATOM 4577 C CA . TYR A 1 586 ? -14.960 -35.322 22.001 1.00 91.38 586 TYR A CA 1
ATOM 4578 C C . TYR A 1 586 ? -16.140 -36.238 22.316 1.00 91.38 586 TYR A C 1
ATOM 4580 O O . TYR A 1 586 ? -17.201 -36.158 21.693 1.00 91.38 586 TYR A O 1
ATOM 4588 N N . ASN A 1 587 ? -15.971 -37.101 23.310 1.00 89.69 587 ASN A N 1
ATOM 4589 C CA . ASN A 1 587 ? -17.026 -37.967 23.795 1.00 89.69 587 ASN A CA 1
ATOM 4590 C C . ASN A 1 587 ? -17.855 -37.225 24.854 1.00 89.69 587 ASN A C 1
ATOM 4592 O O . ASN A 1 587 ? -17.413 -36.982 25.978 1.00 89.69 587 ASN A O 1
ATOM 4596 N N . LYS A 1 588 ? -19.105 -36.896 24.512 1.00 82.56 588 LYS A N 1
ATOM 4597 C CA . LYS A 1 588 ? -20.035 -36.193 25.410 1.00 82.56 588 LYS A CA 1
ATOM 4598 C C . LYS A 1 588 ? -20.377 -36.983 26.681 1.00 82.56 588 LYS A C 1
ATOM 4600 O O . LYS A 1 588 ? -20.690 -36.371 27.701 1.00 82.56 588 LYS A O 1
ATOM 4605 N N . ALA A 1 589 ? -20.333 -38.317 26.638 1.00 83.25 589 ALA A N 1
ATOM 4606 C CA . ALA A 1 589 ? -20.643 -39.163 27.789 1.00 83.25 589 ALA A CA 1
ATOM 4607 C C . ALA A 1 589 ? -19.513 -39.142 28.827 1.00 83.25 589 ALA A C 1
ATOM 4609 O O . ALA A 1 589 ? -19.779 -39.001 30.019 1.00 83.25 589 ALA A O 1
ATOM 4610 N N . SER A 1 590 ? -18.258 -39.225 28.380 1.00 81.94 590 SER A N 1
ATOM 4611 C CA . SER A 1 590 ? -17.089 -39.165 29.267 1.00 81.94 590 SER A CA 1
ATOM 4612 C C . SER A 1 590 ? -16.587 -37.740 29.521 1.00 81.94 590 SER A C 1
ATOM 4614 O O . SER A 1 590 ? -15.789 -37.530 30.436 1.00 81.94 590 SER A O 1
ATOM 4616 N N . LYS A 1 591 ? -17.074 -36.760 28.745 1.00 81.31 591 LYS A N 1
ATOM 4617 C CA . LYS A 1 591 ? -16.618 -35.360 28.709 1.00 81.31 591 LYS A CA 1
ATOM 4618 C C . LYS A 1 591 ? -15.123 -35.222 28.399 1.00 81.31 591 LYS A C 1
ATOM 4620 O O . LYS A 1 591 ? -14.484 -34.276 28.860 1.00 81.31 591 LYS A O 1
ATOM 4625 N N . LYS A 1 592 ? -14.560 -36.172 27.650 1.00 86.31 592 LYS A N 1
ATOM 4626 C CA . LYS A 1 592 ? -13.133 -36.240 27.315 1.00 86.31 592 LYS A CA 1
ATOM 4627 C C . LYS A 1 592 ? -12.933 -36.426 25.821 1.00 86.31 592 LYS A C 1
ATOM 4629 O O . LYS A 1 592 ? -13.794 -36.956 25.125 1.00 86.31 592 LYS A O 1
ATOM 4634 N N . CYS A 1 593 ? -11.765 -36.012 25.353 1.00 92.19 593 CYS A N 1
ATOM 4635 C CA . CYS A 1 593 ? -11.295 -36.338 24.021 1.00 92.19 593 CYS A CA 1
ATOM 4636 C C . CYS A 1 593 ? -10.726 -37.758 24.000 1.00 92.19 593 CYS A C 1
ATOM 4638 O O . CYS A 1 593 ? -9.794 -38.077 24.736 1.00 92.19 593 CYS A O 1
ATOM 4640 N N . GLU A 1 594 ? -11.312 -38.614 23.173 1.00 93.75 594 GLU A N 1
ATOM 4641 C CA . GLU A 1 594 ? -10.974 -40.030 23.030 1.00 93.75 594 GLU A CA 1
ATOM 4642 C C . GLU A 1 594 ? -10.568 -40.326 21.587 1.00 93.75 594 GLU A C 1
ATOM 4644 O O . GLU A 1 594 ? -10.893 -39.567 20.675 1.00 93.75 594 GLU A O 1
ATOM 4649 N N . THR A 1 595 ? -9.851 -41.424 21.353 1.00 93.44 595 THR A N 1
ATOM 4650 C CA . THR A 1 595 ? -9.478 -41.823 19.994 1.00 93.44 595 THR A CA 1
ATOM 4651 C C . THR A 1 595 ? -10.586 -42.621 19.309 1.00 93.44 595 THR A C 1
ATOM 4653 O O . THR A 1 595 ? -11.314 -43.385 19.939 1.00 93.44 595 THR A O 1
ATOM 4656 N N . PHE A 1 596 ? -10.699 -42.478 17.991 1.00 94.00 596 PHE A N 1
ATOM 4657 C CA . PHE A 1 596 ? -11.527 -43.324 17.135 1.00 94.00 596 PHE A CA 1
ATOM 4658 C C . PHE A 1 596 ? -10.828 -43.575 15.791 1.00 94.00 596 PHE A C 1
ATOM 4660 O O . PHE A 1 596 ? -9.862 -42.895 15.438 1.00 94.00 596 PHE A O 1
ATOM 4667 N N . THR A 1 597 ? -11.298 -44.575 15.041 1.00 92.12 597 THR A N 1
ATOM 4668 C CA . THR A 1 597 ? -10.779 -44.863 13.694 1.00 92.12 597 THR A CA 1
ATOM 4669 C C . THR A 1 597 ? -11.583 -44.085 12.660 1.00 92.12 597 THR A C 1
ATOM 4671 O O . THR A 1 597 ? -12.793 -44.276 12.546 1.00 92.12 597 THR A O 1
ATOM 4674 N N . TYR A 1 598 ? -10.911 -43.230 11.896 1.00 94.56 598 TYR A N 1
ATOM 4675 C CA . TYR A 1 598 ? -11.462 -42.489 10.773 1.00 94.56 598 TYR A CA 1
ATOM 4676 C C . TYR A 1 598 ? -11.095 -43.162 9.445 1.00 94.56 598 TYR A C 1
ATOM 4678 O O . TYR A 1 598 ? -9.924 -43.403 9.154 1.00 94.56 598 TYR A O 1
ATOM 4686 N N . GLY A 1 599 ? -12.123 -43.409 8.635 1.00 89.19 599 GLY A N 1
ATOM 4687 C CA . GLY A 1 599 ? -12.127 -44.132 7.363 1.00 89.19 599 GLY A CA 1
ATOM 4688 C C . GLY A 1 599 ? -11.376 -43.446 6.223 1.00 89.19 599 GLY A C 1
ATOM 4689 O O . GLY A 1 599 ? -11.172 -44.038 5.165 1.00 89.19 599 GLY A O 1
ATOM 4690 N N . GLY A 1 600 ? -10.990 -42.177 6.400 1.00 81.12 600 GLY A N 1
ATOM 4691 C CA . GLY A 1 600 ? -10.295 -41.369 5.394 1.00 81.12 600 GLY A CA 1
ATOM 4692 C C . GLY A 1 600 ? -11.201 -40.578 4.450 1.00 81.12 600 GLY A C 1
ATOM 4693 O O . GLY A 1 600 ? -10.689 -39.812 3.638 1.00 81.12 600 GLY A O 1
ATOM 4694 N N . CYS A 1 601 ? -12.526 -40.719 4.548 1.00 78.56 601 CYS A N 1
ATOM 4695 C CA . CYS A 1 601 ? -13.470 -39.860 3.835 1.00 78.56 601 CYS A CA 1
ATOM 4696 C C . CYS A 1 601 ? -14.806 -39.719 4.574 1.00 78.56 601 CYS A C 1
ATOM 4698 O O . CYS A 1 601 ? -15.191 -40.599 5.341 1.00 78.56 601 CYS A O 1
ATOM 4700 N N . GLN A 1 602 ? -15.537 -38.643 4.263 1.00 84.25 602 GLN A N 1
ATOM 4701 C CA . GLN A 1 602 ? -16.779 -38.230 4.935 1.00 84.25 602 GLN A CA 1
ATOM 4702 C C . GLN A 1 602 ? -16.579 -38.024 6.446 1.00 84.25 602 GLN A C 1
ATOM 4704 O O . GLN A 1 602 ? -15.565 -37.458 6.844 1.00 84.25 602 GLN A O 1
ATOM 4709 N N . GLY A 1 603 ? -17.540 -38.419 7.280 1.00 82.50 603 GLY A N 1
ATOM 4710 C CA . GLY A 1 603 ? -17.534 -38.113 8.706 1.00 82.50 603 GLY A CA 1
ATOM 4711 C C . GLY A 1 603 ? -18.058 -36.710 9.010 1.00 82.50 603 GLY A C 1
ATOM 4712 O O . GLY A 1 603 ? -18.626 -36.032 8.151 1.00 82.50 603 GLY A O 1
ATOM 4713 N N . ASN A 1 604 ? -17.850 -36.272 10.248 1.00 88.00 604 ASN A N 1
ATOM 4714 C CA . ASN A 1 604 ? -18.306 -34.975 10.737 1.00 88.00 604 ASN A CA 1
ATOM 4715 C C . ASN A 1 604 ? -17.189 -34.203 11.461 1.00 88.00 604 ASN A C 1
ATOM 4717 O O . ASN A 1 604 ? -16.057 -34.674 11.566 1.00 88.00 604 ASN A O 1
ATOM 4721 N N . GLU A 1 605 ? -17.503 -32.989 11.924 1.00 89.44 605 GLU A N 1
ATOM 4722 C CA . GLU A 1 605 ? -16.516 -32.063 12.498 1.00 89.44 605 GLU A CA 1
ATOM 4723 C C . GLU A 1 605 ? -15.983 -32.489 13.884 1.00 89.44 605 GLU A C 1
ATOM 4725 O O . GLU A 1 605 ? -15.000 -31.905 14.340 1.00 89.44 605 GLU A O 1
ATOM 4730 N N . ASN A 1 606 ? -16.551 -33.515 14.543 1.00 91.81 606 ASN A N 1
ATOM 4731 C CA . ASN A 1 606 ? -15.971 -34.118 15.753 1.00 91.81 606 ASN A CA 1
ATOM 4732 C C . ASN A 1 606 ? -14.850 -35.109 15.402 1.00 91.81 606 ASN A C 1
ATOM 4734 O O . ASN A 1 606 ? -14.913 -36.303 15.696 1.00 91.81 606 ASN A O 1
ATOM 4738 N N . ASN A 1 607 ? -13.851 -34.615 14.680 1.00 93.38 607 ASN A N 1
ATOM 4739 C CA . ASN A 1 607 ? -12.737 -35.389 14.155 1.00 93.38 607 ASN A CA 1
ATOM 4740 C C . ASN A 1 607 ? -11.490 -34.503 14.129 1.00 93.38 607 ASN A C 1
ATOM 4742 O O . ASN A 1 607 ? -11.302 -33.688 13.227 1.00 93.38 607 ASN A O 1
ATOM 4746 N N . PHE A 1 608 ? -10.644 -34.679 15.132 1.00 93.50 608 PHE A N 1
ATOM 4747 C CA . PHE A 1 608 ? -9.449 -33.888 15.384 1.00 93.50 608 PHE A CA 1
ATOM 4748 C C . PHE A 1 608 ? -8.199 -34.728 15.153 1.00 93.50 608 PHE A C 1
ATOM 4750 O O . PHE A 1 608 ? -8.182 -35.940 15.382 1.00 93.50 608 PHE A O 1
ATOM 4757 N N . GLU A 1 609 ? -7.131 -34.088 14.696 1.00 89.50 609 GLU A N 1
ATOM 4758 C CA . GLU A 1 609 ? -5.881 -34.781 14.386 1.00 89.50 609 GLU A CA 1
ATOM 4759 C C . GLU A 1 609 ? -5.050 -35.054 15.647 1.00 89.50 609 GLU A C 1
ATOM 4761 O O . GLU A 1 609 ? -4.284 -36.014 15.696 1.00 89.50 609 GLU A O 1
ATOM 4766 N N . SER A 1 610 ? -5.255 -34.262 16.704 1.00 89.62 610 SER A N 1
ATOM 4767 C CA . SER A 1 610 ? -4.545 -34.401 17.976 1.00 89.62 610 SER A CA 1
ATOM 4768 C C . SER A 1 610 ? -5.462 -34.260 19.191 1.00 89.62 610 SER A C 1
ATOM 4770 O O . SER A 1 610 ? -6.508 -33.608 19.141 1.00 89.62 610 SER A O 1
ATOM 4772 N N . LEU A 1 611 ? -5.027 -34.838 20.316 1.00 86.38 611 LEU A N 1
ATOM 4773 C CA . LEU A 1 611 ? -5.682 -34.674 21.614 1.00 86.38 611 LEU A CA 1
ATOM 4774 C C . LEU A 1 611 ? -5.780 -33.192 22.004 1.00 86.38 611 LEU A C 1
ATOM 4776 O O . LEU A 1 611 ? -6.845 -32.742 22.408 1.00 86.38 611 LEU A O 1
ATOM 4780 N N . GLN A 1 612 ? -4.699 -32.430 21.810 1.00 81.75 612 GLN A N 1
ATOM 4781 C CA . GLN A 1 612 ? -4.633 -31.009 22.153 1.00 81.75 612 GLN A CA 1
ATOM 4782 C C . GLN A 1 612 ? -5.610 -30.165 21.326 1.00 81.75 612 GLN A C 1
ATOM 4784 O O . GLN A 1 612 ? -6.222 -29.248 21.859 1.00 81.75 612 GLN A O 1
ATOM 4789 N N . GLU A 1 613 ? -5.790 -30.474 20.039 1.00 86.88 613 GLU A N 1
ATOM 4790 C CA . GLU A 1 613 ? -6.772 -29.792 19.192 1.00 86.88 613 GLU A CA 1
ATOM 4791 C C . GLU A 1 613 ? -8.206 -30.095 19.644 1.00 86.88 613 GLU A C 1
ATOM 4793 O O . GLU A 1 613 ? -9.030 -29.185 19.737 1.00 86.88 613 GLU A O 1
ATOM 4798 N N . CYS A 1 614 ? -8.490 -31.363 19.952 1.00 87.50 614 CYS A N 1
ATOM 4799 C CA . CYS A 1 614 ? -9.787 -31.775 20.472 1.00 87.50 614 CYS A CA 1
ATOM 4800 C C . CYS A 1 614 ? -10.091 -31.091 21.811 1.00 87.50 614 CYS A C 1
ATOM 4802 O O . CYS A 1 614 ? -11.170 -30.530 21.994 1.00 87.50 614 CYS A O 1
ATOM 4804 N N . GLU A 1 615 ? -9.132 -31.087 22.740 1.00 85.06 615 GLU A N 1
ATOM 4805 C CA . GLU A 1 615 ? -9.282 -30.430 24.036 1.00 85.06 615 GLU A CA 1
ATOM 4806 C C . GLU A 1 615 ? -9.402 -28.913 23.867 1.00 85.06 615 GLU A C 1
ATOM 4808 O O . GLU A 1 615 ? -10.318 -28.321 24.414 1.00 85.06 615 GLU A O 1
ATOM 4813 N N . ALA A 1 616 ? -8.587 -28.263 23.040 1.00 78.88 616 ALA A N 1
ATOM 4814 C CA . ALA A 1 616 ? -8.705 -26.822 22.810 1.00 78.88 616 ALA A CA 1
ATOM 4815 C C . ALA A 1 616 ? -10.064 -26.425 22.207 1.00 78.88 616 ALA A C 1
ATOM 4817 O O . ALA A 1 616 ? -10.623 -25.393 22.570 1.00 78.88 616 ALA A O 1
ATOM 4818 N N . LYS A 1 617 ? -10.615 -27.240 21.298 1.00 82.00 617 LYS A N 1
ATOM 4819 C CA . LYS A 1 617 ? -11.896 -26.950 20.636 1.00 82.00 617 LYS A CA 1
ATOM 4820 C C . LYS A 1 617 ? -13.117 -27.338 21.469 1.00 82.00 617 LYS A C 1
ATOM 4822 O O . LYS A 1 617 ? -14.167 -26.722 21.302 1.00 82.00 617 LYS A O 1
ATOM 4827 N N . CYS A 1 618 ? -13.001 -28.340 22.342 1.00 83.25 618 CYS A N 1
ATOM 4828 C CA . CYS A 1 618 ? -14.139 -28.931 23.051 1.00 83.25 618 CYS A CA 1
ATOM 4829 C C . CYS A 1 618 ? -14.070 -28.879 24.578 1.00 83.25 618 CYS A C 1
ATOM 4831 O O . CYS A 1 618 ? -15.082 -29.129 25.234 1.00 83.25 618 CYS A O 1
ATOM 4833 N N . ALA A 1 619 ? -12.929 -28.517 25.166 1.00 68.00 619 ALA A N 1
ATOM 4834 C CA . ALA A 1 619 ? -12.779 -28.352 26.612 1.00 68.00 619 ALA A CA 1
ATOM 4835 C C . ALA A 1 619 ? -13.292 -26.999 27.136 1.00 68.00 619 ALA A C 1
ATOM 4837 O O . ALA A 1 619 ? -13.173 -26.725 28.330 1.00 68.00 619 ALA A O 1
ATOM 4838 N N . GLU A 1 620 ? -13.944 -26.175 26.312 1.00 55.31 620 GLU A N 1
ATOM 4839 C CA . GLU A 1 620 ? -14.643 -24.981 26.790 1.00 55.31 620 GLU A CA 1
ATOM 4840 C C . GLU A 1 620 ? -16.096 -25.280 27.180 1.00 55.31 620 GLU A C 1
ATOM 4842 O O . GLU A 1 620 ? -17.064 -24.922 26.511 1.00 55.31 620 GLU A O 1
ATOM 4847 N N . GLN A 1 621 ? -16.249 -25.871 28.364 1.00 49.47 621 GLN A N 1
ATOM 4848 C CA . GLN A 1 621 ? -17.309 -25.444 29.277 1.00 49.47 621 GLN A CA 1
ATOM 4849 C C . GLN A 1 621 ? -16.719 -25.082 30.639 1.00 49.47 621 GLN A C 1
ATOM 4851 O O . GLN A 1 621 ? -16.978 -25.720 31.657 1.00 49.47 621 GLN A O 1
ATOM 4856 N N . LYS A 1 622 ? -15.973 -23.978 30.658 1.00 40.31 622 LYS A N 1
ATOM 4857 C CA . LYS A 1 622 ? -16.044 -23.025 31.763 1.00 40.31 622 LYS A CA 1
ATOM 4858 C C . LYS A 1 622 ? -16.449 -21.684 31.167 1.00 40.31 622 LYS A C 1
ATOM 4860 O O . LYS A 1 622 ? -15.615 -20.935 30.680 1.00 40.31 622 LYS A O 1
ATOM 4865 N N . LYS A 1 623 ? -17.749 -21.375 31.198 1.00 39.72 623 LYS A N 1
ATOM 4866 C CA . LYS A 1 623 ? -18.147 -19.967 31.276 1.00 39.72 623 LYS A CA 1
ATOM 4867 C C . LYS A 1 623 ? -17.513 -19.457 32.562 1.00 39.72 623 LYS A C 1
ATOM 4869 O O . LYS A 1 623 ? -17.949 -19.861 33.637 1.00 39.72 623 LYS A O 1
ATOM 4874 N N . GLU A 1 624 ? -16.466 -18.650 32.456 1.00 39.31 624 GLU A N 1
ATOM 4875 C CA . GLU A 1 624 ? -15.986 -17.894 33.602 1.00 39.31 624 GLU A CA 1
ATOM 4876 C C . GLU A 1 624 ? -17.105 -16.935 34.007 1.00 39.31 624 GLU A C 1
ATOM 4878 O O . GLU A 1 624 ? -17.360 -15.907 33.374 1.00 39.31 624 GLU A O 1
ATOM 4883 N N . GLU A 1 625 ? -17.845 -17.313 35.047 1.00 55.19 625 GLU A N 1
ATOM 4884 C CA . GLU A 1 625 ? -18.537 -16.328 35.857 1.00 55.19 625 GLU A CA 1
ATOM 4885 C C . GLU A 1 625 ? -17.489 -15.316 36.311 1.00 55.19 625 GLU A C 1
ATOM 4887 O O . GLU A 1 625 ? -16.431 -15.702 36.806 1.00 55.19 625 GLU A O 1
ATOM 4892 N N . ASN A 1 626 ? -17.776 -14.031 36.084 1.00 65.88 626 ASN A N 1
ATOM 4893 C CA . ASN A 1 626 ? -16.897 -12.927 36.451 1.00 65.88 626 ASN A CA 1
ATOM 4894 C C . ASN A 1 626 ? -16.337 -13.173 37.871 1.00 65.88 626 ASN A C 1
ATOM 4896 O O . ASN A 1 626 ? -17.136 -13.156 38.815 1.00 65.88 626 ASN A O 1
ATOM 4900 N N . PRO A 1 627 ? -15.013 -13.389 38.032 1.00 77.75 627 PRO A N 1
ATOM 4901 C CA . PRO A 1 627 ? -14.392 -13.717 39.316 1.00 77.75 627 PRO A CA 1
ATOM 4902 C C . PRO A 1 627 ? -14.797 -12.747 40.426 1.00 77.75 627 PRO A C 1
ATOM 4904 O O . PRO A 1 627 ? -15.061 -13.144 41.552 1.00 77.75 627 PRO A O 1
ATOM 4907 N N . CYS A 1 628 ? -14.987 -11.480 40.076 1.00 83.94 628 CYS A N 1
ATOM 4908 C CA . CYS A 1 628 ? -15.348 -10.398 40.981 1.00 83.94 628 CYS A CA 1
ATOM 4909 C C . CYS A 1 628 ? -16.782 -10.492 41.532 1.00 83.94 628 CYS A C 1
ATOM 4911 O O . CYS A 1 628 ? -17.172 -9.700 42.384 1.00 83.94 628 CYS A O 1
ATOM 4913 N N . LYS A 1 629 ? -17.604 -11.423 41.038 1.00 81.56 629 LYS A N 1
ATOM 4914 C CA . LYS A 1 629 ? -18.968 -11.673 41.533 1.00 81.56 629 LYS A CA 1
ATOM 4915 C C . LYS A 1 629 ? -19.081 -12.934 42.386 1.00 81.56 629 LYS A C 1
ATOM 4917 O O . LYS A 1 629 ? -20.140 -13.175 42.963 1.00 81.56 629 LYS A O 1
ATOM 4922 N N . LEU A 1 630 ? -18.019 -13.733 42.469 1.00 85.81 630 LEU A N 1
ATOM 4923 C CA . LEU A 1 630 ? -17.978 -14.928 43.307 1.00 85.81 630 LEU A CA 1
ATOM 4924 C C . LEU A 1 630 ? -17.677 -14.527 44.760 1.00 85.81 630 LEU A C 1
ATOM 4926 O O . LEU A 1 630 ? -17.102 -13.474 45.015 1.00 85.81 630 LEU A O 1
ATOM 4930 N N . ARG A 1 631 ? -18.062 -15.342 45.743 1.00 87.12 631 ARG A N 1
ATOM 4931 C CA . ARG A 1 631 ? -17.657 -15.126 47.148 1.00 87.12 631 ARG A CA 1
ATOM 4932 C C . ARG A 1 631 ? -16.252 -15.681 47.381 1.00 87.12 631 ARG A C 1
ATOM 4934 O O . ARG A 1 631 ? -15.858 -16.596 46.670 1.00 87.12 631 ARG A O 1
ATOM 4941 N N . ALA A 1 632 ? -15.530 -15.199 48.392 1.00 90.38 632 ALA A N 1
ATOM 4942 C CA . ALA A 1 632 ? -14.303 -15.870 48.829 1.00 90.38 632 ALA A CA 1
ATOM 4943 C C . ALA A 1 632 ? -14.581 -17.337 49.176 1.00 90.38 632 ALA A C 1
ATOM 4945 O O . ALA A 1 632 ? -15.501 -17.632 49.941 1.00 90.38 632 ALA A O 1
ATOM 4946 N N . ASP A 1 633 ? -13.757 -18.232 48.640 1.00 93.69 633 ASP A N 1
ATOM 4947 C CA . ASP A 1 633 ? -13.799 -19.658 48.940 1.00 93.69 633 ASP A CA 1
ATOM 4948 C C . ASP A 1 633 ? -12.407 -20.133 49.356 1.00 93.69 633 ASP A C 1
ATOM 4950 O O . ASP A 1 633 ? -11.445 -20.066 48.587 1.00 93.69 633 ASP A O 1
ATOM 4954 N N . ALA A 1 634 ? -12.300 -20.571 50.609 1.00 92.00 634 ALA A N 1
ATOM 4955 C CA . ALA A 1 634 ? -11.057 -21.066 51.181 1.00 92.00 634 ALA A CA 1
ATOM 4956 C C . ALA A 1 634 ? -10.694 -22.471 50.671 1.00 92.00 634 ALA A C 1
ATOM 4958 O O . ALA A 1 634 ? -9.535 -22.863 50.801 1.00 92.00 634 ALA A O 1
ATOM 4959 N N . GLY A 1 635 ? -11.646 -23.209 50.089 1.00 88.69 635 GLY A N 1
ATOM 4960 C CA . GLY A 1 635 ? -11.486 -24.619 49.750 1.00 88.69 635 GLY A CA 1
ATOM 4961 C C . GLY A 1 635 ? -11.356 -25.535 50.983 1.00 88.69 635 GLY A C 1
ATOM 4962 O O . GLY A 1 635 ? -11.370 -25.066 52.125 1.00 88.69 635 GLY A O 1
ATOM 4963 N N . PRO A 1 636 ? -11.247 -26.863 50.789 1.00 86.12 636 PRO A N 1
ATOM 4964 C CA . PRO A 1 636 ? -11.251 -27.846 51.874 1.00 86.12 636 PRO A CA 1
ATOM 4965 C C . PRO A 1 636 ? -9.871 -28.082 52.506 1.00 86.12 636 PRO A C 1
ATOM 4967 O O . PRO A 1 636 ? -9.780 -28.689 53.579 1.00 86.12 636 PRO A O 1
ATOM 4970 N N . CYS A 1 637 ? -8.787 -27.640 51.862 1.00 89.94 637 CYS A N 1
ATOM 4971 C CA . CYS A 1 637 ? -7.442 -27.762 52.421 1.00 89.94 637 CYS A CA 1
ATOM 4972 C C . CYS A 1 637 ? -7.209 -26.795 53.595 1.00 89.94 637 CYS A C 1
ATOM 4974 O O . CYS A 1 637 ? -7.920 -25.812 53.776 1.00 89.94 637 CYS A O 1
ATOM 4976 N N . LYS A 1 638 ? -6.202 -27.096 54.426 1.00 89.62 638 LYS A N 1
ATOM 4977 C CA . LYS A 1 638 ? -5.925 -26.382 55.690 1.00 89.62 638 LYS A CA 1
ATOM 4978 C C . LYS A 1 638 ? -4.586 -25.636 55.713 1.00 89.62 638 LYS A C 1
ATOM 4980 O O . LYS A 1 638 ? -4.097 -25.301 56.790 1.00 89.62 638 LYS A O 1
ATOM 4985 N N . ALA A 1 639 ? -3.967 -25.404 54.558 1.00 77.69 639 ALA A N 1
ATOM 4986 C CA . ALA A 1 639 ? -2.805 -24.525 54.486 1.00 77.69 639 ALA A CA 1
ATOM 4987 C C . ALA A 1 639 ? -3.243 -23.066 54.699 1.00 77.69 639 ALA A C 1
ATOM 4989 O O . ALA A 1 639 ? -4.382 -22.705 54.423 1.00 77.69 639 ALA A O 1
ATOM 4990 N N . ILE A 1 640 ? -2.353 -22.224 55.222 1.00 87.38 640 ILE A N 1
ATOM 4991 C CA . ILE A 1 640 ? -2.666 -20.823 55.525 1.00 87.38 640 ILE A CA 1
ATOM 4992 C C . ILE A 1 640 ? -1.974 -19.952 54.482 1.00 87.38 640 ILE A C 1
ATOM 4994 O O . ILE A 1 640 ? -0.813 -19.583 54.645 1.00 87.38 640 ILE A O 1
ATOM 4998 N N . PHE A 1 641 ? -2.691 -19.625 53.409 1.00 88.44 641 PHE A N 1
ATOM 4999 C CA . PHE A 1 641 ? -2.247 -18.640 52.427 1.00 88.44 641 PHE A CA 1
ATOM 5000 C C . PHE A 1 641 ? -3.058 -17.356 52.579 1.00 88.44 641 PHE A C 1
ATOM 5002 O O . PHE A 1 641 ? -4.282 -17.377 52.482 1.00 88.44 641 PHE A O 1
ATOM 5009 N N . VAL A 1 642 ? -2.388 -16.225 52.806 1.00 91.25 642 VAL A N 1
ATOM 5010 C CA . VAL A 1 642 ? -3.056 -14.917 52.784 1.00 91.25 642 VAL A CA 1
ATOM 5011 C C . VAL A 1 642 ? -3.304 -14.539 51.328 1.00 91.25 642 VAL A C 1
ATOM 5013 O O . VAL A 1 642 ? -2.365 -14.447 50.541 1.00 91.25 642 VAL A O 1
ATOM 5016 N N . ARG A 1 643 ? -4.573 -14.358 50.969 1.00 94.50 643 ARG A N 1
ATOM 5017 C CA . ARG A 1 643 ? -5.034 -14.001 49.623 1.00 94.50 643 ARG A CA 1
ATOM 5018 C C . ARG A 1 643 ? -6.036 -12.855 49.702 1.00 94.50 643 ARG A C 1
ATOM 5020 O O . ARG A 1 643 ? -6.463 -12.473 50.790 1.00 94.50 643 ARG A O 1
ATOM 5027 N N . TYR A 1 644 ? -6.412 -12.302 48.558 1.00 94.56 644 TYR A N 1
ATOM 5028 C CA . TYR A 1 644 ? -7.367 -11.204 48.443 1.00 94.56 644 TYR A CA 1
ATOM 5029 C C . TYR A 1 644 ? -8.548 -11.620 47.572 1.00 94.56 644 TYR A C 1
ATOM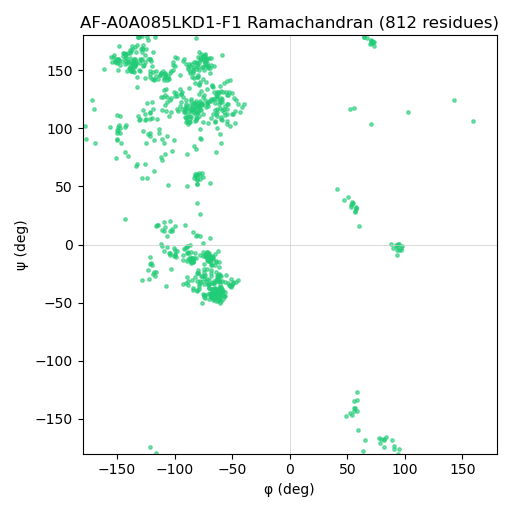 5031 O O . TYR A 1 644 ? -8.377 -12.384 46.631 1.00 94.56 644 TYR A O 1
ATOM 5039 N N . TYR A 1 645 ? -9.742 -11.125 47.869 1.00 92.75 645 TYR A N 1
ATOM 5040 C CA . TYR A 1 645 ? -10.932 -11.333 47.047 1.00 92.75 645 TYR A CA 1
ATOM 5041 C C . TYR A 1 645 ? -11.717 -10.029 46.939 1.00 92.75 645 TYR A C 1
ATOM 5043 O O . TYR A 1 645 ? -11.703 -9.207 47.857 1.00 92.75 645 TYR A O 1
ATOM 5051 N N . TYR A 1 646 ? -12.408 -9.833 45.825 1.00 91.38 646 TYR A N 1
ATOM 5052 C CA . TYR A 1 646 ? -13.270 -8.685 45.609 1.00 91.38 646 TYR A CA 1
ATOM 5053 C C . TYR A 1 646 ? -14.639 -8.926 46.237 1.00 91.38 646 TYR A C 1
ATOM 5055 O O . TYR A 1 646 ? -15.379 -9.822 45.826 1.00 91.38 646 TYR A O 1
ATOM 5063 N N . ASN A 1 647 ? -14.997 -8.122 47.231 1.00 87.12 647 ASN A N 1
ATOM 5064 C CA . ASN A 1 647 ? -16.327 -8.145 47.810 1.00 87.12 647 ASN A CA 1
ATOM 5065 C C . ASN A 1 647 ? -17.250 -7.248 46.981 1.00 87.12 647 ASN A C 1
ATOM 5067 O O . ASN A 1 647 ? -17.138 -6.025 47.021 1.00 87.12 647 ASN A O 1
ATOM 5071 N N . TRP A 1 648 ? -18.188 -7.853 46.253 1.00 74.19 648 TRP A N 1
ATOM 5072 C CA . TRP A 1 648 ? -19.132 -7.123 45.406 1.00 74.19 648 TRP A CA 1
ATOM 5073 C C . TRP A 1 648 ? -20.076 -6.193 46.187 1.00 74.19 648 TRP A C 1
ATOM 5075 O O . TRP A 1 648 ? -20.459 -5.140 45.674 1.00 74.19 648 TRP A O 1
ATOM 5085 N N . ASP A 1 649 ? -20.433 -6.545 47.426 1.00 80.19 649 ASP A N 1
ATOM 5086 C CA . ASP A 1 649 ? -21.352 -5.753 48.250 1.00 80.19 649 ASP A CA 1
ATOM 5087 C C . ASP A 1 649 ? -20.701 -4.447 48.725 1.00 80.19 649 ASP A C 1
ATOM 5089 O O . ASP A 1 649 ? -21.369 -3.416 48.826 1.00 80.19 649 ASP A O 1
ATOM 5093 N N . TRP A 1 650 ? -19.391 -4.474 48.986 1.00 79.38 650 TRP A N 1
ATOM 5094 C CA . TRP A 1 650 ? -18.623 -3.308 49.452 1.00 79.38 650 TRP A CA 1
ATOM 5095 C C . TRP A 1 650 ? -17.765 -2.670 48.364 1.00 79.38 650 TRP A C 1
ATOM 5097 O O . TRP A 1 650 ? -17.261 -1.570 48.550 1.00 79.38 650 TRP A O 1
ATOM 5107 N N . LYS A 1 651 ? -17.664 -3.321 47.203 1.00 80.31 651 LYS A N 1
ATOM 5108 C CA . LYS A 1 651 ? -16.853 -2.904 46.055 1.00 80.31 651 LYS A CA 1
ATOM 5109 C C . LYS A 1 651 ? -15.366 -2.737 46.374 1.00 80.31 651 LYS A C 1
ATOM 5111 O O . LYS A 1 651 ? -14.690 -1.921 45.751 1.00 80.31 651 LYS A O 1
ATOM 5116 N N . GLU A 1 652 ? -14.861 -3.539 47.305 1.00 85.00 652 GLU A N 1
ATOM 5117 C CA . GLU A 1 652 ? -13.501 -3.451 47.838 1.00 85.00 652 GLU A CA 1
ATOM 5118 C C . GLU A 1 652 ? -12.806 -4.815 47.834 1.00 85.00 652 GLU A C 1
ATOM 5120 O O . GLU A 1 652 ? -13.440 -5.863 47.987 1.00 85.00 652 GLU A O 1
ATOM 5125 N N . CYS A 1 653 ? -11.482 -4.796 47.690 1.00 91.44 653 CYS A N 1
ATOM 5126 C CA . CYS A 1 653 ? -10.636 -5.977 47.804 1.00 91.44 653 CYS A CA 1
ATOM 5127 C C . CYS A 1 653 ? -10.272 -6.244 49.266 1.00 91.44 653 CYS A C 1
ATOM 5129 O O . CYS A 1 653 ? -9.571 -5.460 49.901 1.00 91.44 653 CYS A O 1
ATOM 5131 N N . LEU A 1 654 ? -10.719 -7.378 49.802 1.00 91.19 654 LEU A N 1
ATOM 5132 C CA . LEU A 1 654 ? -10.513 -7.767 51.196 1.00 91.19 654 LEU A CA 1
ATOM 5133 C C . LEU A 1 654 ? -9.576 -8.971 51.289 1.00 91.19 654 LEU A C 1
ATOM 5135 O O . LEU A 1 654 ? -9.588 -9.850 50.430 1.00 91.19 654 LEU A O 1
ATOM 5139 N N . LYS A 1 655 ? -8.784 -9.043 52.363 1.00 94.94 655 LYS A N 1
ATOM 5140 C CA . LYS A 1 655 ? -7.937 -10.211 52.647 1.00 94.94 655 LYS A CA 1
ATOM 5141 C C . LYS A 1 655 ? -8.762 -11.386 53.185 1.00 94.94 655 LYS A C 1
ATOM 5143 O O . LYS A 1 655 ? -9.662 -11.185 54.001 1.00 94.94 655 LYS A O 1
ATOM 5148 N N . PHE A 1 656 ? -8.416 -12.608 52.796 1.00 93.44 656 PHE A N 1
ATOM 5149 C CA . PHE A 1 656 ? -8.956 -13.847 53.359 1.00 93.44 656 PHE A CA 1
ATOM 5150 C C . PHE A 1 656 ? -7.880 -14.944 53.420 1.00 93.44 656 PHE A C 1
ATOM 5152 O O . PHE A 1 656 ? -6.818 -14.825 52.805 1.00 93.44 656 PHE A O 1
ATOM 5159 N N . THR A 1 657 ? -8.142 -16.004 54.188 1.00 92.94 657 THR A N 1
ATOM 5160 C CA . THR A 1 657 ? -7.250 -17.168 54.286 1.00 92.94 657 THR A CA 1
ATOM 5161 C C . THR A 1 657 ? -7.686 -18.233 53.289 1.00 92.94 657 THR A C 1
ATOM 5163 O O . THR A 1 657 ? -8.774 -18.790 53.418 1.00 92.94 657 THR A O 1
ATOM 5166 N N . TYR A 1 658 ? -6.827 -18.535 52.322 1.00 94.31 658 TYR A N 1
ATOM 5167 C CA . TYR A 1 658 ? -7.022 -19.606 51.355 1.00 94.31 658 TYR A CA 1
ATOM 5168 C C . TYR A 1 658 ? -6.330 -20.892 51.821 1.00 94.31 658 TYR A C 1
ATOM 5170 O O . TYR A 1 658 ? -5.145 -20.883 52.158 1.00 94.31 658 TYR A O 1
ATOM 5178 N N . GLY A 1 659 ? -7.082 -21.993 51.799 1.00 89.12 659 GLY A N 1
ATOM 5179 C CA . GLY A 1 659 ? -6.717 -23.316 52.299 1.00 89.12 659 GLY A CA 1
ATOM 5180 C C . GLY A 1 659 ? -5.647 -24.050 51.492 1.00 89.12 659 GLY A C 1
ATOM 5181 O O . GLY A 1 659 ? -5.121 -25.062 51.953 1.00 89.12 659 GLY A O 1
ATOM 5182 N N . GLY A 1 660 ? -5.306 -23.565 50.293 1.00 81.75 660 GLY A N 1
ATOM 5183 C CA . GLY A 1 660 ? -4.242 -24.117 49.445 1.00 81.75 660 GLY A CA 1
ATOM 5184 C C . GLY A 1 660 ? -4.686 -25.124 48.384 1.00 81.75 660 GLY A C 1
ATOM 5185 O O . GLY A 1 660 ? -3.860 -25.522 47.567 1.00 81.75 660 GLY A O 1
ATOM 5186 N N . CYS A 1 661 ? -5.960 -25.516 48.355 1.00 82.69 661 CYS A N 1
ATOM 5187 C CA . CYS A 1 661 ? -6.533 -26.307 47.267 1.00 82.69 661 CYS A CA 1
ATOM 5188 C C . CYS A 1 661 ? -8.014 -25.972 47.055 1.00 82.69 661 CYS A C 1
ATOM 5190 O O . CYS A 1 661 ? -8.671 -25.488 47.974 1.00 82.69 661 CYS A O 1
ATOM 5192 N N . GLU A 1 662 ? -8.521 -26.277 45.859 1.00 87.44 662 GLU A N 1
ATOM 5193 C CA . GLU A 1 662 ? -9.861 -25.905 45.380 1.00 87.44 662 GLU A CA 1
ATOM 5194 C C . GLU A 1 662 ? -10.116 -24.389 45.446 1.00 87.44 662 GLU A C 1
ATOM 5196 O O . GLU A 1 662 ? -9.281 -23.609 44.994 1.00 87.44 662 GLU A O 1
ATOM 5201 N N . GLY A 1 663 ? -11.276 -23.956 45.936 1.00 83.69 663 GLY A N 1
ATOM 5202 C CA . GLY A 1 663 ? -11.678 -22.558 45.899 1.00 83.69 663 GLY A CA 1
ATOM 5203 C C . GLY A 1 663 ? -12.217 -22.124 44.535 1.00 83.69 663 GLY A C 1
ATOM 5204 O O . GLY A 1 663 ? -12.496 -22.931 43.644 1.00 83.69 663 GLY A O 1
ATOM 5205 N N . ASN A 1 664 ? -12.357 -20.812 44.363 1.00 86.75 664 ASN A N 1
ATOM 5206 C CA . ASN A 1 664 ? -12.842 -20.217 43.122 1.00 86.75 664 ASN A CA 1
ATOM 5207 C C . ASN A 1 664 ? -11.954 -19.058 42.646 1.00 86.75 664 ASN A C 1
ATOM 5209 O O . ASN A 1 664 ? -10.956 -18.713 43.279 1.00 86.75 664 ASN A O 1
ATOM 5213 N N . ALA A 1 665 ? -12.312 -18.479 41.497 1.00 88.25 665 ALA A N 1
ATOM 5214 C CA . ALA A 1 665 ? -11.501 -17.478 40.810 1.00 88.25 665 ALA A CA 1
ATOM 5215 C C . ALA A 1 665 ? -11.401 -16.125 41.545 1.00 88.25 665 ALA A C 1
ATOM 5217 O O . ALA A 1 665 ? -10.540 -15.321 41.193 1.00 88.25 665 ALA A O 1
ATOM 5218 N N . ASN A 1 666 ? -12.222 -15.860 42.572 1.00 91.06 666 ASN A N 1
ATOM 5219 C CA . ASN A 1 666 ? -12.101 -14.660 43.407 1.00 91.06 666 ASN A CA 1
ATOM 5220 C C . ASN A 1 666 ? -11.011 -14.830 44.477 1.00 91.06 666 ASN A C 1
ATOM 5222 O O . ASN A 1 666 ? -11.277 -14.849 45.679 1.00 91.06 666 ASN A O 1
ATOM 5226 N N . ASN A 1 667 ? -9.781 -15.050 44.021 1.00 92.88 667 ASN A N 1
ATOM 5227 C CA . ASN A 1 667 ? -8.635 -15.385 44.853 1.00 92.88 667 ASN A CA 1
ATOM 5228 C C . ASN A 1 667 ? -7.354 -14.835 44.213 1.00 92.88 667 ASN A C 1
ATOM 5230 O O . ASN A 1 667 ? -6.766 -15.446 43.323 1.00 92.88 667 ASN A O 1
ATOM 5234 N N . PHE A 1 668 ? -6.924 -13.673 44.688 1.00 93.38 668 PHE A N 1
ATOM 5235 C CA . PHE A 1 668 ? -5.801 -12.898 44.178 1.00 93.38 668 PHE A CA 1
ATOM 5236 C C . PHE A 1 668 ? -4.618 -12.936 45.147 1.00 93.38 668 PHE A C 1
ATOM 5238 O O . PHE A 1 668 ? -4.786 -12.989 46.367 1.00 93.38 668 PHE A O 1
ATOM 5245 N N . GLU A 1 669 ? -3.404 -12.887 44.609 1.00 92.31 669 GLU A N 1
ATOM 5246 C CA . GLU A 1 669 ? -2.163 -12.946 45.388 1.00 92.31 669 GLU A CA 1
ATOM 5247 C C . GLU A 1 669 ? -1.860 -11.622 46.102 1.00 92.31 669 GLU A C 1
ATOM 5249 O O . GLU A 1 669 ? -1.251 -11.609 47.169 1.00 92.31 669 GLU A O 1
ATOM 5254 N N . SER A 1 670 ? -2.343 -10.504 45.555 1.00 90.75 670 SER A N 1
ATOM 5255 C CA . SER A 1 670 ? -2.162 -9.171 46.128 1.00 90.75 670 SER A CA 1
ATOM 5256 C C . SER A 1 670 ? -3.415 -8.307 45.999 1.00 90.75 670 SER A C 1
ATOM 5258 O O . SER A 1 670 ? -4.256 -8.520 45.120 1.00 90.75 670 SER A O 1
ATOM 5260 N N . ILE A 1 671 ? -3.511 -7.286 46.856 1.00 86.38 671 ILE A N 1
ATOM 5261 C CA . ILE A 1 671 ? -4.573 -6.278 46.778 1.00 86.38 671 ILE A CA 1
ATOM 5262 C C . ILE A 1 671 ? -4.555 -5.546 45.428 1.00 86.38 671 ILE A C 1
ATOM 5264 O O . ILE A 1 671 ? -5.603 -5.404 44.811 1.00 86.38 671 ILE A O 1
ATOM 5268 N N . ALA A 1 672 ? -3.370 -5.213 44.902 1.00 82.81 672 ALA A N 1
ATOM 5269 C CA . ALA A 1 672 ? -3.212 -4.551 43.607 1.00 82.81 672 ALA A CA 1
ATOM 5270 C C . ALA A 1 672 ? -3.718 -5.416 42.441 1.00 82.81 672 ALA A C 1
ATOM 5272 O O . ALA A 1 672 ? -4.349 -4.907 41.518 1.00 82.81 672 ALA A O 1
ATOM 5273 N N . GLN A 1 673 ? -3.482 -6.732 42.487 1.00 89.56 673 GLN A N 1
ATOM 5274 C CA . GLN A 1 673 ? -3.999 -7.661 41.480 1.00 89.56 673 GLN A CA 1
ATOM 5275 C C . GLN A 1 673 ? -5.527 -7.765 41.549 1.00 89.56 673 GLN A C 1
ATOM 5277 O O . GLN A 1 673 ? -6.191 -7.761 40.512 1.00 89.56 673 GLN A O 1
ATOM 5282 N N . CYS A 1 674 ? -6.086 -7.819 42.759 1.00 88.56 674 CYS A N 1
ATOM 5283 C CA . CYS A 1 674 ? -7.529 -7.813 42.968 1.00 88.56 674 CYS A CA 1
ATOM 5284 C C . CYS A 1 674 ? -8.167 -6.516 42.442 1.00 88.56 674 CYS A C 1
ATOM 5286 O O . CYS A 1 674 ? -9.134 -6.563 41.683 1.00 88.56 674 CYS A O 1
ATOM 5288 N N . GLU A 1 675 ? -7.597 -5.357 42.775 1.00 86.69 675 GLU A N 1
ATOM 5289 C CA . GLU A 1 675 ? -8.097 -4.050 42.339 1.00 86.69 675 GLU A CA 1
ATOM 5290 C C . GLU A 1 675 ? -7.973 -3.874 40.824 1.00 86.69 675 GLU A C 1
ATOM 5292 O O . GLU A 1 675 ? -8.929 -3.467 40.172 1.00 86.69 675 GLU A O 1
ATOM 5297 N N . ALA A 1 676 ? -6.837 -4.246 40.230 1.00 81.75 676 ALA A N 1
ATOM 5298 C CA . ALA A 1 676 ? -6.644 -4.175 38.785 1.00 81.75 676 ALA A CA 1
ATOM 5299 C C . ALA A 1 676 ? -7.641 -5.051 38.011 1.00 81.75 676 ALA A C 1
ATOM 5301 O O . ALA A 1 676 ? -8.054 -4.680 36.911 1.00 81.75 676 ALA A O 1
ATOM 5302 N N . THR A 1 677 ? -8.024 -6.193 38.587 1.00 83.31 677 THR A N 1
ATOM 5303 C CA . THR A 1 677 ? -8.926 -7.161 37.951 1.00 83.31 677 THR A CA 1
ATOM 5304 C C . THR A 1 677 ? -10.399 -6.804 38.159 1.00 83.31 677 THR A C 1
ATOM 5306 O O . THR A 1 677 ? -11.203 -6.986 37.246 1.00 83.31 677 THR A O 1
ATOM 5309 N N . CYS A 1 678 ? -10.765 -6.291 39.338 1.00 82.75 678 CYS A N 1
ATOM 5310 C CA . CYS A 1 678 ? -12.160 -6.180 39.764 1.00 82.75 678 CYS A CA 1
ATOM 5311 C C . CYS A 1 678 ? -12.661 -4.769 40.074 1.00 82.75 678 CYS A C 1
ATOM 5313 O O . CYS A 1 678 ? -13.875 -4.571 40.136 1.00 82.75 678 CYS A O 1
ATOM 5315 N N . ALA A 1 679 ? -11.784 -3.783 40.267 1.00 74.06 679 ALA A N 1
ATOM 5316 C CA . ALA A 1 679 ? -12.230 -2.426 40.550 1.00 74.06 679 ALA A CA 1
ATOM 5317 C C . ALA A 1 679 ? -12.832 -1.779 39.287 1.00 74.06 679 ALA A C 1
ATOM 5319 O O . ALA A 1 679 ? -12.171 -1.618 38.258 1.00 74.06 679 ALA A O 1
ATOM 5320 N N . ASP A 1 680 ? -14.104 -1.379 39.375 1.00 58.28 680 ASP A N 1
ATOM 5321 C CA . ASP A 1 680 ? -14.825 -0.644 38.333 1.00 58.28 680 ASP A CA 1
ATOM 5322 C C . ASP A 1 680 ? -14.066 0.639 37.930 1.00 58.28 680 ASP A C 1
ATOM 5324 O O . ASP A 1 680 ? -14.120 1.662 38.618 1.00 58.28 680 ASP A O 1
ATOM 5328 N N . LYS A 1 681 ? -13.439 0.659 36.746 1.00 51.75 681 LYS A N 1
ATOM 5329 C CA . LYS A 1 681 ? -12.903 1.891 36.131 1.00 51.75 681 LYS A CA 1
ATOM 5330 C C . LYS A 1 681 ? -14.015 2.769 35.538 1.00 51.75 681 LYS A C 1
ATOM 5332 O O . LYS A 1 681 ? -13.992 3.093 34.355 1.00 51.75 681 LYS A O 1
ATOM 5337 N N . LYS A 1 682 ? -14.988 3.183 36.361 1.00 48.06 682 LYS A N 1
ATOM 5338 C CA . LYS A 1 682 ? -15.843 4.370 36.146 1.00 48.06 682 LYS A CA 1
ATOM 5339 C C . LYS A 1 682 ? -16.319 4.970 37.476 1.00 48.06 682 LYS A C 1
ATOM 5341 O O . LYS A 1 682 ? -17.501 4.945 37.800 1.00 48.06 682 LYS A O 1
ATOM 5346 N N . LYS A 1 683 ? -15.398 5.642 38.161 1.00 38.81 683 LYS A N 1
ATOM 5347 C CA . LYS A 1 683 ? -15.578 6.997 38.701 1.00 38.81 683 LYS A CA 1
ATOM 5348 C C . LYS A 1 683 ? -14.206 7.665 38.646 1.00 38.81 683 LYS A C 1
ATOM 5350 O O . LYS A 1 683 ? -13.304 7.271 39.367 1.00 38.81 683 LYS A O 1
ATOM 5355 N N . LYS A 1 684 ? -14.034 8.658 37.771 1.00 36.94 684 LYS A N 1
ATOM 5356 C CA . LYS A 1 684 ? -13.107 9.738 38.111 1.00 36.94 684 LYS A CA 1
ATOM 5357 C C . LYS A 1 684 ? -13.796 10.466 39.252 1.00 36.94 684 LYS A C 1
ATOM 5359 O O . LYS A 1 684 ? -14.854 11.057 39.012 1.00 36.94 684 LYS A O 1
ATOM 5364 N N . ASP A 1 685 ? -13.273 10.347 40.467 1.00 50.56 685 ASP A N 1
ATOM 5365 C CA . ASP A 1 685 ? -13.670 11.259 41.529 1.00 50.56 685 ASP A CA 1
ATOM 5366 C C . ASP A 1 685 ? -13.482 12.674 40.998 1.00 50.56 685 ASP A C 1
ATOM 5368 O O . ASP A 1 685 ? -12.508 12.988 40.313 1.00 50.56 685 ASP A O 1
ATOM 5372 N N . ASN A 1 686 ? -14.509 13.496 41.176 1.00 64.50 686 ASN A N 1
ATOM 5373 C CA . ASN A 1 686 ? -14.464 14.865 40.709 1.00 64.50 686 ASN A CA 1
ATOM 5374 C C . ASN A 1 686 ? -13.267 15.537 41.407 1.00 64.50 686 ASN A C 1
ATOM 5376 O O . ASN A 1 686 ? -13.238 15.532 42.631 1.00 64.50 686 ASN A O 1
ATOM 5380 N N . PRO A 1 687 ? -12.286 16.099 40.681 1.00 79.31 687 PRO A N 1
ATOM 5381 C CA . PRO A 1 687 ? -11.069 16.661 41.278 1.00 79.31 687 PRO A CA 1
ATOM 5382 C C . PRO A 1 687 ? -11.356 17.676 42.381 1.00 79.31 687 PRO A C 1
ATOM 5384 O O . PRO A 1 687 ? -10.703 17.715 43.410 1.00 79.31 687 PRO A O 1
ATOM 5387 N N . CYS A 1 688 ? -12.435 18.429 42.205 1.00 85.50 688 CYS A N 1
ATOM 5388 C CA . CYS A 1 688 ? -12.949 19.414 43.146 1.00 85.50 688 CYS A CA 1
ATOM 5389 C C . CYS A 1 688 ? -13.429 18.803 44.470 1.00 85.50 688 CYS A C 1
ATOM 5391 O O . CYS A 1 688 ? -13.809 19.531 45.386 1.00 85.50 688 CYS A O 1
ATOM 5393 N N . ASP A 1 689 ? -13.489 17.472 44.548 1.00 83.00 689 ASP A N 1
ATOM 5394 C CA . ASP A 1 689 ? -13.926 16.741 45.714 1.00 83.00 689 ASP A CA 1
ATOM 5395 C C . ASP A 1 689 ? -12.791 16.318 46.676 1.00 83.00 689 ASP A C 1
ATOM 5397 O O . ASP A 1 689 ? -13.083 15.891 47.797 1.00 83.00 689 ASP A O 1
ATOM 5401 N N . LEU A 1 690 ? -11.528 16.496 46.275 1.00 85.44 690 LEU A N 1
ATOM 5402 C CA . LEU A 1 690 ? -10.321 16.055 46.992 1.00 85.44 690 LEU A CA 1
ATOM 5403 C C . LEU A 1 690 ? -9.693 17.199 47.830 1.00 85.44 690 LEU A C 1
ATOM 5405 O O . LEU A 1 690 ? -9.994 18.362 47.573 1.00 85.44 690 LEU A O 1
ATOM 5409 N N . PRO A 1 691 ? -8.851 16.934 48.846 1.00 88.62 691 PRO A N 1
ATOM 5410 C CA . PRO A 1 691 ? -8.127 17.980 49.586 1.00 88.62 691 PRO A CA 1
ATOM 5411 C C . PRO A 1 691 ? -6.910 18.521 48.809 1.00 88.62 691 PRO A C 1
ATOM 5413 O O . PRO A 1 691 ? -6.390 17.837 47.933 1.00 88.62 691 PRO A O 1
ATOM 5416 N N . ALA A 1 692 ? -6.408 19.714 49.152 1.00 90.38 692 ALA A N 1
ATOM 5417 C CA . ALA A 1 692 ? -5.101 20.174 48.663 1.00 90.38 692 ALA A CA 1
ATOM 5418 C C . ALA A 1 692 ? -3.987 19.260 49.182 1.00 90.38 692 ALA A C 1
ATOM 5420 O O . ALA A 1 692 ? -3.852 19.091 50.395 1.00 90.38 692 ALA A O 1
ATOM 5421 N N . GLU A 1 693 ? -3.166 18.714 48.288 1.00 93.81 693 GLU A N 1
ATOM 5422 C CA . GLU A 1 693 ? -2.097 17.789 48.665 1.00 93.81 693 GLU A CA 1
ATOM 5423 C C . GLU A 1 693 ? -0.742 18.266 48.130 1.00 93.81 693 GLU A C 1
ATOM 5425 O O . GLU A 1 693 ? -0.494 18.195 46.923 1.00 93.81 693 GLU A O 1
ATOM 5430 N N . PRO A 1 694 ? 0.143 18.775 49.009 1.00 90.12 694 PRO A N 1
ATOM 5431 C CA . PRO A 1 694 ? 1.474 19.241 48.627 1.00 90.12 694 PRO A CA 1
ATOM 5432 C C . PRO A 1 694 ? 2.363 18.162 47.995 1.00 90.12 694 PRO A C 1
ATOM 5434 O O . PRO A 1 694 ? 3.220 18.502 47.187 1.00 90.12 694 PRO A O 1
ATOM 5437 N N . GLY A 1 695 ? 2.157 16.884 48.323 1.00 86.69 695 GLY A N 1
ATOM 5438 C CA . GLY A 1 695 ? 3.071 15.800 47.951 1.00 86.69 695 GLY A CA 1
ATOM 5439 C C . GLY A 1 695 ? 4.390 15.826 48.749 1.00 86.69 695 GLY A C 1
ATOM 5440 O O . GLY A 1 695 ? 4.615 16.743 49.542 1.00 86.69 695 GLY A O 1
ATOM 5441 N N . PRO A 1 696 ? 5.267 14.817 48.590 1.00 82.25 696 PRO A N 1
ATOM 5442 C CA . PRO A 1 696 ? 6.458 14.636 49.423 1.00 82.25 696 PRO A CA 1
ATOM 5443 C C . PRO A 1 696 ? 7.682 15.428 48.941 1.00 82.25 696 PRO A C 1
ATOM 5445 O O . PRO A 1 696 ? 8.669 15.533 49.671 1.00 82.25 696 PRO A O 1
ATOM 5448 N N . CYS A 1 697 ? 7.659 15.969 47.719 1.00 88.00 697 CYS A N 1
ATOM 5449 C CA . CYS A 1 697 ? 8.759 16.788 47.213 1.00 88.00 697 CYS A CA 1
ATOM 5450 C C . CYS A 1 697 ? 8.818 18.164 47.897 1.00 88.00 697 CYS A C 1
ATOM 5452 O O . CYS A 1 697 ? 7.817 18.691 48.371 1.00 88.00 697 CYS A O 1
ATOM 5454 N N . MET A 1 698 ? 10.015 18.758 47.936 1.00 87.56 698 MET A N 1
ATOM 5455 C CA . MET A 1 698 ? 10.293 19.999 48.677 1.00 87.56 698 MET A CA 1
ATOM 5456 C C . MET A 1 698 ? 10.419 21.251 47.793 1.00 87.56 698 MET A C 1
ATOM 5458 O O . MET A 1 698 ? 10.878 22.292 48.264 1.00 87.56 698 MET A O 1
ATOM 5462 N N . ALA A 1 699 ? 10.047 21.181 46.512 1.00 72.50 699 ALA A N 1
ATOM 5463 C CA . ALA A 1 699 ? 9.979 22.376 45.675 1.00 72.50 699 ALA A CA 1
ATOM 5464 C C . ALA A 1 699 ? 8.730 23.201 46.036 1.00 72.50 699 ALA A C 1
ATOM 5466 O O . ALA A 1 699 ? 7.745 22.667 46.528 1.00 72.50 699 ALA A O 1
ATOM 5467 N N . SER A 1 700 ? 8.761 24.518 45.828 1.00 87.38 700 SER A N 1
ATOM 5468 C CA . SER A 1 700 ? 7.665 25.408 46.233 1.00 87.38 700 SER A CA 1
ATOM 5469 C C . SER A 1 700 ? 6.983 26.002 45.007 1.00 87.38 700 SER A C 1
ATOM 5471 O O . SER A 1 700 ? 7.443 26.999 44.449 1.00 87.38 700 SER A O 1
ATOM 5473 N N . PHE A 1 701 ? 5.890 25.374 44.573 1.00 88.81 701 PHE A N 1
ATOM 5474 C CA . PHE A 1 701 ? 5.054 25.867 43.480 1.00 88.81 701 PHE A CA 1
ATOM 5475 C C . PHE A 1 701 ? 3.707 26.344 44.020 1.00 88.81 701 PHE A C 1
ATOM 5477 O O . PHE A 1 701 ? 3.006 25.597 44.694 1.00 88.81 701 PHE A O 1
ATOM 5484 N N . ILE A 1 702 ? 3.303 27.573 43.698 1.00 88.94 702 ILE A N 1
ATOM 5485 C CA . ILE A 1 702 ? 1.964 28.061 44.047 1.00 88.94 702 ILE A CA 1
ATOM 5486 C C . ILE A 1 702 ? 0.962 27.462 43.053 1.00 88.94 702 ILE A C 1
ATOM 5488 O O . ILE A 1 702 ? 1.031 27.737 41.856 1.00 88.94 702 ILE A O 1
ATOM 5492 N N . ARG A 1 703 ? 0.035 26.644 43.553 1.00 94.62 703 ARG A N 1
ATOM 5493 C CA . ARG A 1 703 ? -1.085 26.060 42.798 1.00 94.62 703 ARG A CA 1
ATOM 5494 C C . ARG A 1 703 ? -2.408 26.525 43.403 1.00 94.62 703 ARG A C 1
ATOM 5496 O O . ARG A 1 703 ? -2.434 27.034 44.519 1.00 94.62 703 ARG A O 1
ATOM 5503 N N . TYR A 1 704 ? -3.505 26.341 42.680 1.00 94.06 704 TYR A N 1
ATOM 5504 C CA . TYR A 1 704 ? -4.870 26.597 43.135 1.00 94.06 704 TYR A CA 1
ATOM 5505 C C . TYR A 1 704 ? -5.592 25.276 43.392 1.00 94.06 704 TYR A C 1
ATOM 5507 O O . TYR A 1 704 ? -5.438 24.339 42.621 1.00 94.06 704 TYR A O 1
ATOM 5515 N N . TYR A 1 705 ? -6.415 25.196 44.427 1.00 93.94 705 TYR A N 1
ATOM 5516 C CA . TYR A 1 705 ? -7.287 24.053 44.690 1.00 93.94 705 TYR A CA 1
ATOM 5517 C C . TYR A 1 705 ? -8.678 24.541 45.076 1.00 93.94 705 TYR A C 1
ATOM 5519 O O . TYR A 1 705 ? -8.844 25.645 45.595 1.00 93.94 705 TYR A O 1
ATOM 5527 N N . TYR A 1 706 ? -9.697 23.731 44.818 1.00 93.44 706 TYR A N 1
ATOM 5528 C CA . TYR A 1 706 ? -11.052 24.031 45.247 1.00 93.44 706 TYR A CA 1
ATOM 5529 C C . TYR A 1 706 ? -11.248 23.612 46.702 1.00 93.44 706 TYR A C 1
ATOM 5531 O O . TYR A 1 706 ? -11.270 22.422 47.018 1.00 93.44 706 TYR A O 1
ATOM 5539 N N . ASN A 1 707 ? -11.433 24.592 47.579 1.00 91.00 707 ASN A N 1
ATOM 5540 C CA . ASN A 1 707 ? -11.775 24.367 48.970 1.00 91.00 707 ASN A CA 1
ATOM 5541 C C . ASN A 1 707 ? -13.300 24.220 49.100 1.00 91.00 707 ASN A C 1
ATOM 5543 O O . ASN A 1 707 ? -14.070 25.144 48.827 1.00 91.00 707 ASN A O 1
ATOM 5547 N N . LYS A 1 708 ? -13.752 23.041 49.533 1.00 84.88 708 LYS A N 1
ATOM 5548 C CA . LYS A 1 708 ? -15.179 22.747 49.739 1.00 84.88 708 LYS A CA 1
ATOM 5549 C C . LYS A 1 708 ? -15.823 23.547 50.860 1.00 84.88 708 LYS A C 1
ATOM 5551 O O . LYS A 1 708 ? -17.020 23.826 50.778 1.00 84.88 708 LYS A O 1
ATOM 5556 N N . GLU A 1 709 ? -15.064 23.864 51.904 1.00 86.06 709 GLU A N 1
ATOM 5557 C CA . GLU A 1 709 ? -15.562 24.575 53.079 1.00 86.06 709 GLU A CA 1
ATOM 5558 C C . GLU A 1 709 ? -15.871 26.026 52.714 1.00 86.06 709 GLU A C 1
ATOM 5560 O O . GLU A 1 709 ? -16.972 26.517 52.973 1.00 86.06 709 GLU A O 1
ATOM 5565 N N . SER A 1 710 ? -14.948 26.683 52.008 1.00 85.81 710 SER A N 1
ATOM 5566 C CA . SER A 1 710 ? -15.136 28.057 51.533 1.00 85.81 710 SER A CA 1
ATOM 5567 C C . SER A 1 710 ? -15.903 28.151 50.208 1.00 85.81 710 SER A C 1
ATOM 5569 O O . SER A 1 710 ? -16.381 29.230 49.844 1.00 85.81 710 SER A O 1
ATOM 5571 N N . LYS A 1 711 ? -16.056 27.025 49.496 1.00 84.06 711 LYS A N 1
ATOM 5572 C CA . LYS A 1 711 ? -16.628 26.903 48.142 1.00 84.06 711 LYS A CA 1
ATOM 5573 C C . LYS A 1 711 ? -15.907 27.764 47.101 1.00 84.06 711 LYS A C 1
ATOM 5575 O O . LYS A 1 711 ? -16.528 28.187 46.120 1.00 84.06 711 LYS A O 1
ATOM 5580 N N . LYS A 1 712 ? -14.618 28.036 47.312 1.00 90.25 712 LYS A N 1
ATOM 5581 C CA . LYS A 1 712 ? -13.780 28.897 46.469 1.00 90.25 712 LYS A CA 1
ATOM 5582 C C . LYS A 1 712 ? -12.495 28.184 46.071 1.00 90.25 712 LYS A C 1
ATOM 5584 O O . LYS A 1 712 ? -12.073 27.228 46.710 1.00 90.25 712 LYS A O 1
ATOM 5589 N N . CYS A 1 713 ? -11.882 28.677 45.003 1.00 93.50 713 CYS A N 1
ATOM 5590 C CA . CYS A 1 713 ? -10.538 28.282 44.621 1.00 93.50 713 CYS A CA 1
ATOM 5591 C C . CYS A 1 713 ? -9.515 29.112 45.399 1.00 93.50 713 CYS A C 1
ATOM 5593 O O . CYS A 1 713 ? -9.522 30.339 45.315 1.00 93.50 713 CYS A O 1
ATOM 5595 N N . GLU A 1 714 ? -8.662 28.439 46.161 1.00 95.31 714 GLU A N 1
ATOM 5596 C CA . GLU A 1 714 ? -7.654 29.023 47.049 1.00 95.31 714 GLU A CA 1
ATOM 5597 C C . GLU A 1 714 ? -6.261 28.541 46.644 1.00 95.31 714 GLU A C 1
ATOM 5599 O O . GLU A 1 714 ? -6.134 27.528 45.959 1.00 95.31 714 GLU A O 1
ATOM 5604 N N . THR A 1 715 ? -5.207 29.255 47.036 1.00 94.38 715 THR A N 1
ATOM 5605 C CA . THR A 1 715 ? -3.833 28.841 46.736 1.00 94.38 715 THR A CA 1
ATOM 5606 C C . THR A 1 715 ? -3.280 27.884 47.790 1.00 94.38 715 THR A C 1
ATOM 5608 O O . THR A 1 715 ? -3.590 28.001 48.974 1.00 94.38 715 THR A O 1
ATOM 5611 N N . PHE A 1 716 ? -2.413 26.964 47.374 1.00 93.56 716 PHE A N 1
ATOM 5612 C CA . PHE A 1 716 ? -1.600 26.138 48.267 1.00 93.56 716 PHE A CA 1
ATOM 5613 C C . PHE A 1 716 ? -0.197 25.921 47.680 1.00 93.56 716 PHE A C 1
ATOM 5615 O O . PHE A 1 716 ? 0.023 26.115 46.480 1.00 93.56 716 PHE A O 1
ATOM 5622 N N . THR A 1 717 ? 0.756 25.533 48.530 1.00 92.19 717 THR A N 1
ATOM 5623 C CA . THR A 1 717 ? 2.123 25.205 48.108 1.00 92.19 717 THR A CA 1
ATOM 5624 C C . THR A 1 717 ? 2.201 23.739 47.704 1.00 92.19 717 THR A C 1
ATOM 5626 O O . THR A 1 717 ? 2.017 22.852 48.535 1.00 92.19 717 THR A O 1
ATOM 5629 N N . TYR A 1 718 ? 2.494 23.493 46.433 1.00 93.44 718 TYR A N 1
ATOM 5630 C CA . TYR A 1 718 ? 2.713 22.173 45.865 1.00 93.44 718 TYR A CA 1
ATOM 5631 C C . TYR A 1 718 ? 4.210 21.859 45.780 1.00 93.44 718 TYR A C 1
ATOM 5633 O O . TYR A 1 718 ? 4.979 22.627 45.202 1.00 93.44 718 TYR A O 1
ATOM 5641 N N . GLY A 1 719 ? 4.580 20.702 46.326 1.00 87.75 719 GLY A N 1
ATOM 5642 C CA . GLY A 1 719 ? 5.926 20.158 46.483 1.00 87.75 719 GLY A CA 1
ATOM 5643 C C . GLY A 1 719 ? 6.658 19.833 45.182 1.00 87.75 719 GLY A C 1
ATOM 5644 O O . GLY A 1 719 ? 7.878 19.673 45.176 1.00 87.75 719 GLY A O 1
ATOM 5645 N N . GLY A 1 720 ? 5.929 19.723 44.065 1.00 79.69 720 GLY A N 1
ATOM 5646 C CA . GLY A 1 720 ? 6.483 19.438 42.737 1.00 79.69 720 GLY A CA 1
ATOM 5647 C C . GLY A 1 720 ? 6.444 17.972 42.302 1.00 79.69 720 GLY A C 1
ATOM 5648 O O . GLY A 1 720 ? 6.798 17.686 41.161 1.00 79.69 720 GLY A O 1
ATOM 5649 N N . CYS A 1 721 ? 6.005 17.056 43.166 1.00 81.25 721 CYS A N 1
ATOM 5650 C CA . CYS A 1 721 ? 5.738 15.666 42.802 1.00 81.25 721 CYS A CA 1
ATOM 5651 C C . CYS A 1 721 ? 4.607 15.076 43.652 1.00 81.25 721 CYS A C 1
ATOM 5653 O O . CYS A 1 721 ? 4.309 15.592 44.727 1.00 81.25 721 CYS A O 1
ATOM 5655 N N . GLU A 1 722 ? 3.997 13.997 43.156 1.00 84.94 722 GLU A N 1
ATOM 5656 C CA . GLU A 1 722 ? 2.795 13.358 43.720 1.00 84.94 722 GLU A CA 1
ATOM 5657 C C . GLU A 1 722 ? 1.628 14.349 43.902 1.00 84.94 722 GLU A C 1
ATOM 5659 O O . GLU A 1 722 ? 1.458 15.247 43.076 1.00 84.94 722 GLU A O 1
ATOM 5664 N N . GLY A 1 723 ? 0.793 14.180 44.927 1.00 80.44 723 GLY A N 1
ATOM 5665 C CA . GLY A 1 723 ? -0.439 14.944 45.112 1.00 80.44 723 GLY A CA 1
ATOM 5666 C C . GLY A 1 723 ? -1.612 14.408 44.287 1.00 80.44 723 GLY A C 1
ATOM 5667 O O . GLY A 1 723 ? -1.520 13.369 43.632 1.00 80.44 723 GLY A O 1
ATOM 5668 N N . ASN A 1 724 ? -2.732 15.131 44.312 1.00 87.06 724 ASN A N 1
ATOM 5669 C CA . ASN A 1 724 ? -3.980 14.707 43.674 1.00 87.06 724 ASN A CA 1
ATOM 5670 C C . ASN A 1 724 ? -4.521 15.720 42.646 1.00 87.06 724 ASN A C 1
ATOM 5672 O O . ASN A 1 724 ? -3.959 16.798 42.444 1.00 87.06 724 ASN A O 1
ATOM 5676 N N . GLU A 1 725 ? -5.620 15.362 41.965 1.00 87.88 725 GLU A N 1
ATOM 5677 C CA . GLU A 1 725 ? -6.178 16.157 40.859 1.00 87.88 725 GLU A CA 1
ATOM 5678 C C . GLU A 1 725 ? -6.766 17.523 41.301 1.00 87.88 725 GLU A C 1
ATOM 5680 O O . GLU A 1 725 ? -7.036 18.357 40.434 1.00 87.88 725 GLU A O 1
ATOM 5685 N N . ASN A 1 726 ? -6.930 17.815 42.605 1.00 91.56 726 ASN A N 1
ATOM 5686 C CA . ASN A 1 726 ? -7.305 19.153 43.101 1.00 91.56 726 ASN A CA 1
ATOM 5687 C C . ASN A 1 726 ? -6.092 20.098 43.171 1.00 91.56 726 ASN A C 1
ATOM 5689 O O . ASN A 1 726 ? -5.785 20.686 44.205 1.00 91.56 726 ASN A O 1
ATOM 5693 N N . SER A 1 727 ? -5.364 20.213 42.063 1.00 91.31 727 SER A N 1
ATOM 5694 C CA . SER A 1 727 ? -4.172 21.050 41.930 1.00 91.31 727 SER A CA 1
ATOM 5695 C C . SER A 1 727 ? -4.147 21.668 40.537 1.00 91.31 727 SER A C 1
ATOM 5697 O O . SER A 1 727 ? -3.807 21.024 39.546 1.00 91.31 727 SER A O 1
ATOM 5699 N N . PHE A 1 728 ? -4.538 22.933 40.455 1.00 93.25 728 PHE A N 1
ATOM 5700 C CA . PHE A 1 728 ? -4.679 23.707 39.229 1.00 93.25 728 PHE A CA 1
ATOM 5701 C C . PHE A 1 728 ? -3.575 24.757 39.129 1.00 93.25 728 PHE A C 1
ATOM 5703 O O . PHE A 1 728 ? -3.144 25.335 40.125 1.00 93.25 728 PHE A O 1
ATOM 5710 N N . GLU A 1 729 ? -3.118 25.037 37.916 1.00 89.56 729 GLU A N 1
ATOM 5711 C CA . GLU A 1 729 ? -2.068 26.031 37.679 1.00 89.56 729 GLU A CA 1
ATOM 5712 C C . GLU A 1 729 ? -2.591 27.468 37.818 1.00 89.56 729 GLU A C 1
ATOM 5714 O O . GLU A 1 729 ? -1.892 28.343 38.326 1.00 89.56 729 GLU A O 1
ATOM 5719 N N . THR A 1 730 ? -3.852 27.707 37.440 1.00 89.50 730 THR A N 1
ATOM 5720 C CA . THR A 1 730 ? -4.467 29.037 37.489 1.00 89.50 730 THR A CA 1
ATOM 5721 C C . THR A 1 730 ? -5.800 29.043 38.235 1.00 89.50 730 THR A C 1
ATOM 5723 O O . THR A 1 730 ? -6.544 28.057 38.253 1.00 89.50 730 THR A O 1
ATOM 5726 N N . LEU A 1 731 ? -6.149 30.204 38.800 1.00 88.50 731 LEU A N 1
ATOM 5727 C CA . LEU A 1 731 ? -7.451 30.440 39.428 1.00 88.50 731 LEU A CA 1
ATOM 5728 C C . LEU A 1 731 ? -8.609 30.164 38.456 1.00 88.50 731 LEU A C 1
ATOM 5730 O O . LEU A 1 731 ? -9.605 29.551 38.830 1.00 88.50 731 LEU A O 1
ATOM 5734 N N . LYS A 1 732 ? -8.460 30.575 37.190 1.00 86.06 732 LYS A N 1
ATOM 5735 C CA . LYS A 1 732 ? -9.489 30.433 36.152 1.00 86.06 732 LYS A CA 1
ATOM 5736 C C . LYS A 1 732 ? -9.796 28.968 35.850 1.00 86.06 732 LYS A C 1
ATOM 5738 O O . LYS A 1 732 ? -10.963 28.633 35.654 1.00 86.06 732 LYS A O 1
ATOM 5743 N N . ASP A 1 733 ? -8.779 28.111 35.836 1.00 85.44 733 ASP A N 1
ATOM 5744 C CA . ASP A 1 733 ? -8.950 26.681 35.563 1.00 85.44 733 ASP A CA 1
ATOM 5745 C C . ASP A 1 733 ? -9.640 25.980 36.730 1.00 85.44 733 ASP A C 1
ATOM 5747 O O . ASP A 1 733 ? -10.593 25.226 36.521 1.00 85.44 733 ASP A O 1
ATOM 5751 N N . CYS A 1 734 ? -9.244 26.318 37.961 1.00 88.81 734 CYS A N 1
ATOM 5752 C CA . CYS A 1 734 ? -9.921 25.842 39.161 1.00 88.81 734 CYS A CA 1
ATOM 5753 C C . CYS A 1 734 ? -11.399 26.280 39.183 1.00 88.81 734 CYS A C 1
ATOM 5755 O O . CYS A 1 734 ? -12.299 25.459 39.367 1.00 88.81 734 CYS A O 1
ATOM 5757 N N . GLU A 1 735 ? -11.697 27.559 38.926 1.00 87.56 735 GLU A N 1
ATOM 5758 C CA . GLU A 1 735 ? -13.072 28.072 38.937 1.00 87.56 735 GLU A CA 1
ATOM 5759 C C . GLU A 1 735 ? -13.928 27.490 37.803 1.00 87.56 735 GLU A C 1
ATOM 5761 O O . GLU A 1 735 ? -15.091 27.122 38.010 1.00 87.56 735 GLU A O 1
ATOM 5766 N N . ALA A 1 736 ? -13.366 27.373 36.598 1.00 82.12 736 ALA A N 1
ATOM 5767 C CA . ALA A 1 736 ? -14.050 26.770 35.460 1.00 82.12 736 ALA A CA 1
ATOM 5768 C C . ALA A 1 736 ? -14.384 25.299 35.726 1.00 82.12 736 ALA A C 1
ATOM 5770 O O . ALA A 1 736 ? -15.473 24.843 35.366 1.00 82.12 736 ALA A O 1
ATOM 5771 N N . ARG A 1 737 ? -13.474 24.572 36.382 1.00 83.75 737 ARG A N 1
ATOM 5772 C CA . ARG A 1 737 ? -13.646 23.151 36.666 1.00 83.75 737 ARG A CA 1
ATOM 5773 C C . ARG A 1 737 ? -14.569 22.885 37.852 1.00 83.75 737 ARG A C 1
ATOM 5775 O O . ARG A 1 737 ? -15.356 21.941 37.773 1.00 83.75 737 ARG A O 1
ATOM 5782 N N . CYS A 1 738 ? -14.495 23.709 38.899 1.00 84.44 738 CYS A N 1
ATOM 5783 C CA . CYS A 1 738 ? -15.071 23.407 40.212 1.00 84.44 738 CYS A CA 1
ATOM 5784 C C . CYS A 1 738 ? -16.184 24.351 40.680 1.00 84.44 738 CYS A C 1
ATOM 5786 O O . CYS A 1 738 ? -17.066 23.927 41.423 1.00 84.44 738 CYS A O 1
ATOM 5788 N N . VAL A 1 739 ? -16.208 25.610 40.231 1.00 78.81 739 VAL A N 1
ATOM 5789 C CA . VAL A 1 739 ? -17.227 26.594 40.651 1.00 78.81 739 VAL A CA 1
ATOM 5790 C C . VAL A 1 739 ? -18.422 26.604 39.688 1.00 78.81 739 VAL A C 1
ATOM 5792 O O . VAL A 1 739 ? -19.572 26.768 40.104 1.00 78.81 739 VAL A O 1
ATOM 5795 N N . LYS A 1 740 ? -18.197 26.375 38.387 1.00 65.62 740 LYS A N 1
ATOM 5796 C CA . LYS A 1 740 ? -19.236 26.487 37.344 1.00 65.62 740 LYS A CA 1
ATOM 5797 C C . LYS A 1 740 ? -20.037 25.202 37.082 1.00 65.62 740 LYS A C 1
ATOM 5799 O O . LYS A 1 740 ? -20.242 24.835 35.929 1.00 65.62 740 LYS A O 1
ATOM 5804 N N . GLN A 1 741 ? -20.583 24.550 38.114 1.00 47.84 741 GLN A N 1
ATOM 5805 C CA . GLN A 1 741 ? -21.580 23.480 37.918 1.00 47.84 741 GLN A CA 1
ATOM 5806 C C . GLN A 1 741 ? -22.731 23.487 38.937 1.00 47.84 741 GLN A C 1
ATOM 5808 O O . GLN A 1 741 ? -22.812 22.613 39.787 1.00 47.84 741 GLN A O 1
ATOM 5813 N N . LYS A 1 742 ? -23.698 24.407 38.780 1.00 39.03 742 LYS A N 1
ATOM 5814 C CA . LYS A 1 742 ? -25.145 24.133 38.965 1.00 39.03 742 LYS A CA 1
ATOM 5815 C C . LYS A 1 742 ? -25.990 25.137 38.171 1.00 39.03 742 LYS A C 1
ATOM 5817 O O . LYS A 1 742 ? -26.226 26.245 38.640 1.00 39.03 742 LYS A O 1
ATOM 5822 N N . LYS A 1 743 ? -26.503 24.710 37.008 1.00 34.22 743 LYS A N 1
ATOM 5823 C CA . LYS A 1 743 ? -27.876 24.970 36.518 1.00 34.22 743 LYS A CA 1
ATOM 5824 C C . LYS A 1 743 ? -28.100 24.262 35.176 1.00 34.22 743 LYS A C 1
ATOM 5826 O O . LYS A 1 743 ? -27.759 24.777 34.123 1.00 34.22 743 LYS A O 1
ATOM 5831 N N . ARG A 1 744 ? -28.797 23.121 35.216 1.00 48.69 744 ARG A N 1
ATOM 5832 C CA . ARG A 1 744 ? -29.780 22.827 34.167 1.00 48.69 744 ARG A CA 1
ATOM 5833 C C . ARG A 1 744 ? -30.881 23.886 34.303 1.00 48.69 744 ARG A C 1
ATOM 5835 O O . ARG A 1 744 ? -31.665 23.834 35.248 1.00 48.69 744 ARG A O 1
ATOM 5842 N N . LYS A 1 745 ? -30.910 24.866 33.402 1.00 34.03 745 LYS A N 1
ATOM 5843 C CA . LYS A 1 745 ? -32.062 25.739 33.136 1.00 34.03 745 LYS A CA 1
ATOM 5844 C C . LYS A 1 745 ? -32.240 25.794 31.621 1.00 34.03 745 LYS A C 1
ATOM 5846 O O . LYS A 1 745 ? -31.255 25.904 30.908 1.00 34.03 745 LYS A O 1
ATOM 5851 N N . ARG A 1 746 ? -33.491 25.667 31.162 1.00 43.25 746 ARG A N 1
ATOM 5852 C CA . ARG A 1 746 ? -33.911 25.932 29.777 1.00 43.25 746 ARG A CA 1
ATOM 5853 C C . ARG A 1 746 ? -33.280 27.246 29.312 1.00 43.25 746 ARG A C 1
ATOM 5855 O O . ARG A 1 746 ? -33.551 28.269 29.937 1.00 43.25 746 ARG A O 1
ATOM 5862 N N . GLU A 1 747 ? -32.485 27.202 28.251 1.00 40.62 747 GLU A N 1
ATOM 5863 C CA . GLU A 1 747 ? -32.058 28.407 27.544 1.00 40.62 747 GLU A CA 1
ATOM 5864 C C . GLU A 1 747 ? -33.292 29.096 26.952 1.00 40.62 747 GLU A C 1
ATOM 5866 O O . GLU A 1 747 ? -34.182 28.457 26.375 1.00 40.62 747 GLU A O 1
ATOM 5871 N N . GLU A 1 748 ? -33.399 30.401 27.191 1.00 56.06 748 GLU A N 1
ATOM 5872 C CA . GLU A 1 748 ? -34.399 31.234 26.542 1.00 56.06 748 GLU A CA 1
ATOM 5873 C C . GLU A 1 748 ? -34.097 31.295 25.047 1.00 56.06 748 GLU A C 1
ATOM 5875 O O . GLU A 1 748 ? -32.966 31.515 24.637 1.00 56.06 748 GLU A O 1
ATOM 5880 N N . SER A 1 749 ? -35.129 31.061 24.234 1.00 73.50 749 SER A N 1
ATOM 5881 C CA . SER A 1 749 ? -35.007 30.981 22.779 1.00 73.50 749 SER A CA 1
ATOM 5882 C C . SER A 1 749 ? -34.346 32.246 22.193 1.00 73.50 749 SER A C 1
ATOM 5884 O O . SER A 1 749 ? -34.870 33.340 22.440 1.00 73.50 749 SER A O 1
ATOM 5886 N N . PRO A 1 750 ? -33.294 32.103 21.358 1.00 80.50 750 PRO A N 1
ATOM 5887 C CA . PRO A 1 750 ? -32.611 33.208 20.674 1.00 80.50 750 PRO A CA 1
ATOM 5888 C C . PRO A 1 750 ? -33.568 34.160 19.953 1.00 80.50 750 PRO A C 1
ATOM 5890 O O . PRO A 1 750 ? -33.390 35.369 19.958 1.00 80.50 750 PRO A O 1
ATOM 5893 N N . CYS A 1 751 ? -34.676 33.625 19.441 1.00 85.50 751 CYS A N 1
ATOM 5894 C CA . CYS A 1 751 ? -35.734 34.334 18.722 1.00 85.50 751 CYS A CA 1
ATOM 5895 C C . CYS A 1 751 ? -36.469 35.414 19.542 1.00 85.50 751 CYS A C 1
ATOM 5897 O O . CYS A 1 751 ? -37.359 36.087 19.024 1.00 85.50 751 CYS A O 1
ATOM 5899 N N . LYS A 1 752 ? -36.181 35.541 20.843 1.00 84.00 752 LYS A N 1
ATOM 5900 C CA . LYS A 1 752 ? -36.744 36.586 21.710 1.00 84.00 752 LYS A CA 1
ATOM 5901 C C . LYS A 1 752 ? -35.809 37.778 21.919 1.00 84.00 752 LYS A C 1
ATOM 5903 O O . LYS A 1 752 ? -36.261 38.778 22.472 1.00 84.00 752 LYS A O 1
ATOM 5908 N N . LEU A 1 753 ? -34.545 37.676 21.512 1.00 85.38 753 LEU A N 1
ATOM 5909 C CA . LEU A 1 753 ? -33.550 38.739 21.664 1.00 85.38 753 LEU A CA 1
ATOM 5910 C C . LEU A 1 753 ? -33.711 39.790 20.542 1.00 85.38 753 LEU A C 1
ATOM 5912 O O . LEU A 1 753 ? -34.255 39.467 19.489 1.00 85.38 753 LEU A O 1
ATOM 5916 N N . PRO A 1 754 ? -33.299 41.053 20.728 1.00 87.94 754 PRO A N 1
ATOM 5917 C CA . PRO A 1 754 ? -33.305 42.055 19.656 1.00 87.94 754 PRO A CA 1
ATOM 5918 C C . PRO A 1 754 ? -32.154 41.833 18.660 1.00 87.94 754 PRO A C 1
ATOM 5920 O O . PRO A 1 754 ? -31.168 41.188 19.005 1.00 87.94 754 PRO A O 1
ATOM 5923 N N . ALA A 1 755 ? -32.229 42.411 17.455 1.00 89.38 755 ALA A N 1
ATOM 5924 C CA . ALA A 1 755 ? -31.053 42.515 16.586 1.00 89.38 755 ALA A CA 1
ATOM 5925 C C . ALA A 1 755 ? -29.954 43.315 17.294 1.00 89.38 755 ALA A C 1
ATOM 5927 O O . ALA A 1 755 ? -30.196 44.445 17.719 1.00 89.38 755 ALA A O 1
ATOM 5928 N N . ASP A 1 756 ? -28.754 42.749 17.396 1.00 93.75 756 ASP A N 1
ATOM 5929 C CA . ASP A 1 756 ? -27.603 43.423 17.990 1.00 93.75 756 ASP A CA 1
ATOM 5930 C C . ASP A 1 756 ? -26.460 43.505 16.981 1.00 93.75 756 ASP A C 1
ATOM 5932 O O . ASP A 1 756 ? -25.886 42.496 16.564 1.00 93.75 756 ASP A O 1
ATOM 5936 N N . ILE A 1 757 ? -26.158 44.736 16.572 1.00 91.62 757 ILE A N 1
ATOM 5937 C CA . ILE A 1 757 ? -25.103 45.062 15.612 1.00 91.62 757 ILE A CA 1
ATOM 5938 C C . ILE A 1 757 ? -23.722 44.787 16.226 1.00 91.62 757 ILE A C 1
ATOM 5940 O O . ILE A 1 757 ? -22.790 44.455 15.498 1.00 91.62 757 ILE A O 1
ATOM 5944 N N . GLY A 1 758 ? -23.583 44.854 17.551 1.00 88.62 758 GLY A N 1
ATOM 5945 C CA . GLY A 1 758 ? -22.292 44.811 18.226 1.00 88.62 758 GLY A CA 1
ATOM 5946 C C . GLY A 1 758 ? -21.445 46.079 17.998 1.00 88.62 758 GLY A C 1
ATOM 5947 O O . GLY A 1 758 ? -21.812 46.957 17.217 1.00 88.62 758 GLY A O 1
ATOM 5948 N N . PRO A 1 759 ? -20.305 46.222 18.700 1.00 79.62 759 PRO A N 1
ATOM 5949 C CA . PRO A 1 759 ? -19.497 47.441 18.697 1.00 79.62 759 PRO A CA 1
ATOM 5950 C C . PRO A 1 759 ? -18.504 47.529 17.526 1.00 79.62 759 PRO A C 1
ATOM 5952 O O . PRO A 1 759 ? -17.919 48.590 17.304 1.00 79.62 759 PRO A O 1
ATOM 5955 N N . CYS A 1 760 ? -18.277 46.438 16.784 1.00 86.62 760 CYS A N 1
ATOM 5956 C CA . CYS A 1 760 ? -17.428 46.481 15.593 1.00 86.62 760 CYS A CA 1
ATOM 5957 C C . CYS A 1 760 ? -18.120 47.191 14.423 1.00 86.62 760 CYS A C 1
ATOM 5959 O O . CYS A 1 760 ? -19.341 47.279 14.350 1.00 86.62 760 CYS A O 1
ATOM 5961 N N . LYS A 1 761 ? -17.312 47.707 13.492 1.00 86.56 761 LYS A N 1
ATOM 5962 C CA . LYS A 1 761 ? -17.766 48.568 12.386 1.00 86.56 761 LYS A CA 1
ATOM 5963 C C . LYS A 1 761 ? -17.719 47.893 11.009 1.00 86.56 761 LYS A C 1
ATOM 5965 O O . LYS A 1 761 ? -17.682 48.581 9.993 1.00 86.56 761 LYS A O 1
ATOM 5970 N N . MET A 1 762 ? -17.674 46.564 10.955 1.00 72.88 762 MET A N 1
ATOM 5971 C CA . MET A 1 762 ? -17.750 45.816 9.698 1.00 72.88 762 MET A CA 1
ATOM 5972 C C . MET A 1 762 ? -19.213 45.712 9.249 1.00 72.88 762 MET A C 1
ATOM 5974 O O . MET A 1 762 ? -20.100 45.594 10.081 1.00 72.88 762 MET A O 1
ATOM 5978 N N . SER A 1 763 ? -19.494 45.764 7.948 1.00 86.38 763 SER A N 1
ATOM 5979 C CA . SER A 1 763 ? -20.872 45.713 7.439 1.00 86.38 763 SER A CA 1
ATOM 5980 C C . SER A 1 763 ? -21.199 44.307 6.938 1.00 86.38 763 SER A C 1
ATOM 5982 O O . SER A 1 763 ? -20.939 43.986 5.779 1.00 86.38 763 SER A O 1
ATOM 5984 N N . ILE A 1 764 ? -21.713 43.442 7.819 1.00 86.75 764 ILE A N 1
ATOM 5985 C CA . ILE A 1 764 ? -22.059 42.054 7.481 1.00 86.75 764 ILE A CA 1
ATOM 5986 C C . ILE A 1 764 ? -23.576 41.899 7.439 1.00 86.75 764 ILE A C 1
ATOM 5988 O O . ILE A 1 764 ? -24.254 42.090 8.442 1.00 86.75 764 ILE A O 1
ATOM 5992 N N . VAL A 1 765 ? -24.119 41.500 6.292 1.00 90.25 765 VAL A N 1
ATOM 5993 C CA . VAL A 1 765 ? -25.552 41.213 6.161 1.00 90.25 765 VAL A CA 1
ATOM 5994 C C . VAL A 1 765 ? -25.903 39.932 6.921 1.00 90.25 765 VAL A C 1
ATOM 5996 O O . VAL A 1 765 ? -25.320 38.876 6.676 1.00 90.25 765 VAL A O 1
ATOM 5999 N N . ARG A 1 766 ? -26.850 40.033 7.855 1.00 94.62 766 ARG A N 1
ATOM 6000 C CA . ARG A 1 766 ? -27.369 38.936 8.681 1.00 94.62 766 ARG A CA 1
ATOM 6001 C C . ARG A 1 766 ? -28.887 39.032 8.784 1.00 94.62 766 ARG A C 1
ATOM 6003 O O . ARG A 1 766 ? -29.480 40.023 8.372 1.00 94.62 766 ARG A O 1
ATOM 6010 N N . TYR A 1 767 ? -29.519 38.008 9.336 1.00 93.69 767 TYR A N 1
ATOM 6011 C CA . TYR A 1 767 ? -30.961 37.946 9.549 1.00 93.69 767 TYR A CA 1
ATOM 6012 C C . TYR A 1 767 ? -31.255 37.750 11.030 1.00 93.69 767 TYR A C 1
ATOM 6014 O O . TYR A 1 767 ? -30.524 37.049 11.717 1.00 93.69 767 TYR A O 1
ATOM 6022 N N . TYR A 1 768 ? -32.324 38.343 11.535 1.00 93.44 768 TYR A N 1
ATOM 6023 C CA . TYR A 1 768 ? -32.788 38.131 12.902 1.00 93.44 768 TYR A CA 1
ATOM 6024 C C . TYR A 1 768 ? -34.302 37.971 12.906 1.00 93.44 768 TYR A C 1
ATOM 6026 O O . TYR A 1 768 ? -35.002 38.498 12.042 1.00 93.44 768 TYR A O 1
ATOM 6034 N N . TYR A 1 769 ? -34.828 37.235 13.875 1.00 91.62 769 TYR A N 1
ATOM 6035 C CA . TYR A 1 769 ? -36.260 37.086 14.050 1.00 91.62 769 TYR A CA 1
ATOM 6036 C C . TYR A 1 769 ? -36.817 38.302 14.786 1.00 91.62 769 TYR A C 1
ATOM 6038 O O . TYR A 1 769 ? -36.607 38.473 15.989 1.00 91.62 769 TYR A O 1
ATOM 6046 N N . ASN A 1 770 ? -37.554 39.143 14.070 1.00 87.19 770 ASN A N 1
ATOM 6047 C CA . ASN A 1 770 ? -38.223 40.291 14.648 1.00 87.19 770 ASN A CA 1
ATOM 6048 C C . ASN A 1 770 ? -39.536 39.837 15.302 1.00 87.19 770 ASN A C 1
ATOM 6050 O O . ASN A 1 770 ? -40.521 39.481 14.650 1.00 87.19 770 ASN A O 1
ATOM 6054 N N . ASN A 1 771 ? -39.572 39.862 16.634 1.00 79.50 771 ASN A N 1
ATOM 6055 C CA . ASN A 1 771 ? -40.746 39.436 17.392 1.00 79.50 771 ASN A CA 1
ATOM 6056 C C . ASN A 1 771 ? -41.937 40.417 17.271 1.00 79.50 771 ASN A C 1
ATOM 6058 O O . ASN A 1 771 ? -43.053 40.053 17.650 1.00 79.50 771 ASN A O 1
ATOM 6062 N N . GLY A 1 772 ? -41.730 41.633 16.752 1.00 82.06 772 GLY A N 1
ATOM 6063 C CA . GLY A 1 772 ? -42.786 42.592 16.419 1.00 82.06 772 GLY A CA 1
ATOM 6064 C C . GLY A 1 772 ? -43.518 42.217 15.130 1.00 82.06 772 GLY A C 1
ATOM 6065 O O . GLY A 1 772 ? -44.740 42.087 15.137 1.00 82.06 772 GLY A O 1
ATOM 6066 N N . SER A 1 773 ? -42.778 41.953 14.051 1.00 83.25 773 SER A N 1
ATOM 6067 C CA . SER A 1 773 ? -43.353 41.533 12.762 1.00 83.25 773 SER A CA 1
ATOM 6068 C C . SER A 1 773 ? -43.647 40.030 12.671 1.00 83.25 773 SER A C 1
ATOM 6070 O O . SER A 1 773 ? -44.344 39.594 11.753 1.00 83.25 773 SER A O 1
ATOM 6072 N N . LYS A 1 774 ? -43.150 39.238 13.635 1.00 83.50 774 LYS A N 1
ATOM 6073 C CA . LYS A 1 774 ? -43.201 37.762 13.660 1.00 83.50 774 LYS A CA 1
ATOM 6074 C C . LYS A 1 774 ? -42.544 37.122 12.431 1.00 83.50 774 LYS A C 1
ATOM 6076 O O . LYS A 1 774 ? -42.978 36.057 11.989 1.00 83.50 774 LYS A O 1
ATOM 6081 N N . LYS A 1 775 ? -41.527 37.778 11.870 1.00 87.19 775 LYS A N 1
ATOM 6082 C CA . LYS A 1 775 ? -40.804 37.341 10.672 1.00 87.19 775 LYS A CA 1
ATOM 6083 C C . LYS A 1 775 ? -39.304 37.510 10.857 1.00 87.19 775 LYS A C 1
ATOM 6085 O O . LYS A 1 775 ? -38.852 38.300 11.682 1.00 87.19 775 LYS A O 1
ATOM 6090 N N . CYS A 1 776 ? -38.548 36.765 10.066 1.00 92.44 776 CYS A N 1
ATOM 6091 C CA . CYS A 1 776 ? -37.123 36.992 9.922 1.00 92.44 776 CYS A CA 1
ATOM 6092 C C . CYS A 1 776 ? -36.876 38.198 9.012 1.00 92.44 776 CYS A C 1
ATOM 6094 O O . CYS A 1 776 ? -37.483 38.327 7.951 1.00 92.44 776 CYS A O 1
ATOM 6096 N N . GLU A 1 777 ? -36.012 39.102 9.455 1.00 93.19 777 GLU A N 1
ATOM 6097 C CA . GLU A 1 777 ? -35.686 40.355 8.779 1.00 93.19 777 GLU A CA 1
ATOM 6098 C C . GLU A 1 777 ? -34.173 40.511 8.671 1.00 93.19 777 GLU A C 1
ATOM 6100 O O . GLU A 1 777 ? -33.423 40.031 9.520 1.00 93.19 777 GLU A O 1
ATOM 6105 N N . GLN A 1 778 ? -33.718 41.182 7.617 1.00 94.00 778 GLN A N 1
ATOM 6106 C CA . GLN A 1 778 ? -32.302 41.448 7.399 1.00 94.00 778 GLN A CA 1
ATOM 6107 C C . GLN A 1 778 ? -31.830 42.622 8.268 1.00 94.00 778 GLN A C 1
ATOM 6109 O O . GLN A 1 778 ? -32.508 43.645 8.352 1.00 94.00 778 GLN A O 1
ATOM 6114 N N . PHE A 1 779 ? -30.645 42.511 8.863 1.00 93.31 779 PHE A N 1
ATOM 6115 C CA . PHE A 1 779 ? -29.955 43.607 9.539 1.00 93.31 779 PHE A CA 1
ATOM 6116 C C . PHE A 1 779 ? -28.446 43.572 9.255 1.00 93.31 779 PHE A C 1
ATOM 6118 O O . PHE A 1 779 ? -27.908 42.573 8.771 1.00 93.31 779 PHE A O 1
ATOM 6125 N N . THR A 1 780 ? -27.758 44.676 9.540 1.00 91.88 780 THR A N 1
ATOM 6126 C CA . THR A 1 780 ? -26.304 44.782 9.371 1.00 91.88 780 THR A CA 1
ATOM 6127 C C . THR A 1 780 ? -25.613 44.518 10.698 1.00 91.88 780 THR A C 1
ATOM 6129 O O . THR A 1 780 ? -25.757 45.293 11.636 1.00 91.88 780 THR A O 1
ATOM 6132 N N . TYR A 1 781 ? -24.844 43.440 10.770 1.00 93.69 781 TYR A N 1
ATOM 6133 C CA . TYR A 1 781 ? -24.039 43.064 11.921 1.00 93.69 781 TYR A CA 1
ATOM 6134 C C . TYR A 1 781 ? -22.605 43.593 11.788 1.00 93.69 781 TYR A C 1
ATOM 6136 O O . TYR A 1 781 ? -21.946 43.382 10.771 1.00 93.69 781 TYR A O 1
ATOM 6144 N N . GLY A 1 782 ? -22.122 44.225 12.856 1.00 86.81 782 GLY A N 1
ATOM 6145 C CA . GLY A 1 782 ? -20.831 44.898 12.999 1.00 86.81 782 GLY A CA 1
ATOM 6146 C C . GLY A 1 782 ? -19.602 43.994 12.897 1.00 86.81 782 GLY A C 1
ATOM 6147 O O . GLY A 1 782 ? -18.480 44.482 12.767 1.00 86.81 782 GLY A O 1
ATOM 6148 N N . GLY A 1 783 ? -19.786 42.672 12.972 1.00 80.62 783 GLY A N 1
ATOM 6149 C CA . GLY A 1 783 ? -18.727 41.669 12.830 1.00 80.62 783 GLY A CA 1
ATOM 6150 C C . GLY A 1 783 ? -18.073 41.205 14.132 1.00 80.62 783 GLY A C 1
ATOM 6151 O O . GLY A 1 783 ? -17.277 40.271 14.093 1.00 80.62 783 GLY A O 1
ATOM 6152 N N . CYS A 1 784 ? -18.426 41.782 15.283 1.00 79.75 784 CYS A N 1
ATOM 6153 C CA . CYS A 1 784 ? -18.025 41.253 16.587 1.00 79.75 784 CYS A CA 1
ATOM 6154 C C . CYS A 1 784 ? -19.063 41.553 17.681 1.00 79.75 784 CYS A C 1
ATOM 6156 O O . CYS A 1 784 ? -19.828 42.508 17.568 1.00 79.75 784 CYS A O 1
ATOM 6158 N N . HIS A 1 785 ? -19.046 40.748 18.748 1.00 86.38 785 HIS A N 1
ATOM 6159 C CA . HIS A 1 785 ? -20.077 40.676 19.794 1.00 86.38 785 HIS A CA 1
ATOM 6160 C C . HIS A 1 785 ? -21.473 40.320 19.251 1.00 86.38 785 HIS A C 1
ATOM 6162 O O . HIS A 1 785 ? -21.614 39.283 18.613 1.00 86.38 785 HIS A O 1
ATOM 6168 N N . GLY A 1 786 ? -22.511 41.106 19.541 1.00 84.94 786 GLY A N 1
ATOM 6169 C CA . GLY A 1 786 ? -23.885 40.751 19.198 1.00 84.94 786 GLY A CA 1
ATOM 6170 C C . GLY A 1 786 ? -24.511 39.727 20.151 1.00 84.94 786 GLY A C 1
ATOM 6171 O O . GLY A 1 786 ? -23.944 39.364 21.185 1.00 84.94 786 GLY A O 1
ATOM 6172 N N . ASN A 1 787 ? -25.685 39.225 19.766 1.00 89.38 787 ASN A N 1
ATOM 6173 C CA . ASN A 1 787 ? -26.393 38.159 20.471 1.00 89.38 787 ASN A CA 1
ATOM 6174 C C . ASN A 1 787 ? -26.864 37.052 19.510 1.00 89.38 787 ASN A C 1
ATOM 6176 O O . ASN A 1 787 ? -26.648 37.126 18.301 1.00 89.38 787 ASN A O 1
ATOM 6180 N N . GLU A 1 788 ? -27.490 36.009 20.058 1.00 89.81 788 GLU A N 1
ATOM 6181 C CA . GLU A 1 788 ? -27.840 34.789 19.319 1.00 89.81 788 GLU A CA 1
ATOM 6182 C C . GLU A 1 788 ? -28.997 34.952 18.316 1.00 89.81 788 GLU A C 1
ATOM 6184 O O . GLU A 1 788 ? -29.202 34.064 17.488 1.00 89.81 788 GLU A O 1
ATOM 6189 N N . ASN A 1 789 ? -29.731 36.075 18.317 1.00 92.06 789 ASN A N 1
ATOM 6190 C CA . ASN A 1 789 ? -30.684 36.405 17.251 1.00 92.06 789 ASN A CA 1
ATOM 6191 C C . ASN A 1 789 ? -29.952 37.011 16.042 1.00 92.06 789 ASN A C 1
ATOM 6193 O O . ASN A 1 789 ? -30.166 38.159 15.660 1.00 92.06 789 ASN A O 1
ATOM 6197 N N . ASN A 1 790 ? -29.014 36.247 15.489 1.00 93.44 790 ASN A N 1
ATOM 6198 C CA . ASN A 1 790 ? -28.132 36.658 14.404 1.00 93.44 790 ASN A CA 1
ATOM 6199 C C . ASN A 1 790 ? -27.813 35.442 13.528 1.00 93.44 790 ASN A C 1
ATOM 6201 O O . ASN A 1 790 ? -26.920 34.644 13.813 1.00 93.44 790 ASN A O 1
ATOM 6205 N N . PHE A 1 791 ? -28.572 35.300 12.453 1.00 93.38 791 PHE A N 1
ATOM 6206 C CA . PHE A 1 791 ? -28.539 34.181 11.528 1.00 93.38 791 PHE A CA 1
ATOM 6207 C C . PHE A 1 791 ? -27.872 34.579 10.214 1.00 93.38 791 PHE A C 1
ATOM 6209 O O . PHE A 1 791 ? -28.009 35.696 9.721 1.00 93.38 791 PHE A O 1
ATOM 6216 N N . GLU A 1 792 ? -27.152 33.638 9.616 1.00 90.31 792 GLU A N 1
ATOM 6217 C CA . GLU A 1 792 ? -26.438 33.854 8.352 1.00 90.31 792 GLU A CA 1
ATOM 6218 C C . GLU A 1 792 ? -27.358 33.897 7.123 1.00 90.31 792 GLU A C 1
ATOM 6220 O O . GLU A 1 792 ? -26.984 34.471 6.107 1.00 90.31 792 GLU A O 1
ATOM 6225 N N . SER A 1 793 ? -28.565 33.327 7.213 1.00 90.06 793 SER A N 1
ATOM 6226 C CA . SER A 1 793 ? -29.542 33.300 6.123 1.00 90.06 793 SER A CA 1
ATOM 6227 C C . SER A 1 793 ? -30.980 33.399 6.632 1.00 90.06 793 SER A C 1
ATOM 6229 O O . SER A 1 793 ? -31.280 33.051 7.780 1.00 90.06 793 SER A O 1
ATOM 6231 N N . MET A 1 794 ? -31.877 33.844 5.748 1.00 86.69 794 MET A N 1
ATOM 6232 C CA . MET A 1 794 ? -33.315 33.907 6.014 1.00 86.69 794 MET A CA 1
ATOM 6233 C C . MET A 1 794 ? -33.878 32.524 6.376 1.00 86.69 794 MET A C 1
ATOM 6235 O O . MET A 1 794 ? -34.544 32.387 7.396 1.00 86.69 794 MET A O 1
ATOM 6239 N N . GLU A 1 795 ? -33.537 31.482 5.611 1.00 84.12 795 GLU A N 1
ATOM 6240 C CA . GLU A 1 795 ? -34.002 30.108 5.860 1.00 84.12 795 GLU A CA 1
ATOM 6241 C C . GLU A 1 795 ? -33.557 29.581 7.227 1.00 84.12 795 GLU A C 1
ATOM 6243 O O . GLU A 1 795 ? -34.342 28.954 7.936 1.00 84.12 795 GLU A O 1
ATOM 6248 N N . LYS A 1 796 ? -32.314 29.864 7.642 1.00 86.06 796 LYS A N 1
ATOM 6249 C CA . LYS A 1 796 ? -31.809 29.435 8.954 1.00 86.06 796 LYS A CA 1
ATOM 6250 C C . LYS A 1 796 ? -32.529 30.156 10.086 1.00 86.06 796 LYS A C 1
ATOM 6252 O O . LYS A 1 796 ? -32.846 29.531 11.098 1.00 86.06 796 LYS A O 1
ATOM 6257 N N . CYS A 1 797 ? -32.823 31.441 9.900 1.00 88.56 797 CYS A N 1
ATOM 6258 C CA . CYS A 1 797 ? -33.639 32.197 10.836 1.00 88.56 797 CYS A CA 1
ATOM 6259 C C . CYS A 1 797 ? -35.057 31.606 10.942 1.00 88.56 797 CYS A C 1
ATOM 6261 O O . CYS A 1 797 ? -35.520 31.329 12.046 1.00 88.56 797 CYS A O 1
ATOM 6263 N N . GLU A 1 798 ? -35.730 31.336 9.820 1.00 86.25 798 GLU A N 1
ATOM 6264 C CA . GLU A 1 798 ? -37.105 30.815 9.810 1.00 86.25 798 GLU A CA 1
ATOM 6265 C C . GLU A 1 798 ? -37.202 29.381 10.348 1.00 86.25 798 GLU A C 1
ATOM 6267 O O . GLU A 1 798 ? -38.132 29.056 11.092 1.00 86.25 798 GLU A O 1
ATOM 6272 N N . ALA A 1 799 ? -36.220 28.535 10.028 1.00 80.38 799 ALA A N 1
ATOM 6273 C CA . ALA A 1 799 ? -36.125 27.174 10.545 1.00 80.38 799 ALA A CA 1
ATOM 6274 C C . ALA A 1 799 ? -35.880 27.152 12.062 1.00 80.38 799 ALA A C 1
ATOM 6276 O O . ALA A 1 799 ? -36.431 26.304 12.766 1.00 80.38 799 ALA A O 1
ATOM 6277 N N . THR A 1 800 ? -35.075 28.090 12.572 1.00 82.31 800 THR A N 1
ATOM 6278 C CA . THR A 1 800 ? -34.740 28.174 14.004 1.00 82.31 800 THR A CA 1
ATOM 6279 C C . THR A 1 800 ? -35.842 28.862 14.813 1.00 82.31 800 THR A C 1
ATOM 6281 O O . THR A 1 800 ? -36.078 28.505 15.968 1.00 82.31 800 THR A O 1
ATOM 6284 N N . CYS A 1 801 ? -36.561 29.808 14.204 1.00 83.50 801 CYS A N 1
ATOM 6285 C CA . CYS A 1 801 ? -37.605 30.613 14.832 1.00 83.50 801 CYS A CA 1
ATOM 6286 C C . CYS A 1 801 ? -38.984 30.393 14.179 1.00 83.50 801 CYS A C 1
ATOM 6288 O O . CYS A 1 801 ? -39.563 31.331 13.625 1.00 83.50 801 CYS A O 1
ATOM 6290 N N . PRO A 1 802 ? -39.555 29.173 14.246 1.00 67.44 802 PRO A N 1
ATOM 6291 C CA . PRO A 1 802 ? -40.779 28.839 13.530 1.00 67.44 802 PRO A CA 1
ATOM 6292 C C . PRO A 1 802 ? -41.974 29.653 14.045 1.00 67.44 802 PRO A C 1
ATOM 6294 O O . PRO A 1 802 ? -42.354 29.579 15.219 1.00 67.44 802 PRO A O 1
ATOM 6297 N N . GLY A 1 803 ? -42.613 30.402 13.142 1.00 60.91 803 GLY A N 1
ATOM 6298 C CA . GLY A 1 803 ? -43.856 31.121 13.414 1.00 60.91 803 GLY A CA 1
ATOM 6299 C C . GLY A 1 803 ? -44.930 30.167 13.950 1.00 60.91 803 GLY A C 1
ATOM 6300 O O . GLY A 1 803 ? -45.285 29.177 13.310 1.00 60.91 803 GLY A O 1
ATOM 6301 N N . GLN A 1 804 ? -45.443 30.439 15.153 1.00 43.34 804 GLN A N 1
ATOM 6302 C CA . GLN A 1 804 ? -46.393 29.571 15.854 1.00 43.34 804 GLN A CA 1
ATOM 6303 C C . GLN A 1 804 ? -47.699 29.364 15.059 1.00 43.34 804 GLN A C 1
ATOM 6305 O O . GLN A 1 804 ? -48.653 30.126 15.209 1.00 43.34 804 GLN A O 1
ATOM 6310 N N . LYS A 1 805 ? -47.812 28.278 14.284 1.00 38.28 805 LYS A N 1
ATOM 6311 C CA . LYS A 1 805 ? -49.114 27.738 13.858 1.00 38.28 805 LYS A CA 1
ATOM 6312 C C . LYS A 1 805 ? -49.599 26.719 14.897 1.00 38.28 805 LYS A C 1
ATOM 6314 O O . LYS A 1 805 ? -49.093 25.604 14.987 1.00 38.28 805 LYS A O 1
ATOM 6319 N N . ARG A 1 806 ? -50.587 27.114 15.711 1.00 35.84 806 ARG A N 1
ATOM 6320 C CA . ARG A 1 806 ? -51.273 26.254 16.696 1.00 35.84 806 ARG A CA 1
ATOM 6321 C C . ARG A 1 806 ? -51.990 25.085 15.992 1.00 35.84 806 ARG A C 1
ATOM 6323 O O . ARG A 1 806 ? -52.893 25.322 15.195 1.00 35.84 806 ARG A O 1
ATOM 6330 N N . LYS A 1 807 ? -51.653 23.831 16.327 1.00 32.34 807 LYS A N 1
ATOM 6331 C CA . LYS A 1 807 ? -52.449 22.640 15.959 1.00 32.34 807 LYS A CA 1
ATOM 6332 C C . LYS A 1 807 ? -53.723 22.575 16.820 1.00 32.34 807 LYS A C 1
ATOM 6334 O O . LYS A 1 807 ? -53.640 22.595 18.047 1.00 32.34 807 LYS A O 1
ATOM 6339 N N . LYS A 1 808 ? -54.896 22.512 16.177 1.00 32.97 808 LYS A N 1
ATOM 6340 C CA . LYS A 1 808 ? -56.208 22.283 16.813 1.00 32.97 808 LYS A CA 1
ATOM 6341 C C . LYS A 1 808 ? -56.289 20.858 17.384 1.00 32.97 808 LYS A C 1
ATOM 6343 O O . LYS A 1 808 ? -55.896 19.906 16.719 1.00 32.97 808 LYS A O 1
ATOM 6348 N N . LYS A 1 809 ? -56.837 20.737 18.599 1.00 36.91 809 LYS A N 1
ATOM 6349 C CA . LYS A 1 809 ? -57.305 19.483 19.215 1.00 36.91 809 LYS A CA 1
ATOM 6350 C C . LYS A 1 809 ? -58.418 18.860 18.359 1.00 36.91 809 LYS A C 1
ATOM 6352 O O . LYS A 1 809 ? -59.352 19.570 17.994 1.00 36.91 809 LYS A O 1
ATOM 6357 N N . GLN A 1 810 ? -58.377 17.547 18.150 1.00 35.56 810 GLN A N 1
ATOM 6358 C CA . GLN A 1 810 ? -59.572 16.738 17.899 1.00 35.56 810 GLN A CA 1
ATOM 6359 C C . GLN A 1 810 ? -59.667 15.682 19.000 1.00 35.56 810 GLN A C 1
ATOM 6361 O O . GLN A 1 810 ? -58.709 14.959 19.266 1.00 35.56 810 GLN A O 1
ATOM 6366 N N . GLY A 1 811 ? -60.800 15.701 19.702 1.00 35.00 811 GLY A N 1
ATOM 6367 C CA . GLY A 1 811 ? -61.143 14.756 20.754 1.00 35.00 811 GLY A CA 1
ATOM 6368 C C . GLY A 1 811 ? -61.539 13.400 20.180 1.00 35.00 811 GLY A C 1
ATOM 6369 O O . GLY A 1 811 ? -62.079 13.313 19.080 1.00 35.00 811 GLY A O 1
ATOM 6370 N N . LYS A 1 812 ? -61.269 12.354 20.960 1.00 32.38 812 LYS A N 1
ATOM 6371 C CA . LYS A 1 812 ? -61.864 11.032 20.790 1.00 32.38 812 LYS A CA 1
ATOM 6372 C C . LYS A 1 812 ? -63.244 11.047 21.446 1.00 32.38 812 LYS A C 1
ATOM 6374 O O . LYS A 1 812 ? -63.358 11.397 22.619 1.00 32.38 812 LYS A O 1
ATOM 6379 N N . LEU A 1 813 ? -64.251 10.707 20.652 1.00 37.84 813 LEU A N 1
ATOM 6380 C CA . LEU A 1 813 ? -65.572 10.263 21.081 1.00 37.84 813 LEU A CA 1
ATOM 6381 C C . LEU A 1 813 ? -65.611 8.735 20.945 1.00 37.84 813 LEU A C 1
ATOM 6383 O O . LEU A 1 813 ? -64.928 8.187 20.075 1.00 37.84 813 LEU A O 1
ATOM 6387 N N . VAL A 1 814 ? -66.485 8.143 21.760 1.00 38.47 814 VAL A N 1
ATOM 6388 C CA . VAL A 1 814 ? -66.712 6.717 22.059 1.00 38.47 814 VAL A CA 1
ATOM 6389 C C . VAL A 1 814 ? -65.707 6.114 23.034 1.00 38.47 814 VAL A C 1
ATOM 6391 O O . VAL A 1 814 ? -64.543 5.856 22.651 1.00 38.47 814 VAL A O 1
#

Organism: NCBI:txid68888

Sequence (814 aa):
MKVTAILLLLFGATITLQKENPCKLPADTGACKGSFPRYYYDWNSKQCRQFTYGGCQGNANNYASLEECKATCPGEEQNDEDPCELPAVRGRCKAYIVVFYYNKESKKCDKFAYGGCEGNGNRFTTQEQCEAKCVGQKKEENPCKLPAETGPCKASLTRYHYAWDLKKCVAFTYGGCKGNSNNFESIAECEEKCGKKEKDENPCELPAETGPRMASFIRFYYDKQSKQCKTFTYGGRQGNANNFESLQECEARCVDQNKKEENPCKLRADPGPCKAVFIRYYYNWDWKECMKFTYGGCEGNANNFESIAQCEATCADKKKKDNPCDLPAEPGPCRASFIRYYYNKQSKKCETFVYGGCEGNENSFETLEDCEARCIEHKKTEKNPCDLPADAGPCKASIPRYYYNKNSKKCDTFVYGGCHGNENNFGSLEECQAKCAEQKKQENPCMLPADSGPCKASFTKYYYDWDLKKCVTFTYGGCQGNANNFESAAECEATCAERKNSDKGPCELPADTGPCDGSLIRFYYNKDAGKCKTFKYGGCLGNQNNFESLQNCEAKCAGQKKTQQSPCELPAETGPCMASFIRFYYNKASKKCETFTYGGCQGNENNFESLQECEAKCAEQKKEENPCKLRADAGPCKAIFVRYYYNWDWKECLKFTYGGCEGNANNFESIAQCEATCADKKKKDNPCDLPAEPGPCMASFIRYYYNKESKKCETFTYGGCEGNENSFETLKDCEARCVKQKKRKREESPCKLPADIGPCKMSIVRYYYNNGSKKCEQFTYGGCHGNENNFESMEKCEATCPGQKRKKKQGKLV

Radius of gyration: 44.52 Å; Cα contacts (8 Å, |Δi|>4): 1643; chains: 1; bounding box: 127×97×108 Å

InterPro domains:
  IPR002223 Pancreatic trypsin inhibitor Kunitz domain [PF00014] (23-73)
  IPR002223 Pancreatic trypsin inhibitor Kunitz domain [PF00014] (84-134)
  IPR002223 Pancreatic trypsin inhibitor Kunitz domain [PF00014] (144-194)
  IPR002223 Pancreatic trypsin inhibitor Kunitz domain [PF00014] (204-254)
  IPR002223 Pancreatic trypsin inhibitor Kunitz domain [PF00014] (265-315)
  IPR002223 Pancreatic trypsin inhibitor Kunitz domain [PF00014] (325-375)
  IPR002223 Pancreatic trypsin inhibitor Kunitz domain [PF00014] (386-436)
  IPR002223 Pancreatic trypsin inhibitor Kunitz domain [PF00014] (446-496)
  IPR002223 Pancreatic trypsin inhibitor Kunitz domain [PF00014] (507-557)
  IPR002223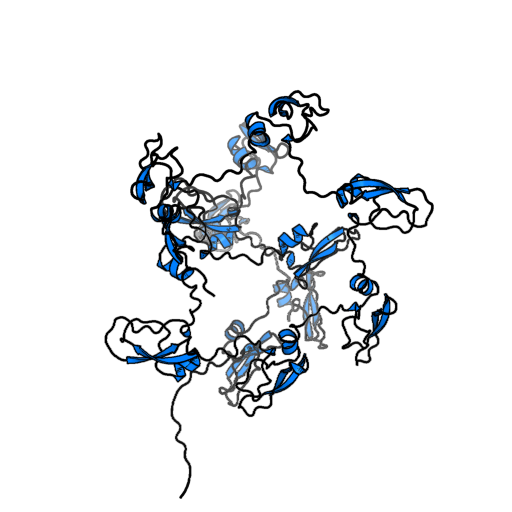 Pancreatic trypsin inhibitor Kunitz domain [PF00014] (568-618)
  IPR002223 Pancreatic trypsin inhibitor Kunitz domain [PF00014] (628-678)
  IPR002223 Pancreatic trypsin inhibitor Kunitz domain [PF00014] (688-738)
  IPR002223 Pancreatic trypsin inhibitor Kunitz domain [PF00014] (751-801)
  IPR002223 Pancreatic trypsin inhibitor Kunitz domain [PR00759] (141-155)
  IPR002223 Pancreatic trypsin inhibitor Kunitz domain [PR00759] (350-360)
  IPR002223 Pancreatic trypsin inhibitor Kunitz domain [PR00759] (786-801)
  IPR002223 Pancreatic trypsin inhibitor Kunitz domain [PS50279] (23-73)
  IPR002223 Pancreatic trypsin inhibitor Kunitz domain [PS50279] (84-134)
  IPR002223 Pancreatic trypsin inhibitor Kunitz domain [PS50279] (144-194)
  IPR002223 Pancreatic trypsin inhibitor Kunitz domain [PS50279] (204-254)

Secondary structure (DSSP, 8-state):
---------------------GGGSPP---SS---EEEEEEETTTTEEEEEEE-SSS--S--BSSHHHHHHHSPPPP-----GGGSPP---S----EEEEEEETTTTEEEEEEE-SS---S--BSSHHHHHHHH--------GGGSPP---S----EEEEEEETTTTEEEEEEE-SS---S--BSSHHHHHHHT--------GGGSPP---S-SS-EEEEEEETTTTEEEEEEE-SSS--S--BSSHHHHIIIIIGGGSS---GGGSPP---S----EEEEEEETTTTEEEEEEE-SS---S--BSSHHHHHHHHS-------GGGSPP---S----EEEEEEETTTTEEEEEEE-SS---S--BSSHHHHHHHHTTTS-----GGGSPP---S----EEEEEEETTTTEEEEEEE-SSS--S--BSSHHHHHHHHS-------GGGSPP---S----EEEEEEETTTTEEEEEEE-SS---S--BSSHHHHHHHHT--SSSSS-GGGSPP---SS---EEEEEEETTTTEEEEEEE-SS---S--BSSHHHHHHHHTTS------GGGSPP---S----EEEEEEETTTTEEEEEEE-SS---S--BSSHHHHHHHH--------GGGSPP---S----EEEEEEETTTTEEEEEEE-SSS--S--BSSHHHHHHHHS-S-----GGGSPP---S----EEEEEEETTTTEEEEEEE-SSS--S--BSSHHHHIIIIIS------PPPGGGSPP---S----EEEEEEETTTTEEEEEEE-SSS--S--BSSHHHHHHHS----PPPP-PPP-

Foldseek 3Di:
DDDDDDDDDDDDDDDPDPDDQQLPDDWDQDDAQDFQWWWFHDPVVRAIDIDTHRPDDTTSRTHNDRVRRPVRGPHDDPPPDQQLPDDWDQDPAQDFQWWWFQDPVVRAIDIDGHRPDDTDSRTHRDRCVRCVRRVDDDDDDQQLPDDWDQDDAQDFQWWWFNDVVVRAIDIDGHRPDDTTSRTHNDRVVRCVRRVPPPPPPQQLPDDWDQPDACDWDWWWFQDPVVRAIDIDTHRPDDTTSRTHHDRVVRCVRRVVVVPPPPQQLNDDWDQPPAQDFQWWWFHDPVVLAIDIDGHRPDDTGSRTHNDRVRRCVRRNPPDPPPQQLNDDWDQDPAQDFAWWWFQDPVVRAIDIDTHRPDDTGSRTHNDRCVRCVSRPPPPDDPPQQLNDDWFQPDAQDFQWWWFQDPVVNATDIDGRNPDPTTSRTHPDRVRRCVRRVPPPPPPQQQPDDWDQPDAQDFDWWWFQDPVVRAIDIDTHRPDDTTSRTHRDRVVNCVSRVPPPPPPDPLQRDDWWQDDAQAFQWWWFHDVVVLAIDIDGHRPDDTGSRTHRDRCVRCVRRNPPDPPPPAQLNDDWDQDDAQDFQWWWFQDPVVRAIDIDTHRPDDTGSRTHRDRVVRCVRRVPPPPPPQQLPDDWDQPPAQDFQWWWFHDPVVRAIDIDTHRPDDTDSRTHNDRVRRCVRRRDPPDPDQQLVDDWDQDDAQDFAWWWFQDPVVRAIDIDTHRPDDTTSRTHNDRVVRCVRRVPDDDPDDDDQQLVDDWDQDPAQDFQWWWFQDPVVRAIDIDTHRPDDTGPRTHNDRVVRCVSRPRDDDDDDDDDDD